Protein AF-A0A957J5Y7-F1 (afdb_monomer_lite)

Sequence (856 aa):
PGEPGFTWQAAPACADVSTGTVWCPYFDPATMAGEGEYQLQFRAVDAVGNETVSPVYSLYVDDSAPVITSDDNGSWRSLTPDANTELGWKLPLSGTVSDPTLMGGIAGSGVYTPSVMVQLINKAGRPLSTPQLAAVNGTNWSLDYEILGRPHGRFYLRITAEDAVGNSSTLDLKPTGLQLLSSAGELLLDARPPSVDNDSWLLPDDVISQVVTLSGATSELPIWGSAVARYHFEETSGTTIYDHSTLDNHATCSNCPSAIAGPFGQAYSFDGVDDVINTPFLFNPLTTTFSIALWFNPDSAGLGIGGRPLVQQASGSGSGRLLFFLDSNNRLYSNLGQGTTGGFGGATAVTHNGWHHAVLAYDGTTARIYLDGRLDGEAVVVAEAADGGLNLGGNPNSAIYFPGAMDEVMVFDRELTDDEILALATAYNSGVTAVDVWLEPFSFDGSSNTPDWQSAVVNSPLSNLSTWAYTLPSNLEGFYQINLRGADDMGNGGTANIIWRGIVDMIPPTVSVTAVHIGGGSAAQTEISFAASDPFLDMSQLSLPCAPDTWQTSTYEADQTRTDGINATCRIPGHELDPITAQVCDLAGHCAADSITLPPSPQVASVAILSPTHNVTLSGNDLVIPVGGGAYDANGIETVALQINGVDFDTVAIGGAPTATLWSMADWLPTTGGTYTLTAVMTNTLNTAVYDSINVHIKIQNCFTEYDGDTLADFASEDARAVQWAVDAAPVGSTIKIAGTCVGVQGNGAITQTVAISKSLTLIGGYKPDGDWATSQPDVYETVLDADGNGRVVTIIDAGAVTLKNLTLTGGEAVAPGGFSNPANYGGGLFQQNSTGYLENVLIEGNYAERYGSGI

Structure (mmCIF, N/CA/C/O backbone):
data_AF-A0A957J5Y7-F1
#
_entry.id   AF-A0A957J5Y7-F1
#
loop_
_atom_site.group_PDB
_atom_site.id
_atom_site.type_symbol
_atom_site.label_atom_id
_atom_site.label_alt_id
_atom_site.label_comp_id
_atom_site.label_asym_id
_atom_site.label_entity_id
_atom_site.label_seq_id
_atom_site.pdbx_PDB_ins_code
_atom_site.Cartn_x
_atom_site.Cartn_y
_atom_site.Cartn_z
_atom_site.occupancy
_atom_site.B_iso_or_equiv
_atom_site.auth_seq_id
_atom_site.auth_comp_id
_atom_site.auth_asym_id
_atom_site.auth_atom_id
_atom_site.pdbx_PDB_model_num
ATOM 1 N N . PRO A 1 1 ? 70.313 -40.700 -48.333 1.00 43.28 1 PRO A N 1
ATOM 2 C CA . PRO A 1 1 ? 69.684 -40.320 -47.054 1.00 43.28 1 PRO A CA 1
ATOM 3 C C . PRO A 1 1 ? 69.316 -38.823 -47.098 1.00 43.28 1 PRO A C 1
ATOM 5 O O . PRO A 1 1 ? 69.948 -38.065 -47.829 1.00 43.28 1 PRO A O 1
ATOM 8 N N . GLY A 1 2 ? 68.180 -38.476 -46.488 1.00 46.97 2 GLY A N 1
ATOM 9 C CA . GLY A 1 2 ? 67.412 -37.252 -46.744 1.00 46.97 2 GLY A CA 1
ATOM 10 C C . GLY A 1 2 ? 66.255 -37.521 -47.709 1.00 46.97 2 GLY A C 1
ATOM 11 O O . GLY A 1 2 ? 66.476 -37.686 -48.908 1.00 46.97 2 GLY A O 1
ATOM 12 N N . GLU A 1 3 ? 65.030 -37.623 -47.194 1.00 51.78 3 GLU A N 1
ATOM 13 C CA . GLU A 1 3 ? 63.848 -37.660 -48.058 1.00 51.78 3 GLU A CA 1
ATOM 14 C C . GLU A 1 3 ? 63.689 -36.310 -48.786 1.00 51.78 3 GLU A C 1
ATOM 16 O O . GLU A 1 3 ? 63.918 -35.255 -48.184 1.00 51.78 3 GLU A O 1
ATOM 21 N N . PRO A 1 4 ? 63.343 -36.300 -50.086 1.00 55.09 4 PRO A N 1
ATOM 22 C CA . PRO A 1 4 ? 63.059 -35.064 -50.807 1.00 55.09 4 PRO A CA 1
ATOM 23 C C . PRO A 1 4 ? 61.805 -34.400 -50.216 1.00 55.09 4 PRO A C 1
ATOM 25 O O . PRO A 1 4 ? 60.729 -34.983 -50.266 1.00 55.09 4 PRO A O 1
ATOM 28 N N . GLY A 1 5 ? 61.942 -33.186 -49.671 1.00 68.56 5 GLY A N 1
ATOM 29 C CA . GLY A 1 5 ? 60.804 -32.416 -49.145 1.00 68.56 5 GLY A CA 1
ATOM 30 C C . GLY A 1 5 ? 61.081 -31.548 -47.912 1.00 68.56 5 GLY A C 1
ATOM 31 O O . GLY A 1 5 ? 60.294 -30.652 -47.636 1.00 68.56 5 GLY A O 1
ATOM 32 N N . PHE A 1 6 ? 62.199 -31.751 -47.204 1.00 74.88 6 PHE A N 1
ATOM 33 C CA . PHE A 1 6 ? 62.519 -31.016 -45.970 1.00 74.88 6 PHE A CA 1
ATOM 34 C C . PHE A 1 6 ? 63.569 -29.913 -46.177 1.00 74.88 6 PHE A C 1
ATOM 36 O O . PHE A 1 6 ? 64.602 -30.128 -46.820 1.00 74.88 6 PHE A O 1
ATOM 43 N N . THR A 1 7 ? 63.342 -28.747 -45.564 1.00 79.31 7 THR A N 1
ATOM 44 C CA . THR A 1 7 ? 64.324 -27.652 -45.470 1.00 79.31 7 THR A CA 1
ATOM 45 C C . THR A 1 7 ? 65.069 -27.750 -44.139 1.00 79.31 7 THR A C 1
ATOM 47 O O . THR A 1 7 ? 64.457 -27.712 -43.077 1.00 79.31 7 THR A O 1
ATOM 50 N N . TRP A 1 8 ? 66.398 -27.875 -44.177 1.00 82.38 8 TRP A N 1
ATOM 51 C CA . TRP A 1 8 ? 67.213 -28.048 -42.970 1.00 82.38 8 TRP A CA 1
ATOM 52 C C . TRP A 1 8 ? 67.653 -26.710 -42.374 1.00 82.38 8 TRP A C 1
ATOM 54 O O . TRP A 1 8 ? 68.381 -25.955 -43.020 1.00 82.38 8 TRP A O 1
ATOM 64 N N . GLN A 1 9 ? 67.299 -26.466 -41.112 1.00 81.88 9 GLN A N 1
ATOM 65 C CA . GLN A 1 9 ? 67.761 -25.319 -40.330 1.00 81.88 9 GLN A CA 1
ATOM 66 C C . GLN A 1 9 ? 68.743 -25.766 -39.241 1.00 81.88 9 GLN A C 1
ATOM 68 O O . GLN A 1 9 ? 68.568 -26.812 -38.615 1.00 81.88 9 GLN A O 1
ATOM 73 N N . ALA A 1 10 ? 69.800 -24.981 -39.018 1.00 82.75 10 ALA A N 1
ATOM 74 C CA . ALA A 1 10 ? 70.761 -25.263 -37.958 1.00 82.75 10 ALA A CA 1
ATOM 75 C C . ALA A 1 10 ? 70.117 -25.031 -36.581 1.00 82.75 10 ALA A C 1
ATOM 77 O O . ALA A 1 10 ? 69.661 -23.927 -36.288 1.00 82.75 10 ALA A O 1
ATOM 78 N N . ALA A 1 11 ? 70.111 -26.060 -35.731 1.00 81.81 11 ALA A N 1
ATOM 79 C CA . ALA A 1 11 ? 69.683 -25.938 -34.343 1.00 81.81 11 ALA A CA 1
ATOM 80 C C . ALA A 1 11 ? 70.842 -25.386 -33.489 1.00 81.81 11 ALA A C 1
ATOM 82 O O . ALA A 1 11 ? 71.932 -25.970 -33.509 1.00 81.81 11 ALA A O 1
ATOM 83 N N . PRO A 1 12 ? 70.660 -24.282 -32.745 1.00 81.12 12 PRO A N 1
ATOM 84 C CA . PRO A 1 12 ? 71.676 -23.800 -31.815 1.00 81.12 12 PRO A CA 1
ATOM 85 C C . PRO A 1 12 ? 71.853 -24.767 -30.632 1.00 81.12 12 PRO A C 1
ATOM 87 O O . PRO A 1 12 ? 70.975 -25.573 -30.318 1.00 81.12 12 PRO A O 1
ATOM 90 N N . ALA A 1 13 ? 73.000 -24.687 -29.955 1.00 78.44 13 ALA A N 1
ATOM 91 C CA . ALA A 1 13 ? 73.188 -25.376 -28.679 1.00 78.44 13 ALA A CA 1
ATOM 92 C C . ALA A 1 13 ? 72.239 -24.782 -27.624 1.00 78.44 13 ALA A C 1
ATOM 94 O O . ALA A 1 13 ? 72.051 -23.564 -27.586 1.00 78.44 13 ALA A O 1
ATOM 95 N N . CYS A 1 14 ? 71.651 -25.626 -26.774 1.00 78.88 14 CYS A N 1
ATOM 96 C CA . CYS A 1 14 ? 70.816 -25.146 -25.672 1.00 78.88 14 CYS A CA 1
ATOM 97 C C . CYS A 1 14 ? 71.647 -24.285 -24.706 1.00 78.88 14 CYS A C 1
ATOM 99 O O . CYS A 1 14 ? 72.784 -24.637 -24.387 1.00 78.88 14 CYS A O 1
ATOM 101 N N . ALA A 1 15 ? 71.076 -23.175 -24.230 1.00 69.69 15 ALA A N 1
ATOM 102 C CA . ALA A 1 15 ? 71.783 -22.197 -23.398 1.00 69.69 15 ALA A CA 1
ATOM 103 C C . ALA A 1 15 ? 72.247 -22.760 -22.036 1.00 69.69 15 ALA A C 1
ATOM 105 O O . ALA A 1 15 ? 73.243 -22.290 -21.489 1.00 69.69 15 ALA A O 1
ATOM 106 N N . ASP A 1 16 ? 71.578 -23.804 -21.533 1.00 68.56 16 ASP A N 1
ATOM 107 C CA . ASP A 1 16 ? 71.713 -24.277 -20.148 1.00 68.56 16 ASP A CA 1
ATOM 108 C C . ASP A 1 16 ? 72.651 -25.492 -19.978 1.00 68.56 16 ASP A C 1
ATOM 110 O O . ASP A 1 16 ? 72.645 -26.150 -18.936 1.00 68.56 16 ASP A O 1
ATOM 114 N N . VAL A 1 17 ? 73.473 -25.824 -20.983 1.00 66.19 17 VAL A N 1
ATOM 115 C CA . VAL A 1 17 ? 74.383 -26.989 -20.937 1.00 66.19 17 VAL A CA 1
ATOM 116 C C . VAL A 1 17 ? 75.815 -26.658 -21.362 1.00 66.19 17 VAL A C 1
ATOM 118 O O . VAL A 1 17 ? 76.058 -25.911 -22.309 1.00 66.19 17 VAL A O 1
ATOM 121 N N . SER A 1 18 ? 76.800 -27.273 -20.693 1.00 60.47 18 SER A N 1
ATOM 122 C CA . SER A 1 18 ? 78.213 -27.168 -21.076 1.00 60.47 18 SER A CA 1
ATOM 123 C C . SER A 1 18 ? 78.483 -27.936 -22.373 1.00 60.47 18 SER A C 1
ATOM 125 O O . SER A 1 18 ? 78.662 -29.149 -22.357 1.00 60.47 18 SER A O 1
ATOM 127 N N . THR A 1 19 ? 78.464 -27.190 -23.477 1.00 62.44 19 THR 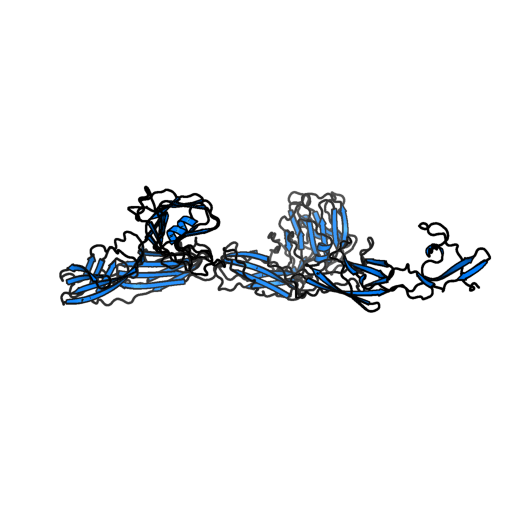A N 1
ATOM 128 C CA . THR A 1 19 ? 78.953 -27.470 -24.839 1.00 62.44 19 THR A CA 1
ATOM 129 C C . THR A 1 19 ? 78.899 -28.921 -25.340 1.00 62.44 19 THR A C 1
ATOM 131 O O . THR A 1 19 ? 79.743 -29.745 -24.992 1.00 62.44 19 THR A O 1
ATOM 134 N N . GLY A 1 20 ? 78.014 -29.163 -26.316 1.00 60.09 20 GLY A N 1
ATOM 135 C CA . GLY A 1 20 ? 78.217 -30.177 -27.363 1.00 60.09 20 GLY A CA 1
ATOM 136 C C . GLY A 1 20 ? 77.334 -31.424 -27.320 1.00 60.09 20 GLY A C 1
ATOM 137 O O . GLY A 1 20 ? 77.566 -32.323 -28.122 1.00 60.09 20 GLY A O 1
ATOM 138 N N . THR A 1 21 ? 76.351 -31.505 -26.417 1.00 66.56 21 THR A N 1
ATOM 139 C CA . THR A 1 21 ? 75.520 -32.717 -26.255 1.00 66.56 21 THR A CA 1
ATOM 140 C C . THR A 1 21 ? 74.013 -32.506 -26.409 1.00 66.56 21 THR A C 1
ATOM 142 O O . THR A 1 21 ? 73.305 -33.490 -26.608 1.00 66.56 21 THR A O 1
ATOM 145 N N . VAL A 1 22 ? 73.507 -31.266 -26.352 1.00 74.56 22 VAL A N 1
ATOM 146 C CA . VAL A 1 22 ? 72.072 -30.960 -26.505 1.00 74.56 22 VAL A CA 1
ATOM 147 C C . VAL A 1 22 ? 71.881 -29.736 -27.403 1.00 74.56 22 VAL A C 1
ATOM 149 O O . VAL A 1 22 ? 72.536 -28.706 -27.220 1.00 74.56 22 VAL A O 1
ATOM 152 N N . TRP A 1 23 ? 70.968 -29.855 -28.365 1.00 77.69 23 TRP A N 1
ATOM 153 C CA . TRP A 1 23 ? 70.604 -28.810 -29.321 1.00 77.69 23 TRP A CA 1
ATOM 154 C C . TRP A 1 23 ? 69.131 -28.444 -29.148 1.00 77.69 23 TRP A C 1
ATOM 156 O O . TRP A 1 23 ? 68.297 -29.329 -28.971 1.00 77.69 23 TRP A O 1
ATOM 166 N N . CYS A 1 24 ? 68.829 -27.148 -29.204 1.00 79.00 24 CYS A N 1
ATOM 167 C CA . CYS A 1 24 ? 67.496 -26.589 -28.996 1.00 79.00 24 CYS A CA 1
ATOM 168 C C . CYS A 1 24 ? 67.014 -25.971 -30.314 1.00 79.00 24 CYS A C 1
ATOM 170 O O . CYS A 1 24 ? 67.283 -24.795 -30.569 1.00 79.00 24 CYS A O 1
ATOM 172 N N . PRO A 1 25 ? 66.375 -26.755 -31.198 1.00 78.06 25 PRO A N 1
ATOM 173 C CA . PRO A 1 25 ? 65.808 -26.217 -32.426 1.00 78.06 25 PRO A CA 1
ATOM 174 C C . PRO A 1 25 ? 64.704 -25.209 -32.087 1.00 78.06 25 PRO A C 1
ATOM 176 O O . PRO A 1 25 ? 63.886 -25.451 -31.204 1.00 78.06 25 PRO A O 1
ATOM 179 N N . TYR A 1 26 ? 64.693 -24.082 -32.798 1.00 76.12 26 TYR A N 1
ATOM 180 C CA . TYR A 1 26 ? 63.634 -23.084 -32.704 1.00 76.12 26 TYR A CA 1
ATOM 181 C C . TYR A 1 26 ? 62.688 -23.249 -33.891 1.00 76.12 26 TYR A C 1
ATOM 183 O O . TYR A 1 26 ? 63.140 -23.298 -35.036 1.00 76.12 26 TYR A O 1
ATOM 191 N N . PHE A 1 27 ? 61.397 -23.355 -33.600 1.00 80.50 27 PHE A N 1
ATOM 192 C CA . PHE A 1 27 ? 60.327 -23.445 -34.583 1.00 80.50 27 PHE A CA 1
ATOM 193 C C . PHE A 1 27 ? 59.410 -22.234 -34.397 1.00 80.50 27 PHE A C 1
ATOM 195 O O . PHE A 1 27 ? 58.857 -22.053 -33.315 1.00 80.50 27 PHE A O 1
ATOM 202 N N . ASP A 1 28 ? 59.293 -21.409 -35.438 1.00 81.88 28 ASP A N 1
ATOM 203 C CA . ASP A 1 28 ? 58.425 -20.228 -35.471 1.00 81.88 28 ASP A CA 1
ATOM 204 C C . ASP A 1 28 ? 57.508 -20.293 -36.704 1.00 81.88 28 ASP A C 1
ATOM 206 O O . ASP A 1 28 ? 57.939 -19.941 -37.813 1.00 81.88 28 ASP A O 1
ATOM 210 N N . PRO A 1 29 ? 56.258 -20.759 -36.534 1.00 79.19 29 PRO A N 1
ATOM 211 C CA . PRO A 1 29 ? 55.319 -20.931 -37.636 1.00 79.19 29 PRO A CA 1
ATOM 212 C C . PRO A 1 29 ? 54.969 -19.621 -38.357 1.00 79.19 29 PRO A C 1
ATOM 214 O O . PRO A 1 29 ? 54.689 -19.653 -39.561 1.00 79.19 29 PRO A O 1
ATOM 217 N N . ALA A 1 30 ? 55.067 -18.465 -37.685 1.00 78.81 30 ALA A N 1
ATOM 218 C CA . ALA A 1 30 ? 54.753 -17.160 -38.273 1.00 78.81 30 ALA A CA 1
ATOM 219 C C . ALA A 1 30 ? 55.702 -16.781 -39.425 1.00 78.81 30 ALA A C 1
ATOM 221 O O . ALA A 1 30 ? 55.344 -16.001 -40.307 1.00 78.81 30 ALA A O 1
ATOM 222 N N . THR A 1 31 ? 56.909 -17.355 -39.452 1.00 79.00 31 THR A N 1
ATOM 223 C CA . THR A 1 31 ? 57.906 -17.112 -40.511 1.00 79.00 31 THR A CA 1
ATOM 224 C C . THR A 1 31 ? 57.842 -18.106 -41.672 1.00 79.00 31 THR A C 1
ATOM 226 O O . THR A 1 31 ? 58.527 -17.905 -42.676 1.00 79.00 31 THR A O 1
ATOM 229 N N . MET A 1 32 ? 57.045 -19.175 -41.552 1.00 74.31 32 MET A N 1
ATOM 230 C CA . MET A 1 32 ? 57.013 -20.283 -42.513 1.00 74.31 32 MET A CA 1
ATOM 231 C C . MET A 1 32 ? 55.749 -20.245 -43.381 1.00 74.31 32 MET A C 1
ATOM 233 O O . MET A 1 32 ? 55.868 -20.135 -44.601 1.00 74.31 32 MET A O 1
ATOM 237 N N . ALA A 1 33 ? 54.556 -20.272 -42.780 1.00 76.19 33 ALA A N 1
ATOM 238 C CA . ALA A 1 33 ? 53.278 -20.106 -43.490 1.00 76.19 33 ALA A CA 1
ATOM 239 C C . ALA A 1 33 ? 52.079 -19.753 -42.577 1.00 76.19 33 ALA A C 1
ATOM 241 O O . ALA A 1 33 ? 50.982 -19.561 -43.098 1.00 76.19 33 ALA A O 1
ATOM 242 N N . GLY A 1 34 ? 52.272 -19.647 -41.254 1.00 83.25 34 GLY A N 1
ATOM 243 C CA . GLY A 1 34 ? 51.189 -19.485 -40.276 1.00 83.25 34 GLY A CA 1
ATOM 244 C C . GLY A 1 34 ? 50.642 -20.826 -39.773 1.00 83.25 34 GLY A C 1
ATOM 245 O O . GLY A 1 34 ? 51.406 -21.761 -39.537 1.00 83.25 34 GLY A O 1
ATOM 246 N N . GLU A 1 35 ? 49.331 -20.924 -39.589 1.00 87.00 35 GLU A N 1
ATOM 247 C CA . GLU A 1 35 ? 48.630 -22.168 -39.232 1.00 87.00 35 GLU A CA 1
ATOM 248 C C . GLU A 1 35 ? 48.775 -23.283 -40.298 1.00 87.00 35 GLU A C 1
ATOM 250 O O . GLU A 1 35 ? 48.997 -23.011 -41.481 1.00 87.00 35 GLU A O 1
ATOM 255 N N . GLY A 1 36 ? 48.649 -24.552 -39.889 1.00 85.31 36 GLY A N 1
ATOM 256 C CA . GLY A 1 36 ? 48.690 -25.727 -40.771 1.00 85.31 36 GLY A CA 1
ATOM 257 C C . GLY A 1 36 ? 49.433 -26.941 -40.194 1.00 85.31 36 GLY A C 1
ATOM 258 O O . GLY A 1 36 ? 49.873 -26.946 -39.043 1.00 85.31 36 GLY A O 1
ATOM 259 N N . GLU A 1 37 ? 49.582 -27.995 -41.005 1.00 86.25 37 GLU A N 1
ATOM 260 C CA . GLU A 1 37 ? 50.407 -29.162 -40.662 1.00 86.25 37 GLU A CA 1
ATOM 261 C C . GLU A 1 37 ? 51.868 -28.945 -41.070 1.00 86.25 37 GLU A C 1
ATOM 263 O O . GLU A 1 37 ? 52.193 -28.627 -42.216 1.00 86.25 37 GLU A O 1
ATOM 268 N N . TYR A 1 38 ? 52.759 -29.206 -40.122 1.00 85.88 38 TYR A N 1
ATOM 269 C CA . TYR A 1 38 ? 54.200 -29.170 -40.279 1.00 85.88 38 TYR A CA 1
ATOM 270 C C . TYR A 1 38 ? 54.782 -30.551 -40.020 1.00 85.88 38 TYR A C 1
ATOM 272 O O . TYR A 1 38 ? 54.487 -31.197 -39.017 1.00 85.88 38 TYR A O 1
ATOM 280 N N . GLN A 1 39 ? 55.677 -30.992 -40.897 1.00 87.00 39 GLN A N 1
ATOM 281 C CA . GLN A 1 39 ? 56.478 -32.186 -40.662 1.00 87.00 39 GLN A CA 1
ATOM 282 C C . GLN A 1 39 ? 57.861 -31.772 -40.166 1.00 87.00 39 GLN A C 1
ATOM 284 O O . GLN A 1 39 ? 58.598 -31.055 -40.843 1.00 87.00 39 GLN A O 1
ATOM 289 N N . LEU A 1 40 ? 58.223 -32.235 -38.974 1.00 86.00 40 LEU A N 1
ATOM 290 C CA . LEU A 1 40 ? 59.502 -31.970 -38.333 1.00 86.00 40 LEU A CA 1
ATOM 291 C C . LEU A 1 40 ? 60.361 -33.229 -38.360 1.00 86.00 40 LEU A C 1
ATOM 293 O O . LEU A 1 40 ? 59.945 -34.302 -37.928 1.00 86.00 40 LEU A O 1
ATOM 297 N N . GLN A 1 41 ? 61.595 -33.094 -38.827 1.00 87.75 41 GLN A N 1
ATOM 298 C CA . GLN A 1 41 ? 62.590 -34.154 -38.759 1.00 87.75 41 GLN A CA 1
ATOM 299 C C 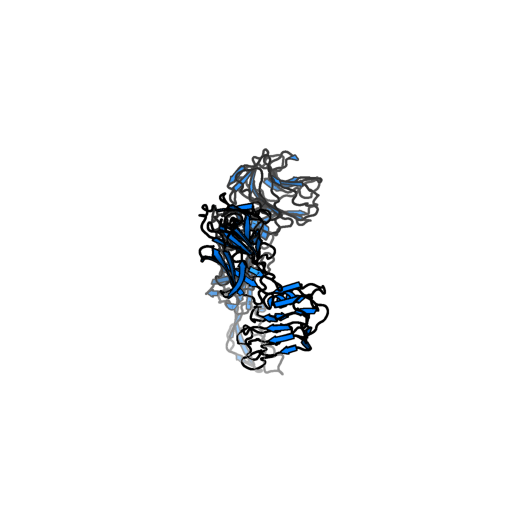. GLN A 1 41 ? 63.898 -33.568 -38.245 1.00 87.75 41 GLN A C 1
ATOM 301 O O . GLN A 1 41 ? 64.345 -32.513 -38.693 1.00 87.75 41 GLN A O 1
ATOM 306 N N . PHE A 1 42 ? 64.530 -34.259 -37.304 1.00 86.62 42 PHE A N 1
ATOM 307 C CA . PHE A 1 42 ? 65.816 -33.856 -36.757 1.00 86.62 42 PHE A CA 1
ATOM 308 C C . PHE A 1 42 ? 66.921 -34.663 -37.425 1.00 86.62 42 PHE A C 1
ATOM 310 O O . PHE A 1 42 ? 66.803 -35.878 -37.576 1.00 86.62 42 PHE A O 1
ATOM 317 N N . ARG A 1 43 ? 68.013 -33.997 -37.807 1.00 87.19 43 ARG A N 1
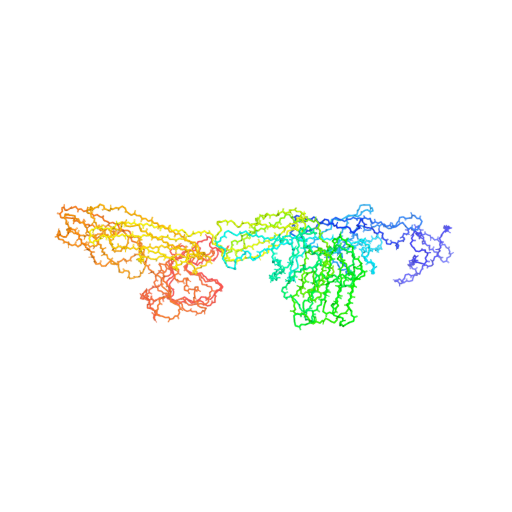ATOM 318 C CA . ARG A 1 43 ? 69.192 -34.636 -38.397 1.00 87.19 43 ARG A CA 1
ATOM 319 C C . ARG A 1 43 ? 70.428 -34.313 -37.579 1.00 87.19 43 ARG A C 1
ATOM 321 O O . ARG A 1 43 ? 70.742 -33.143 -37.373 1.00 87.19 43 ARG A O 1
ATOM 328 N N . ALA A 1 44 ? 71.155 -35.352 -37.189 1.00 84.94 44 ALA A N 1
ATOM 329 C CA . ALA A 1 44 ? 72.494 -35.228 -36.636 1.00 84.94 44 ALA A CA 1
ATOM 330 C C . ALA A 1 44 ? 73.516 -35.631 -37.702 1.00 84.94 44 ALA A C 1
ATOM 332 O O . ALA A 1 44 ? 73.348 -36.656 -38.362 1.00 84.94 44 ALA A O 1
ATOM 333 N N . VAL A 1 45 ? 74.561 -34.821 -37.866 1.00 84.31 45 VAL A N 1
ATOM 334 C CA . VAL A 1 45 ? 75.669 -35.070 -38.796 1.00 84.31 45 VAL A CA 1
ATOM 335 C C . VAL A 1 45 ? 76.964 -35.043 -37.994 1.00 84.31 45 VAL A C 1
ATOM 337 O O . VAL A 1 45 ? 77.205 -34.091 -37.250 1.00 84.31 45 VAL A O 1
ATOM 340 N N . ASP A 1 46 ? 77.778 -36.090 -38.105 1.00 82.12 46 ASP A N 1
ATOM 341 C CA . ASP A 1 46 ? 79.083 -36.133 -37.450 1.00 82.12 46 ASP A CA 1
ATOM 342 C C . ASP A 1 46 ? 80.143 -35.307 -38.206 1.00 82.12 46 ASP A C 1
ATOM 344 O O . ASP A 1 46 ? 79.926 -34.811 -39.313 1.00 82.12 46 ASP A O 1
ATOM 348 N N . ALA A 1 47 ? 81.328 -35.156 -37.607 1.00 81.62 47 ALA A N 1
ATOM 349 C CA . ALA A 1 47 ? 82.406 -34.330 -38.157 1.00 81.62 47 ALA A CA 1
ATOM 350 C C . ALA A 1 47 ? 82.988 -34.839 -39.493 1.00 81.62 47 ALA A C 1
ATOM 352 O O . ALA A 1 47 ? 83.706 -34.094 -40.160 1.00 81.62 47 ALA A O 1
ATOM 353 N N . VAL A 1 48 ? 82.713 -36.092 -39.877 1.00 86.44 48 VAL A N 1
ATOM 354 C CA . VAL A 1 48 ? 83.174 -36.696 -41.139 1.00 86.44 48 VAL A CA 1
ATOM 355 C C . VAL A 1 48 ? 82.037 -36.883 -42.150 1.00 86.44 48 VAL A C 1
ATOM 357 O O . VAL A 1 48 ? 82.272 -37.406 -43.239 1.00 86.44 48 VAL A O 1
ATOM 360 N N . GLY A 1 49 ? 80.833 -36.398 -41.828 1.00 82.56 49 GLY A N 1
ATOM 361 C CA . GLY A 1 49 ? 79.682 -36.337 -42.723 1.00 82.56 49 GLY A CA 1
ATOM 362 C C . GLY A 1 49 ? 78.716 -37.521 -42.639 1.00 82.56 49 GLY A C 1
ATOM 363 O O . GLY A 1 49 ? 77.823 -37.599 -43.482 1.00 82.56 49 GLY A O 1
ATOM 364 N N . ASN A 1 50 ? 78.847 -38.433 -41.665 1.00 85.38 50 ASN A N 1
ATOM 365 C CA . ASN A 1 50 ? 77.825 -39.463 -41.453 1.00 85.38 50 ASN A CA 1
ATOM 366 C C . ASN A 1 50 ? 76.584 -38.827 -40.824 1.00 85.38 50 ASN A C 1
ATOM 368 O O . ASN A 1 50 ? 76.693 -38.086 -39.847 1.00 85.38 50 ASN A O 1
ATOM 372 N N . GLU A 1 51 ? 75.405 -39.145 -41.354 1.00 89.06 51 GLU A N 1
ATOM 373 C CA . GLU A 1 51 ? 74.140 -38.585 -40.885 1.00 89.06 51 GLU A CA 1
ATOM 374 C C . GLU A 1 51 ? 73.198 -39.651 -40.322 1.00 89.06 51 GLU A C 1
ATOM 376 O O . GLU A 1 51 ? 73.129 -40.780 -40.811 1.00 89.06 51 GLU A O 1
ATOM 381 N N . THR A 1 52 ? 72.438 -39.263 -39.302 1.00 88.38 52 THR A N 1
ATOM 382 C CA . THR A 1 52 ? 71.261 -39.989 -38.826 1.00 88.38 52 THR A CA 1
ATOM 383 C C . THR A 1 52 ? 70.088 -39.024 -38.726 1.00 88.38 52 THR A C 1
ATOM 385 O O . THR A 1 52 ? 70.272 -37.842 -38.419 1.00 88.38 52 THR A O 1
ATOM 388 N N . VAL A 1 53 ? 68.886 -39.519 -38.997 1.00 87.94 53 VAL A N 1
ATOM 389 C CA . VAL A 1 53 ? 67.646 -38.745 -38.910 1.00 87.94 53 VAL A CA 1
ATOM 390 C C . VAL A 1 53 ? 66.712 -39.368 -37.884 1.00 87.94 53 VAL A C 1
ATOM 392 O O . VAL A 1 53 ? 66.692 -40.586 -37.701 1.00 87.94 53 VAL A O 1
ATOM 395 N N . SER A 1 54 ? 65.933 -38.531 -37.210 1.00 87.56 54 SER A N 1
ATOM 396 C CA . SER A 1 54 ? 64.818 -38.985 -36.391 1.00 87.56 54 SER A CA 1
ATOM 397 C C . SER A 1 54 ? 63.675 -39.511 -37.271 1.00 87.56 54 SER A C 1
ATOM 399 O O . SER A 1 54 ? 63.631 -39.234 -38.477 1.00 87.56 54 SER A O 1
ATOM 401 N N . PRO A 1 55 ? 62.686 -40.198 -36.674 1.00 89.50 55 PRO A N 1
ATOM 402 C CA . PRO A 1 55 ? 61.355 -40.272 -37.263 1.00 89.50 55 PRO A CA 1
ATOM 403 C C . PRO A 1 55 ? 60.824 -38.869 -37.592 1.00 89.50 55 PRO A C 1
ATOM 405 O O . PRO A 1 55 ? 61.252 -37.880 -36.988 1.00 89.50 55 PRO A O 1
ATOM 408 N N . VAL A 1 56 ? 59.908 -38.796 -38.554 1.00 88.12 56 VAL A N 1
ATOM 409 C CA . VAL A 1 56 ? 59.154 -37.571 -38.835 1.00 88.12 56 VAL A CA 1
ATOM 410 C C . VAL A 1 56 ? 58.103 -37.391 -37.739 1.00 88.12 56 VAL A C 1
ATOM 412 O O . VAL A 1 56 ? 57.394 -38.338 -37.399 1.00 88.12 56 VAL A O 1
ATOM 415 N N . TYR A 1 57 ? 58.016 -36.184 -37.192 1.00 86.31 57 TYR A N 1
ATOM 416 C CA . TYR A 1 57 ? 56.995 -35.761 -36.243 1.00 86.31 57 TYR A CA 1
ATOM 417 C C . TYR A 1 57 ? 56.025 -34.820 -36.957 1.00 86.31 57 TYR A C 1
ATOM 419 O O . TYR A 1 57 ? 56.462 -33.815 -37.512 1.00 86.31 57 TYR A O 1
ATOM 427 N N . SER A 1 58 ? 54.727 -35.120 -36.941 1.00 86.06 58 SER A N 1
ATOM 428 C CA . SER A 1 58 ? 53.706 -34.165 -37.388 1.00 86.06 58 SER A CA 1
ATOM 429 C C . SER A 1 58 ? 53.371 -33.204 -36.249 1.00 86.06 58 SER A C 1
ATOM 431 O O . SER A 1 58 ? 53.086 -33.638 -35.132 1.00 86.06 58 SER A O 1
ATOM 433 N N . LEU A 1 59 ? 53.409 -31.909 -36.542 1.00 85.31 59 LEU A N 1
ATOM 434 C CA . LEU A 1 59 ? 52.990 -30.822 -35.669 1.00 85.31 59 LEU A CA 1
ATOM 435 C C . LEU A 1 59 ? 51.846 -30.072 -36.350 1.00 85.31 59 LEU A C 1
ATOM 437 O O . LEU A 1 59 ? 51.984 -29.649 -37.493 1.00 85.31 59 LEU A O 1
ATOM 441 N N . TYR A 1 60 ? 50.741 -29.887 -35.638 1.00 86.00 60 TYR A N 1
ATOM 442 C CA . TYR A 1 60 ? 49.629 -29.057 -36.086 1.00 86.00 60 TYR A CA 1
ATOM 443 C C . TYR A 1 60 ? 49.727 -27.714 -35.373 1.00 86.00 60 TYR A C 1
ATOM 445 O O . TYR A 1 60 ? 49.873 -27.678 -34.151 1.00 86.00 60 TYR A O 1
ATOM 453 N N . VAL A 1 61 ? 49.709 -26.634 -36.145 1.00 87.81 61 VAL A N 1
ATOM 454 C CA . VAL A 1 61 ? 49.691 -25.265 -35.632 1.00 87.81 61 VAL A CA 1
ATOM 455 C C . VAL A 1 61 ? 48.341 -24.673 -35.977 1.00 87.81 61 VAL A C 1
ATOM 457 O O . VAL A 1 61 ? 47.967 -24.651 -37.148 1.00 87.81 61 VAL A O 1
ATOM 460 N N . ASP A 1 62 ? 47.646 -24.192 -34.961 1.00 89.38 62 ASP A N 1
ATOM 461 C CA . ASP A 1 62 ? 46.339 -23.567 -35.077 1.00 89.38 62 ASP A CA 1
ATOM 462 C C . ASP A 1 62 ? 46.404 -22.188 -34.413 1.00 89.38 62 ASP A C 1
ATOM 464 O O . ASP A 1 62 ? 46.824 -22.076 -33.261 1.00 89.38 62 ASP A O 1
ATOM 468 N N . ASP A 1 63 ? 46.070 -21.151 -35.177 1.00 88.62 63 ASP A N 1
ATOM 469 C CA . ASP A 1 63 ? 46.006 -19.742 -34.749 1.00 88.62 63 ASP A CA 1
ATOM 470 C C . ASP A 1 63 ? 44.598 -19.165 -35.024 1.00 88.62 63 ASP A C 1
ATOM 472 O O . ASP A 1 63 ? 44.355 -17.962 -34.895 1.00 88.62 63 ASP A O 1
ATOM 476 N N . SER A 1 64 ? 43.657 -20.021 -35.442 1.00 89.88 64 SER A N 1
ATOM 477 C CA . SER A 1 64 ? 42.285 -19.650 -35.760 1.00 89.88 64 SER A CA 1
ATOM 478 C C . SER A 1 64 ? 41.407 -19.828 -34.529 1.00 89.88 64 SER A C 1
ATOM 480 O O . SER A 1 64 ? 41.176 -20.928 -34.055 1.00 89.88 64 SER A O 1
ATOM 482 N N . ALA A 1 65 ? 40.858 -18.728 -34.018 1.00 92.94 65 ALA A N 1
ATOM 483 C CA . ALA A 1 65 ? 39.900 -18.797 -32.923 1.00 92.94 65 ALA A CA 1
ATOM 484 C C . ALA A 1 65 ? 38.566 -19.442 -33.369 1.00 92.94 65 ALA A C 1
ATOM 486 O O . ALA A 1 65 ? 38.153 -19.281 -34.527 1.00 92.94 65 ALA A O 1
ATOM 487 N N . PRO A 1 66 ? 37.824 -20.088 -32.448 1.00 94.94 66 PRO A N 1
ATOM 488 C CA . PRO A 1 66 ? 36.545 -20.711 -32.772 1.00 94.94 66 PRO A CA 1
ATOM 489 C C . PRO A 1 66 ? 35.515 -19.674 -33.241 1.00 94.94 66 PRO A C 1
ATOM 491 O O . PRO A 1 66 ? 35.494 -18.530 -32.785 1.00 94.94 66 PRO A O 1
ATOM 494 N N . VAL A 1 67 ? 34.602 -20.071 -34.127 1.00 94.19 67 VAL A N 1
ATOM 495 C CA . VAL A 1 67 ? 33.501 -19.226 -34.613 1.00 94.19 67 VAL A CA 1
ATOM 496 C C . VAL A 1 67 ? 32.244 -19.508 -33.799 1.00 94.19 67 VAL A C 1
ATOM 498 O O . VAL A 1 67 ? 31.784 -20.648 -33.723 1.00 94.19 67 VAL A O 1
ATOM 501 N N . ILE A 1 68 ? 31.678 -18.451 -33.215 1.00 93.12 68 ILE A N 1
ATOM 502 C CA . ILE A 1 68 ? 30.483 -18.496 -32.369 1.00 93.12 68 ILE A CA 1
ATOM 503 C C . ILE A 1 68 ? 29.320 -17.826 -33.107 1.00 93.12 68 ILE A C 1
ATOM 505 O O . ILE A 1 68 ? 29.490 -16.776 -33.729 1.00 93.12 68 ILE A O 1
ATOM 509 N N . THR A 1 69 ? 28.129 -18.404 -32.999 1.00 89.94 69 THR A N 1
ATOM 510 C CA . THR A 1 69 ? 26.857 -17.788 -33.385 1.00 89.94 69 THR A CA 1
ATOM 511 C C . THR A 1 69 ? 25.849 -17.908 -32.242 1.00 89.94 69 THR A C 1
ATOM 513 O O . THR A 1 69 ? 26.024 -18.723 -31.331 1.00 89.94 69 THR A O 1
ATOM 516 N N . SER A 1 70 ? 24.791 -17.102 -32.304 1.00 86.00 70 SER A N 1
ATOM 517 C CA . SER A 1 70 ? 23.592 -17.254 -31.480 1.00 86.00 70 SER A CA 1
ATOM 518 C C . SER A 1 70 ? 22.365 -17.340 -32.385 1.00 86.00 70 SER A C 1
ATOM 520 O O . SER A 1 70 ? 22.325 -16.681 -33.429 1.00 86.00 70 SER A O 1
ATOM 522 N N . ASP A 1 71 ? 21.371 -18.120 -31.964 1.00 85.25 71 ASP A N 1
ATOM 523 C CA . ASP A 1 71 ? 20.052 -18.180 -32.598 1.00 85.25 71 ASP A CA 1
ATOM 524 C C . ASP A 1 71 ? 19.164 -16.970 -32.222 1.00 85.25 71 ASP A C 1
ATOM 526 O O . ASP A 1 71 ? 18.058 -16.812 -32.748 1.00 85.25 71 ASP A O 1
ATOM 530 N N . ASP A 1 72 ? 19.630 -16.096 -31.323 1.00 73.31 72 ASP A N 1
ATOM 531 C CA . ASP A 1 72 ? 18.860 -14.966 -30.806 1.00 73.31 72 ASP A CA 1
ATOM 532 C C . ASP A 1 72 ? 18.678 -13.843 -31.834 1.00 73.31 72 ASP A C 1
ATOM 534 O O . ASP A 1 72 ? 19.624 -13.319 -32.423 1.00 73.31 72 ASP A O 1
ATOM 538 N N . ASN A 1 73 ? 17.423 -13.432 -32.018 1.00 65.38 73 ASN A N 1
ATOM 539 C CA . ASN A 1 73 ? 16.998 -12.573 -33.124 1.00 65.38 73 ASN A CA 1
ATOM 540 C C . ASN A 1 73 ? 16.472 -11.189 -32.703 1.00 65.38 73 ASN A C 1
ATOM 542 O O . ASN A 1 73 ? 15.933 -10.475 -33.549 1.00 65.38 73 ASN A O 1
ATOM 546 N N . GLY A 1 74 ? 16.603 -10.806 -31.428 1.00 60.56 74 GLY A N 1
ATOM 547 C CA . GLY A 1 74 ? 16.108 -9.512 -30.947 1.00 60.56 74 GLY A CA 1
ATOM 548 C C . GLY A 1 74 ? 14.688 -9.497 -30.376 1.00 60.56 74 GLY A C 1
ATOM 549 O O . GLY A 1 74 ? 14.142 -8.421 -30.139 1.00 60.56 74 GLY A O 1
ATOM 550 N N . SER A 1 75 ? 14.040 -10.660 -30.248 1.00 62.09 75 SER A N 1
ATOM 551 C CA . SER A 1 75 ? 12.671 -10.763 -29.722 1.00 62.09 75 SER A CA 1
ATOM 552 C C . SER A 1 75 ? 12.664 -10.898 -28.199 1.00 62.09 75 SER A C 1
ATOM 554 O O . SER A 1 75 ? 13.597 -11.445 -27.609 1.00 62.09 75 SER A O 1
ATOM 556 N N . TRP A 1 76 ? 11.574 -10.458 -27.571 1.00 63.16 76 TRP A N 1
ATOM 557 C CA . TRP A 1 76 ? 11.322 -10.696 -26.153 1.00 63.16 76 TRP A CA 1
ATOM 558 C C . TRP A 1 76 ? 11.347 -12.182 -25.797 1.00 63.16 76 TRP A C 1
ATOM 560 O O . TRP A 1 76 ? 10.940 -13.039 -26.590 1.00 63.16 76 TRP A O 1
ATOM 570 N N . ARG A 1 77 ? 11.822 -12.484 -24.587 1.00 69.81 77 ARG A N 1
ATOM 571 C CA . ARG A 1 77 ? 11.971 -13.855 -24.095 1.00 69.81 77 ARG A CA 1
ATOM 572 C C . ARG A 1 77 ? 11.143 -14.054 -22.839 1.00 69.81 77 ARG A C 1
ATOM 574 O O . ARG A 1 77 ? 11.248 -13.278 -21.899 1.00 69.81 77 ARG A O 1
ATOM 581 N N . SER A 1 78 ? 10.355 -15.125 -22.829 1.00 63.88 78 SER A N 1
ATOM 582 C CA . SER A 1 78 ? 9.659 -15.564 -21.623 1.00 63.88 78 SER A CA 1
ATOM 583 C C . SER A 1 78 ? 10.680 -16.133 -20.640 1.00 63.88 78 SER A C 1
ATOM 585 O O . SER A 1 78 ? 11.471 -17.012 -20.997 1.00 63.88 78 SER A O 1
ATOM 587 N N . LEU A 1 79 ? 10.675 -15.591 -19.426 1.00 72.88 79 LEU A N 1
ATOM 588 C CA . LEU A 1 79 ? 11.404 -16.132 -18.291 1.00 72.88 79 LEU A CA 1
ATOM 589 C C . LEU A 1 79 ? 10.509 -17.149 -17.590 1.00 72.88 79 LEU A C 1
ATOM 591 O O . LEU A 1 79 ? 9.328 -16.892 -17.372 1.00 72.88 79 LEU A O 1
ATOM 595 N N . THR A 1 80 ? 11.065 -18.295 -17.213 1.00 73.75 80 THR A N 1
ATOM 596 C CA . THR A 1 80 ? 10.345 -19.255 -16.367 1.00 73.75 80 THR A CA 1
ATOM 597 C C . THR A 1 80 ? 10.846 -19.140 -14.930 1.00 73.75 80 THR A C 1
ATOM 599 O O . THR A 1 80 ? 12.066 -19.244 -14.745 1.00 73.75 80 THR A O 1
ATOM 602 N N . PRO A 1 81 ? 9.962 -18.966 -13.926 1.00 68.62 81 PRO A N 1
ATOM 603 C CA . PRO A 1 81 ? 10.358 -18.974 -12.524 1.00 68.62 81 PRO A CA 1
ATOM 604 C C . PRO A 1 81 ? 11.104 -20.262 -12.163 1.00 68.62 81 PRO A C 1
ATOM 606 O O . PRO A 1 81 ? 10.689 -21.366 -12.532 1.00 68.62 81 PRO A O 1
ATOM 609 N N . ASP A 1 82 ? 12.195 -20.140 -11.414 1.00 69.38 82 ASP A N 1
ATOM 610 C CA . ASP A 1 82 ? 12.812 -21.285 -10.761 1.00 69.38 82 ASP A CA 1
ATOM 611 C C . ASP A 1 82 ? 12.004 -21.622 -9.508 1.00 69.38 82 ASP A C 1
ATOM 613 O O . ASP A 1 82 ? 12.022 -20.889 -8.519 1.00 69.38 82 ASP A O 1
ATOM 617 N N . ALA A 1 83 ? 11.305 -22.758 -9.544 1.00 58.59 83 ALA A N 1
ATOM 618 C CA . ALA A 1 83 ? 10.422 -23.226 -8.476 1.00 58.59 83 ALA A CA 1
ATOM 619 C C . ALA A 1 83 ? 11.090 -23.335 -7.088 1.00 58.59 83 ALA A C 1
ATOM 621 O O . ALA A 1 83 ? 10.391 -23.494 -6.089 1.00 58.59 83 ALA A O 1
ATOM 622 N N . ASN A 1 84 ? 12.423 -23.274 -7.008 1.00 56.16 84 ASN A N 1
ATOM 623 C CA . ASN A 1 84 ? 13.171 -23.393 -5.759 1.00 56.16 84 ASN A CA 1
ATOM 624 C C . ASN A 1 84 ? 13.567 -22.045 -5.137 1.00 56.16 84 ASN A C 1
ATOM 626 O O . ASN A 1 84 ? 14.163 -22.035 -4.058 1.00 56.16 84 ASN A O 1
ATOM 630 N N . THR A 1 85 ? 13.274 -20.917 -5.790 1.00 58.62 85 THR A N 1
ATOM 631 C CA . THR A 1 85 ? 13.692 -19.589 -5.321 1.00 58.62 85 THR A CA 1
ATOM 632 C C . THR A 1 85 ? 12.671 -18.514 -5.681 1.00 58.62 85 THR A C 1
ATOM 634 O O . THR A 1 85 ? 12.276 -18.397 -6.832 1.00 58.62 85 THR A O 1
ATOM 637 N N . GLU A 1 86 ? 12.329 -17.653 -4.723 1.00 58.28 86 GLU A N 1
ATOM 638 C CA . GLU A 1 86 ? 11.357 -16.556 -4.891 1.00 58.28 86 GLU A CA 1
ATOM 639 C C . GLU A 1 86 ? 11.770 -15.504 -5.949 1.00 58.28 86 GLU A C 1
ATOM 641 O O . GLU A 1 86 ? 10.945 -14.718 -6.402 1.00 58.28 86 GLU A O 1
ATOM 646 N N . LEU A 1 87 ? 13.046 -15.485 -6.360 1.00 66.50 87 LEU A N 1
ATOM 647 C CA . LEU A 1 87 ? 13.620 -14.519 -7.308 1.00 66.50 87 LEU A CA 1
ATOM 648 C C . LEU A 1 87 ? 14.582 -15.172 -8.321 1.00 66.50 87 LEU A C 1
ATOM 650 O O . LEU A 1 87 ? 15.558 -14.541 -8.730 1.00 66.50 87 LEU A O 1
ATOM 654 N N . GLY A 1 88 ? 14.380 -16.445 -8.666 1.00 76.44 88 GLY A N 1
ATOM 655 C CA . GLY A 1 88 ? 15.182 -17.132 -9.685 1.00 76.44 88 GLY A CA 1
ATOM 656 C C . GLY A 1 88 ? 14.421 -17.299 -10.992 1.00 76.44 88 GLY A C 1
ATOM 657 O O . GLY A 1 88 ? 13.229 -17.591 -10.981 1.00 76.44 88 GLY A O 1
ATOM 658 N N . TRP A 1 89 ? 15.122 -17.150 -12.113 1.00 79.62 89 TRP A N 1
ATOM 659 C CA . TRP A 1 89 ? 14.567 -17.256 -13.462 1.00 79.62 89 TRP A CA 1
ATOM 660 C C . TRP A 1 89 ? 15.452 -18.110 -14.354 1.00 79.62 89 TRP A C 1
ATOM 662 O O . TRP A 1 89 ? 16.675 -18.095 -14.210 1.00 79.62 89 TRP A O 1
ATOM 672 N N . LYS A 1 90 ? 14.843 -18.785 -15.329 1.00 85.38 90 LYS A N 1
ATOM 673 C CA . LYS A 1 90 ? 15.555 -19.479 -16.407 1.00 85.38 90 LYS A CA 1
ATOM 674 C C . LYS A 1 90 ? 15.237 -18.855 -17.757 1.00 85.38 90 LYS A C 1
ATOM 676 O O . LYS A 1 90 ? 14.072 -18.615 -18.077 1.00 85.38 90 LYS A O 1
ATOM 681 N N . LEU A 1 91 ? 16.290 -18.615 -18.534 1.00 86.00 91 LEU A N 1
ATOM 682 C CA . LEU A 1 91 ? 16.244 -18.087 -19.892 1.00 86.00 91 LEU A CA 1
ATOM 683 C C . LEU A 1 91 ? 16.910 -19.093 -20.847 1.00 86.00 91 LEU A C 1
ATOM 685 O O . LEU A 1 91 ? 18.136 -19.196 -20.840 1.00 86.00 91 LEU A O 1
ATOM 689 N N . PRO A 1 92 ? 16.153 -19.831 -21.676 1.00 88.75 92 PRO A N 1
ATOM 690 C CA . PRO A 1 92 ? 16.744 -20.778 -22.618 1.00 88.75 92 PRO A CA 1
ATOM 691 C C . PRO A 1 92 ? 17.524 -20.029 -23.705 1.00 88.75 92 PRO A C 1
ATOM 693 O O . PRO A 1 92 ? 16.993 -19.110 -24.314 1.00 88.75 92 PRO A O 1
ATOM 696 N N . LEU A 1 93 ? 18.762 -20.412 -23.992 1.00 89.06 93 LEU A N 1
ATOM 697 C CA . LEU A 1 93 ? 19.634 -19.809 -25.007 1.00 89.06 93 LEU A CA 1
ATOM 698 C C . LEU A 1 93 ? 20.286 -20.906 -25.856 1.00 89.06 93 LEU A C 1
ATOM 700 O O . LEU A 1 93 ? 20.598 -21.983 -25.340 1.00 89.06 93 LEU A O 1
ATOM 704 N N . SER A 1 94 ? 20.514 -20.638 -27.143 1.00 92.00 94 SER A N 1
ATOM 705 C CA . SER A 1 94 ? 21.171 -21.581 -28.055 1.00 92.00 94 SER A CA 1
ATOM 706 C C . SER A 1 94 ? 21.898 -20.899 -29.212 1.00 92.00 94 SER A C 1
ATOM 708 O O . SER A 1 94 ? 21.660 -19.735 -29.534 1.00 92.00 94 SER A O 1
ATOM 710 N N . GLY A 1 95 ? 22.790 -21.652 -29.851 1.00 92.44 95 GLY A N 1
ATOM 711 C CA . GLY A 1 95 ? 23.479 -21.245 -31.069 1.00 92.44 95 GLY A CA 1
ATOM 712 C C . GLY A 1 95 ? 24.490 -22.291 -31.520 1.00 92.44 95 GLY A C 1
ATOM 713 O O . GLY A 1 95 ? 24.439 -23.453 -31.098 1.00 92.44 95 GLY A O 1
ATOM 714 N N . THR A 1 96 ? 25.450 -21.881 -32.355 1.00 95.00 96 THR A N 1
ATOM 715 C CA . THR A 1 96 ? 26.535 -22.764 -32.803 1.00 95.00 96 THR A CA 1
ATOM 716 C C . THR A 1 96 ? 27.909 -22.296 -32.347 1.00 95.00 96 THR A C 1
ATOM 718 O O . THR A 1 96 ? 28.192 -21.104 -32.287 1.00 95.00 96 THR A O 1
ATOM 721 N N . VAL A 1 97 ? 28.795 -23.247 -32.079 1.00 95.38 97 VAL A N 1
ATOM 722 C CA . VAL A 1 97 ? 30.224 -23.032 -31.861 1.00 95.38 97 VAL A CA 1
ATOM 723 C C . VAL A 1 97 ? 30.987 -24.072 -32.673 1.00 95.38 97 VAL A C 1
ATOM 725 O O . VAL A 1 97 ? 30.717 -25.271 -32.594 1.00 95.38 97 VAL A O 1
ATOM 728 N N . SER A 1 98 ? 31.906 -23.617 -33.515 1.00 94.88 98 SER A N 1
ATOM 729 C CA . SER A 1 98 ? 32.690 -24.504 -34.370 1.00 94.88 98 SER A CA 1
ATOM 730 C C . SER A 1 98 ? 34.084 -23.960 -34.571 1.00 94.88 98 SER A C 1
ATOM 732 O O . SER A 1 98 ? 34.255 -22.767 -34.811 1.00 94.88 98 SER A O 1
ATOM 734 N N . ASP A 1 99 ? 35.053 -24.856 -34.547 1.00 93.06 99 ASP A N 1
ATOM 735 C CA . ASP A 1 99 ? 36.429 -24.527 -34.858 1.00 93.06 99 ASP A CA 1
ATOM 736 C C . ASP A 1 99 ? 36.665 -24.594 -36.382 1.00 93.06 99 ASP A C 1
ATOM 738 O O . ASP A 1 99 ? 36.300 -25.608 -37.000 1.00 93.06 99 ASP A O 1
ATOM 742 N N . PRO A 1 100 ? 37.166 -23.523 -37.028 1.00 89.75 100 PRO A N 1
ATOM 743 C CA . PRO A 1 100 ? 37.407 -23.509 -38.467 1.00 89.75 100 PRO A CA 1
ATOM 744 C C . PRO A 1 100 ? 38.363 -24.611 -38.937 1.00 89.75 100 PRO A C 1
ATOM 746 O O . PRO A 1 100 ? 39.268 -25.047 -38.237 1.00 89.75 100 PRO A O 1
ATOM 749 N N . THR A 1 101 ? 38.199 -25.055 -40.184 1.00 87.44 101 THR A N 1
ATOM 750 C CA . THR A 1 101 ? 39.211 -25.907 -40.823 1.00 87.44 101 THR A CA 1
ATOM 751 C C . THR A 1 101 ? 40.428 -25.077 -41.215 1.00 87.44 101 THR A C 1
ATOM 753 O O . THR A 1 101 ? 40.264 -24.048 -41.876 1.00 87.44 101 THR A O 1
ATOM 756 N N . LEU A 1 102 ? 41.624 -25.581 -40.921 1.00 81.00 102 LEU A N 1
ATOM 757 C CA . LEU A 1 102 ? 42.893 -24.972 -41.317 1.00 81.00 102 LEU A CA 1
ATOM 758 C C . LEU A 1 102 ? 43.107 -25.066 -42.838 1.00 81.00 102 LEU A C 1
ATOM 760 O O . LEU A 1 102 ? 42.472 -25.864 -43.549 1.00 81.00 102 LEU A O 1
ATOM 764 N N . MET A 1 103 ? 44.068 -24.291 -43.352 1.00 74.50 103 MET A N 1
ATOM 765 C CA . MET A 1 103 ? 44.491 -24.373 -44.754 1.00 74.50 103 MET A CA 1
ATOM 766 C C . MET A 1 103 ? 44.783 -25.821 -45.195 1.00 74.50 103 MET A C 1
ATOM 768 O O . MET A 1 103 ? 45.469 -26.582 -44.520 1.00 74.50 103 MET A O 1
ATOM 772 N N . GLY A 1 104 ? 44.262 -26.203 -46.368 1.00 69.31 104 GLY A N 1
ATOM 773 C CA . GLY A 1 104 ? 44.404 -27.561 -46.913 1.00 69.31 104 GLY A CA 1
ATOM 774 C C . GLY A 1 104 ? 43.302 -28.547 -46.504 1.00 69.31 104 GLY A C 1
ATOM 775 O O . GLY A 1 104 ? 43.368 -29.707 -46.905 1.00 69.31 104 GLY A O 1
ATOM 776 N N . GLY A 1 105 ? 42.272 -28.097 -45.774 1.00 76.88 105 GLY A N 1
ATOM 777 C CA . GLY A 1 105 ? 41.130 -28.930 -45.370 1.00 76.88 105 GLY A CA 1
ATOM 778 C C . GLY A 1 105 ? 41.408 -29.797 -44.141 1.00 76.88 105 GLY A C 1
ATOM 779 O O . GLY A 1 105 ? 40.743 -30.812 -43.935 1.00 76.88 105 GLY A O 1
ATOM 780 N N . ILE A 1 106 ? 42.411 -29.412 -43.354 1.00 81.69 106 ILE A N 1
ATOM 781 C CA . ILE A 1 106 ? 42.791 -30.068 -42.105 1.00 81.69 106 ILE A CA 1
ATOM 782 C C . ILE A 1 106 ? 41.807 -29.609 -41.022 1.00 81.69 106 ILE A C 1
ATOM 784 O O . ILE A 1 106 ? 41.412 -28.443 -40.994 1.00 81.69 106 ILE A O 1
ATOM 788 N N . ALA A 1 107 ? 41.370 -30.521 -40.154 1.00 83.50 107 ALA A N 1
ATOM 789 C CA . ALA A 1 107 ? 40.559 -30.139 -39.001 1.00 83.50 107 ALA A CA 1
ATOM 790 C C . ALA A 1 107 ? 41.382 -29.224 -38.078 1.00 83.50 107 ALA A C 1
ATOM 792 O O . ALA A 1 107 ? 42.558 -29.512 -37.849 1.00 83.50 107 ALA A O 1
ATOM 793 N N . GLY A 1 108 ? 40.779 -28.146 -37.575 1.00 85.31 108 GLY A N 1
ATOM 794 C CA . GLY A 1 108 ? 41.390 -27.340 -36.519 1.00 85.31 108 GLY A CA 1
ATOM 795 C C . GLY A 1 108 ? 41.540 -28.125 -35.211 1.00 85.31 108 GLY A C 1
ATOM 796 O O . GLY A 1 108 ? 41.231 -29.325 -35.136 1.00 85.31 108 GLY A O 1
ATOM 797 N N . SER A 1 109 ? 42.059 -27.467 -34.180 1.00 89.94 109 SER A N 1
ATOM 798 C CA . SER A 1 109 ? 42.310 -28.075 -32.871 1.00 89.94 109 SER A CA 1
ATOM 799 C C . SER A 1 109 ? 41.032 -28.520 -32.143 1.00 89.94 109 SER A C 1
ATOM 801 O O . SER A 1 109 ? 41.087 -29.374 -31.251 1.00 89.94 109 SER A O 1
ATOM 803 N N . GLY A 1 110 ? 39.874 -28.033 -32.587 1.00 91.56 110 GLY A N 1
ATOM 804 C CA . GLY A 1 110 ? 38.558 -28.322 -32.044 1.00 91.56 110 GLY A CA 1
ATOM 805 C C . GLY A 1 110 ? 38.199 -27.406 -30.878 1.00 91.56 110 GLY A C 1
ATOM 806 O O . GLY A 1 110 ? 39.051 -26.857 -30.193 1.00 91.56 110 GLY A O 1
ATOM 807 N N . VAL A 1 111 ? 36.901 -27.270 -30.609 1.00 94.19 111 VAL A N 1
ATOM 808 C CA . VAL A 1 111 ? 36.401 -26.420 -29.519 1.00 94.19 111 VAL A CA 1
ATOM 809 C C . VAL A 1 111 ? 36.700 -27.066 -28.163 1.00 94.19 111 VAL A C 1
ATOM 811 O O . VAL A 1 111 ? 36.274 -28.197 -27.896 1.00 94.19 111 VAL A O 1
ATOM 814 N N . TYR A 1 112 ? 37.351 -26.335 -27.257 1.00 95.56 112 TYR A N 1
ATOM 815 C CA . TYR A 1 112 ? 37.506 -26.751 -25.868 1.00 95.56 112 TYR A CA 1
ATOM 816 C C . TYR A 1 112 ? 36.193 -26.507 -25.120 1.00 95.56 112 TYR A C 1
ATOM 818 O O . TYR A 1 112 ? 35.974 -25.457 -24.529 1.00 95.56 112 TYR A O 1
ATOM 826 N N . THR A 1 113 ? 35.284 -27.484 -25.156 1.00 93.44 113 THR A N 1
ATOM 827 C CA . THR A 1 113 ? 33.904 -27.336 -24.642 1.00 93.44 113 THR A CA 1
ATOM 828 C C . THR A 1 113 ? 33.751 -26.731 -23.229 1.00 93.44 113 THR A C 1
ATOM 830 O O . THR A 1 113 ? 32.798 -25.975 -23.050 1.00 93.44 113 THR A O 1
ATOM 833 N N . PRO A 1 114 ? 34.660 -26.932 -22.245 1.00 95.69 114 PRO A N 1
ATOM 834 C CA . PRO A 1 114 ? 34.576 -26.263 -20.939 1.00 95.69 114 PRO A CA 1
ATOM 835 C C . PRO A 1 114 ? 34.812 -24.742 -20.959 1.00 95.69 114 PRO A C 1
ATOM 837 O O . PRO A 1 114 ? 34.664 -24.104 -19.921 1.00 95.69 114 PRO A O 1
ATOM 840 N N . SER A 1 115 ? 35.209 -24.167 -22.097 1.00 94.81 115 SER A N 1
ATOM 841 C CA . SER A 1 115 ? 35.406 -22.722 -22.277 1.00 94.81 115 SER A CA 1
ATOM 842 C C . SER A 1 115 ? 34.193 -21.996 -22.856 1.00 94.81 115 SER A C 1
ATOM 844 O O . SER A 1 115 ? 34.226 -20.771 -22.939 1.00 94.81 115 SER A O 1
ATOM 846 N N . VAL A 1 116 ? 33.140 -22.717 -23.269 1.00 96.50 116 VAL A N 1
ATOM 847 C CA . VAL A 1 116 ? 31.954 -22.104 -23.884 1.00 96.50 116 VAL A CA 1
ATOM 848 C C . VAL A 1 116 ? 31.088 -21.483 -22.794 1.00 96.50 116 VAL A C 1
ATOM 850 O O . VAL A 1 116 ? 30.236 -22.137 -22.191 1.00 96.50 116 VAL A O 1
ATOM 853 N N . MET A 1 117 ? 31.339 -20.206 -22.528 1.00 96.75 117 MET A N 1
ATOM 854 C CA . MET A 1 117 ? 30.715 -19.447 -21.450 1.00 96.75 117 MET A CA 1
ATOM 855 C C . MET A 1 117 ? 29.773 -18.393 -22.024 1.00 96.75 117 MET A C 1
ATOM 857 O O . MET A 1 117 ? 30.143 -17.647 -22.929 1.00 96.75 117 MET A O 1
ATOM 861 N N . VAL A 1 118 ? 28.573 -18.293 -21.460 1.00 93.81 118 VAL A N 1
ATOM 862 C CA . VAL A 1 118 ? 27.553 -17.306 -21.831 1.00 93.81 118 VAL A CA 1
ATOM 863 C C . VAL A 1 118 ? 27.365 -16.332 -20.675 1.00 93.81 118 VAL A C 1
ATOM 865 O O . VAL A 1 118 ? 27.391 -16.728 -19.511 1.00 93.81 118 VAL A O 1
ATOM 868 N N . GLN A 1 119 ? 27.171 -15.052 -20.975 1.00 92.12 119 GLN A N 1
ATOM 869 C CA . GLN A 1 119 ? 26.952 -13.999 -19.990 1.00 92.12 119 GLN A CA 1
ATOM 870 C C . GLN A 1 119 ? 25.989 -12.938 -20.532 1.00 92.12 119 GLN A C 1
ATOM 872 O O . GLN A 1 119 ? 26.142 -12.475 -21.662 1.00 92.12 119 GLN A O 1
ATOM 877 N N . LEU A 1 120 ? 25.037 -12.498 -19.707 1.00 88.75 120 LEU A N 1
ATOM 878 C CA . LEU A 1 120 ? 24.232 -11.308 -19.991 1.00 88.75 120 LEU A CA 1
ATOM 879 C C . LEU A 1 120 ? 24.996 -10.040 -19.594 1.00 88.75 120 LEU A C 1
ATOM 881 O O . LEU A 1 120 ? 25.533 -9.948 -18.487 1.00 88.75 120 LEU A O 1
ATOM 885 N N . ILE A 1 121 ? 25.028 -9.049 -20.483 1.00 85.25 121 ILE A N 1
ATOM 886 C CA . ILE A 1 121 ? 25.643 -7.734 -20.261 1.00 85.25 121 ILE A CA 1
ATOM 887 C C . ILE A 1 121 ? 24.641 -6.614 -20.568 1.00 85.25 121 ILE A C 1
ATOM 889 O O . ILE A 1 121 ? 23.742 -6.778 -21.386 1.00 85.25 121 ILE A O 1
ATOM 893 N N . ASN A 1 122 ? 24.798 -5.452 -19.936 1.00 80.94 122 ASN A N 1
ATOM 894 C CA . ASN A 1 122 ? 24.003 -4.261 -20.251 1.00 80.94 122 ASN A CA 1
ATOM 895 C C . ASN A 1 122 ? 24.610 -3.447 -21.416 1.00 80.94 122 ASN A C 1
ATOM 897 O O . ASN A 1 122 ? 25.676 -3.781 -21.938 1.00 80.94 122 ASN A O 1
ATOM 901 N N . LYS A 1 123 ? 23.974 -2.326 -21.792 1.00 74.06 123 LYS A N 1
ATOM 902 C CA . LYS A 1 123 ? 24.442 -1.415 -22.866 1.00 74.06 123 LYS A CA 1
ATOM 903 C C . LYS A 1 123 ? 25.871 -0.901 -22.654 1.00 74.06 123 LYS A C 1
ATOM 905 O O . LYS A 1 123 ? 26.612 -0.711 -23.614 1.00 74.06 123 LYS A O 1
ATOM 910 N N . ALA A 1 124 ? 26.286 -0.714 -21.401 1.00 76.62 124 ALA A N 1
ATOM 911 C CA . ALA A 1 124 ? 27.645 -0.303 -21.044 1.00 76.62 124 ALA A CA 1
ATOM 912 C C . ALA A 1 124 ? 28.661 -1.467 -21.064 1.00 76.62 124 ALA A C 1
ATOM 914 O O . ALA A 1 124 ? 29.828 -1.272 -20.725 1.00 76.62 124 ALA A O 1
ATOM 915 N N . GLY A 1 125 ? 28.233 -2.678 -21.434 1.00 77.44 125 GLY A N 1
ATOM 916 C CA . GLY A 1 125 ? 29.046 -3.892 -21.438 1.00 77.44 125 GLY A CA 1
ATOM 917 C C . GLY A 1 125 ? 29.336 -4.454 -20.047 1.00 77.44 125 GLY A C 1
ATOM 918 O O . GLY A 1 125 ? 30.236 -5.288 -19.913 1.00 77.44 125 GLY A O 1
ATOM 919 N N . ARG A 1 126 ? 28.616 -3.992 -19.014 1.00 83.88 126 ARG A N 1
ATOM 920 C CA . ARG A 1 126 ? 28.754 -4.501 -17.646 1.00 83.88 126 ARG A CA 1
ATOM 921 C C . ARG A 1 126 ? 27.960 -5.798 -17.495 1.00 83.88 126 ARG A C 1
ATOM 923 O O . ARG A 1 126 ? 26.816 -5.834 -17.943 1.00 83.88 126 ARG A O 1
ATOM 930 N N . PRO A 1 127 ? 28.531 -6.829 -16.861 1.00 84.19 127 PRO A N 1
ATOM 931 C CA . PRO A 1 127 ? 27.852 -8.101 -16.679 1.00 84.19 127 PRO A CA 1
ATOM 932 C C . PRO A 1 127 ? 26.713 -8.006 -15.661 1.00 84.19 127 PRO A C 1
ATOM 934 O O . PRO A 1 127 ? 26.860 -7.351 -14.631 1.00 84.19 127 PRO A O 1
ATOM 937 N N . LEU A 1 128 ? 25.603 -8.686 -15.954 1.00 82.56 128 LEU A N 1
ATOM 938 C CA . LEU A 1 128 ? 24.478 -8.883 -15.035 1.00 82.56 128 LEU A CA 1
ATOM 939 C C . LEU A 1 128 ? 24.797 -9.962 -13.989 1.00 82.56 128 LEU A C 1
ATOM 941 O O . LEU A 1 128 ? 24.438 -9.824 -12.825 1.00 82.56 128 LEU A O 1
ATOM 945 N N . SER A 1 129 ? 25.491 -11.028 -14.394 1.00 81.19 129 SER A N 1
ATOM 946 C CA . SER A 1 129 ? 25.915 -12.122 -13.514 1.00 81.19 129 SER A CA 1
ATOM 947 C C . SER A 1 129 ? 27.243 -12.730 -13.972 1.00 81.19 129 SER A C 1
ATOM 949 O O . SER A 1 129 ? 27.815 -12.319 -14.985 1.00 81.19 129 SER A O 1
ATOM 951 N N . THR A 1 130 ? 27.791 -13.677 -13.207 1.00 89.81 130 THR A N 1
ATOM 952 C CA . THR A 1 130 ? 28.977 -14.441 -13.624 1.00 89.81 130 THR A CA 1
ATOM 953 C C . THR A 1 130 ? 28.673 -15.271 -14.874 1.00 89.81 130 THR A C 1
ATOM 955 O O . THR A 1 130 ? 27.551 -15.766 -14.984 1.00 89.81 130 THR A O 1
ATOM 958 N N . PRO A 1 131 ? 29.642 -15.469 -15.790 1.00 93.25 131 PRO A N 1
ATOM 959 C CA . PRO A 1 131 ? 29.427 -16.314 -16.958 1.00 93.25 131 PRO A CA 1
ATOM 960 C C . PRO A 1 131 ? 29.023 -17.736 -16.551 1.00 93.25 131 PRO A C 1
ATOM 962 O O . PRO A 1 131 ? 29.547 -18.275 -15.573 1.00 93.25 131 PRO A O 1
ATOM 965 N N . GLN A 1 132 ? 28.126 -18.344 -17.317 1.00 95.88 132 GLN A N 1
ATOM 966 C CA . GLN A 1 132 ? 27.612 -19.695 -17.100 1.00 95.88 132 GLN A CA 1
ATOM 967 C C . GLN A 1 132 ? 28.048 -20.619 -18.233 1.00 95.88 132 GLN A C 1
ATOM 969 O O . GLN A 1 132 ? 28.118 -20.208 -19.391 1.00 95.88 132 GLN A O 1
ATOM 974 N N . LEU A 1 133 ? 28.365 -21.865 -17.887 1.00 97.25 133 LEU A N 1
ATOM 975 C CA . LEU A 1 133 ? 28.855 -22.864 -18.830 1.00 97.25 133 LEU A CA 1
ATOM 976 C C . LEU A 1 133 ? 27.705 -23.406 -19.685 1.00 97.25 133 LEU A C 1
ATOM 978 O O . LEU A 1 133 ? 26.755 -23.968 -19.142 1.00 97.25 133 LEU A O 1
ATOM 982 N N . ALA A 1 134 ? 27.813 -23.298 -21.010 1.00 96.69 134 ALA A N 1
ATOM 983 C CA . ALA A 1 134 ? 26.848 -23.887 -21.933 1.00 96.69 134 ALA A CA 1
ATOM 984 C C . ALA A 1 134 ? 27.134 -25.375 -22.190 1.00 96.69 134 ALA A C 1
ATOM 986 O O . ALA A 1 134 ? 28.284 -25.814 -22.256 1.00 96.69 134 ALA A O 1
ATOM 987 N N . ALA A 1 135 ? 26.078 -26.162 -22.398 1.00 96.75 135 ALA A N 1
ATOM 988 C CA . ALA A 1 135 ? 26.207 -27.541 -22.851 1.00 96.75 135 ALA A CA 1
ATOM 989 C C . ALA A 1 135 ? 26.485 -27.566 -24.360 1.00 96.75 135 ALA A C 1
ATOM 991 O O . ALA A 1 135 ? 25.718 -26.991 -25.128 1.00 96.75 135 ALA A O 1
ATOM 992 N N . VAL A 1 136 ? 27.546 -28.256 -24.790 1.00 96.31 136 VAL A N 1
ATOM 993 C CA . VAL A 1 136 ? 27.940 -28.363 -26.207 1.00 96.31 136 VAL A CA 1
ATOM 994 C C . VAL A 1 136 ? 27.728 -29.792 -26.710 1.00 96.31 136 VAL A C 1
ATOM 996 O O . VAL A 1 136 ? 28.269 -30.743 -26.145 1.00 96.31 136 VAL A O 1
ATOM 999 N N . ASN A 1 137 ? 26.961 -29.953 -27.791 1.00 94.44 137 ASN A N 1
ATOM 1000 C CA . ASN A 1 137 ? 26.725 -31.230 -28.466 1.00 94.44 137 ASN A CA 1
ATOM 1001 C C . ASN A 1 137 ? 26.976 -31.090 -29.975 1.00 94.44 137 ASN A C 1
ATOM 1003 O O . ASN A 1 137 ? 26.183 -30.494 -30.708 1.00 94.44 137 ASN A O 1
ATOM 1007 N N . GLY A 1 138 ? 28.100 -31.639 -30.444 1.00 90.75 138 GLY A N 1
ATOM 1008 C CA . GLY A 1 138 ? 28.586 -31.383 -31.798 1.00 90.75 138 GLY A CA 1
ATOM 1009 C C . GLY A 1 138 ? 28.955 -29.908 -31.957 1.00 90.75 138 GLY A C 1
ATOM 1010 O O . GLY A 1 138 ? 29.781 -29.405 -31.205 1.00 90.75 138 GLY A O 1
ATOM 1011 N N . THR A 1 139 ? 28.333 -29.225 -32.918 1.00 92.56 139 THR A N 1
ATOM 1012 C CA . THR A 1 139 ? 28.507 -27.780 -33.142 1.00 92.56 139 THR A CA 1
ATOM 1013 C C . THR A 1 139 ? 27.478 -26.924 -32.414 1.00 92.56 139 THR A C 1
ATOM 1015 O O . THR A 1 139 ? 27.551 -25.707 -32.508 1.00 92.56 139 THR A O 1
ATOM 1018 N N . ASN A 1 140 ? 26.488 -27.517 -31.747 1.00 96.62 140 ASN A N 1
ATOM 1019 C CA . ASN A 1 140 ? 25.405 -26.766 -31.117 1.00 96.62 140 ASN A CA 1
ATOM 1020 C C . ASN A 1 140 ? 25.713 -26.560 -29.639 1.00 96.62 140 ASN A C 1
ATOM 1022 O O . ASN A 1 140 ? 26.112 -27.509 -28.959 1.00 96.62 140 ASN A O 1
ATOM 1026 N N . TRP A 1 141 ? 25.479 -25.351 -29.141 1.00 95.94 141 TRP A N 1
ATOM 1027 C CA . TRP A 1 141 ? 25.491 -25.064 -27.714 1.00 95.94 141 TRP A CA 1
ATOM 1028 C C . TRP A 1 141 ? 24.086 -24.686 -27.239 1.00 95.94 141 TRP A C 1
ATOM 1030 O O . TRP A 1 141 ? 23.293 -24.117 -27.991 1.00 95.94 141 TRP A O 1
ATOM 1040 N N . SER A 1 142 ? 23.769 -25.025 -25.992 1.00 95.62 142 SER A N 1
ATOM 1041 C CA . SER A 1 142 ? 22.505 -24.674 -25.339 1.00 95.62 142 SER A CA 1
ATOM 1042 C C . SER A 1 142 ? 22.709 -24.417 -23.851 1.00 95.62 142 SER A C 1
ATOM 1044 O O . SER A 1 142 ? 23.525 -25.092 -23.216 1.00 95.62 142 SER A O 1
ATOM 1046 N N . LEU A 1 143 ? 21.942 -23.490 -23.284 1.00 93.50 143 LEU A N 1
ATOM 1047 C CA . LEU A 1 143 ? 21.992 -23.142 -21.867 1.00 93.50 143 LEU A CA 1
ATOM 1048 C C . LEU A 1 143 ? 20.629 -22.634 -21.389 1.00 93.50 143 LEU A C 1
ATOM 1050 O O . LEU A 1 143 ? 20.116 -21.672 -21.948 1.00 93.50 143 LEU A O 1
ATOM 1054 N N . ASP A 1 144 ? 20.093 -23.212 -20.316 1.00 91.31 144 ASP A N 1
ATOM 1055 C CA . ASP A 1 144 ? 19.042 -22.565 -19.525 1.00 91.31 144 ASP A CA 1
ATOM 1056 C C . ASP A 1 144 ? 19.723 -21.596 -18.556 1.00 91.31 144 ASP A C 1
ATOM 1058 O O . ASP A 1 144 ? 20.179 -21.991 -17.485 1.00 91.31 144 ASP A O 1
ATOM 1062 N N . TYR A 1 145 ? 19.877 -20.340 -18.976 1.00 90.00 145 TYR A N 1
ATOM 1063 C CA . TYR A 1 145 ? 20.634 -19.335 -18.238 1.00 90.00 145 TYR A CA 1
ATOM 1064 C C . TYR A 1 145 ? 19.888 -18.947 -16.964 1.00 90.00 145 TYR A C 1
ATOM 1066 O O . TYR A 1 145 ? 18.757 -18.460 -17.026 1.00 90.00 145 TYR A O 1
ATOM 1074 N N . GLU A 1 146 ? 20.531 -19.128 -15.816 1.00 90.00 146 GLU A N 1
ATOM 1075 C CA . GLU A 1 146 ? 19.945 -18.832 -14.511 1.00 90.00 146 GLU A CA 1
ATOM 1076 C C . GLU A 1 146 ? 20.153 -17.358 -14.146 1.00 90.00 146 GLU A C 1
ATOM 1078 O O . GLU A 1 146 ? 21.273 -16.837 -14.168 1.00 90.00 146 GLU A O 1
ATOM 1083 N N . ILE A 1 147 ? 19.080 -16.656 -13.795 1.00 84.69 147 ILE A N 1
ATOM 1084 C CA . ILE A 1 147 ? 19.130 -15.251 -13.388 1.00 84.69 147 ILE A CA 1
ATOM 1085 C C . ILE A 1 147 ? 18.564 -15.134 -11.980 1.00 84.69 147 ILE A C 1
ATOM 1087 O O . ILE A 1 147 ? 17.461 -15.595 -11.713 1.00 84.69 147 ILE A O 1
ATOM 1091 N N . LEU A 1 148 ? 19.314 -14.490 -11.087 1.00 81.31 148 LEU A N 1
ATOM 1092 C CA . LEU A 1 148 ? 18.840 -14.120 -9.756 1.00 81.31 148 LEU A CA 1
ATOM 1093 C C . LEU A 1 148 ? 18.385 -12.655 -9.757 1.00 81.31 148 LEU A C 1
ATOM 1095 O O . LEU A 1 148 ? 19.037 -11.802 -10.363 1.00 81.31 148 LEU A O 1
ATOM 1099 N N . GLY A 1 149 ? 17.303 -12.352 -9.042 1.00 77.25 149 GLY A N 1
ATOM 1100 C CA . GLY A 1 149 ? 16.701 -11.017 -8.962 1.00 77.25 149 GLY A CA 1
ATOM 1101 C C . GLY A 1 149 ? 15.517 -10.853 -9.917 1.00 77.25 149 GLY A C 1
ATOM 1102 O O . GLY A 1 149 ? 14.913 -11.833 -10.316 1.00 77.25 149 GLY A O 1
ATOM 1103 N N . ARG A 1 150 ? 15.157 -9.616 -10.275 1.00 74.88 150 ARG A N 1
ATOM 1104 C CA . ARG A 1 150 ? 14.066 -9.307 -11.224 1.00 74.88 150 ARG A CA 1
ATOM 1105 C C . ARG A 1 150 ? 14.634 -8.582 -12.449 1.00 74.88 150 ARG A C 1
ATOM 1107 O O . ARG A 1 150 ? 14.567 -7.349 -12.496 1.00 74.88 150 ARG A O 1
ATOM 1114 N N . PRO A 1 151 ? 15.293 -9.297 -13.383 1.00 77.25 151 PRO A N 1
ATOM 1115 C CA . PRO A 1 151 ? 15.885 -8.667 -14.559 1.00 77.25 151 PRO A CA 1
ATOM 1116 C C . PRO A 1 151 ? 14.795 -7.997 -15.399 1.00 77.25 151 PRO A C 1
ATOM 1118 O O . PRO A 1 151 ? 13.809 -8.628 -15.762 1.00 77.25 151 PRO A O 1
ATOM 1121 N N . HIS A 1 152 ? 14.979 -6.721 -15.716 1.00 76.56 152 HIS A N 1
ATOM 1122 C CA . HIS A 1 152 ? 14.079 -5.983 -16.593 1.00 76.56 152 HIS A CA 1
ATOM 1123 C C . HIS A 1 152 ? 14.864 -5.024 -17.488 1.00 76.56 152 HIS A C 1
ATOM 1125 O O . HIS A 1 152 ? 15.904 -4.501 -17.084 1.00 76.56 152 HIS A O 1
ATOM 1131 N N . GLY A 1 153 ? 14.377 -4.810 -18.708 1.00 73.81 153 GLY A N 1
ATOM 1132 C CA . GLY A 1 153 ? 14.982 -3.910 -19.689 1.00 73.81 153 GLY A CA 1
ATOM 1133 C C . GLY A 1 153 ? 15.826 -4.626 -20.747 1.00 73.81 153 GLY A C 1
ATOM 1134 O O . GLY A 1 153 ? 15.569 -5.776 -21.107 1.00 73.81 153 GLY A O 1
ATOM 1135 N N . ARG A 1 154 ? 16.816 -3.907 -21.294 1.00 78.12 154 ARG A N 1
ATOM 1136 C CA . ARG A 1 154 ? 17.665 -4.379 -22.400 1.00 78.12 154 ARG A CA 1
ATOM 1137 C C . ARG A 1 154 ? 18.938 -5.042 -21.910 1.00 78.12 154 ARG A C 1
ATOM 1139 O O . ARG A 1 154 ? 19.792 -4.411 -21.282 1.00 78.12 154 ARG A O 1
ATOM 1146 N N . PHE A 1 155 ? 19.126 -6.272 -22.353 1.00 80.94 155 PHE A N 1
ATOM 1147 C CA . PHE A 1 155 ? 20.339 -7.043 -22.165 1.00 80.94 155 PHE A CA 1
ATOM 1148 C C . PHE A 1 155 ? 20.919 -7.463 -23.512 1.00 80.94 155 PHE A C 1
ATOM 1150 O O . PHE A 1 155 ? 20.245 -7.482 -24.538 1.00 80.94 155 PHE A O 1
ATOM 1157 N N . TYR A 1 156 ? 22.198 -7.798 -23.496 1.00 83.25 156 TYR A N 1
ATOM 1158 C CA . TYR A 1 156 ? 22.942 -8.288 -24.645 1.00 83.25 156 TYR A CA 1
ATOM 1159 C C . TYR A 1 156 ? 23.700 -9.538 -24.229 1.00 83.25 156 TYR A C 1
ATOM 1161 O O . TYR A 1 156 ? 24.030 -9.715 -23.052 1.00 83.25 156 TYR A O 1
ATOM 1169 N N . LEU A 1 157 ? 24.008 -10.395 -25.194 1.00 87.12 157 LEU A N 1
ATOM 1170 C CA . LEU A 1 157 ? 24.794 -11.592 -24.934 1.00 87.12 157 LEU A CA 1
ATOM 1171 C C . LEU A 1 157 ? 26.270 -11.354 -25.183 1.00 87.12 157 LEU A C 1
ATOM 1173 O O . LEU A 1 157 ? 26.664 -10.767 -26.191 1.00 87.12 157 LEU A O 1
ATOM 1177 N N . ARG A 1 158 ? 27.067 -11.890 -24.266 1.00 90.12 158 ARG A N 1
ATOM 1178 C CA . ARG A 1 158 ? 28.482 -12.168 -24.439 1.00 90.12 158 ARG A CA 1
ATOM 1179 C C . ARG A 1 158 ? 28.675 -13.671 -24.399 1.00 90.12 158 ARG A C 1
ATOM 1181 O O . ARG A 1 158 ? 28.330 -14.306 -23.406 1.00 90.12 158 ARG A O 1
ATOM 1188 N N . ILE A 1 159 ? 29.244 -14.221 -25.460 1.00 92.31 159 ILE A N 1
ATOM 1189 C CA . ILE A 1 159 ? 29.608 -15.634 -25.526 1.00 92.31 159 ILE A CA 1
ATOM 1190 C C . ILE A 1 159 ? 31.106 -15.708 -25.785 1.00 92.31 159 ILE A C 1
ATOM 1192 O O . ILE A 1 159 ? 31.594 -15.079 -26.722 1.00 92.31 159 ILE A O 1
ATOM 1196 N N . THR A 1 160 ? 31.827 -16.456 -24.962 1.00 95.38 160 THR A N 1
ATOM 1197 C CA . THR A 1 160 ? 33.267 -16.690 -25.109 1.00 95.38 160 THR A CA 1
ATOM 1198 C C . THR A 1 160 ? 33.500 -18.175 -25.336 1.00 95.38 160 THR A C 1
ATOM 1200 O O . THR A 1 160 ? 32.807 -18.996 -24.741 1.00 95.38 160 THR A O 1
ATOM 1203 N N . ALA A 1 161 ? 34.447 -18.514 -26.205 1.00 96.81 161 ALA A N 1
ATOM 1204 C CA . ALA A 1 161 ? 34.902 -19.882 -26.417 1.00 96.81 161 ALA A CA 1
ATOM 1205 C C . ALA A 1 161 ? 36.401 -19.890 -26.724 1.00 96.81 161 ALA A C 1
ATOM 1207 O O . ALA A 1 161 ? 36.940 -18.932 -27.279 1.00 96.81 161 ALA A O 1
ATOM 1208 N N . GLU A 1 162 ? 37.052 -20.988 -26.375 1.00 97.06 162 GLU A N 1
ATOM 1209 C CA . GLU A 1 162 ? 38.437 -21.308 -26.690 1.00 97.06 162 GLU A CA 1
ATOM 1210 C C . GLU A 1 162 ? 38.489 -22.613 -27.490 1.00 97.06 162 GLU A C 1
ATOM 1212 O O . GLU A 1 162 ? 37.632 -23.497 -27.349 1.00 97.06 162 GLU A O 1
ATOM 1217 N N . ASP A 1 163 ? 39.493 -22.737 -28.343 1.00 94.44 163 ASP A N 1
ATOM 1218 C CA . ASP A 1 163 ? 39.854 -24.006 -28.962 1.00 94.44 163 ASP A CA 1
ATOM 1219 C C . ASP A 1 163 ? 40.767 -24.843 -28.036 1.00 94.44 163 ASP A C 1
ATOM 1221 O O . ASP A 1 163 ? 41.067 -24.461 -26.900 1.00 94.44 163 ASP A O 1
ATOM 1225 N N . ALA A 1 164 ? 41.204 -26.019 -28.487 1.00 91.75 164 ALA A N 1
ATOM 1226 C CA . ALA A 1 164 ? 42.027 -26.919 -27.678 1.00 91.75 164 ALA A CA 1
ATOM 1227 C C . ALA A 1 164 ? 43.482 -26.444 -27.483 1.00 91.75 164 ALA A C 1
ATOM 1229 O O . ALA A 1 164 ? 44.193 -27.024 -26.654 1.00 91.75 164 ALA A O 1
ATOM 1230 N N . VAL A 1 165 ? 43.936 -25.429 -28.226 1.00 91.38 165 VAL A N 1
ATOM 1231 C CA . VAL A 1 165 ? 45.291 -24.856 -28.118 1.00 91.38 165 VAL A CA 1
ATOM 1232 C C . VAL A 1 165 ? 45.316 -23.469 -27.462 1.00 91.38 165 VAL A C 1
ATOM 1234 O O . VAL A 1 165 ? 46.401 -22.949 -27.197 1.00 91.38 165 VAL A O 1
ATOM 1237 N N . GLY A 1 166 ? 44.150 -22.923 -27.104 1.00 91.25 166 GLY A N 1
ATOM 1238 C CA . GLY A 1 166 ? 43.980 -21.699 -26.324 1.00 91.25 166 GLY A CA 1
ATOM 1239 C C . GLY A 1 166 ? 43.658 -20.446 -27.143 1.00 91.25 166 GLY A C 1
ATOM 1240 O O . GLY A 1 166 ? 43.691 -19.348 -26.582 1.00 91.25 166 GLY A O 1
ATOM 1241 N N . ASN A 1 167 ? 43.341 -20.567 -28.436 1.00 93.06 167 ASN A N 1
ATOM 1242 C CA . ASN A 1 167 ? 42.841 -19.431 -29.207 1.00 93.06 167 ASN A CA 1
ATOM 1243 C C . ASN A 1 167 ? 41.413 -19.119 -28.761 1.00 93.06 167 ASN A C 1
ATOM 1245 O O . ASN A 1 167 ? 40.554 -19.997 -28.731 1.00 93.06 167 ASN A O 1
ATOM 1249 N N . SER A 1 168 ? 41.148 -17.858 -28.419 1.00 95.56 168 SER A N 1
ATOM 1250 C CA . SER A 1 168 ? 39.870 -17.428 -27.847 1.00 95.56 168 SER A CA 1
ATOM 1251 C C . SER A 1 168 ? 39.117 -16.489 -28.781 1.00 95.56 168 SER A C 1
ATOM 1253 O O . SER A 1 168 ? 39.706 -15.588 -29.384 1.00 95.56 168 SER A O 1
ATOM 1255 N N . SER A 1 169 ? 37.797 -16.647 -28.857 1.00 94.69 169 SER A N 1
ATOM 1256 C CA . SER A 1 169 ? 36.897 -15.684 -29.487 1.00 94.69 169 SER A CA 1
ATOM 1257 C C . SER A 1 169 ? 35.810 -15.229 -28.517 1.00 94.69 169 SER A C 1
ATOM 1259 O O . SER A 1 169 ? 35.452 -15.910 -27.556 1.00 94.69 169 SER A O 1
ATOM 1261 N N . THR A 1 170 ? 35.294 -14.022 -28.746 1.00 92.44 170 THR A N 1
ATOM 1262 C CA . THR A 1 170 ? 34.163 -13.470 -27.996 1.00 92.44 170 THR A CA 1
ATOM 1263 C C . THR A 1 170 ? 33.162 -12.849 -28.959 1.00 92.44 170 THR A C 1
ATOM 1265 O O . THR A 1 170 ? 33.518 -11.982 -29.759 1.00 92.44 170 THR A O 1
ATOM 1268 N N . LEU A 1 171 ? 31.906 -13.277 -28.859 1.00 88.69 171 LEU A N 1
ATOM 1269 C CA . LEU A 1 171 ? 30.764 -12.698 -29.552 1.00 88.69 171 LEU A CA 1
ATOM 1270 C C . LEU A 1 171 ? 29.987 -11.805 -28.578 1.00 88.69 171 LEU A C 1
ATOM 1272 O O . LEU A 1 171 ? 29.298 -12.309 -27.695 1.00 88.69 171 LEU A O 1
ATOM 1276 N N . ASP A 1 172 ? 30.092 -10.486 -28.759 1.00 84.62 172 ASP A N 1
ATOM 1277 C CA . ASP A 1 172 ? 29.236 -9.489 -28.103 1.00 84.62 172 ASP A CA 1
ATOM 1278 C C . ASP A 1 172 ? 28.104 -9.099 -29.066 1.00 84.62 172 ASP A C 1
ATOM 1280 O O . ASP A 1 172 ? 28.338 -8.382 -30.042 1.00 84.62 172 ASP A O 1
ATOM 1284 N N . LEU A 1 173 ? 26.868 -9.506 -28.780 1.00 77.00 173 LEU A N 1
ATOM 1285 C CA . LEU A 1 173 ? 25.687 -9.111 -29.556 1.00 77.00 173 LEU A CA 1
ATOM 1286 C C . LEU A 1 173 ? 25.180 -7.729 -29.131 1.00 77.00 173 LEU A C 1
ATOM 1288 O O . LEU A 1 173 ? 24.049 -7.601 -28.689 1.00 77.00 173 LEU A O 1
ATOM 1292 N N . LYS A 1 174 ? 26.014 -6.689 -29.229 1.00 69.19 174 LYS A N 1
ATOM 1293 C CA . LYS A 1 174 ? 25.628 -5.304 -28.901 1.00 69.19 174 LYS A CA 1
ATOM 1294 C C . LYS A 1 174 ? 25.721 -4.383 -30.126 1.00 69.19 174 LYS A C 1
ATOM 1296 O O . LYS A 1 174 ? 26.638 -4.556 -30.934 1.00 69.19 174 LYS A O 1
ATOM 1301 N N . PRO A 1 175 ? 24.854 -3.362 -30.258 1.00 58.31 175 PRO A N 1
ATOM 1302 C CA . PRO A 1 175 ? 24.987 -2.350 -31.299 1.00 58.31 175 PRO A CA 1
ATOM 1303 C C . PRO A 1 175 ? 26.354 -1.660 -31.217 1.00 58.31 175 PRO A C 1
ATOM 1305 O O . PRO A 1 175 ? 26.795 -1.245 -30.142 1.00 58.31 175 PRO A O 1
ATOM 1308 N N . THR A 1 176 ? 27.033 -1.508 -32.355 1.00 53.78 176 THR A N 1
ATOM 1309 C CA . THR A 1 176 ? 28.263 -0.709 -32.454 1.00 53.78 176 THR A CA 1
ATOM 1310 C C . THR A 1 176 ? 27.958 0.610 -33.170 1.00 53.78 176 THR A C 1
ATOM 1312 O O . THR A 1 176 ? 27.614 0.637 -34.347 1.00 53.78 176 THR A O 1
ATOM 1315 N N . GLY A 1 177 ? 28.069 1.733 -32.450 1.00 51.47 177 GLY A N 1
ATOM 1316 C CA . GLY A 1 177 ? 27.825 3.082 -32.986 1.00 51.47 177 GLY A CA 1
ATOM 1317 C C . GLY A 1 177 ? 26.372 3.576 -32.885 1.00 51.47 177 GLY A C 1
ATOM 1318 O O . GLY A 1 177 ? 25.547 2.994 -32.193 1.00 51.47 177 GLY A O 1
ATOM 1319 N N . LEU A 1 178 ? 26.073 4.691 -33.565 1.00 43.31 178 LEU A N 1
ATOM 1320 C CA . LEU A 1 178 ? 24.788 5.415 -33.506 1.00 43.31 178 LEU A CA 1
ATOM 1321 C C . LEU A 1 178 ? 23.654 4.782 -34.349 1.00 43.31 178 LEU A C 1
ATOM 1323 O O . LEU A 1 178 ? 22.596 5.387 -34.504 1.00 43.31 178 LEU A O 1
ATOM 1327 N N . GLN A 1 179 ? 23.854 3.595 -34.935 1.00 42.53 179 GLN A N 1
ATOM 1328 C CA . GLN A 1 179 ? 22.816 2.910 -35.718 1.00 42.53 179 GLN A CA 1
ATOM 1329 C C . GLN A 1 179 ? 21.885 2.096 -34.806 1.00 42.53 179 GLN A C 1
ATOM 1331 O O . GLN A 1 179 ? 22.017 0.887 -34.661 1.00 42.53 179 GLN A O 1
ATOM 1336 N N . LEU A 1 180 ? 20.917 2.792 -34.213 1.00 47.16 180 LEU A N 1
ATOM 1337 C CA . LEU A 1 180 ? 19.843 2.276 -33.350 1.00 47.16 180 LEU A CA 1
ATOM 1338 C C . LEU A 1 180 ? 18.630 1.724 -34.138 1.00 47.16 180 LEU A C 1
ATOM 1340 O O . LEU A 1 180 ? 17.489 1.943 -33.740 1.00 47.16 180 LEU A O 1
ATOM 1344 N N . LEU A 1 181 ? 18.839 1.059 -35.283 1.00 41.94 181 LEU A N 1
ATOM 1345 C CA . LEU A 1 181 ? 17.731 0.708 -36.197 1.00 41.94 181 LEU A CA 1
ATOM 1346 C C . LEU A 1 181 ? 17.582 -0.777 -36.555 1.00 41.94 181 LEU A C 1
ATOM 1348 O O . LEU A 1 181 ? 16.668 -1.115 -37.301 1.00 41.94 181 LEU A O 1
ATOM 1352 N N . SER A 1 182 ? 18.403 -1.682 -36.020 1.00 45.97 182 SER A N 1
ATOM 1353 C CA . SER A 1 182 ? 18.121 -3.119 -36.123 1.00 45.97 182 SER A CA 1
ATOM 1354 C C . SER A 1 182 ? 18.087 -3.737 -34.736 1.00 45.97 182 SER A C 1
ATOM 1356 O O . SER A 1 182 ? 19.101 -3.729 -34.049 1.00 45.97 182 SER A O 1
ATOM 1358 N N . SER A 1 183 ? 16.949 -4.318 -34.361 1.00 52.25 183 SER A N 1
ATOM 1359 C CA . SER A 1 183 ? 16.736 -5.102 -33.135 1.00 52.25 183 SER A CA 1
ATOM 1360 C C . SER A 1 183 ? 17.641 -6.340 -33.005 1.00 52.25 183 SER A C 1
ATOM 1362 O O . SER A 1 183 ? 17.571 -7.051 -32.012 1.00 52.25 183 SER A O 1
ATOM 1364 N N . ALA A 1 184 ? 18.492 -6.630 -33.993 1.00 51.72 184 ALA A N 1
ATOM 1365 C CA . ALA A 1 184 ? 19.359 -7.799 -33.999 1.00 51.72 184 ALA A CA 1
ATOM 1366 C C . ALA A 1 184 ? 20.342 -7.777 -32.810 1.00 51.72 184 ALA A C 1
ATOM 1368 O O . ALA A 1 184 ? 21.255 -6.952 -32.768 1.00 51.72 184 ALA A O 1
ATOM 1369 N N . GLY A 1 185 ? 20.154 -8.708 -31.868 1.00 60.00 185 GLY A N 1
ATOM 1370 C CA . GLY A 1 185 ? 21.033 -8.923 -30.711 1.00 60.00 185 GLY A CA 1
ATOM 1371 C C . GLY A 1 185 ? 20.527 -8.377 -29.369 1.00 60.00 185 GLY A C 1
ATOM 1372 O O . GLY A 1 185 ? 21.164 -8.633 -28.350 1.00 60.00 185 GLY A O 1
ATOM 1373 N N . GLU A 1 186 ? 19.393 -7.670 -29.335 1.00 72.12 186 GLU A N 1
ATOM 1374 C CA . GLU A 1 186 ? 18.785 -7.181 -28.086 1.00 72.12 186 GLU A CA 1
ATOM 1375 C C . GLU A 1 186 ? 17.941 -8.275 -27.409 1.00 72.12 186 GLU A C 1
ATOM 1377 O O . GLU A 1 186 ? 17.003 -8.811 -27.992 1.00 72.12 186 GLU A O 1
ATOM 1382 N N . LEU A 1 187 ? 18.243 -8.599 -26.153 1.00 76.62 187 LEU A N 1
ATOM 1383 C CA . LEU A 1 187 ? 17.376 -9.411 -25.305 1.00 76.62 187 LEU A CA 1
ATOM 1384 C C . LEU A 1 187 ? 16.560 -8.489 -24.410 1.00 76.62 187 LEU A C 1
ATOM 1386 O O . LEU A 1 187 ? 17.100 -7.818 -23.531 1.00 76.62 187 LEU A O 1
ATOM 1390 N N . LEU A 1 188 ? 15.255 -8.471 -24.639 1.00 74.06 188 LEU A N 1
ATOM 1391 C CA . LEU A 1 188 ? 14.311 -7.757 -23.798 1.00 74.06 188 LEU A CA 1
ATOM 1392 C C . LEU A 1 188 ? 13.758 -8.736 -22.760 1.00 74.06 188 LEU A C 1
ATOM 1394 O O . LEU A 1 188 ? 13.203 -9.778 -23.125 1.00 74.06 188 LEU A O 1
ATOM 1398 N N . LEU A 1 189 ? 13.979 -8.418 -21.485 1.00 77.19 189 LEU A N 1
ATOM 1399 C CA . LEU A 1 189 ? 13.525 -9.207 -20.341 1.00 77.19 189 LEU A CA 1
ATOM 1400 C C . LEU A 1 189 ? 12.581 -8.359 -19.490 1.00 77.19 189 LEU A C 1
ATOM 1402 O O . LEU A 1 189 ? 12.830 -7.165 -19.316 1.00 77.19 189 LEU A O 1
ATOM 1406 N N . ASP A 1 190 ? 11.530 -8.975 -18.955 1.00 74.38 190 ASP A N 1
ATOM 1407 C CA . ASP A 1 190 ? 10.688 -8.376 -17.923 1.00 74.38 190 ASP A CA 1
ATOM 1408 C C . ASP A 1 190 ? 10.332 -9.423 -16.866 1.00 74.38 190 ASP A C 1
ATOM 1410 O O . ASP A 1 190 ? 9.729 -10.451 -17.164 1.00 74.38 190 ASP A O 1
ATOM 1414 N N . ALA A 1 191 ? 10.760 -9.163 -15.637 1.00 74.38 191 ALA A N 1
ATOM 1415 C CA . ALA A 1 191 ? 10.448 -9.950 -14.448 1.00 74.38 191 ALA A CA 1
ATOM 1416 C C . ALA A 1 191 ? 9.796 -9.073 -13.367 1.00 74.38 191 ALA A C 1
ATOM 1418 O O . ALA A 1 191 ? 9.886 -9.359 -12.166 1.00 74.38 191 ALA A O 1
ATOM 1419 N N . ARG A 1 192 ? 9.260 -7.911 -13.762 1.00 77.06 192 ARG A N 1
ATOM 1420 C CA . ARG A 1 192 ? 8.561 -7.026 -12.838 1.00 77.06 192 ARG A CA 1
ATOM 1421 C C . ARG A 1 192 ? 7.130 -7.522 -12.672 1.00 77.06 192 ARG A C 1
ATOM 1423 O O . ARG A 1 192 ? 6.531 -7.969 -13.638 1.00 77.06 192 ARG A O 1
ATOM 1430 N N . PRO A 1 193 ? 6.593 -7.454 -11.450 1.00 78.19 193 PRO A N 1
ATOM 1431 C CA . PRO A 1 193 ? 5.178 -7.684 -11.233 1.00 78.19 193 PRO A CA 1
ATOM 1432 C C . PRO A 1 193 ? 4.371 -6.546 -11.861 1.00 78.19 193 PRO A C 1
ATOM 1434 O O . PRO A 1 193 ? 4.897 -5.426 -11.965 1.00 78.19 193 PRO A O 1
ATOM 1437 N N . PRO A 1 194 ? 3.088 -6.783 -12.173 1.00 84.56 194 PRO A N 1
ATOM 1438 C CA . PRO A 1 194 ? 2.216 -5.691 -12.503 1.00 84.56 194 PRO A CA 1
ATOM 1439 C C . PRO A 1 194 ? 2.080 -4.807 -11.281 1.00 84.56 194 PRO A C 1
ATOM 1441 O O . PRO A 1 194 ? 2.140 -5.214 -10.112 1.00 84.56 194 PRO A O 1
ATOM 1444 N N . SER A 1 195 ? 1.926 -3.550 -11.597 1.00 83.88 195 SER A N 1
ATOM 1445 C CA . SER A 1 195 ? 1.744 -2.507 -10.644 1.00 83.88 195 SER A CA 1
ATOM 1446 C C . SER A 1 195 ? 0.291 -2.468 -10.177 1.00 83.88 195 SER A C 1
ATOM 1448 O O . SER A 1 195 ? -0.623 -2.832 -10.920 1.00 83.88 195 SER A O 1
ATOM 1450 N N . VAL A 1 196 ? 0.078 -2.121 -8.911 1.00 86.38 196 VAL A N 1
ATOM 1451 C CA . VAL A 1 196 ? -1.257 -2.050 -8.313 1.00 86.38 196 VAL A CA 1
ATOM 1452 C C . VAL A 1 196 ? -1.372 -0.724 -7.607 1.00 86.38 196 VAL A C 1
ATOM 1454 O O . VAL A 1 196 ? -0.651 -0.465 -6.643 1.00 86.38 196 VAL A O 1
ATOM 1457 N N . ASP A 1 197 ? -2.304 0.069 -8.099 1.00 85.88 197 ASP A N 1
ATOM 1458 C CA . ASP A 1 197 ? -2.724 1.313 -7.500 1.00 85.88 197 ASP A CA 1
ATOM 1459 C C . ASP A 1 197 ? -4.022 1.105 -6.755 1.00 85.88 197 ASP A C 1
ATOM 1461 O O . ASP A 1 197 ? -4.840 0.251 -7.107 1.00 85.88 197 ASP A O 1
ATOM 1465 N N . ASN A 1 198 ? -4.212 1.903 -5.720 1.00 82.44 198 ASN A N 1
ATOM 1466 C CA . ASN A 1 198 ? -5.437 1.935 -4.957 1.00 82.44 198 ASN A CA 1
ATOM 1467 C C . ASN A 1 198 ? -6.052 3.325 -5.024 1.00 82.44 198 ASN A C 1
ATOM 1469 O O . ASN A 1 198 ? -5.355 4.337 -5.020 1.00 82.44 198 ASN A O 1
ATOM 1473 N N . ASP A 1 199 ? -7.373 3.343 -4.996 1.00 81.06 199 ASP A N 1
ATOM 1474 C CA . ASP A 1 199 ? -8.180 4.530 -4.786 1.00 81.06 199 ASP A CA 1
ATOM 1475 C C . ASP A 1 199 ? -8.127 4.869 -3.288 1.00 81.06 199 ASP A C 1
ATOM 1477 O O . ASP A 1 199 ? -9.079 4.646 -2.538 1.00 81.06 199 ASP A O 1
ATOM 1481 N N . SER A 1 200 ? -6.952 5.308 -2.820 1.00 65.38 200 SER A N 1
ATOM 1482 C CA . SER A 1 200 ? -6.623 5.567 -1.407 1.00 65.38 200 SER A CA 1
ATOM 1483 C C . SER A 1 200 ? -7.638 6.480 -0.721 1.00 65.38 200 SER A C 1
ATOM 1485 O O . SER A 1 200 ? -7.965 6.266 0.442 1.00 65.38 200 SER A O 1
ATOM 1487 N N . TRP A 1 201 ? -8.212 7.424 -1.466 1.00 69.81 201 TRP A N 1
ATOM 1488 C CA . TRP A 1 201 ? -9.255 8.346 -1.015 1.00 69.81 201 TRP A CA 1
ATOM 1489 C C . TRP A 1 201 ? -10.578 7.672 -0.617 1.00 69.81 201 TRP A C 1
ATOM 1491 O O . TRP A 1 201 ? -11.451 8.332 -0.052 1.00 69.81 201 TRP A O 1
ATOM 1501 N N . LEU A 1 202 ? -10.777 6.386 -0.923 1.00 68.38 202 LEU A N 1
ATOM 1502 C CA . LEU A 1 202 ? -11.928 5.614 -0.441 1.00 68.38 202 LEU A CA 1
ATOM 1503 C C . LEU A 1 202 ? -11.763 5.158 1.012 1.00 68.38 202 LEU A C 1
ATOM 1505 O O . LEU A 1 202 ? -12.745 4.733 1.628 1.00 68.38 202 LEU A O 1
ATOM 1509 N N . LEU A 1 203 ? -10.544 5.220 1.553 1.00 82.50 203 LEU A N 1
ATOM 1510 C CA . LEU A 1 203 ? -10.249 4.798 2.911 1.00 82.50 203 LEU A CA 1
ATOM 1511 C C . LEU A 1 203 ? -10.229 6.001 3.865 1.00 82.50 203 LEU A C 1
ATOM 1513 O O . LEU A 1 203 ? -9.606 7.015 3.564 1.00 82.50 203 LEU A O 1
ATOM 1517 N N . PRO A 1 204 ? -10.914 5.910 5.015 1.00 83.56 204 PRO A N 1
ATOM 1518 C CA . PRO A 1 204 ? -10.836 6.924 6.058 1.00 83.56 204 PRO A CA 1
ATOM 1519 C C . PRO A 1 204 ? -9.447 6.928 6.709 1.00 83.56 204 PRO A C 1
ATOM 1521 O O . PRO A 1 204 ? -8.808 5.881 6.799 1.00 83.56 204 PRO A O 1
ATOM 1524 N N . ASP A 1 205 ? -9.022 8.087 7.219 1.00 78.50 205 ASP A N 1
ATOM 1525 C CA . ASP A 1 205 ? -7.676 8.272 7.784 1.00 78.50 205 ASP A CA 1
ATOM 1526 C C . ASP A 1 205 ? -7.368 7.287 8.927 1.00 78.50 205 ASP A C 1
ATOM 1528 O O . ASP A 1 205 ? -6.286 6.706 8.951 1.00 78.50 205 ASP A O 1
ATOM 1532 N N . ASP A 1 206 ? -8.335 7.041 9.825 1.00 80.00 206 ASP A N 1
ATOM 1533 C CA . ASP A 1 206 ? -8.078 6.310 11.077 1.00 80.00 206 ASP A CA 1
ATOM 1534 C C . ASP A 1 206 ? -9.036 5.133 11.365 1.00 80.00 206 ASP A C 1
ATOM 1536 O O . ASP A 1 206 ? -8.617 4.139 11.968 1.00 80.00 206 ASP A O 1
ATOM 1540 N N . VAL A 1 207 ? -10.319 5.224 10.973 1.00 88.69 207 VAL A N 1
ATOM 1541 C CA . VAL A 1 207 ? -11.362 4.251 11.368 1.00 88.69 207 VAL A CA 1
ATOM 1542 C C . VAL A 1 207 ? -12.267 3.868 10.200 1.00 88.69 207 VAL A C 1
ATOM 1544 O O . VAL A 1 207 ? -12.981 4.713 9.662 1.00 88.69 207 VAL A O 1
ATOM 1547 N N . ILE A 1 208 ? -12.303 2.579 9.857 1.00 91.94 208 ILE A N 1
ATOM 1548 C CA . ILE A 1 208 ? -13.285 1.995 8.938 1.00 91.94 208 ILE A CA 1
ATOM 1549 C C . ILE A 1 208 ? -14.494 1.525 9.753 1.00 91.94 208 ILE A C 1
ATOM 1551 O O . ILE A 1 208 ? -14.437 0.472 10.384 1.00 91.94 208 ILE A O 1
ATOM 1555 N N . SER A 1 209 ? -15.585 2.296 9.705 1.00 91.31 209 SER A N 1
ATOM 1556 C CA . SER A 1 209 ? -16.823 2.029 10.458 1.00 91.31 209 SER A CA 1
ATOM 1557 C C . SER A 1 209 ? -17.941 1.346 9.661 1.00 91.31 209 SER A C 1
ATOM 1559 O O . SER A 1 209 ? -19.027 1.087 10.160 1.00 91.31 209 SER A O 1
ATOM 1561 N N . GLN A 1 210 ? -17.728 1.098 8.372 1.00 89.94 210 GLN A N 1
ATOM 1562 C CA . GLN A 1 210 ? -18.732 0.504 7.492 1.00 89.94 210 GLN A CA 1
ATOM 1563 C C . GLN A 1 210 ? -18.052 -0.299 6.392 1.00 89.94 210 GLN A C 1
ATOM 1565 O O . GLN A 1 210 ? -16.859 -0.139 6.138 1.00 89.94 210 GLN A O 1
ATOM 1570 N N . VAL A 1 211 ? -18.823 -1.134 5.697 1.00 90.62 211 VAL A N 1
ATOM 1571 C CA . VAL A 1 211 ? -18.313 -1.908 4.561 1.00 90.62 211 VAL A CA 1
ATOM 1572 C C . VAL A 1 211 ? -17.798 -0.961 3.474 1.00 90.62 211 VAL A C 1
ATOM 1574 O O . VAL A 1 211 ? -18.571 -0.243 2.839 1.00 90.62 211 VAL A O 1
ATOM 1577 N N . VAL A 1 212 ? -16.486 -1.000 3.240 1.00 90.56 212 VAL A N 1
ATOM 1578 C CA . VAL A 1 212 ? -15.808 -0.287 2.153 1.00 90.56 212 VAL A CA 1
ATOM 1579 C C . VAL A 1 212 ? -15.494 -1.271 1.030 1.00 90.56 212 VAL A C 1
ATOM 1581 O O . VAL A 1 212 ? -15.119 -2.422 1.267 1.00 90.56 212 VAL A O 1
ATOM 1584 N N . THR A 1 213 ? -15.657 -0.818 -0.212 1.00 91.94 213 THR A N 1
ATOM 1585 C CA . THR A 1 213 ? -15.106 -1.512 -1.378 1.00 91.94 213 THR A CA 1
ATOM 1586 C C . THR A 1 213 ? -13.831 -0.802 -1.782 1.00 91.94 213 THR A C 1
ATOM 1588 O O . THR A 1 213 ? -13.879 0.348 -2.204 1.00 91.94 213 THR A O 1
ATOM 1591 N N . LEU A 1 214 ? -12.706 -1.490 -1.610 1.00 91.69 214 LEU A N 1
ATOM 1592 C CA . LEU A 1 214 ? -11.430 -1.084 -2.174 1.00 91.69 214 LEU A CA 1
ATOM 1593 C C . LEU A 1 214 ? -11.525 -1.202 -3.690 1.00 91.69 214 LEU A C 1
ATOM 1595 O O . LEU A 1 214 ? -12.092 -2.175 -4.196 1.00 91.69 214 LEU A O 1
ATOM 1599 N N . SER A 1 215 ? -10.939 -0.255 -4.401 1.00 89.94 215 SER A N 1
ATOM 1600 C CA . SER A 1 215 ? -10.777 -0.325 -5.846 1.00 89.94 215 SER A CA 1
ATOM 1601 C C . SER A 1 215 ? -9.498 0.371 -6.270 1.00 89.94 215 SER A C 1
ATOM 1603 O O . SER A 1 215 ? -8.826 1.004 -5.455 1.00 89.94 215 SER A O 1
ATOM 1605 N N . GLY A 1 216 ? -9.148 0.205 -7.536 1.00 88.38 216 GLY A N 1
ATOM 1606 C CA . GLY A 1 216 ? -8.065 0.932 -8.169 1.00 88.38 216 GLY A CA 1
ATOM 1607 C C . GLY A 1 216 ? -7.760 0.390 -9.554 1.00 88.38 216 GLY A C 1
ATOM 1608 O O . GLY A 1 216 ? -8.522 -0.407 -10.118 1.00 88.38 216 GLY A O 1
ATOM 1609 N N . ALA A 1 217 ? -6.621 0.813 -10.089 1.00 87.56 217 ALA A N 1
ATOM 1610 C CA . ALA A 1 217 ? -6.065 0.314 -11.335 1.00 87.56 217 ALA A CA 1
ATOM 1611 C C . ALA A 1 217 ? -4.919 -0.664 -11.058 1.00 87.56 217 ALA A C 1
ATOM 1613 O O . ALA A 1 217 ? -4.240 -0.610 -10.035 1.00 87.56 217 ALA A O 1
ATOM 1614 N N . THR A 1 218 ? -4.705 -1.591 -11.976 1.00 88.75 218 THR A N 1
ATOM 1615 C CA . THR A 1 218 ? -3.523 -2.442 -12.006 1.00 88.75 218 THR A CA 1
ATOM 1616 C C . THR A 1 218 ? -3.003 -2.492 -13.429 1.00 88.75 218 THR A C 1
ATOM 1618 O O . THR A 1 218 ? -3.791 -2.623 -14.365 1.00 88.75 218 THR A O 1
ATOM 1621 N N . SER A 1 219 ? -1.692 -2.327 -13.594 1.00 85.88 219 SER A N 1
ATOM 1622 C CA . SER A 1 219 ? -1.071 -2.118 -14.899 1.00 85.88 219 SER A CA 1
ATOM 1623 C C . SER A 1 219 ? 0.277 -2.822 -15.006 1.00 85.88 219 SER A C 1
ATOM 1625 O O . SER A 1 219 ? 1.090 -2.766 -14.088 1.00 85.88 219 SER A O 1
ATOM 1627 N N . GLU A 1 220 ? 0.550 -3.425 -16.159 1.00 81.31 220 GLU A N 1
ATOM 1628 C CA . GLU A 1 220 ? 1.867 -3.943 -16.560 1.00 81.31 220 GLU A CA 1
ATOM 1629 C C . GLU A 1 220 ? 2.896 -2.822 -16.762 1.00 81.31 220 GLU A C 1
ATOM 1631 O O . GLU A 1 220 ? 4.097 -3.074 -16.892 1.00 81.31 220 GLU A O 1
ATOM 1636 N N . LEU A 1 221 ? 2.457 -1.559 -16.788 1.00 80.94 221 LEU A N 1
ATOM 1637 C CA . LEU A 1 221 ? 3.390 -0.448 -16.768 1.00 80.94 221 LEU A CA 1
ATOM 1638 C C . LEU A 1 221 ? 4.101 -0.383 -15.412 1.00 80.94 221 LEU A C 1
ATOM 1640 O O . LEU A 1 221 ? 3.472 -0.480 -14.355 1.00 80.94 221 LEU A O 1
ATOM 1644 N N . PRO A 1 222 ? 5.429 -0.197 -15.412 1.00 74.62 222 PRO A N 1
ATOM 1645 C CA . PRO A 1 222 ? 6.177 -0.113 -14.173 1.00 74.62 222 PRO A CA 1
ATOM 1646 C C . PRO A 1 222 ? 5.827 1.138 -13.374 1.00 74.62 222 PRO A C 1
ATOM 1648 O O . PRO A 1 222 ? 5.877 2.255 -13.892 1.00 74.62 222 PRO A O 1
ATOM 1651 N N . ILE A 1 223 ? 5.622 0.957 -12.069 1.00 70.81 223 ILE A N 1
ATOM 1652 C CA . ILE A 1 223 ? 5.618 2.065 -11.114 1.00 70.81 223 ILE A CA 1
ATOM 1653 C C . ILE A 1 223 ? 7.033 2.301 -10.619 1.00 70.81 223 ILE A C 1
ATOM 1655 O O . ILE A 1 223 ? 7.686 1.414 -10.067 1.00 70.81 223 ILE A O 1
ATOM 1659 N N . TRP A 1 224 ? 7.474 3.546 -10.741 1.00 72.31 224 TRP A N 1
ATOM 1660 C CA . TRP A 1 224 ? 8.670 4.029 -10.070 1.00 72.31 224 TRP A CA 1
ATOM 1661 C C . TRP A 1 224 ? 8.222 4.941 -8.935 1.00 72.31 224 TRP A C 1
ATOM 1663 O O . TRP A 1 224 ? 7.514 5.914 -9.182 1.00 72.31 224 TRP A O 1
ATOM 1673 N N . GLY A 1 225 ? 8.648 4.660 -7.699 1.00 64.94 225 GLY A N 1
ATOM 1674 C CA . GLY A 1 225 ? 8.224 5.388 -6.489 1.00 64.94 225 GLY A CA 1
ATOM 1675 C C . GLY A 1 225 ? 8.583 6.883 -6.432 1.00 64.94 225 GLY A C 1
ATOM 1676 O O . GLY A 1 225 ? 8.415 7.507 -5.395 1.00 64.94 225 GLY A O 1
ATOM 1677 N N . SER A 1 226 ? 9.098 7.456 -7.521 1.00 76.44 226 SER A N 1
ATOM 1678 C CA . SER A 1 226 ? 9.346 8.890 -7.713 1.00 76.44 226 SER A CA 1
ATOM 1679 C C . SER A 1 226 ? 8.343 9.549 -8.672 1.00 76.44 226 SER A C 1
ATOM 1681 O O . SER A 1 226 ? 8.567 10.673 -9.120 1.00 76.44 226 SER A O 1
ATOM 1683 N N . ALA A 1 227 ? 7.298 8.838 -9.104 1.00 88.75 227 ALA A N 1
ATOM 1684 C CA . ALA A 1 227 ? 6.223 9.465 -9.859 1.00 88.75 227 ALA A CA 1
ATOM 1685 C C . ALA A 1 227 ? 5.472 10.422 -8.926 1.00 88.75 227 ALA A C 1
ATOM 1687 O O . ALA A 1 227 ? 4.970 10.002 -7.887 1.00 88.75 227 ALA A O 1
ATOM 1688 N N . VAL A 1 228 ? 5.410 11.700 -9.294 1.00 93.31 228 VAL A N 1
ATOM 1689 C CA . VAL A 1 228 ? 4.683 12.737 -8.547 1.00 93.31 228 VAL A CA 1
ATOM 1690 C C . VAL A 1 228 ? 3.246 12.919 -9.030 1.00 93.31 228 VAL A C 1
ATOM 1692 O O . VAL A 1 228 ? 2.466 13.591 -8.364 1.00 93.31 228 VAL A O 1
ATOM 1695 N N . ALA A 1 229 ? 2.917 12.370 -10.201 1.00 93.50 229 ALA A N 1
ATOM 1696 C CA . ALA A 1 229 ? 1.550 12.237 -10.686 1.00 93.50 229 ALA A CA 1
ATOM 1697 C C . ALA A 1 229 ? 1.448 11.087 -11.700 1.00 93.50 229 ALA A C 1
ATOM 1699 O O . ALA A 1 229 ? 2.368 10.902 -12.507 1.00 93.50 229 ALA A O 1
ATOM 1700 N N . ARG A 1 230 ? 0.340 10.343 -11.673 1.00 91.69 230 ARG A N 1
ATOM 1701 C CA . ARG A 1 230 ? 0.002 9.246 -12.589 1.00 91.69 230 ARG A CA 1
ATOM 1702 C C . ARG A 1 230 ? -1.490 9.266 -12.895 1.00 91.69 230 ARG A C 1
ATOM 1704 O O . ARG A 1 230 ? -2.303 9.049 -12.003 1.00 91.69 230 ARG A O 1
ATOM 1711 N N . TYR A 1 231 ? -1.828 9.512 -14.155 1.00 93.19 231 TYR A N 1
ATOM 1712 C CA . TYR A 1 231 ? -3.206 9.572 -14.630 1.00 93.19 231 TYR A CA 1
ATOM 1713 C C . TYR A 1 231 ? -3.431 8.490 -15.690 1.00 93.19 231 TYR A C 1
ATOM 1715 O O . TYR A 1 231 ? -2.937 8.618 -16.812 1.00 93.19 231 TYR A O 1
ATOM 1723 N N . HIS A 1 232 ? -4.179 7.448 -15.318 1.00 90.56 232 HIS A N 1
ATOM 1724 C CA . HIS A 1 232 ? -4.538 6.327 -16.198 1.00 90.56 232 HIS A CA 1
ATOM 1725 C C . HIS A 1 232 ? -5.729 6.636 -17.117 1.00 90.56 232 HIS A C 1
ATOM 1727 O O . HIS A 1 232 ? -5.929 5.944 -18.094 1.00 90.56 232 HIS A O 1
ATOM 1733 N N . PHE A 1 233 ? -6.523 7.673 -16.817 1.00 92.44 233 PHE A N 1
ATOM 1734 C CA . PHE A 1 233 ? -7.711 8.056 -17.602 1.00 92.44 233 PHE A CA 1
ATOM 1735 C C . PHE A 1 233 ? -8.789 6.959 -17.714 1.00 92.44 233 PHE A C 1
ATOM 1737 O O . PHE A 1 233 ? -9.489 6.841 -18.721 1.00 92.44 233 PHE A O 1
ATOM 1744 N N . GLU A 1 234 ? -8.972 6.202 -16.631 1.00 89.06 234 GLU A N 1
ATOM 1745 C CA . GLU A 1 234 ? -9.967 5.129 -16.529 1.00 89.06 234 GLU A CA 1
ATOM 1746 C C . GLU A 1 234 ? -11.342 5.583 -16.024 1.00 89.06 234 GLU A C 1
ATOM 1748 O O . GLU A 1 234 ? -12.277 4.780 -15.913 1.00 89.06 234 GLU A O 1
ATOM 1753 N N . GLU A 1 235 ? -11.514 6.865 -15.705 1.00 85.00 235 GLU A N 1
ATOM 1754 C CA . GLU A 1 235 ? -12.779 7.352 -15.176 1.00 85.00 235 GLU A CA 1
ATOM 1755 C C . GLU A 1 235 ? -13.848 7.432 -16.273 1.00 85.00 235 GLU A C 1
ATOM 1757 O O . GLU A 1 235 ? -13.711 8.088 -17.303 1.00 85.00 235 GLU A O 1
ATOM 1762 N N . THR A 1 236 ? -14.991 6.790 -16.033 1.00 72.69 236 THR A N 1
ATOM 1763 C CA . THR A 1 236 ? -16.073 6.724 -17.027 1.00 72.69 236 THR A CA 1
ATOM 1764 C C . THR A 1 236 ? -16.858 8.035 -17.165 1.00 72.69 236 THR A C 1
ATOM 1766 O O . THR A 1 236 ? -17.598 8.216 -18.133 1.00 72.69 236 THR A O 1
ATOM 1769 N N . SER A 1 237 ? -16.778 8.923 -16.166 1.00 76.00 237 SER A N 1
ATOM 1770 C CA . SER A 1 237 ? -17.452 10.229 -16.140 1.00 76.00 237 SER A CA 1
ATOM 1771 C C . SER A 1 237 ? -17.004 11.070 -14.944 1.00 76.00 237 SER A C 1
ATOM 1773 O O . SER A 1 237 ? -16.853 10.529 -13.852 1.00 76.00 237 SER A O 1
ATOM 1775 N N . GLY A 1 238 ? -16.942 12.392 -15.093 1.00 84.12 238 GLY A N 1
ATOM 1776 C CA . GLY A 1 238 ? -16.680 13.311 -13.985 1.00 84.12 238 GLY A CA 1
ATOM 1777 C C . GLY A 1 238 ? -15.863 14.516 -14.427 1.00 84.12 238 GLY A C 1
ATOM 1778 O O . GLY A 1 238 ? -15.539 14.655 -15.601 1.00 84.12 238 GLY A O 1
ATOM 1779 N N . THR A 1 239 ? -15.558 15.398 -13.477 1.00 90.75 239 THR A N 1
ATOM 1780 C CA . THR A 1 239 ? -14.650 16.543 -13.679 1.00 90.75 239 THR A CA 1
ATOM 1781 C C . THR A 1 239 ? -13.320 16.374 -12.955 1.00 90.75 239 THR A C 1
ATOM 1783 O O . THR A 1 239 ? -12.502 17.288 -12.993 1.00 90.75 239 THR A O 1
ATOM 1786 N N . THR A 1 240 ? -13.131 15.253 -12.259 1.00 92.69 240 THR A N 1
ATOM 1787 C CA . THR A 1 240 ? -11.925 14.911 -11.502 1.00 92.69 240 THR A CA 1
ATOM 1788 C C . THR A 1 240 ? -11.265 13.725 -12.181 1.00 92.69 240 THR A C 1
ATOM 1790 O O . THR A 1 240 ? -11.947 12.753 -12.494 1.00 92.69 240 THR A O 1
ATOM 1793 N N . ILE A 1 241 ? -9.961 13.835 -12.399 1.00 93.00 241 ILE A N 1
ATOM 1794 C CA . ILE A 1 241 ? -9.105 12.772 -12.906 1.00 93.00 241 ILE A CA 1
ATOM 1795 C C . ILE A 1 241 ? -8.156 12.430 -11.768 1.00 93.00 241 ILE A C 1
ATOM 1797 O O . ILE A 1 241 ? -7.415 13.301 -11.291 1.00 93.00 241 ILE A O 1
ATOM 1801 N N . TYR A 1 242 ? -8.228 11.197 -11.297 1.00 90.19 242 TYR A N 1
ATOM 1802 C CA . TYR A 1 242 ? -7.524 10.794 -10.099 1.00 90.19 242 TYR A CA 1
ATOM 1803 C C . TYR A 1 242 ? -6.047 10.561 -10.393 1.00 90.19 242 TYR A C 1
ATOM 1805 O O . TYR A 1 242 ? -5.644 10.050 -11.436 1.00 90.19 242 TYR A O 1
ATOM 1813 N N . ASP A 1 243 ? -5.237 11.017 -9.446 1.00 90.44 243 ASP A N 1
ATOM 1814 C CA . ASP A 1 243 ? -3.808 10.756 -9.424 1.00 90.44 243 ASP A CA 1
ATOM 1815 C C . ASP A 1 243 ? -3.597 9.487 -8.610 1.00 90.44 243 ASP A C 1
ATOM 1817 O O . ASP A 1 243 ? -3.961 9.456 -7.438 1.00 90.44 243 ASP A O 1
ATOM 1821 N N . HIS A 1 244 ? -3.008 8.472 -9.227 1.00 86.19 244 HIS A N 1
ATOM 1822 C CA . HIS A 1 244 ? -2.690 7.209 -8.573 1.00 86.19 244 HIS A CA 1
ATOM 1823 C C . HIS A 1 244 ? -1.280 7.200 -7.961 1.00 86.19 244 HIS A C 1
ATOM 1825 O O . HIS A 1 244 ? -0.824 6.178 -7.457 1.00 86.19 244 HIS A O 1
ATOM 1831 N N . SER A 1 245 ? -0.536 8.309 -8.006 1.00 85.31 245 SER A N 1
ATOM 1832 C CA . SER A 1 245 ? 0.699 8.476 -7.231 1.00 85.31 245 SER A CA 1
ATOM 1833 C C . SER A 1 245 ? 0.425 8.585 -5.725 1.00 85.31 245 SER A C 1
ATOM 1835 O O . SER A 1 245 ? -0.704 8.762 -5.289 1.00 85.31 245 SER A O 1
ATOM 1837 N N . THR A 1 246 ? 1.475 8.538 -4.904 1.00 77.62 246 THR A N 1
ATOM 1838 C CA . THR A 1 246 ? 1.351 8.689 -3.443 1.00 77.62 246 THR A CA 1
ATOM 1839 C C . THR A 1 246 ? 1.129 10.138 -2.987 1.00 77.62 246 THR A C 1
ATOM 1841 O O . THR A 1 246 ? 1.267 10.419 -1.798 1.00 77.62 246 THR A O 1
ATOM 1844 N N . LEU A 1 247 ? 0.923 11.083 -3.912 1.00 85.56 247 LEU A N 1
ATOM 1845 C CA . LEU A 1 247 ? 0.840 12.519 -3.621 1.00 85.56 247 LEU A CA 1
ATOM 1846 C C . LEU A 1 247 ? -0.548 13.126 -3.867 1.00 85.56 247 LEU A C 1
ATOM 1848 O O . LEU A 1 247 ? -0.710 14.322 -3.625 1.00 85.56 247 LEU A O 1
ATOM 1852 N N . ASP A 1 248 ? -1.516 12.336 -4.343 1.00 85.12 248 ASP A N 1
ATOM 1853 C CA . ASP A 1 248 ? -2.911 12.743 -4.561 1.00 85.12 248 ASP A CA 1
ATOM 1854 C C . ASP A 1 248 ? -3.065 14.070 -5.337 1.00 85.12 248 ASP A C 1
ATOM 1856 O O . ASP A 1 248 ? -3.945 14.892 -5.064 1.00 85.12 248 ASP A O 1
ATOM 1860 N N . ASN A 1 249 ? -2.217 14.309 -6.344 1.00 92.81 249 ASN A N 1
ATOM 1861 C CA . ASN A 1 249 ? -2.254 15.516 -7.172 1.00 92.81 249 ASN A CA 1
ATOM 1862 C C . ASN A 1 249 ? -3.382 15.459 -8.216 1.00 92.81 249 ASN A C 1
ATOM 1864 O O . ASN A 1 249 ? -3.146 15.681 -9.401 1.00 92.81 249 ASN A O 1
ATOM 1868 N N . HIS A 1 250 ? -4.613 15.166 -7.794 1.00 93.56 250 HIS A N 1
ATOM 1869 C CA . HIS A 1 250 ? -5.756 14.971 -8.684 1.00 93.56 250 HIS A CA 1
ATOM 1870 C C . HIS A 1 250 ? -5.950 16.152 -9.643 1.00 93.56 250 HIS A C 1
ATOM 1872 O O . HIS A 1 250 ? -5.923 17.324 -9.248 1.00 93.56 250 HIS A O 1
ATOM 1878 N N . ALA A 1 251 ? -6.171 15.835 -10.914 1.00 96.19 251 ALA A N 1
ATOM 1879 C CA . ALA A 1 251 ? -6.409 16.815 -11.956 1.00 96.19 251 ALA A CA 1
ATOM 1880 C C . ALA A 1 251 ? -7.909 17.071 -12.141 1.00 96.19 251 ALA A C 1
ATOM 1882 O O . ALA A 1 251 ? -8.767 16.326 -11.667 1.00 96.19 251 ALA A O 1
ATOM 1883 N N . THR A 1 252 ? -8.240 18.162 -12.825 1.00 96.69 252 THR A N 1
ATOM 1884 C CA . THR A 1 252 ? -9.629 18.562 -13.071 1.00 96.69 252 THR A CA 1
ATOM 1885 C C . THR A 1 252 ? -9.834 19.059 -14.492 1.00 96.69 252 THR A C 1
ATOM 1887 O O . THR A 1 252 ? -8.887 19.468 -15.155 1.00 96.69 252 THR A O 1
ATOM 1890 N N . CYS A 1 253 ? -11.074 19.060 -14.963 1.00 95.06 253 CYS A N 1
ATOM 1891 C CA . CYS A 1 253 ? -11.451 19.628 -16.256 1.00 95.06 253 CYS A CA 1
ATOM 1892 C C . CYS A 1 253 ? -12.786 20.372 -16.149 1.00 95.06 253 CYS A C 1
ATOM 1894 O O . CYS A 1 253 ? -13.672 19.992 -15.384 1.00 95.06 253 CYS A O 1
ATOM 1896 N N . SER A 1 254 ? -12.924 21.467 -16.904 1.00 93.06 254 SER A N 1
ATOM 1897 C CA . SER A 1 254 ? -14.196 22.206 -17.027 1.00 93.06 254 SER A CA 1
ATOM 1898 C C . SER A 1 254 ? -14.998 21.750 -18.246 1.00 93.06 254 SER A C 1
ATOM 1900 O O . SER A 1 254 ? -16.200 21.526 -18.139 1.00 93.06 254 SER A O 1
ATOM 1902 N N . ASN A 1 255 ? -14.311 21.580 -19.377 1.00 92.50 255 ASN A N 1
ATOM 1903 C CA . ASN A 1 255 ? -14.767 20.805 -20.524 1.00 92.50 255 ASN A CA 1
ATOM 1904 C C . ASN A 1 255 ? -13.865 19.576 -20.574 1.00 92.50 255 ASN A C 1
ATOM 1906 O O . ASN A 1 255 ? -12.645 19.706 -20.712 1.00 92.50 255 ASN A O 1
ATOM 1910 N N . CYS A 1 256 ? -14.453 18.419 -20.297 1.00 93.44 256 CYS A N 1
ATOM 1911 C CA . CYS A 1 256 ? -13.708 17.187 -20.120 1.00 93.44 256 CYS A CA 1
ATOM 1912 C C . CYS A 1 256 ? -13.668 16.402 -21.431 1.00 93.44 256 CYS A C 1
ATOM 1914 O O . CYS A 1 256 ? -14.726 16.246 -22.051 1.00 93.44 256 CYS A O 1
ATOM 1916 N N . PRO A 1 257 ? -12.495 15.863 -21.806 1.00 94.62 257 PRO A N 1
ATOM 1917 C CA . PRO A 1 257 ? -12.385 14.990 -22.963 1.00 94.62 257 PRO A CA 1
ATOM 1918 C C . PRO A 1 257 ? -13.248 13.735 -22.782 1.00 94.62 257 PRO A C 1
ATOM 1920 O O . PRO A 1 257 ? -13.603 13.337 -21.671 1.00 94.62 257 PRO A O 1
ATOM 1923 N N . SER A 1 258 ? -13.595 13.099 -23.897 1.00 93.12 258 SER A N 1
ATOM 1924 C CA . SER A 1 258 ? -14.445 11.902 -23.892 1.00 93.12 258 SER A CA 1
ATOM 1925 C C . SER A 1 258 ? -13.627 10.616 -23.769 1.00 93.12 258 SER A C 1
ATOM 1927 O O . SER A 1 258 ? -12.572 10.499 -24.387 1.00 93.12 258 SER A O 1
ATOM 1929 N N . ALA A 1 259 ? -14.117 9.632 -23.012 1.00 93.38 259 ALA A N 1
ATOM 1930 C CA . ALA A 1 259 ? -13.464 8.329 -22.896 1.00 93.38 259 ALA A CA 1
ATOM 1931 C C . ALA A 1 259 ? -13.619 7.494 -24.184 1.00 93.38 259 ALA A C 1
ATOM 1933 O O . ALA A 1 259 ? -14.719 7.350 -24.729 1.00 93.38 259 ALA A O 1
ATOM 1934 N N . ILE A 1 260 ? -12.513 6.920 -24.657 1.00 92.44 260 ILE A N 1
ATOM 1935 C CA . ILE A 1 260 ? -12.424 5.972 -25.775 1.00 92.44 260 ILE A CA 1
ATOM 1936 C C . ILE A 1 260 ? -11.568 4.766 -25.364 1.00 92.44 260 ILE A C 1
ATOM 1938 O O . ILE A 1 260 ? -10.986 4.764 -24.291 1.00 92.44 260 ILE A O 1
ATOM 1942 N N . ALA A 1 261 ? -11.454 3.741 -26.212 1.00 90.12 261 ALA A N 1
ATOM 1943 C CA . ALA A 1 261 ? -10.497 2.658 -25.972 1.00 90.12 261 ALA A CA 1
ATOM 1944 C C . ALA A 1 261 ? -9.050 3.137 -26.210 1.00 90.12 261 ALA A C 1
ATOM 1946 O O . ALA A 1 261 ? -8.745 3.679 -27.280 1.00 90.12 261 ALA A O 1
ATOM 1947 N N . GLY A 1 262 ? -8.184 2.909 -25.226 1.00 88.88 262 GLY A N 1
ATOM 1948 C CA . GLY A 1 262 ? -6.765 3.256 -25.221 1.00 88.88 262 GLY A CA 1
ATOM 1949 C C . GLY A 1 262 ? -5.834 2.060 -25.461 1.00 88.88 262 GLY A C 1
ATOM 1950 O O . GLY A 1 262 ? -6.295 0.935 -25.684 1.00 88.88 262 GLY A O 1
ATOM 1951 N N . PRO A 1 263 ? -4.508 2.286 -25.454 1.00 85.25 263 PRO A N 1
ATOM 1952 C CA . PRO A 1 263 ? -3.503 1.232 -25.400 1.00 85.25 263 PRO A CA 1
ATOM 1953 C C . PRO A 1 263 ? -3.546 0.479 -24.063 1.00 85.25 263 PRO A C 1
ATOM 1955 O O . PRO A 1 263 ? -3.182 -0.700 -24.039 1.00 85.25 263 PRO A O 1
ATOM 1958 N N . PHE A 1 264 ? -4.042 1.116 -22.995 1.00 85.81 264 PHE A N 1
ATOM 1959 C CA . PHE A 1 264 ? -4.178 0.548 -21.654 1.00 85.81 264 PHE A CA 1
ATOM 1960 C C . PHE A 1 264 ? -5.588 0.767 -21.120 1.00 85.81 264 PHE A C 1
ATOM 1962 O O . PHE A 1 264 ? -5.806 1.630 -20.301 1.00 85.81 264 PHE A O 1
ATOM 1969 N N . GLY A 1 265 ? -6.561 -0.032 -21.566 1.00 86.25 265 GLY A N 1
ATOM 1970 C CA . GLY A 1 265 ? -7.941 0.150 -21.108 1.00 86.25 265 GLY A CA 1
ATOM 1971 C C . GLY A 1 265 ? -8.632 1.304 -21.833 1.00 86.25 265 GLY A C 1
ATOM 1972 O O . GLY A 1 265 ? -8.899 1.199 -23.039 1.00 86.25 265 GLY A O 1
ATOM 1973 N N . GLN A 1 266 ? -8.993 2.355 -21.107 1.00 89.94 266 GLN A N 1
ATOM 1974 C CA . GLN A 1 266 ? -9.582 3.575 -21.647 1.00 89.94 266 GLN A CA 1
ATOM 1975 C C . GLN A 1 266 ? -8.510 4.632 -21.920 1.00 89.94 266 GLN A C 1
ATOM 1977 O O . GLN A 1 266 ? -7.360 4.514 -21.548 1.00 89.94 266 GLN A O 1
ATOM 1982 N N . ALA A 1 267 ? -8.888 5.655 -22.670 1.00 92.94 267 ALA A N 1
ATOM 1983 C CA . ALA A 1 267 ? -8.079 6.830 -22.923 1.00 92.94 267 ALA A CA 1
ATOM 1984 C C . ALA A 1 267 ? -8.997 8.034 -23.095 1.00 92.94 267 ALA A C 1
ATOM 1986 O O . ALA A 1 267 ? -10.169 7.889 -23.456 1.00 92.94 267 ALA A O 1
ATOM 1987 N N . TYR A 1 268 ? -8.456 9.238 -22.945 1.00 96.00 268 TYR A N 1
ATOM 1988 C CA . TYR A 1 268 ? -9.210 10.460 -23.191 1.00 96.00 268 TYR A CA 1
ATOM 1989 C C . TYR A 1 268 ? -8.965 11.014 -24.591 1.00 96.00 268 TYR A C 1
ATOM 1991 O O . TYR A 1 268 ? -7.833 11.285 -24.988 1.00 96.00 268 TYR A O 1
ATOM 1999 N N . SER A 1 269 ? -10.057 11.198 -25.334 1.00 94.81 269 SER A N 1
ATOM 2000 C CA . SER A 1 269 ? -10.121 11.811 -26.658 1.00 94.81 269 SER A CA 1
ATOM 2001 C C . SER A 1 269 ? -10.460 13.293 -26.537 1.00 94.81 269 SER A C 1
ATOM 2003 O O . SER A 1 269 ? -11.555 13.648 -26.096 1.00 94.81 269 SER A O 1
ATOM 2005 N N . PHE A 1 270 ? -9.529 14.125 -26.991 1.00 94.25 270 PHE A N 1
ATOM 2006 C CA . PHE A 1 270 ? -9.582 15.579 -27.038 1.00 94.25 270 PHE A CA 1
ATOM 2007 C C . PHE A 1 270 ? -10.047 16.037 -28.423 1.00 94.25 270 PHE A C 1
ATOM 2009 O O . PHE A 1 270 ? -9.474 15.654 -29.449 1.00 94.25 270 PHE A O 1
ATOM 2016 N N . ASP A 1 271 ? -11.077 16.877 -28.465 1.00 92.19 271 ASP A N 1
ATOM 2017 C CA . ASP A 1 271 ? -11.740 17.290 -29.707 1.00 92.19 271 ASP A CA 1
ATOM 2018 C C . ASP A 1 271 ? -10.985 18.368 -30.514 1.00 92.19 271 ASP A C 1
ATOM 2020 O O . ASP A 1 271 ? -11.313 18.649 -31.672 1.00 92.19 271 ASP A O 1
ATOM 2024 N N . GLY A 1 272 ? -9.945 18.960 -29.921 1.00 91.06 272 GLY A N 1
ATOM 2025 C CA . GLY A 1 272 ? -9.161 20.043 -30.510 1.00 91.06 272 GLY A CA 1
ATOM 2026 C C . GLY A 1 272 ? -9.847 21.415 -30.498 1.00 91.06 272 GLY A C 1
ATOM 2027 O O . GLY A 1 272 ? -9.391 22.312 -31.215 1.00 91.06 272 GLY A O 1
ATOM 2028 N N . VAL A 1 273 ? -10.907 21.598 -29.705 1.00 91.38 273 VAL A N 1
ATOM 2029 C CA . VAL A 1 273 ? -11.682 22.841 -29.588 1.00 91.38 273 VAL A CA 1
ATOM 2030 C C . VAL A 1 273 ? -11.519 23.488 -28.220 1.00 91.38 273 VAL A C 1
ATOM 2032 O O . VAL A 1 273 ? -11.149 24.661 -28.178 1.00 91.38 273 VAL A O 1
ATOM 2035 N N . ASP A 1 274 ? -11.820 22.779 -27.129 1.00 92.38 274 ASP A N 1
ATOM 2036 C CA . ASP A 1 274 ? -11.746 23.348 -25.774 1.00 92.38 274 ASP A CA 1
ATOM 2037 C C . ASP A 1 274 ? -11.439 22.356 -24.634 1.00 92.38 274 ASP A C 1
ATOM 2039 O O . ASP A 1 274 ? -11.333 22.789 -23.480 1.00 92.38 274 ASP A O 1
ATOM 2043 N N . ASP A 1 275 ? -11.203 21.079 -24.948 1.00 94.50 275 ASP A N 1
ATOM 2044 C CA . ASP A 1 275 ? -10.838 20.046 -23.972 1.00 94.50 275 ASP A CA 1
ATOM 2045 C C . ASP A 1 275 ? -9.447 20.282 -23.365 1.00 94.50 275 ASP A C 1
ATOM 2047 O O . ASP A 1 275 ? -8.436 20.326 -24.075 1.00 94.50 275 ASP A O 1
ATOM 2051 N N . VAL A 1 276 ? -9.379 20.405 -22.032 1.00 95.88 276 VAL A N 1
ATOM 2052 C CA . VAL A 1 276 ? -8.122 20.536 -21.270 1.00 95.88 276 VAL A CA 1
ATOM 2053 C C . VAL A 1 276 ? -8.269 19.914 -19.889 1.00 95.88 276 VAL A C 1
ATOM 2055 O O . VAL A 1 276 ? -9.226 20.203 -19.170 1.00 95.88 276 VAL A O 1
ATOM 2058 N N . ILE A 1 277 ? -7.264 19.136 -19.487 1.00 97.75 277 ILE A N 1
ATOM 2059 C CA . ILE A 1 277 ? -7.114 18.651 -18.110 1.00 97.75 277 ILE A CA 1
ATOM 2060 C C . ILE A 1 277 ? -6.071 19.515 -17.395 1.00 97.75 277 ILE A C 1
ATOM 2062 O O . ILE A 1 277 ? -4.964 19.713 -17.895 1.00 97.75 277 ILE A O 1
ATOM 2066 N N . ASN A 1 278 ? -6.428 20.042 -16.228 1.00 97.19 278 ASN A N 1
ATOM 2067 C CA . ASN A 1 278 ? -5.621 20.931 -15.404 1.00 97.19 278 ASN A CA 1
ATOM 2068 C C . ASN A 1 278 ? -5.136 20.197 -14.150 1.00 97.19 278 ASN A C 1
ATOM 2070 O O . ASN A 1 278 ? -5.949 19.756 -13.337 1.00 97.19 278 ASN A O 1
ATOM 2074 N N . THR A 1 279 ? -3.824 20.118 -13.955 1.00 97.19 279 THR A N 1
ATOM 2075 C CA . THR A 1 279 ? -3.220 19.558 -12.738 1.00 97.19 279 THR A CA 1
ATOM 2076 C C . THR A 1 279 ? -2.919 20.665 -11.715 1.00 97.19 279 THR A C 1
ATOM 2078 O O . THR A 1 279 ? -2.734 21.829 -12.095 1.00 97.19 279 THR A O 1
ATOM 2081 N N . PRO A 1 280 ? -2.754 20.327 -10.424 1.00 95.94 280 PRO A N 1
ATOM 2082 C CA . PRO A 1 280 ? -2.035 21.161 -9.463 1.00 95.94 280 PRO A CA 1
ATOM 2083 C C . PRO A 1 280 ? -0.583 21.436 -9.901 1.00 95.94 280 PRO A C 1
ATOM 2085 O O . PRO A 1 280 ? -0.091 20.893 -10.895 1.00 95.94 280 PRO A O 1
ATOM 2088 N N . PHE A 1 281 ? 0.124 22.303 -9.170 1.00 94.75 281 PHE A N 1
ATOM 2089 C CA . PHE A 1 281 ? 1.556 22.525 -9.396 1.00 94.75 281 PHE A CA 1
ATOM 2090 C C . PHE A 1 281 ? 2.364 21.280 -9.005 1.00 94.75 281 PHE A C 1
ATOM 2092 O O . PHE A 1 281 ? 2.294 20.851 -7.860 1.00 94.75 281 PHE A O 1
ATOM 2099 N N . LEU A 1 282 ? 3.154 20.748 -9.945 1.00 94.12 282 LEU A N 1
ATOM 2100 C CA . LEU A 1 282 ? 3.927 19.514 -9.745 1.00 94.12 282 LEU A CA 1
ATOM 2101 C C . LEU A 1 282 ? 5.438 19.757 -9.584 1.00 94.12 282 LEU A C 1
ATOM 2103 O O . LEU A 1 282 ? 6.072 19.146 -8.733 1.00 94.12 282 LEU A O 1
ATOM 2107 N N . PHE A 1 283 ? 6.044 20.628 -10.399 1.00 93.25 283 PHE A N 1
ATOM 2108 C CA . PHE A 1 283 ? 7.497 20.861 -10.386 1.00 93.25 283 PHE A CA 1
ATOM 2109 C C . PHE A 1 283 ? 7.885 22.193 -11.043 1.00 93.25 283 PHE A C 1
ATOM 2111 O O . PHE A 1 283 ? 7.150 22.725 -11.877 1.00 93.25 283 PHE A O 1
ATOM 2118 N N . ASN A 1 284 ? 9.080 22.710 -10.725 1.00 92.25 284 ASN A N 1
ATOM 2119 C CA . ASN A 1 284 ? 9.642 23.917 -11.342 1.00 92.25 284 ASN A CA 1
ATOM 2120 C C . ASN A 1 284 ? 10.965 23.606 -12.076 1.00 92.25 284 ASN A C 1
ATOM 2122 O O . ASN A 1 284 ? 12.005 23.503 -11.428 1.00 92.25 284 ASN A O 1
ATOM 2126 N N . PRO A 1 285 ? 10.968 23.575 -13.420 1.00 90.62 285 PRO A N 1
ATOM 2127 C CA . PRO A 1 285 ? 12.138 23.327 -14.272 1.00 90.62 285 PRO A CA 1
ATOM 2128 C C . PRO A 1 285 ? 13.389 24.164 -14.026 1.00 90.62 285 PRO A C 1
ATOM 2130 O O . PRO A 1 285 ? 14.467 23.764 -14.453 1.00 90.62 285 PRO A O 1
ATOM 2133 N N . LEU A 1 286 ? 13.283 25.329 -13.381 1.00 90.00 286 LEU A N 1
ATOM 2134 C CA . LEU A 1 286 ? 14.473 26.101 -13.012 1.00 90.00 286 LEU A CA 1
ATOM 2135 C C . LEU A 1 286 ? 15.241 25.455 -11.849 1.00 90.00 286 LEU A C 1
ATOM 2137 O O . LEU A 1 286 ? 16.453 25.621 -11.738 1.00 90.00 286 LEU A O 1
ATOM 2141 N N . THR A 1 287 ? 14.531 24.770 -10.955 1.00 91.69 287 THR A N 1
ATOM 2142 C CA . THR A 1 287 ? 15.069 24.251 -9.691 1.00 91.69 287 THR A CA 1
ATOM 2143 C C . THR A 1 287 ? 15.007 22.733 -9.587 1.00 91.69 287 THR A C 1
ATOM 2145 O O . THR A 1 287 ? 15.599 22.180 -8.666 1.00 91.69 287 THR A O 1
ATOM 2148 N N . THR A 1 288 ? 14.294 22.063 -10.493 1.00 92.50 288 THR A N 1
ATOM 2149 C CA . THR A 1 288 ? 14.101 20.613 -10.481 1.00 92.50 288 THR A CA 1
ATOM 2150 C C . THR A 1 288 ? 14.489 19.991 -11.819 1.00 92.50 288 THR A C 1
ATOM 2152 O O . THR A 1 288 ? 14.290 20.570 -12.889 1.00 92.50 288 THR A O 1
ATOM 2155 N N . THR A 1 289 ? 15.009 18.772 -11.750 1.00 95.06 289 THR A N 1
ATOM 2156 C CA . THR A 1 289 ? 14.968 17.814 -12.860 1.00 95.06 289 THR A CA 1
ATOM 2157 C C . THR A 1 289 ? 13.556 17.254 -12.988 1.00 95.06 289 THR A C 1
ATOM 2159 O O . THR A 1 289 ? 12.776 17.368 -12.043 1.00 95.06 289 THR A O 1
ATOM 2162 N N . PHE A 1 290 ? 13.195 16.683 -14.134 1.00 95.44 290 PHE A N 1
ATOM 2163 C CA . PHE A 1 290 ? 11.889 16.038 -14.284 1.00 95.44 290 PHE A CA 1
ATOM 2164 C C . PHE A 1 290 ? 11.835 15.130 -15.512 1.00 95.44 290 PHE A C 1
ATOM 2166 O O . PHE A 1 290 ? 12.658 15.252 -16.423 1.00 95.44 290 PHE A O 1
ATOM 2173 N N . SER A 1 291 ? 10.817 14.272 -15.559 1.00 96.94 291 SER A N 1
ATOM 2174 C CA . SER A 1 291 ? 10.401 13.573 -16.775 1.00 96.94 291 SER A CA 1
ATOM 2175 C C . SER A 1 291 ? 8.885 13.588 -16.907 1.00 96.94 291 SER A C 1
ATOM 2177 O O . SER A 1 291 ? 8.177 13.518 -15.906 1.00 96.94 291 SER A O 1
ATOM 2179 N N . ILE A 1 292 ? 8.386 13.669 -18.138 1.00 97.50 292 ILE A N 1
ATOM 2180 C CA . ILE A 1 292 ? 6.959 13.539 -18.454 1.00 97.50 292 ILE A CA 1
ATOM 2181 C C . ILE A 1 292 ? 6.827 12.458 -19.511 1.00 97.50 292 ILE A C 1
ATOM 2183 O O . ILE A 1 292 ? 7.398 12.616 -20.590 1.00 97.50 292 ILE A O 1
ATOM 2187 N N . ALA A 1 293 ? 6.097 11.395 -19.195 1.00 96.31 293 ALA A N 1
ATOM 2188 C CA . ALA A 1 293 ? 5.782 10.294 -20.094 1.00 96.31 293 ALA A CA 1
ATOM 2189 C C . ALA A 1 293 ? 4.280 10.287 -20.390 1.00 96.31 293 ALA A C 1
ATOM 2191 O O . ALA A 1 293 ? 3.483 10.619 -19.513 1.00 96.31 293 ALA A O 1
ATOM 2192 N N . LEU A 1 294 ? 3.906 9.963 -21.625 1.00 96.75 294 LEU A N 1
ATOM 2193 C CA . LEU A 1 294 ? 2.511 9.791 -22.024 1.00 96.75 294 LEU A CA 1
ATOM 2194 C C . LEU A 1 294 ? 2.398 8.949 -23.294 1.00 96.75 294 LEU A C 1
ATOM 2196 O O . LEU A 1 294 ? 3.293 8.956 -24.150 1.00 96.75 294 LEU A O 1
ATOM 2200 N N . TRP A 1 295 ? 1.253 8.296 -23.445 1.00 96.19 295 TRP A N 1
ATOM 2201 C CA . TRP A 1 295 ? 0.796 7.740 -24.710 1.00 96.19 295 TRP A CA 1
ATOM 2202 C C . TRP A 1 295 ? -0.119 8.737 -25.414 1.00 96.19 295 TRP A C 1
ATOM 2204 O O . TRP A 1 295 ? -0.916 9.429 -24.783 1.00 96.19 295 TRP A O 1
ATOM 2214 N N . PHE A 1 296 ? -0.004 8.844 -26.737 1.00 96.06 296 PHE A N 1
ATOM 2215 C CA . PHE A 1 296 ? -0.862 9.725 -27.525 1.00 96.06 296 PHE A CA 1
ATOM 2216 C C . PHE A 1 296 ? -1.121 9.194 -28.931 1.00 96.06 296 PHE A C 1
ATOM 2218 O O . PHE A 1 296 ? -0.316 8.462 -29.509 1.00 96.06 296 PHE A O 1
ATOM 2225 N N . ASN A 1 297 ? -2.245 9.615 -29.502 1.00 95.12 297 ASN A N 1
ATOM 2226 C CA . ASN A 1 297 ? -2.664 9.288 -30.854 1.00 95.12 297 ASN A CA 1
ATOM 2227 C C . ASN A 1 297 ? -3.264 10.535 -31.526 1.00 95.12 297 ASN A C 1
ATOM 2229 O O . ASN A 1 297 ? -4.388 10.917 -31.208 1.00 95.12 297 ASN A O 1
ATOM 2233 N N . PRO A 1 298 ? -2.530 11.214 -32.423 1.00 92.38 298 PRO A N 1
ATOM 2234 C CA . PRO A 1 298 ? -3.039 12.403 -33.097 1.00 92.38 298 PRO A CA 1
ATOM 2235 C C . PRO A 1 298 ? -4.025 12.044 -34.224 1.00 92.38 298 PRO A C 1
ATOM 2237 O O . PRO A 1 298 ? -3.707 11.228 -35.091 1.00 92.38 298 PRO A O 1
ATOM 2240 N N . ASP A 1 299 ? -5.162 12.745 -34.299 1.00 86.25 299 ASP A N 1
ATOM 2241 C CA . ASP A 1 299 ? -6.254 12.450 -35.255 1.00 86.25 299 ASP A CA 1
ATOM 2242 C C . ASP A 1 299 ? -6.015 12.970 -36.684 1.00 86.25 299 ASP A C 1
ATOM 2244 O O . ASP A 1 299 ? -6.713 12.618 -37.638 1.00 86.25 299 ASP A O 1
ATOM 2248 N N . SER A 1 300 ? -5.042 13.861 -36.872 1.00 71.00 300 SER A N 1
ATOM 2249 C CA . SER A 1 300 ? -4.767 14.471 -38.179 1.00 71.00 300 SER A CA 1
ATOM 2250 C C . SER A 1 300 ? -3.286 14.760 -38.398 1.00 71.00 300 SER A C 1
ATOM 2252 O O . SER A 1 300 ? -2.489 14.813 -37.462 1.00 71.00 300 SER A O 1
ATOM 2254 N N . ALA A 1 301 ? -2.891 14.963 -39.656 1.00 63.19 301 ALA A N 1
ATOM 2255 C CA . ALA A 1 301 ? -1.587 15.521 -39.991 1.00 63.19 301 ALA A CA 1
ATOM 2256 C C . ALA A 1 301 ? -1.684 17.053 -40.055 1.00 63.19 301 ALA A C 1
ATOM 2258 O O . ALA A 1 301 ? -2.394 17.572 -40.909 1.00 63.19 301 ALA A O 1
ATOM 2259 N N . GLY A 1 302 ? -0.949 17.748 -39.180 1.00 59.59 302 GLY A N 1
ATOM 2260 C CA . GLY A 1 302 ? -0.644 19.180 -39.273 1.00 59.59 302 GLY A CA 1
ATOM 2261 C C . GLY A 1 302 ? -1.833 20.142 -39.407 1.00 59.59 302 GLY A C 1
ATOM 2262 O O . GLY A 1 302 ? -2.257 20.474 -40.513 1.00 59.59 302 GLY A O 1
ATOM 2263 N N . LEU A 1 303 ? -2.275 20.729 -38.291 1.00 54.47 303 LEU A N 1
ATOM 2264 C CA . LEU A 1 303 ? -3.036 21.979 -38.333 1.00 54.47 303 LEU A CA 1
ATOM 2265 C C . LEU A 1 303 ? -2.034 23.123 -38.492 1.00 54.47 303 LEU A C 1
ATOM 2267 O O . LEU A 1 303 ? -1.282 23.450 -37.578 1.00 54.47 303 LEU A O 1
ATOM 2271 N N . GLY A 1 304 ? -1.949 23.669 -39.704 1.00 53.56 304 GLY A N 1
ATOM 2272 C CA . GLY A 1 304 ? -1.094 24.811 -39.984 1.00 53.56 304 GLY A CA 1
ATOM 2273 C C . GLY A 1 304 ? -1.350 25.940 -38.982 1.00 53.56 304 GLY A C 1
ATOM 2274 O O . GLY A 1 304 ? -2.483 26.383 -38.826 1.00 53.56 304 GLY A O 1
ATOM 2275 N N . ILE A 1 305 ? -0.254 26.447 -38.411 1.00 47.22 305 ILE A N 1
ATOM 2276 C CA . ILE A 1 305 ? -0.138 27.604 -37.511 1.00 47.22 305 ILE A CA 1
ATOM 2277 C C . ILE A 1 305 ? -0.613 27.352 -36.058 1.00 47.22 305 ILE A C 1
ATOM 2279 O O . ILE A 1 305 ? -1.730 27.679 -35.679 1.00 47.22 305 ILE A O 1
ATOM 2283 N N . GLY A 1 306 ? 0.299 26.838 -35.224 1.00 57.78 306 GLY A N 1
ATOM 2284 C CA . GLY A 1 306 ? 0.112 26.610 -33.784 1.00 57.78 306 GLY A CA 1
ATOM 2285 C C . GLY A 1 306 ? 0.439 25.161 -33.438 1.00 57.78 306 GLY A C 1
ATOM 2286 O O . GLY A 1 306 ? -0.259 24.256 -33.877 1.00 57.78 306 GLY A O 1
ATOM 2287 N N . GLY A 1 307 ? 1.543 24.919 -32.724 1.00 73.12 307 GLY A N 1
ATOM 2288 C CA . GLY A 1 307 ? 1.911 23.561 -32.308 1.00 73.12 307 GLY A CA 1
ATOM 2289 C C . GLY A 1 307 ? 0.766 22.897 -31.542 1.00 73.12 307 GLY A C 1
ATOM 2290 O O . GLY A 1 307 ? 0.093 23.576 -30.774 1.00 73.12 307 GLY A O 1
ATOM 2291 N N . ARG A 1 308 ? 0.520 21.601 -31.758 1.00 88.56 308 ARG A N 1
ATOM 2292 C CA . ARG A 1 308 ? -0.578 20.878 -31.090 1.00 88.56 308 ARG A CA 1
ATOM 2293 C C . ARG A 1 308 ? -0.116 20.445 -29.694 1.00 88.56 308 ARG A C 1
ATOM 2295 O O . ARG A 1 308 ? 0.754 19.572 -29.626 1.00 88.56 308 ARG A O 1
ATOM 2302 N N . PRO A 1 309 ? -0.598 21.087 -28.616 1.00 92.19 309 PRO A N 1
ATOM 2303 C CA . PRO A 1 309 ? -0.021 20.943 -27.282 1.00 92.19 309 PRO A CA 1
ATOM 2304 C C . PRO A 1 309 ? -0.410 19.612 -26.639 1.00 92.19 309 PRO A C 1
ATOM 2306 O O . PRO A 1 309 ? -1.580 19.379 -26.382 1.00 92.19 309 PRO A O 1
ATOM 2309 N N . LEU A 1 310 ? 0.569 18.770 -26.315 1.00 95.88 310 LEU A N 1
ATOM 2310 C CA . LEU A 1 310 ? 0.333 17.589 -25.480 1.00 95.88 310 LEU A CA 1
ATOM 2311 C C . LEU A 1 310 ? 0.382 17.993 -24.006 1.00 95.88 310 LEU A C 1
ATOM 2313 O O . LEU A 1 310 ? -0.546 17.730 -23.250 1.00 95.88 310 LEU A O 1
ATOM 2317 N N . VAL A 1 311 ? 1.439 18.718 -23.622 1.00 96.75 311 VAL A N 1
ATOM 2318 C CA . VAL A 1 311 ? 1.649 19.197 -22.253 1.00 96.75 311 VAL A CA 1
ATOM 2319 C C . VAL A 1 311 ? 2.156 20.633 -22.267 1.00 96.75 311 VAL A C 1
ATOM 2321 O O . VAL A 1 311 ? 3.207 20.956 -22.835 1.00 96.75 311 VAL A O 1
ATOM 2324 N N . GLN A 1 312 ? 1.425 21.511 -21.592 1.00 94.19 312 GLN A N 1
ATOM 2325 C CA . GLN A 1 312 ? 1.786 22.907 -21.386 1.00 94.19 312 GLN A CA 1
ATOM 2326 C C . GLN A 1 312 ? 1.887 23.188 -19.890 1.00 94.19 312 GLN A C 1
ATOM 2328 O O . GLN A 1 312 ? 0.978 22.871 -19.142 1.00 94.19 312 GLN A O 1
ATOM 2333 N N . GLN A 1 313 ? 2.966 23.822 -19.439 1.00 93.44 313 GLN A N 1
ATOM 2334 C CA . GLN A 1 313 ? 3.063 24.279 -18.055 1.00 93.44 313 GLN A CA 1
ATOM 2335 C C . GLN A 1 313 ? 2.607 25.729 -17.950 1.00 93.44 313 GLN A C 1
ATOM 2337 O O . GLN A 1 313 ? 3.144 26.603 -18.650 1.00 93.44 313 GLN A O 1
ATOM 2342 N N . ALA A 1 314 ? 1.605 25.978 -17.107 1.00 91.44 314 ALA A N 1
ATOM 2343 C CA . ALA A 1 314 ? 1.076 27.309 -16.850 1.00 91.44 314 ALA A CA 1
ATOM 2344 C C . ALA A 1 314 ? 2.140 28.207 -16.217 1.00 91.44 314 ALA A C 1
ATOM 2346 O O . ALA A 1 314 ? 3.025 27.755 -15.491 1.00 91.44 314 ALA A O 1
ATOM 2347 N N . SER A 1 315 ? 2.063 29.500 -16.526 1.00 82.56 315 SER A N 1
ATOM 2348 C CA . SER A 1 315 ? 3.055 30.460 -16.066 1.00 82.56 315 SER A CA 1
ATOM 2349 C C . SER A 1 315 ? 3.064 30.604 -14.558 1.00 82.56 315 SER A C 1
ATOM 2351 O O . SER A 1 315 ? 4.148 30.789 -14.036 1.00 82.56 315 SER A O 1
ATOM 2353 N N . GLY A 1 316 ? 1.910 30.505 -13.881 1.00 79.69 316 GLY A N 1
ATOM 2354 C CA . GLY A 1 316 ? 1.785 30.919 -12.484 1.00 79.69 316 GLY A CA 1
ATOM 2355 C C . GLY A 1 316 ? 2.195 32.391 -12.361 1.00 79.69 316 GLY A C 1
ATOM 2356 O O . GLY A 1 316 ? 1.496 33.267 -12.874 1.00 79.69 316 GLY A O 1
ATOM 2357 N N . SER A 1 317 ? 3.361 32.642 -11.767 1.00 77.38 317 SER A N 1
ATOM 2358 C CA . SER A 1 317 ? 4.083 33.919 -11.732 1.00 77.38 317 SER A CA 1
ATOM 2359 C C . SER A 1 317 ? 5.325 33.992 -12.652 1.00 77.38 317 SER A C 1
ATOM 2361 O O . SER A 1 317 ? 5.878 35.079 -12.836 1.00 77.38 317 SER A O 1
ATOM 2363 N N . GLY A 1 318 ? 5.756 32.871 -13.245 1.00 75.19 318 GLY A N 1
ATOM 2364 C CA . GLY A 1 318 ? 6.854 32.749 -14.220 1.00 75.19 318 GLY A CA 1
ATOM 2365 C C . GLY A 1 318 ? 6.455 32.973 -15.692 1.00 75.19 318 GLY A C 1
ATOM 2366 O O . GLY A 1 318 ? 5.523 33.717 -15.989 1.00 75.19 318 GLY A O 1
ATOM 2367 N N . SER A 1 319 ? 7.171 32.343 -16.639 1.00 75.62 319 SER A N 1
ATOM 2368 C CA . SER A 1 319 ? 6.977 32.577 -18.092 1.00 75.62 319 SER A CA 1
ATOM 2369 C C . SER A 1 319 ? 5.951 31.642 -18.749 1.00 75.62 319 SER A C 1
ATOM 2371 O O . SER A 1 319 ? 5.345 32.006 -19.755 1.00 75.62 319 SER A O 1
ATOM 2373 N N . GLY A 1 320 ? 5.737 30.440 -18.192 1.00 80.31 320 GLY A N 1
ATOM 2374 C CA . GLY A 1 320 ? 4.937 29.372 -18.817 1.00 80.31 320 GLY A CA 1
ATOM 2375 C C . GLY A 1 320 ? 5.539 28.859 -20.135 1.00 80.31 320 GLY A C 1
ATOM 2376 O O . GLY A 1 320 ? 6.390 29.509 -20.739 1.00 80.31 320 GLY A O 1
ATOM 2377 N N . ARG A 1 321 ? 5.160 27.655 -20.586 1.00 86.00 321 ARG A N 1
ATOM 2378 C CA . ARG A 1 321 ? 5.739 27.051 -21.808 1.00 86.00 321 ARG A CA 1
ATOM 2379 C C . ARG A 1 321 ? 4.978 25.834 -22.308 1.00 86.00 321 ARG A C 1
ATOM 2381 O O . ARG A 1 321 ? 4.449 25.059 -21.518 1.00 86.00 321 ARG A O 1
ATOM 2388 N N . LEU A 1 322 ? 5.030 25.620 -23.620 1.00 89.62 322 LEU A N 1
ATOM 2389 C CA . LEU A 1 322 ? 4.747 24.316 -24.215 1.00 89.62 322 LEU A CA 1
ATOM 2390 C C . LEU A 1 322 ? 5.919 23.385 -23.896 1.00 89.62 322 LEU A C 1
ATOM 2392 O O . LEU A 1 322 ? 6.991 23.510 -24.494 1.00 89.62 322 LEU A O 1
ATOM 2396 N N . LEU A 1 323 ? 5.728 22.500 -22.919 1.00 91.12 323 LEU A N 1
ATOM 2397 C CA . LEU A 1 323 ? 6.730 21.498 -22.572 1.00 91.12 323 LEU A CA 1
ATOM 2398 C C . LEU A 1 323 ? 6.814 20.454 -23.674 1.00 91.12 323 LEU A C 1
ATOM 2400 O O . LEU A 1 323 ? 7.918 20.122 -24.092 1.00 91.12 323 LEU A O 1
ATOM 2404 N N . PHE A 1 324 ? 5.667 20.013 -24.185 1.00 91.75 324 PHE A N 1
ATOM 2405 C CA . PHE A 1 324 ? 5.612 18.970 -25.192 1.00 91.75 324 PHE A CA 1
ATOM 2406 C C . PHE A 1 324 ? 4.480 19.207 -26.185 1.00 91.75 324 PHE A C 1
ATOM 2408 O O . PHE A 1 324 ? 3.334 19.421 -25.789 1.00 91.75 324 PHE A O 1
ATOM 2415 N N . PHE A 1 325 ? 4.792 19.219 -27.478 1.00 92.62 325 PHE A N 1
ATOM 2416 C CA . PHE A 1 325 ? 3.811 19.450 -28.536 1.00 92.62 325 PHE A CA 1
ATOM 2417 C C . PHE A 1 325 ? 4.263 18.857 -29.871 1.00 92.62 325 PHE A C 1
ATOM 2419 O O . PHE A 1 325 ? 5.440 18.556 -30.060 1.00 92.62 325 PHE A O 1
ATOM 2426 N N . LEU A 1 326 ? 3.330 18.730 -30.816 1.00 91.56 326 LEU A N 1
ATOM 2427 C CA . LEU A 1 326 ? 3.643 18.365 -32.199 1.00 91.56 326 LEU A CA 1
ATOM 2428 C C . LEU A 1 326 ? 3.821 19.619 -33.059 1.00 91.56 326 LEU A C 1
ATOM 2430 O O . LEU A 1 326 ? 2.925 20.471 -33.113 1.00 91.56 326 LEU A O 1
ATOM 2434 N N . ASP A 1 327 ? 4.957 19.717 -33.749 1.00 88.06 327 ASP A N 1
ATOM 2435 C CA . ASP A 1 327 ? 5.234 20.784 -34.710 1.00 88.06 327 ASP A CA 1
ATOM 2436 C C . ASP A 1 327 ? 4.418 20.620 -36.012 1.00 88.06 327 ASP A C 1
ATOM 2438 O O . ASP A 1 327 ? 3.639 19.678 -36.198 1.00 88.06 327 ASP A O 1
ATOM 2442 N N . SER A 1 328 ? 4.606 21.543 -36.959 1.00 85.00 328 SER A N 1
ATOM 2443 C CA . SER A 1 328 ? 3.927 21.502 -38.262 1.00 85.00 328 SER A CA 1
ATOM 2444 C C . SER A 1 328 ? 4.314 20.305 -39.140 1.00 85.00 328 SER A C 1
ATOM 2446 O O . SER A 1 328 ? 3.632 20.037 -40.126 1.00 85.00 328 SER A O 1
ATOM 2448 N N . ASN A 1 329 ? 5.407 19.611 -38.817 1.00 85.88 329 ASN A N 1
ATOM 2449 C CA . ASN A 1 329 ? 5.883 18.412 -39.503 1.00 85.88 329 ASN A CA 1
ATOM 2450 C C . ASN A 1 329 ? 5.486 17.123 -38.762 1.00 85.88 329 ASN A C 1
ATOM 2452 O O . ASN A 1 329 ? 5.989 16.057 -39.110 1.00 85.88 329 ASN A O 1
ATOM 2456 N N . ASN A 1 330 ? 4.602 17.213 -37.759 1.00 88.25 330 ASN A N 1
ATOM 2457 C CA . ASN A 1 330 ? 4.233 16.122 -36.853 1.00 88.25 330 ASN A CA 1
ATOM 2458 C C . ASN A 1 330 ? 5.425 15.546 -36.077 1.00 88.25 330 ASN A C 1
ATOM 2460 O O . ASN A 1 330 ? 5.448 14.357 -35.786 1.00 88.25 330 ASN A O 1
ATOM 2464 N N . ARG A 1 331 ? 6.428 16.353 -35.750 1.00 91.31 331 ARG A N 1
ATOM 2465 C CA . ARG A 1 331 ? 7.540 15.940 -34.889 1.00 91.31 331 ARG A CA 1
ATOM 2466 C C . ARG A 1 331 ? 7.287 16.409 -33.472 1.00 91.31 331 ARG A C 1
ATOM 2468 O O . ARG A 1 331 ? 6.734 17.491 -33.270 1.00 91.31 331 ARG A O 1
ATOM 2475 N N . LEU A 1 332 ? 7.718 15.613 -32.503 1.00 93.50 332 LEU A N 1
ATOM 2476 C CA . LEU A 1 332 ? 7.722 16.030 -31.108 1.00 93.50 332 LEU A CA 1
ATOM 2477 C C . LEU A 1 332 ? 8.682 17.204 -30.917 1.00 93.50 332 LEU A C 1
ATOM 2479 O O . LEU A 1 332 ? 9.799 17.209 -31.438 1.00 93.50 332 LEU A O 1
ATOM 2483 N N . TYR A 1 333 ? 8.232 18.206 -30.175 1.00 92.81 333 TYR A N 1
ATOM 2484 C CA . TYR A 1 333 ? 8.943 19.456 -29.969 1.00 92.81 333 TYR A CA 1
ATOM 2485 C C . TYR A 1 333 ? 8.717 19.969 -28.547 1.00 92.81 333 TYR A C 1
ATOM 2487 O O . TYR A 1 333 ? 7.661 19.757 -27.947 1.00 92.81 333 TYR A O 1
ATOM 2495 N N . SER A 1 334 ? 9.711 20.668 -28.010 1.00 91.94 334 SER A N 1
ATOM 2496 C CA . SER A 1 334 ? 9.688 21.261 -26.681 1.00 91.94 334 SER A CA 1
ATOM 2497 C C . SER A 1 334 ? 10.219 22.686 -26.720 1.00 91.94 334 SER A C 1
ATOM 2499 O O . SER A 1 334 ? 11.268 22.955 -27.302 1.00 91.94 334 SER A O 1
ATOM 2501 N N . ASN A 1 335 ? 9.525 23.601 -26.044 1.00 89.00 335 ASN A N 1
ATOM 2502 C CA . ASN A 1 335 ? 10.009 24.962 -25.799 1.00 89.00 335 ASN A CA 1
ATOM 2503 C C . ASN A 1 335 ? 10.684 25.091 -24.422 1.00 89.00 335 ASN A C 1
ATOM 2505 O O . ASN A 1 335 ? 10.728 26.181 -23.848 1.00 89.00 335 ASN A O 1
ATOM 2509 N N . LEU A 1 336 ? 11.199 23.991 -23.864 1.00 86.62 336 LEU A N 1
ATOM 2510 C CA . LEU A 1 336 ? 11.985 24.029 -22.638 1.00 86.62 336 LEU A CA 1
ATOM 2511 C C . LEU A 1 336 ? 13.319 24.761 -22.892 1.00 86.62 336 LEU A C 1
ATOM 2513 O O . LEU A 1 336 ? 14.210 24.241 -23.550 1.00 86.62 336 LEU A O 1
ATOM 2517 N N . GLY A 1 337 ? 13.441 25.983 -22.366 1.00 73.00 337 GLY A N 1
ATOM 2518 C CA . GLY A 1 337 ? 14.714 26.664 -22.111 1.00 73.00 337 GLY A CA 1
ATOM 2519 C C . GLY A 1 337 ? 15.525 27.224 -23.293 1.00 73.00 337 GLY A C 1
ATOM 2520 O O . GLY A 1 337 ? 16.745 27.071 -23.314 1.00 73.00 337 GLY A O 1
ATOM 2521 N N . GLN A 1 338 ? 14.901 27.931 -24.244 1.00 63.25 338 GLN A N 1
ATOM 2522 C CA . GLN A 1 338 ? 15.602 28.598 -25.366 1.00 63.25 338 GLN A CA 1
ATOM 2523 C C . GLN A 1 338 ? 15.126 30.049 -25.646 1.00 63.25 338 GLN A C 1
ATOM 2525 O O . GLN A 1 338 ? 15.021 30.484 -26.798 1.00 63.25 338 GLN A O 1
ATOM 2530 N N . GLY A 1 339 ? 14.858 30.838 -24.599 1.00 58.34 339 GLY A N 1
ATOM 2531 C CA . GLY A 1 339 ? 14.555 32.275 -24.717 1.00 58.34 339 GLY A CA 1
ATOM 2532 C C . GLY A 1 339 ? 13.493 32.612 -25.782 1.00 58.34 339 GLY A C 1
ATOM 2533 O O . GLY A 1 339 ? 12.519 31.888 -25.962 1.00 58.34 339 GLY A O 1
ATOM 2534 N N . THR A 1 340 ? 13.677 33.709 -26.529 1.00 48.31 340 THR A N 1
ATOM 2535 C CA . THR A 1 340 ? 12.729 34.168 -27.569 1.00 48.31 340 THR A CA 1
ATOM 2536 C C . THR A 1 340 ? 12.968 33.575 -28.967 1.00 48.31 340 THR A C 1
ATOM 2538 O O . THR A 1 340 ? 12.264 33.952 -29.905 1.00 48.31 340 THR A O 1
ATOM 2541 N N . THR A 1 341 ? 13.950 32.678 -29.141 1.00 51.44 341 THR A N 1
ATOM 2542 C CA . THR A 1 341 ? 14.475 32.280 -30.468 1.00 51.44 341 THR A CA 1
ATOM 2543 C C . THR A 1 341 ? 14.348 30.796 -30.848 1.00 51.44 341 THR A C 1
ATOM 2545 O O . THR A 1 341 ? 14.825 30.427 -31.918 1.00 51.44 341 THR A O 1
ATOM 2548 N N . GLY A 1 342 ? 13.602 29.985 -30.088 1.00 67.19 342 GLY A N 1
ATOM 2549 C CA . GLY A 1 342 ? 13.012 28.723 -30.578 1.00 67.19 342 GLY A CA 1
ATOM 2550 C C . GLY A 1 342 ? 13.362 27.485 -29.751 1.00 67.19 342 GLY A C 1
ATOM 2551 O O . GLY A 1 342 ? 14.474 27.368 -29.273 1.00 67.19 342 GLY A O 1
ATOM 2552 N N . GLY A 1 343 ? 12.415 26.558 -29.574 1.00 80.06 343 GLY A N 1
ATOM 2553 C CA . GLY A 1 343 ? 12.646 25.302 -28.845 1.00 80.06 343 GLY A CA 1
ATOM 2554 C C . GLY A 1 343 ? 13.477 24.267 -29.619 1.00 80.06 343 GLY A C 1
ATOM 2555 O O . GLY A 1 343 ? 14.075 24.589 -30.644 1.00 80.06 343 GLY A O 1
ATOM 2556 N N . PHE A 1 344 ? 13.474 23.014 -29.171 1.00 90.31 344 PHE A N 1
ATOM 2557 C CA . PHE A 1 344 ? 14.131 21.886 -29.845 1.00 90.31 344 PHE A CA 1
ATOM 2558 C C . PHE A 1 344 ? 13.123 20.771 -30.135 1.00 90.31 344 PHE A C 1
ATOM 2560 O O . PHE A 1 344 ? 12.092 20.676 -29.474 1.00 90.31 344 PHE A O 1
ATOM 2567 N N . GLY A 1 345 ? 13.412 19.921 -31.116 1.00 89.94 345 GLY A N 1
ATOM 2568 C CA . GLY A 1 345 ? 12.525 18.825 -31.483 1.00 89.94 345 GLY A CA 1
ATOM 2569 C C . GLY A 1 345 ? 13.271 17.572 -31.888 1.00 89.94 345 GLY A C 1
ATOM 2570 O O . GLY A 1 345 ? 14.478 17.598 -32.134 1.00 89.94 345 GLY A O 1
ATOM 2571 N N . GLY A 1 346 ? 12.516 16.485 -31.948 1.00 90.38 346 GLY A N 1
ATOM 2572 C CA . GLY A 1 346 ? 12.972 15.209 -32.463 1.00 90.38 346 GLY A CA 1
ATOM 2573 C C . GLY A 1 346 ? 13.130 15.201 -33.986 1.00 90.38 346 GLY A C 1
ATOM 2574 O O . GLY A 1 346 ? 12.714 16.129 -34.695 1.00 90.38 346 GLY A O 1
ATOM 2575 N N . ALA A 1 347 ? 13.761 14.153 -34.510 1.00 90.88 347 ALA A N 1
ATOM 2576 C CA . ALA A 1 347 ? 13.959 13.972 -35.946 1.00 90.88 347 ALA A CA 1
ATOM 2577 C C . ALA A 1 347 ? 12.763 13.288 -36.632 1.00 90.88 347 ALA A C 1
ATOM 2579 O O . ALA A 1 347 ? 12.548 13.480 -37.840 1.00 90.88 347 ALA A O 1
ATOM 2580 N N . THR A 1 348 ? 11.981 12.513 -35.880 1.00 93.12 348 THR A N 1
ATOM 2581 C CA . THR A 1 348 ? 10.984 11.589 -36.422 1.00 93.12 348 THR A CA 1
ATOM 2582 C C . THR A 1 348 ? 9.592 12.212 -36.434 1.00 93.12 348 THR A C 1
ATOM 2584 O O . THR A 1 348 ? 9.129 12.790 -35.454 1.00 93.12 348 THR A O 1
ATOM 2587 N N . ALA A 1 349 ? 8.914 12.122 -37.581 1.00 90.50 349 ALA A N 1
ATOM 2588 C CA . ALA A 1 349 ? 7.518 12.530 -37.699 1.00 90.50 349 ALA A CA 1
ATOM 2589 C C . ALA A 1 349 ? 6.611 11.369 -37.279 1.00 90.50 349 ALA A C 1
ATOM 2591 O O . ALA A 1 349 ? 6.731 10.274 -37.830 1.00 90.50 349 ALA A O 1
ATOM 2592 N N . VAL A 1 350 ? 5.696 11.617 -36.345 1.00 90.62 350 VAL A N 1
ATOM 2593 C CA . VAL A 1 350 ? 4.734 10.614 -35.885 1.00 90.62 350 VAL A CA 1
ATOM 2594 C C . VAL A 1 350 ? 3.607 10.435 -36.894 1.00 90.62 350 VAL A C 1
ATOM 2596 O O . VAL A 1 350 ? 3.182 11.376 -37.580 1.00 90.62 350 VAL A O 1
ATOM 2599 N N . THR A 1 351 ? 3.117 9.206 -36.998 1.00 89.00 351 THR A N 1
ATOM 2600 C CA . THR A 1 351 ? 1.940 8.882 -37.805 1.00 89.00 351 THR A CA 1
ATOM 2601 C C . THR A 1 351 ? 0.664 9.284 -37.067 1.00 89.00 351 THR A C 1
ATOM 2603 O O . THR A 1 351 ? 0.607 9.242 -35.843 1.00 89.00 351 THR A O 1
ATOM 2606 N N . HIS A 1 352 ? -0.369 9.681 -37.810 1.00 82.00 352 HIS A N 1
ATOM 2607 C CA . HIS A 1 352 ? -1.707 9.887 -37.250 1.00 82.00 352 HIS A CA 1
ATOM 2608 C C . HIS A 1 352 ? -2.468 8.556 -37.163 1.00 82.00 352 HIS A C 1
ATOM 2610 O O . HIS A 1 352 ? -2.157 7.622 -37.910 1.00 82.00 352 HIS A O 1
ATOM 2616 N N . ASN A 1 353 ? -3.500 8.492 -36.319 1.00 79.56 353 ASN A N 1
ATOM 2617 C CA . ASN A 1 353 ? -4.341 7.305 -36.100 1.00 79.56 353 ASN A CA 1
ATOM 2618 C C . ASN A 1 353 ? -3.556 6.059 -35.644 1.00 79.56 353 ASN A C 1
ATOM 2620 O O . ASN A 1 353 ? -3.881 4.933 -36.027 1.00 79.56 353 ASN A O 1
ATOM 2624 N N . GLY A 1 354 ? -2.507 6.266 -34.854 1.00 87.19 354 GLY A N 1
ATOM 2625 C CA . GLY A 1 354 ? -1.719 5.226 -34.209 1.00 87.19 354 GLY A CA 1
ATOM 2626 C C . GLY A 1 354 ? -1.203 5.732 -32.867 1.00 87.19 354 GLY A C 1
ATOM 2627 O O . GLY A 1 354 ? -0.900 6.915 -32.731 1.00 87.19 354 GLY A O 1
ATOM 2628 N N . TRP A 1 355 ? -1.133 4.834 -31.890 1.00 93.06 355 TRP A N 1
ATOM 2629 C CA . TRP A 1 355 ? -0.585 5.130 -30.573 1.00 93.06 355 TRP A CA 1
ATOM 2630 C C . TRP A 1 355 ? 0.938 5.202 -30.628 1.00 93.06 355 TRP A C 1
ATOM 2632 O O . TRP A 1 355 ? 1.580 4.298 -31.162 1.00 93.06 355 TRP A O 1
ATOM 2642 N N . HIS A 1 356 ? 1.483 6.274 -30.062 1.00 94.19 356 HIS A N 1
ATOM 2643 C CA . HIS A 1 356 ? 2.912 6.500 -29.862 1.00 94.19 356 HIS A CA 1
ATOM 2644 C C . HIS A 1 356 ? 3.162 6.762 -28.383 1.00 94.19 356 HIS A C 1
ATOM 2646 O O . HIS A 1 356 ? 2.340 7.404 -27.722 1.00 94.19 356 HIS A O 1
ATOM 2652 N N . HIS A 1 357 ? 4.310 6.322 -27.878 1.00 95.31 357 HIS A N 1
ATOM 2653 C CA . HIS A 1 357 ? 4.761 6.676 -26.534 1.00 95.31 357 HIS A CA 1
ATOM 2654 C C . HIS A 1 357 ? 5.822 7.764 -26.616 1.00 95.31 357 HIS A C 1
ATOM 2656 O O . HIS A 1 357 ? 6.747 7.681 -27.428 1.00 95.31 357 HIS A O 1
ATOM 2662 N N . ALA A 1 358 ? 5.732 8.773 -25.759 1.00 96.88 358 ALA A N 1
ATOM 2663 C CA . ALA A 1 358 ? 6.674 9.873 -25.784 1.00 96.88 358 ALA A CA 1
ATOM 2664 C C . ALA A 1 358 ? 7.104 10.307 -24.388 1.00 96.88 358 ALA A C 1
ATOM 2666 O O . ALA A 1 358 ? 6.292 10.383 -23.470 1.00 96.88 358 ALA A O 1
ATOM 2667 N N . VAL A 1 359 ? 8.395 10.627 -24.254 1.00 97.75 359 VAL A N 1
ATOM 2668 C CA . VAL A 1 359 ? 8.973 11.126 -23.001 1.00 97.75 359 VAL A CA 1
ATOM 2669 C C . VAL A 1 359 ? 9.772 12.395 -23.247 1.00 97.75 359 VAL A C 1
ATOM 2671 O O . VAL A 1 359 ? 10.630 12.431 -24.128 1.00 97.75 359 VAL A O 1
ATOM 2674 N N . LEU A 1 360 ? 9.529 13.418 -22.430 1.00 97.31 360 LEU A N 1
ATOM 2675 C CA . LEU A 1 360 ? 10.433 14.553 -22.253 1.00 97.31 360 LEU A CA 1
ATOM 2676 C C . LEU A 1 360 ? 11.182 14.373 -20.932 1.00 97.31 360 LEU A C 1
ATOM 2678 O O . LEU A 1 360 ? 10.552 14.428 -19.880 1.00 97.31 360 LEU A O 1
ATOM 2682 N N . ALA A 1 361 ? 12.500 14.194 -20.982 1.00 96.50 361 ALA A N 1
ATOM 2683 C CA . ALA A 1 361 ? 13.359 14.026 -19.809 1.00 96.50 361 ALA A CA 1
ATOM 2684 C C . ALA A 1 361 ? 14.348 15.196 -19.692 1.00 96.50 361 ALA A C 1
ATOM 2686 O O . ALA A 1 361 ? 14.905 15.639 -20.699 1.00 96.50 361 ALA A O 1
ATOM 2687 N N . TYR A 1 362 ? 14.555 15.717 -18.482 1.00 95.56 362 TYR A N 1
ATOM 2688 C CA . TYR A 1 362 ? 15.428 16.862 -18.222 1.00 95.56 362 TYR A CA 1
ATOM 2689 C C . TYR A 1 362 ? 16.313 16.641 -16.994 1.00 95.56 362 TYR A C 1
ATOM 2691 O O . TYR A 1 362 ? 15.819 16.501 -15.873 1.00 95.56 362 TYR A O 1
ATOM 2699 N N . ASP A 1 363 ? 17.629 16.694 -17.213 1.00 95.38 363 ASP A N 1
ATOM 2700 C CA . ASP A 1 363 ? 18.663 16.437 -16.198 1.00 95.38 363 ASP A CA 1
ATOM 2701 C C . ASP A 1 363 ? 19.127 17.695 -15.436 1.00 95.38 363 ASP A C 1
ATOM 2703 O O . ASP A 1 363 ? 20.065 17.647 -14.638 1.00 95.38 363 ASP A O 1
ATOM 2707 N N . GLY A 1 364 ? 18.474 18.839 -15.668 1.00 93.69 364 GLY A N 1
ATOM 2708 C CA . GLY A 1 364 ? 18.879 20.136 -15.112 1.00 93.69 364 GLY A CA 1
ATOM 2709 C C . GLY A 1 364 ? 19.801 20.941 -16.034 1.00 93.69 364 GLY A C 1
ATOM 2710 O O . GLY A 1 364 ? 20.068 22.108 -15.758 1.00 93.69 364 GLY A O 1
ATOM 2711 N N . THR A 1 365 ? 20.286 20.343 -17.126 1.00 92.31 365 THR A N 1
ATOM 2712 C CA . THR A 1 365 ? 21.115 20.993 -18.157 1.00 92.31 365 THR A CA 1
ATOM 2713 C C . THR A 1 365 ? 20.685 20.613 -19.577 1.00 92.31 365 THR A C 1
ATOM 2715 O O . THR A 1 365 ? 20.580 21.472 -20.453 1.00 92.31 365 THR A O 1
ATOM 2718 N N . THR A 1 366 ? 20.430 19.332 -19.824 1.00 93.56 366 THR A N 1
ATOM 2719 C CA . THR A 1 366 ? 20.087 18.755 -21.125 1.00 93.56 366 THR A CA 1
ATOM 2720 C C . THR A 1 366 ? 18.665 18.227 -21.086 1.00 93.56 366 THR A C 1
ATOM 2722 O O . THR A 1 366 ? 18.281 17.505 -20.166 1.00 93.56 366 THR A O 1
ATOM 2725 N N . ALA A 1 367 ? 17.884 18.587 -22.098 1.00 93.94 367 ALA A N 1
ATOM 2726 C CA . ALA A 1 367 ? 16.550 18.065 -22.325 1.00 93.94 367 ALA A CA 1
ATOM 2727 C C . ALA A 1 367 ? 16.577 17.057 -23.476 1.00 93.94 367 ALA A C 1
ATOM 2729 O O . ALA A 1 367 ? 17.236 17.286 -24.494 1.00 93.94 367 ALA A O 1
ATOM 2730 N N . ARG A 1 368 ? 15.855 15.950 -23.315 1.00 95.88 368 ARG A N 1
ATOM 2731 C CA . ARG A 1 368 ? 15.817 14.817 -24.242 1.00 95.88 368 ARG A CA 1
ATOM 2732 C C . ARG A 1 368 ? 14.373 14.463 -24.563 1.00 95.88 368 ARG A C 1
ATOM 2734 O O . ARG A 1 368 ? 13.539 14.389 -23.666 1.00 95.88 368 ARG A O 1
ATOM 2741 N N . ILE A 1 369 ? 14.093 14.250 -25.842 1.00 96.75 369 ILE A N 1
ATOM 2742 C CA . ILE A 1 369 ? 12.818 13.750 -26.350 1.00 96.75 369 ILE A CA 1
ATOM 2743 C C . ILE A 1 369 ? 13.032 12.305 -26.781 1.00 96.75 369 ILE A C 1
ATOM 2745 O O . ILE A 1 369 ? 13.915 12.020 -27.595 1.00 96.75 369 ILE A O 1
ATOM 2749 N N . TYR A 1 370 ? 12.197 11.417 -26.261 1.00 97.00 370 TYR A N 1
ATOM 2750 C CA . TYR A 1 370 ? 12.119 10.024 -26.668 1.00 97.00 370 TYR A CA 1
ATOM 2751 C C . TYR A 1 370 ? 10.789 9.771 -27.372 1.00 97.00 370 TYR A C 1
ATOM 2753 O O . TYR A 1 370 ? 9.754 10.274 -26.935 1.00 97.00 370 TYR A O 1
ATOM 2761 N N . LEU A 1 371 ? 10.835 8.969 -28.433 1.00 95.56 371 LEU A N 1
ATOM 2762 C CA . LEU A 1 371 ? 9.683 8.461 -29.170 1.00 95.56 371 LEU A CA 1
ATOM 2763 C C . LEU A 1 371 ? 9.778 6.932 -29.203 1.00 95.56 371 LEU A C 1
ATOM 2765 O O . LEU A 1 371 ? 10.830 6.382 -29.536 1.00 95.56 371 LEU A O 1
ATOM 2769 N N . ASP A 1 372 ? 8.705 6.253 -28.804 1.00 92.06 372 ASP A N 1
ATOM 2770 C CA . ASP A 1 372 ? 8.578 4.792 -28.762 1.00 92.06 372 ASP A CA 1
ATOM 2771 C C . ASP A 1 372 ? 9.774 4.105 -28.073 1.00 92.06 372 ASP A C 1
ATOM 2773 O O . ASP A 1 372 ? 10.349 3.121 -28.550 1.00 92.06 372 ASP A O 1
ATOM 2777 N N . GLY A 1 373 ? 10.197 4.688 -26.945 1.00 88.75 373 GLY A N 1
ATOM 2778 C CA . GLY A 1 373 ? 11.266 4.162 -26.092 1.00 88.75 373 GLY A CA 1
ATOM 2779 C C . GLY A 1 373 ? 12.690 4.448 -26.582 1.00 88.75 373 GLY A C 1
ATOM 2780 O O . GLY A 1 373 ? 13.653 3.934 -26.006 1.00 88.75 373 GLY A O 1
ATOM 2781 N N . ARG A 1 374 ? 12.858 5.248 -27.644 1.00 88.25 374 ARG A N 1
ATOM 2782 C CA . ARG A 1 374 ? 14.163 5.586 -28.240 1.00 88.25 374 ARG A CA 1
ATOM 2783 C C . ARG A 1 374 ? 14.402 7.091 -28.256 1.00 88.25 374 ARG A C 1
ATOM 2785 O O . ARG A 1 374 ? 13.481 7.861 -28.491 1.00 88.25 374 ARG A O 1
ATOM 2792 N N . LEU A 1 375 ? 15.651 7.503 -28.027 1.00 92.69 375 LEU A N 1
ATOM 2793 C CA . LEU A 1 375 ? 16.056 8.908 -28.098 1.00 92.69 375 LEU A CA 1
ATOM 2794 C C . LEU A 1 375 ? 15.853 9.436 -29.527 1.00 92.69 375 LEU A C 1
ATOM 2796 O O . LEU A 1 375 ? 16.447 8.901 -30.462 1.00 92.69 375 LEU A O 1
ATOM 2800 N N . ASP A 1 376 ? 15.047 10.485 -29.681 1.00 95.06 376 ASP A N 1
ATOM 2801 C CA . ASP A 1 376 ? 14.724 11.103 -30.976 1.00 95.06 376 ASP A CA 1
ATOM 2802 C C . ASP A 1 376 ? 15.323 12.514 -31.126 1.00 95.06 376 ASP A C 1
ATOM 2804 O O . ASP A 1 376 ? 15.571 12.976 -32.242 1.00 95.06 376 ASP A O 1
ATOM 2808 N N . GLY A 1 377 ? 15.610 13.201 -30.015 1.00 92.81 377 GLY A N 1
ATOM 2809 C CA . GLY A 1 377 ? 16.302 14.491 -30.028 1.00 92.81 377 GLY A CA 1
ATOM 2810 C C . GLY A 1 377 ? 16.798 14.922 -28.651 1.00 92.81 377 GLY A C 1
ATOM 2811 O O . GLY A 1 377 ? 16.211 14.568 -27.633 1.00 92.81 377 GLY A O 1
ATOM 2812 N N . GLU A 1 378 ? 17.868 15.713 -28.611 1.00 93.56 378 GLU A N 1
ATOM 2813 C CA . GLU A 1 378 ? 18.392 16.298 -27.375 1.00 93.56 378 GLU A CA 1
ATOM 2814 C C . GLU A 1 378 ? 18.945 17.707 -27.603 1.00 93.56 378 GLU A C 1
ATOM 2816 O O . GLU A 1 378 ? 19.410 18.044 -28.696 1.00 93.56 378 GLU A O 1
ATOM 2821 N N . ALA A 1 379 ? 18.903 18.534 -26.562 1.00 92.31 379 ALA A N 1
ATOM 2822 C CA . ALA A 1 379 ? 19.496 19.863 -26.569 1.00 92.31 379 ALA A CA 1
ATOM 2823 C C . ALA A 1 379 ? 19.940 20.276 -25.164 1.00 92.31 379 ALA A C 1
ATOM 2825 O O . ALA A 1 379 ? 19.270 19.987 -24.175 1.00 92.31 379 ALA A O 1
ATOM 2826 N N . VAL A 1 380 ? 21.043 21.024 -25.081 1.00 91.94 380 VAL A N 1
ATOM 2827 C CA . VAL A 1 380 ? 21.363 21.800 -23.876 1.00 91.94 380 VAL A CA 1
ATOM 2828 C C . VAL A 1 380 ? 20.405 22.985 -23.816 1.00 91.94 380 VAL A C 1
ATOM 2830 O O . VAL A 1 380 ? 20.265 23.726 -24.796 1.00 91.94 380 VAL A O 1
ATOM 2833 N N . VAL A 1 381 ? 19.746 23.160 -22.676 1.00 89.19 381 VAL A N 1
ATOM 2834 C CA . VAL A 1 381 ? 18.701 24.167 -22.479 1.00 89.19 381 VAL A CA 1
ATOM 2835 C C . VAL A 1 381 ? 19.000 25.014 -21.247 1.00 89.19 381 VAL A C 1
ATOM 2837 O O . VAL A 1 381 ? 19.633 24.569 -20.295 1.00 89.19 381 VAL A O 1
ATOM 2840 N N . VAL A 1 382 ? 18.533 26.258 -21.259 1.00 87.62 382 VAL A N 1
ATOM 2841 C CA . VAL A 1 382 ? 18.538 27.142 -20.090 1.00 87.62 382 VAL A CA 1
ATOM 2842 C C . VAL A 1 382 ? 17.098 27.271 -19.623 1.00 87.62 382 VAL A C 1
ATOM 2844 O O . VAL A 1 382 ? 16.355 28.112 -20.126 1.00 87.62 382 VAL A O 1
ATOM 2847 N N . ALA A 1 383 ? 16.673 26.388 -18.718 1.00 87.06 383 ALA A N 1
ATOM 2848 C CA . ALA A 1 383 ? 15.300 26.388 -18.228 1.00 87.06 383 ALA A CA 1
ATOM 2849 C C . ALA A 1 383 ? 14.950 27.701 -17.503 1.00 87.06 383 ALA A C 1
ATOM 2851 O O . ALA A 1 383 ? 15.766 28.287 -16.795 1.00 87.06 383 ALA A O 1
ATOM 2852 N N . GLU A 1 384 ? 13.708 28.151 -17.672 1.00 85.69 384 GLU A N 1
ATOM 2853 C CA . GLU A 1 384 ? 13.140 29.299 -16.961 1.00 85.69 384 GLU A CA 1
ATOM 2854 C C . GLU A 1 384 ? 12.147 28.821 -15.899 1.00 85.69 384 GLU A C 1
ATOM 2856 O O . GLU A 1 384 ? 11.567 27.737 -16.013 1.00 85.69 384 GLU A O 1
ATOM 2861 N N . ALA A 1 385 ? 11.877 29.650 -14.891 1.00 87.31 385 ALA A N 1
ATOM 2862 C CA . ALA A 1 385 ? 10.865 29.322 -13.897 1.00 87.31 385 ALA A CA 1
ATOM 2863 C C . ALA A 1 385 ? 9.467 29.219 -14.534 1.00 87.31 385 ALA A C 1
ATOM 2865 O O . ALA A 1 385 ? 9.056 30.076 -15.322 1.00 87.31 385 ALA A O 1
ATOM 2866 N N . ALA A 1 386 ? 8.727 28.173 -14.170 1.00 88.25 386 ALA A N 1
ATOM 2867 C CA . ALA A 1 386 ? 7.267 28.210 -14.200 1.00 88.25 386 ALA A CA 1
ATOM 2868 C C . ALA A 1 386 ? 6.741 27.456 -12.983 1.00 88.25 386 ALA A C 1
ATOM 2870 O O . ALA A 1 386 ? 7.260 26.399 -12.630 1.00 88.25 386 ALA A O 1
ATOM 2871 N N . ASP A 1 387 ? 5.747 28.051 -12.347 1.00 88.50 387 ASP A N 1
ATOM 2872 C CA . ASP A 1 387 ? 5.202 27.675 -11.044 1.00 88.50 387 ASP A CA 1
ATOM 2873 C C . ASP A 1 387 ? 3.677 27.476 -11.095 1.00 88.50 387 ASP A C 1
ATOM 2875 O O . ASP A 1 387 ? 3.017 27.390 -10.065 1.00 88.50 387 ASP A O 1
ATOM 2879 N N . GLY A 1 388 ? 3.105 27.384 -12.298 1.00 93.69 388 GLY A N 1
ATOM 2880 C CA . GLY A 1 388 ? 1.747 26.896 -12.512 1.00 93.69 388 GLY A CA 1
ATOM 2881 C C . GLY A 1 388 ? 1.700 25.383 -12.742 1.00 93.69 388 GLY A C 1
ATOM 2882 O O . GLY A 1 388 ? 2.712 24.751 -13.065 1.00 93.69 388 GLY A O 1
ATOM 2883 N N . GLY A 1 389 ? 0.501 24.815 -12.598 1.00 95.44 389 GLY A N 1
ATOM 2884 C CA . GLY A 1 389 ? 0.212 23.422 -12.939 1.00 95.44 389 GLY A CA 1
ATOM 2885 C C . GLY A 1 389 ? 0.349 23.110 -14.430 1.00 95.44 389 GLY A C 1
ATOM 2886 O O . GLY A 1 389 ? 0.641 23.989 -15.254 1.00 95.44 389 GLY A O 1
ATOM 2887 N N . LEU A 1 390 ? 0.158 21.841 -14.777 1.00 96.62 390 LEU A N 1
ATOM 2888 C CA . LEU A 1 390 ? 0.171 21.375 -16.156 1.00 96.62 390 LEU A CA 1
ATOM 2889 C C . LEU A 1 390 ? -1.234 21.437 -16.756 1.00 96.62 390 LEU A C 1
ATOM 2891 O O . LEU A 1 390 ? -2.231 21.156 -16.099 1.00 96.62 390 LEU A O 1
ATOM 2895 N N . ASN A 1 391 ? -1.276 21.777 -18.035 1.00 96.81 391 ASN A N 1
ATOM 2896 C CA . ASN A 1 391 ? -2.434 21.681 -18.899 1.00 96.81 391 ASN A CA 1
ATOM 2897 C C . ASN A 1 391 ? -2.144 20.574 -19.911 1.00 96.81 391 ASN A C 1
ATOM 2899 O O . ASN A 1 391 ? -1.219 20.695 -20.725 1.00 96.81 391 ASN A O 1
ATOM 2903 N N . LEU A 1 392 ? -2.904 19.489 -19.824 1.00 97.81 392 LEU A N 1
ATOM 2904 C CA . LEU A 1 392 ? -2.820 18.357 -20.736 1.00 97.81 392 LEU A CA 1
ATOM 2905 C C . LEU A 1 392 ? -3.822 18.583 -21.871 1.00 97.81 392 LEU A C 1
ATOM 2907 O O . LEU A 1 392 ? -4.980 18.922 -21.624 1.00 97.81 392 LEU A O 1
ATOM 2911 N N . GLY A 1 393 ? -3.357 18.436 -23.111 1.00 95.19 393 GLY A N 1
ATOM 2912 C CA . GLY A 1 393 ? -4.191 18.509 -24.313 1.00 95.19 393 GLY A CA 1
ATOM 2913 C C . GLY A 1 393 ? -4.520 19.926 -24.785 1.00 95.19 393 GLY A C 1
ATOM 2914 O O . GLY A 1 393 ? -5.198 20.099 -25.793 1.00 95.19 393 GLY A O 1
ATOM 2915 N N . GLY A 1 394 ? -4.012 20.967 -24.120 1.00 92.44 394 GLY A N 1
ATOM 2916 C CA . GLY A 1 394 ? -4.298 22.342 -24.514 1.00 92.44 394 GLY A CA 1
ATOM 2917 C C . GLY A 1 394 ? -3.344 23.386 -23.960 1.00 92.44 394 GLY A C 1
ATOM 2918 O O . GLY A 1 394 ? -2.660 23.196 -22.958 1.00 92.44 394 GLY A O 1
ATOM 2919 N N . ASN A 1 395 ? -3.338 24.539 -24.620 1.00 90.94 395 ASN A N 1
ATOM 2920 C CA . ASN A 1 395 ? -2.787 25.783 -24.104 1.00 90.94 395 ASN A CA 1
ATOM 2921 C C . ASN A 1 395 ? -3.904 26.840 -24.113 1.00 90.94 395 ASN A C 1
ATOM 2923 O O . ASN A 1 395 ? -4.067 27.560 -25.109 1.00 90.94 395 ASN A O 1
ATOM 2927 N N . PRO A 1 396 ? -4.649 26.963 -22.997 1.00 87.44 396 PRO A N 1
ATOM 2928 C CA . PRO A 1 396 ? -5.770 27.893 -22.879 1.00 87.44 396 PRO A CA 1
ATOM 2929 C C . PRO A 1 396 ? -5.391 29.351 -23.168 1.00 87.44 396 PRO A C 1
ATOM 2931 O O . PRO A 1 396 ? -6.184 30.095 -23.736 1.00 87.44 396 PRO A O 1
ATOM 2934 N N . ASN A 1 397 ? -4.156 29.762 -22.851 1.00 85.19 397 ASN A N 1
ATOM 2935 C CA . ASN A 1 397 ? -3.695 31.141 -23.057 1.00 85.19 397 ASN A CA 1
ATOM 2936 C C . ASN A 1 397 ? -3.627 31.536 -24.537 1.00 85.19 397 ASN A C 1
ATOM 2938 O O . ASN A 1 397 ? -3.689 32.717 -24.871 1.00 85.19 397 ASN A O 1
ATOM 2942 N N . SER A 1 398 ? -3.438 30.560 -25.426 1.00 85.75 398 SER A N 1
ATOM 2943 C CA . SER A 1 398 ? -3.353 30.772 -26.875 1.00 85.75 398 SER A CA 1
ATOM 2944 C C . SER A 1 398 ? -4.547 30.191 -27.634 1.00 85.75 398 SER A C 1
ATOM 2946 O O . SER A 1 398 ? -4.555 30.280 -28.858 1.00 85.75 398 SER A O 1
ATOM 2948 N N . ALA A 1 399 ? -5.534 29.625 -26.925 1.00 89.44 399 ALA A N 1
ATOM 2949 C CA . ALA A 1 399 ? -6.689 28.932 -27.497 1.00 89.44 399 ALA A CA 1
ATOM 2950 C C . ALA A 1 399 ? -6.292 27.907 -28.580 1.00 89.44 399 ALA A C 1
ATOM 2952 O O . ALA A 1 399 ? -6.880 27.862 -29.660 1.00 89.44 399 ALA A O 1
ATOM 2953 N N . ILE A 1 400 ? -5.248 27.123 -28.295 1.00 89.56 400 ILE A N 1
ATOM 2954 C CA . ILE A 1 400 ? -4.803 26.002 -29.132 1.00 89.56 400 ILE A CA 1
ATOM 2955 C C . ILE A 1 400 ? -4.950 24.709 -28.337 1.00 89.56 400 ILE A C 1
ATOM 2957 O O . ILE A 1 400 ? -4.569 24.656 -27.166 1.00 89.56 400 ILE A O 1
ATOM 2961 N N . TYR A 1 401 ? -5.484 23.679 -28.982 1.00 91.31 401 TYR A N 1
ATOM 2962 C CA . TYR A 1 401 ? -5.885 22.427 -28.346 1.00 91.31 401 TYR A CA 1
ATOM 2963 C C . TYR A 1 401 ? -5.434 21.245 -29.203 1.00 91.31 401 TYR A C 1
ATOM 2965 O O . TYR A 1 401 ? -5.189 21.389 -30.406 1.00 91.31 401 TYR A O 1
ATOM 2973 N N . PHE A 1 402 ? -5.240 20.096 -28.571 1.00 92.88 402 PHE A N 1
ATOM 2974 C CA . PHE A 1 402 ? -4.802 18.867 -29.212 1.00 92.88 402 PHE A CA 1
ATOM 2975 C C . PHE A 1 402 ? -6.007 18.106 -29.771 1.00 92.88 402 PHE A C 1
ATOM 2977 O O . PHE A 1 402 ? -6.880 17.737 -29.000 1.00 92.88 402 PHE A O 1
ATOM 2984 N N . PRO A 1 403 ? -6.073 17.864 -31.093 1.00 91.94 403 PRO A N 1
ATOM 2985 C CA . PRO A 1 403 ? -7.036 16.937 -31.674 1.00 91.94 403 PRO A CA 1
ATOM 2986 C C . PRO A 1 403 ? -6.446 15.519 -31.695 1.00 91.94 403 PRO A C 1
ATOM 2988 O O . PRO A 1 403 ? -5.557 15.222 -32.512 1.00 91.94 403 PRO A O 1
ATOM 2991 N N . GLY A 1 404 ? -6.914 14.659 -30.798 1.00 93.75 404 GLY A N 1
ATOM 2992 C CA . GLY A 1 404 ? -6.439 13.283 -30.673 1.00 93.75 404 GLY A CA 1
ATOM 2993 C C . GLY A 1 404 ? -6.702 12.689 -29.299 1.00 93.75 404 GLY A C 1
ATOM 2994 O O . GLY A 1 404 ? -7.359 13.296 -28.463 1.00 93.75 404 GLY A O 1
ATOM 2995 N N . ALA A 1 405 ? -6.143 11.514 -29.041 1.00 95.44 405 ALA A N 1
ATOM 2996 C CA . ALA A 1 405 ? -6.259 10.842 -27.753 1.00 95.44 405 ALA A CA 1
ATOM 2997 C C . ALA A 1 405 ? -4.946 10.856 -26.966 1.00 95.44 405 ALA A C 1
ATOM 2999 O O . ALA A 1 405 ? -3.867 10.857 -27.564 1.00 95.44 405 ALA A O 1
ATOM 3000 N N . MET A 1 406 ? -5.039 10.858 -25.638 1.00 96.88 406 MET A N 1
ATOM 3001 C CA . MET A 1 406 ? -3.916 10.637 -24.726 1.00 96.88 406 MET A CA 1
ATOM 3002 C C . MET A 1 406 ? -4.285 9.606 -23.668 1.00 96.88 406 MET A C 1
ATOM 3004 O O . MET A 1 406 ? -5.461 9.446 -23.348 1.00 96.88 406 MET A O 1
ATOM 3008 N N . ASP A 1 407 ? -3.266 8.937 -23.147 1.00 94.69 407 ASP A N 1
ATOM 3009 C CA . ASP A 1 407 ? -3.373 7.883 -22.144 1.00 94.69 407 ASP A CA 1
ATOM 3010 C C . ASP A 1 407 ? -2.095 7.843 -21.281 1.00 94.69 407 ASP A C 1
ATOM 3012 O O . ASP A 1 407 ? -1.049 8.351 -21.709 1.00 94.69 407 ASP A O 1
ATOM 3016 N N . GLU A 1 408 ? -2.177 7.256 -20.086 1.00 92.88 408 GLU A N 1
ATOM 3017 C CA . GLU A 1 408 ? -1.034 6.928 -19.216 1.00 92.88 408 GLU A CA 1
ATOM 3018 C C . GLU A 1 408 ? -0.059 8.097 -18.984 1.00 92.88 408 GLU A C 1
ATOM 3020 O O . GLU A 1 408 ? 1.151 8.009 -19.232 1.00 92.88 408 GLU A O 1
ATOM 3025 N N . VAL A 1 409 ? -0.582 9.241 -18.535 1.00 95.62 409 VAL A N 1
ATOM 3026 C CA . VAL A 1 409 ? 0.241 10.434 -18.294 1.00 95.62 409 VAL A CA 1
ATOM 3027 C C . VAL A 1 409 ? 0.937 10.313 -16.943 1.00 95.62 409 VAL A C 1
ATOM 3029 O O . VAL A 1 409 ? 0.299 10.362 -15.892 1.00 95.62 409 VAL A O 1
ATOM 3032 N N . MET A 1 410 ? 2.266 10.236 -16.962 1.00 94.75 410 MET A N 1
ATOM 3033 C CA . MET A 1 410 ? 3.101 10.128 -15.766 1.00 94.75 410 MET A CA 1
ATOM 3034 C C . MET A 1 410 ? 4.097 11.284 -15.676 1.00 94.75 410 MET A C 1
ATOM 3036 O O . MET A 1 410 ? 4.745 11.657 -16.659 1.00 94.75 410 MET A O 1
ATOM 3040 N N . VAL A 1 411 ? 4.262 11.832 -14.473 1.00 96.31 411 VAL A N 1
ATOM 3041 C CA . VAL A 1 411 ? 5.212 12.911 -14.176 1.00 96.31 411 VAL A CA 1
ATOM 3042 C C . VAL A 1 411 ? 6.162 12.457 -13.077 1.00 96.31 411 VAL A C 1
ATOM 3044 O O . VAL A 1 411 ? 5.729 11.961 -12.042 1.00 96.31 411 VAL A O 1
ATOM 3047 N N . PHE A 1 412 ? 7.459 12.666 -13.282 1.00 95.19 412 PHE A N 1
ATOM 3048 C CA . PHE A 1 412 ? 8.528 12.323 -12.344 1.00 95.19 412 PHE A CA 1
ATOM 3049 C C . PHE A 1 412 ? 9.318 13.581 -11.983 1.00 95.19 412 PHE A C 1
ATOM 3051 O O . PHE A 1 412 ? 9.588 14.410 -12.852 1.00 95.19 412 PHE A O 1
ATOM 3058 N N . ASP A 1 413 ? 9.762 13.697 -10.733 1.00 92.62 413 ASP A N 1
ATOM 3059 C CA . ASP A 1 413 ? 10.622 14.788 -10.236 1.00 92.62 413 ASP A CA 1
ATOM 3060 C C . ASP A 1 413 ? 12.125 14.564 -10.507 1.00 92.62 413 ASP A C 1
ATOM 3062 O O . ASP A 1 413 ? 13.003 15.253 -9.978 1.00 92.62 413 ASP A O 1
ATOM 3066 N N . ARG A 1 414 ? 12.434 13.607 -11.386 1.00 94.50 414 ARG A N 1
ATOM 3067 C CA . ARG A 1 414 ? 13.784 13.243 -11.813 1.00 94.50 414 ARG A CA 1
ATOM 3068 C C . ARG A 1 414 ? 13.851 12.910 -13.295 1.00 94.50 414 ARG A C 1
ATOM 3070 O O . ARG A 1 414 ? 12.838 12.647 -13.944 1.00 94.50 414 ARG A O 1
ATOM 3077 N N . GLU A 1 415 ? 15.068 12.867 -13.818 1.00 94.56 415 GLU A N 1
ATOM 3078 C CA . GLU A 1 415 ? 15.324 12.260 -15.120 1.00 94.56 415 GLU A CA 1
ATOM 3079 C C . GLU A 1 415 ? 15.114 10.732 -15.042 1.00 94.56 415 GLU A C 1
ATOM 3081 O O . GLU A 1 415 ? 15.621 10.066 -14.130 1.00 94.56 415 GLU A O 1
ATOM 3086 N N . LEU A 1 416 ? 14.347 10.182 -15.985 1.00 93.81 416 LEU A N 1
ATOM 3087 C CA . LEU A 1 416 ? 14.258 8.744 -16.226 1.00 93.81 416 LEU A CA 1
ATOM 3088 C C . LEU A 1 416 ? 15.434 8.275 -17.089 1.00 93.81 416 LEU A C 1
ATOM 3090 O O . LEU A 1 416 ? 15.871 8.965 -18.009 1.00 93.81 416 LEU A O 1
ATOM 3094 N N . THR A 1 417 ? 15.918 7.068 -16.822 1.00 89.19 417 THR A N 1
ATOM 3095 C CA . THR A 1 417 ? 16.970 6.424 -17.618 1.00 89.19 417 THR A CA 1
ATOM 3096 C C . THR A 1 417 ? 16.428 5.848 -18.932 1.00 89.19 417 THR A C 1
ATOM 3098 O O . THR A 1 417 ? 15.242 5.535 -19.041 1.00 89.19 417 THR A O 1
ATOM 3101 N N . ASP A 1 418 ? 17.307 5.619 -19.917 1.00 85.56 418 ASP A N 1
ATOM 3102 C CA . ASP A 1 418 ? 16.954 4.989 -21.203 1.00 85.56 418 ASP A CA 1
ATOM 3103 C C . ASP A 1 418 ? 16.161 3.674 -21.047 1.00 85.56 418 ASP A C 1
ATOM 3105 O O . ASP A 1 418 ? 15.362 3.334 -21.920 1.00 85.56 418 ASP A O 1
ATOM 3109 N N . ASP A 1 419 ? 16.436 2.894 -19.997 1.00 79.19 419 ASP A N 1
ATOM 3110 C CA . ASP A 1 419 ? 15.803 1.591 -19.767 1.00 79.19 419 ASP A CA 1
ATOM 3111 C C . ASP A 1 419 ? 14.437 1.731 -19.083 1.00 79.19 419 ASP A C 1
ATOM 3113 O O . ASP A 1 419 ? 13.501 1.031 -19.464 1.00 79.19 419 ASP A O 1
ATOM 3117 N N . GLU A 1 420 ? 14.281 2.685 -18.158 1.00 86.44 420 GLU A N 1
ATOM 3118 C CA . GLU A 1 420 ? 12.971 3.033 -17.586 1.00 86.44 420 GLU A CA 1
ATOM 3119 C C . GLU A 1 420 ? 12.022 3.565 -18.667 1.00 86.44 420 GLU A C 1
ATOM 3121 O O . GLU A 1 420 ? 10.866 3.151 -18.742 1.00 86.44 420 GLU A O 1
ATOM 3126 N N . ILE A 1 421 ? 12.526 4.432 -19.552 1.00 89.25 421 ILE A N 1
ATOM 3127 C CA . ILE A 1 421 ? 11.759 5.013 -20.663 1.00 89.25 421 ILE A CA 1
ATOM 3128 C C . ILE A 1 421 ? 11.332 3.942 -21.662 1.00 89.25 421 ILE A C 1
ATOM 3130 O O . ILE A 1 421 ? 10.185 3.938 -22.112 1.00 89.25 421 ILE A O 1
ATOM 3134 N N . LEU A 1 422 ? 12.241 3.030 -22.021 1.00 83.75 422 LEU A N 1
ATOM 3135 C CA . LEU A 1 422 ? 11.889 1.916 -22.892 1.00 83.75 422 LEU A CA 1
ATOM 3136 C C . LEU A 1 422 ? 10.809 1.048 -22.250 1.00 83.75 422 LEU A C 1
ATOM 3138 O O . LEU A 1 422 ? 9.874 0.648 -22.935 1.00 83.75 422 LEU A O 1
ATOM 3142 N N . ALA A 1 423 ? 10.924 0.774 -20.955 1.00 79.81 423 ALA A N 1
ATOM 3143 C CA . ALA A 1 423 ? 9.967 -0.062 -20.258 1.00 79.81 423 ALA A CA 1
ATOM 3144 C C . ALA A 1 423 ? 8.563 0.559 -20.171 1.00 79.81 423 ALA A C 1
ATOM 3146 O O . ALA A 1 423 ? 7.586 -0.173 -20.218 1.00 79.81 423 ALA A O 1
ATOM 3147 N N . LEU A 1 424 ? 8.449 1.889 -20.093 1.00 86.31 424 LEU A N 1
ATOM 3148 C CA . LEU A 1 424 ? 7.159 2.586 -20.207 1.00 86.31 424 LEU A CA 1
ATOM 3149 C C . LEU A 1 424 ? 6.599 2.549 -21.642 1.00 86.31 424 LEU A C 1
ATOM 3151 O O . LEU A 1 424 ? 5.394 2.443 -21.847 1.00 86.31 424 LEU A O 1
ATOM 3155 N N . ALA A 1 425 ? 7.480 2.599 -22.648 1.00 86.00 425 ALA A N 1
ATOM 3156 C CA . ALA A 1 425 ? 7.101 2.540 -24.062 1.00 86.00 425 ALA A CA 1
ATOM 3157 C C . ALA A 1 425 ? 6.713 1.137 -24.545 1.00 86.00 425 ALA A C 1
ATOM 3159 O O . ALA A 1 425 ? 6.100 0.979 -25.599 1.00 86.00 425 ALA A O 1
ATOM 3160 N N . THR A 1 426 ? 7.146 0.111 -23.820 1.00 74.50 426 THR A N 1
ATOM 3161 C CA . THR A 1 426 ? 6.954 -1.290 -24.176 1.00 74.50 426 THR A CA 1
ATOM 3162 C C . THR A 1 426 ? 6.150 -1.953 -23.080 1.00 74.50 426 THR A C 1
ATOM 3164 O O . THR A 1 426 ? 6.697 -2.606 -22.201 1.00 74.50 426 THR A O 1
ATOM 3167 N N . ALA A 1 427 ? 4.832 -1.793 -23.133 1.00 59.16 427 ALA A N 1
ATOM 3168 C CA . ALA A 1 427 ? 3.996 -2.684 -22.357 1.00 59.16 427 ALA A CA 1
ATOM 3169 C C . ALA A 1 427 ? 4.088 -4.077 -22.936 1.00 59.16 427 ALA A C 1
ATOM 3171 O O . ALA A 1 427 ? 3.766 -4.327 -24.103 1.00 59.16 427 ALA A O 1
ATOM 3172 N N . TYR A 1 428 ? 4.598 -4.970 -22.112 1.00 60.00 428 TYR A N 1
ATOM 3173 C CA . TYR A 1 428 ? 4.587 -6.367 -22.431 1.00 60.00 428 TYR A CA 1
ATOM 3174 C C . TYR A 1 428 ? 3.162 -6.875 -22.219 1.00 60.00 428 TYR A C 1
ATOM 3176 O O . TYR A 1 428 ? 2.564 -6.638 -21.175 1.00 60.00 428 TYR A O 1
ATOM 3184 N N . ASN A 1 429 ? 2.606 -7.559 -23.221 1.00 59.94 429 ASN A N 1
ATOM 3185 C CA . ASN A 1 429 ? 1.296 -8.203 -23.117 1.00 59.94 429 ASN A CA 1
ATOM 3186 C C . ASN A 1 429 ? 1.380 -9.484 -22.263 1.00 59.94 429 ASN A C 1
ATOM 3188 O O . ASN A 1 429 ? 0.915 -10.537 -22.699 1.00 59.94 429 ASN A O 1
ATOM 3192 N N . SER A 1 430 ? 2.042 -9.426 -21.105 1.00 67.69 430 SER A N 1
ATOM 3193 C CA . SER A 1 430 ? 1.926 -10.439 -20.051 1.00 67.69 430 SER A CA 1
ATOM 3194 C C . SER A 1 430 ? 0.527 -10.384 -19.460 1.00 67.69 430 SER A C 1
ATOM 3196 O O . SER A 1 430 ? -0.108 -11.417 -19.317 1.00 67.69 430 SER A O 1
ATOM 3198 N N . GLY A 1 431 ? 0.007 -9.176 -19.253 1.00 79.50 431 GLY A N 1
ATOM 3199 C CA . GLY A 1 431 ? -1.356 -8.950 -18.813 1.00 79.50 431 GLY A CA 1
ATOM 3200 C C . GLY A 1 431 ? -1.589 -9.337 -17.355 1.00 79.50 431 GLY A C 1
ATOM 3201 O O . GLY A 1 431 ? -1.137 -10.375 -16.864 1.00 79.50 431 GLY A O 1
ATOM 3202 N N . VAL A 1 432 ? -2.379 -8.518 -16.670 1.00 85.94 432 VAL A N 1
ATOM 3203 C CA . VAL A 1 432 ? -2.625 -8.700 -15.242 1.00 85.94 432 VAL A CA 1
ATOM 3204 C C . VAL A 1 432 ? -3.516 -9.918 -15.011 1.00 85.94 432 VAL A C 1
ATOM 3206 O O . VAL A 1 432 ? -4.610 -10.010 -15.569 1.00 85.94 432 VAL A O 1
ATOM 3209 N N . THR A 1 433 ? -3.090 -10.850 -14.160 1.00 89.12 433 THR A N 1
ATOM 3210 C CA . THR A 1 433 ? -3.871 -12.051 -13.822 1.00 89.12 433 THR A CA 1
ATOM 3211 C C . THR A 1 433 ? -4.579 -11.947 -12.483 1.00 89.12 433 THR A C 1
ATOM 3213 O O . THR A 1 433 ? -5.671 -12.501 -12.340 1.00 89.12 433 THR A O 1
ATOM 3216 N N . ALA A 1 434 ? -3.997 -11.240 -11.513 1.00 90.44 434 ALA A N 1
ATOM 3217 C CA . ALA A 1 434 ? -4.583 -11.101 -10.187 1.00 90.44 434 ALA A CA 1
ATOM 3218 C C . ALA A 1 434 ? -4.153 -9.812 -9.481 1.00 90.44 434 ALA A C 1
ATOM 3220 O O . ALA A 1 434 ? -3.040 -9.316 -9.651 1.00 90.44 434 ALA A O 1
ATOM 3221 N N . VAL A 1 435 ? -5.041 -9.336 -8.613 1.00 92.94 435 VAL A N 1
ATOM 3222 C CA . VAL A 1 435 ? -4.715 -8.437 -7.507 1.00 92.94 435 VAL A CA 1
ATOM 3223 C C . VAL A 1 435 ? -5.104 -9.174 -6.237 1.00 92.94 435 VAL A C 1
ATOM 3225 O O . VAL A 1 435 ? -6.225 -9.671 -6.143 1.00 92.94 435 VAL A O 1
ATOM 3228 N N . ASP A 1 436 ? -4.194 -9.258 -5.275 1.00 93.38 436 ASP A N 1
ATOM 3229 C CA . ASP A 1 436 ? -4.458 -9.885 -3.987 1.00 93.38 436 ASP A CA 1
ATOM 3230 C C . ASP A 1 436 ? -4.430 -8.844 -2.864 1.00 93.38 436 ASP A C 1
ATOM 3232 O O . ASP A 1 436 ? -3.574 -7.956 -2.830 1.00 93.38 436 ASP A O 1
ATOM 3236 N N . VAL A 1 437 ? -5.347 -9.006 -1.916 1.00 93.50 437 VAL A N 1
ATOM 3237 C CA . VAL A 1 437 ? -5.508 -8.211 -0.702 1.00 93.50 437 VAL A CA 1
ATOM 3238 C C . VAL A 1 437 ? -5.213 -9.096 0.497 1.00 93.50 437 VAL A C 1
ATOM 3240 O O . VAL A 1 437 ? -5.794 -10.169 0.639 1.00 93.50 437 VAL A O 1
ATOM 3243 N N . TRP A 1 438 ? -4.345 -8.650 1.394 1.00 92.50 438 TRP A N 1
ATOM 3244 C CA . TRP A 1 438 ? -4.133 -9.306 2.678 1.00 92.50 438 TRP A CA 1
ATOM 3245 C C . TRP A 1 438 ? -4.525 -8.360 3.811 1.00 92.50 438 TRP A C 1
ATOM 3247 O O . TRP A 1 438 ? -3.904 -7.316 4.026 1.00 92.50 438 TRP A O 1
ATOM 3257 N N . LEU A 1 439 ? -5.591 -8.747 4.512 1.00 91.88 439 LEU A N 1
ATOM 3258 C CA . LEU A 1 439 ? -6.076 -8.096 5.721 1.00 91.88 439 LEU A CA 1
ATOM 3259 C C . LEU A 1 439 ? -5.312 -8.683 6.902 1.00 91.88 439 LEU A C 1
ATOM 3261 O O . LEU A 1 439 ? -5.621 -9.774 7.377 1.00 91.88 439 LEU A O 1
ATOM 3265 N N . GLU A 1 440 ? -4.274 -7.986 7.334 1.00 89.19 440 GLU A N 1
ATOM 3266 C CA . GLU A 1 440 ? -3.404 -8.432 8.409 1.00 89.19 440 GLU A CA 1
ATOM 3267 C C . GLU A 1 440 ? -3.924 -7.885 9.744 1.00 89.19 440 GLU A C 1
ATOM 3269 O O . GLU A 1 440 ? -3.909 -6.664 9.932 1.00 89.19 440 GLU A O 1
ATOM 3274 N N . PRO A 1 441 ? -4.369 -8.741 10.686 1.00 84.75 441 PRO A N 1
ATOM 3275 C CA . PRO A 1 441 ? -4.594 -8.313 12.059 1.00 84.75 441 PRO A CA 1
ATOM 3276 C C . PRO A 1 441 ? -3.251 -7.866 12.636 1.00 84.75 441 PRO A C 1
ATOM 3278 O O . PRO A 1 441 ? -2.282 -8.630 12.615 1.00 84.75 441 PRO A O 1
ATOM 3281 N N . PHE A 1 442 ? -3.172 -6.632 13.120 1.00 71.94 442 PHE A N 1
ATOM 3282 C CA . PHE A 1 442 ? -1.923 -6.081 13.632 1.00 71.94 442 PHE A CA 1
ATOM 3283 C C . PHE A 1 442 ? -1.854 -6.252 15.153 1.00 71.94 442 PHE A C 1
ATOM 3285 O O . PHE A 1 442 ? -2.632 -5.643 15.888 1.00 71.94 442 PHE A O 1
ATOM 3292 N N . SER A 1 443 ? -0.910 -7.067 15.631 1.00 63.38 443 SER A N 1
ATOM 3293 C CA . SER A 1 443 ? -0.573 -7.185 17.051 1.00 63.38 443 SER A CA 1
ATOM 3294 C C . SER A 1 443 ? 0.615 -6.280 17.398 1.00 63.38 443 SER A C 1
ATOM 3296 O O . SER A 1 443 ? 1.622 -6.224 16.692 1.00 63.38 443 SER A O 1
ATOM 3298 N N . PHE A 1 444 ? 0.534 -5.571 18.528 1.00 60.31 444 PHE A N 1
ATOM 3299 C CA . PHE A 1 444 ? 1.611 -4.687 19.004 1.00 60.31 444 PHE A CA 1
ATOM 3300 C C . PHE A 1 444 ? 2.853 -5.441 19.524 1.00 60.31 444 PHE A C 1
ATOM 3302 O O . PHE A 1 444 ? 3.831 -4.815 19.928 1.00 60.31 444 PHE A O 1
ATOM 3309 N N . ASP A 1 445 ? 2.837 -6.776 19.503 1.00 57.88 445 ASP A N 1
ATOM 3310 C CA . ASP A 1 445 ? 3.922 -7.642 19.979 1.00 57.88 445 ASP A CA 1
ATOM 3311 C C . ASP A 1 445 ? 5.030 -7.885 18.936 1.00 57.88 445 ASP A C 1
ATOM 3313 O O . ASP A 1 445 ? 6.046 -8.513 19.242 1.00 57.88 445 ASP A O 1
ATOM 3317 N N . GLY A 1 446 ? 4.854 -7.377 17.710 1.00 51.38 446 GLY A N 1
ATOM 3318 C CA . GLY A 1 446 ? 5.824 -7.514 16.625 1.00 51.38 446 GLY A CA 1
ATOM 3319 C C . GLY A 1 446 ? 5.932 -8.929 16.051 1.00 51.38 446 GLY A C 1
ATOM 3320 O O . GLY A 1 446 ? 6.902 -9.218 15.344 1.00 51.38 446 GLY A O 1
ATOM 3321 N N . SER A 1 447 ? 4.976 -9.818 16.342 1.00 55.28 447 SER A N 1
ATOM 3322 C CA . SER A 1 447 ? 4.913 -11.132 15.706 1.00 55.28 447 SER A CA 1
ATOM 3323 C C . SER A 1 447 ? 4.488 -11.001 14.237 1.00 55.28 447 SER A C 1
ATOM 3325 O O . SER A 1 447 ? 3.556 -10.283 13.890 1.00 55.28 447 SER A O 1
ATOM 3327 N N . SER A 1 448 ? 5.228 -11.655 13.337 1.00 54.12 448 SER A N 1
ATOM 3328 C CA . SER A 1 448 ? 4.912 -11.652 11.906 1.00 54.12 448 SER A CA 1
ATOM 3329 C C . SER A 1 448 ? 3.851 -12.707 11.607 1.00 54.12 448 SER A C 1
ATOM 3331 O O . SER A 1 448 ? 4.108 -13.901 11.804 1.00 54.12 448 SER A O 1
ATOM 3333 N N . ASN A 1 449 ? 2.702 -12.292 11.080 1.00 67.88 449 ASN A N 1
ATOM 3334 C CA . ASN A 1 449 ? 1.692 -13.223 10.594 1.00 67.88 449 ASN A CA 1
ATOM 3335 C C . ASN A 1 449 ? 2.104 -13.811 9.238 1.00 67.88 449 ASN A C 1
ATOM 3337 O O . ASN A 1 449 ? 2.723 -13.148 8.405 1.00 67.88 449 ASN A O 1
ATOM 3341 N N . THR A 1 450 ? 1.770 -15.082 9.005 1.00 78.38 450 THR A N 1
ATOM 3342 C CA . THR A 1 450 ? 1.890 -15.670 7.666 1.00 78.38 450 THR A CA 1
ATOM 3343 C C . THR A 1 450 ? 0.898 -14.973 6.732 1.00 78.38 450 THR A C 1
ATOM 3345 O O . THR A 1 450 ? -0.280 -14.921 7.092 1.00 78.38 450 THR A O 1
ATOM 3348 N N . PRO A 1 451 ? 1.322 -14.479 5.552 1.00 82.88 451 PRO A N 1
ATOM 3349 C CA . PRO A 1 451 ? 0.416 -13.790 4.642 1.00 82.88 451 PRO A CA 1
ATOM 3350 C C . PRO A 1 451 ? -0.781 -14.649 4.225 1.00 82.88 451 PRO A C 1
ATOM 3352 O O . PRO A 1 451 ? -0.592 -15.759 3.723 1.00 82.88 451 PRO A O 1
ATOM 3355 N N . ASP A 1 452 ? -1.993 -14.116 4.396 1.00 88.19 452 ASP A N 1
ATOM 3356 C CA . ASP A 1 452 ? -3.256 -14.737 3.975 1.00 88.19 452 ASP A CA 1
ATOM 3357 C C . ASP A 1 452 ? -3.907 -13.895 2.869 1.00 88.19 452 ASP A C 1
ATOM 3359 O O . ASP A 1 452 ? -4.723 -13.002 3.107 1.00 88.19 452 ASP A O 1
ATOM 3363 N N . TRP A 1 453 ? -3.453 -14.133 1.640 1.00 90.88 453 TRP A N 1
ATOM 3364 C CA . TRP A 1 453 ? -3.860 -13.383 0.457 1.00 90.88 453 TRP A CA 1
ATOM 3365 C C . TRP A 1 453 ? -5.252 -13.799 -0.027 1.00 90.88 453 TRP A C 1
ATOM 3367 O O . TRP A 1 453 ? -5.490 -14.964 -0.344 1.00 90.88 453 TRP A O 1
ATOM 3377 N N . GLN A 1 454 ? -6.147 -12.823 -0.144 1.00 93.44 454 GLN A N 1
ATOM 3378 C CA . GLN A 1 454 ? -7.480 -12.945 -0.727 1.00 93.44 454 GLN A CA 1
ATOM 3379 C C . GLN A 1 454 ? -7.485 -12.294 -2.112 1.00 93.44 454 GLN A C 1
ATOM 3381 O O . GLN A 1 454 ? -7.003 -11.177 -2.268 1.00 93.44 454 GLN A O 1
ATOM 3386 N N . SER A 1 455 ? -8.052 -12.944 -3.124 1.00 93.56 455 SER A N 1
ATOM 3387 C CA . SER A 1 455 ? -8.066 -12.371 -4.474 1.00 93.56 455 SER A CA 1
ATOM 3388 C C . SER A 1 455 ? -9.171 -11.324 -4.646 1.00 93.56 455 SER A C 1
ATOM 3390 O O . SER A 1 455 ? -10.337 -11.564 -4.326 1.00 93.56 455 SER A O 1
ATOM 3392 N N . ALA A 1 456 ? -8.805 -10.171 -5.198 1.00 94.81 456 ALA A N 1
ATOM 3393 C CA . ALA A 1 456 ? -9.725 -9.153 -5.681 1.00 94.81 456 ALA A CA 1
ATOM 3394 C C . ALA A 1 456 ? -10.309 -9.533 -7.051 1.00 94.81 456 ALA A C 1
ATOM 3396 O O . ALA A 1 456 ? -9.753 -10.340 -7.801 1.00 94.81 456 ALA A O 1
ATOM 3397 N N . VAL A 1 457 ? -11.441 -8.922 -7.402 1.00 95.25 457 VAL A N 1
ATOM 3398 C CA . VAL A 1 457 ? -12.026 -9.058 -8.739 1.00 95.25 457 VAL A CA 1
ATOM 3399 C C . VAL A 1 457 ? -11.263 -8.149 -9.694 1.00 95.25 457 VAL A C 1
ATOM 3401 O O . VAL A 1 457 ? -11.290 -6.935 -9.522 1.00 95.25 457 VAL A O 1
ATOM 3404 N N . VAL A 1 458 ? -10.624 -8.727 -10.711 1.00 93.00 458 VAL A N 1
ATOM 3405 C CA . VAL A 1 458 ? -10.003 -8.004 -11.832 1.00 93.00 458 VAL A CA 1
ATOM 3406 C C . VAL A 1 458 ? -10.995 -7.987 -12.997 1.00 93.00 458 VAL A C 1
ATOM 3408 O O . VAL A 1 458 ? -11.441 -9.045 -13.444 1.00 93.00 458 VAL A O 1
ATOM 3411 N N . ASN A 1 459 ? -11.378 -6.800 -13.474 1.00 89.94 459 ASN A N 1
ATOM 3412 C CA . ASN A 1 459 ? -12.457 -6.647 -14.461 1.00 89.94 459 ASN A CA 1
ATOM 3413 C C . ASN A 1 459 ? -12.085 -7.152 -15.868 1.00 89.94 459 ASN A C 1
ATOM 3415 O O . ASN A 1 459 ? -12.940 -7.691 -16.573 1.00 89.94 459 ASN A O 1
ATOM 3419 N N . SER A 1 460 ? -10.814 -7.017 -16.247 1.00 87.69 460 SER A N 1
ATOM 3420 C CA . SER A 1 460 ? -10.257 -7.428 -17.537 1.00 87.69 460 SER A CA 1
ATOM 3421 C C . SER A 1 460 ? -8.957 -8.213 -17.311 1.00 87.69 460 SER A C 1
ATOM 3423 O O . SER A 1 460 ? -7.874 -7.673 -17.481 1.00 87.69 460 SER A O 1
ATOM 3425 N N . PRO A 1 461 ? -9.004 -9.485 -16.887 1.00 87.19 461 PRO A N 1
ATOM 3426 C CA . PRO A 1 461 ? -7.781 -10.267 -16.725 1.00 87.19 461 PRO A CA 1
ATOM 3427 C C . PRO A 1 461 ? -7.072 -10.466 -18.076 1.00 87.19 461 PRO A C 1
ATOM 3429 O O . PRO A 1 461 ? -7.725 -10.566 -19.119 1.00 87.19 461 PRO A O 1
ATOM 3432 N N . LEU A 1 462 ? -5.743 -10.577 -18.041 1.00 85.19 462 LEU A N 1
ATOM 3433 C CA . LEU A 1 462 ? -4.825 -10.677 -19.184 1.00 85.19 462 LEU A CA 1
ATOM 3434 C C . LEU A 1 462 ? -4.710 -9.406 -20.049 1.00 85.19 462 LEU A C 1
ATOM 3436 O O . LEU A 1 462 ? -4.064 -9.449 -21.097 1.00 85.19 462 LEU A O 1
ATOM 3440 N N . SER A 1 463 ? -5.307 -8.276 -19.653 1.00 85.75 463 SER A N 1
ATOM 3441 C CA . SER A 1 463 ? -5.023 -6.978 -20.282 1.00 85.75 463 SER A CA 1
ATOM 3442 C C . SER A 1 463 ? -3.837 -6.281 -19.615 1.00 85.75 463 SER A C 1
ATOM 3444 O O . SER A 1 463 ? -3.529 -6.527 -18.452 1.00 85.75 463 SER A O 1
ATOM 3446 N N . ASN A 1 464 ? -3.184 -5.376 -20.350 1.00 83.12 464 ASN A N 1
ATOM 3447 C CA . ASN A 1 464 ? -2.055 -4.591 -19.833 1.00 83.12 464 ASN A CA 1
ATOM 3448 C C . ASN A 1 464 ? -2.452 -3.631 -18.715 1.00 83.12 464 ASN A C 1
ATOM 3450 O O . ASN A 1 464 ? -1.600 -3.232 -17.938 1.00 83.12 464 ASN A O 1
ATOM 3454 N N . LEU A 1 465 ? -3.726 -3.248 -18.666 1.00 86.94 465 LEU A N 1
ATOM 3455 C CA . LEU A 1 465 ? -4.318 -2.490 -17.581 1.00 86.94 465 LEU A CA 1
ATOM 3456 C C . LEU A 1 465 ? -5.723 -3.014 -17.323 1.00 86.94 465 LEU A C 1
ATOM 3458 O O . LEU A 1 465 ? -6.479 -3.275 -18.265 1.00 86.94 465 LEU A O 1
ATOM 3462 N N . SER A 1 466 ? -6.078 -3.155 -16.054 1.00 88.50 466 SER A N 1
ATOM 3463 C CA . SER A 1 466 ? -7.435 -3.452 -15.614 1.00 88.50 466 SER A CA 1
ATOM 3464 C C . SER A 1 466 ? -7.755 -2.652 -14.361 1.00 88.50 466 SER A C 1
ATOM 3466 O O . SER A 1 466 ? -6.879 -2.336 -13.564 1.00 88.50 466 SER A O 1
ATOM 3468 N N . THR A 1 467 ? -9.034 -2.391 -14.130 1.00 89.38 467 THR A N 1
ATOM 3469 C CA . THR A 1 467 ? -9.510 -1.999 -12.804 1.00 89.38 467 THR A CA 1
ATOM 3470 C C . THR A 1 467 ? -9.748 -3.236 -11.944 1.00 89.38 467 THR A C 1
ATOM 3472 O O . THR A 1 467 ? -10.009 -4.333 -12.463 1.00 89.38 467 THR A O 1
ATOM 3475 N N . TRP A 1 468 ? -9.644 -3.067 -10.631 1.00 92.50 468 TRP A N 1
ATOM 3476 C CA . TRP A 1 468 ? -9.900 -4.115 -9.652 1.00 92.50 468 TRP A CA 1
ATOM 3477 C C . TRP A 1 468 ? -10.802 -3.611 -8.526 1.00 92.50 468 TRP A C 1
ATOM 3479 O O . TRP A 1 468 ? -10.896 -2.408 -8.283 1.00 92.50 468 TRP A O 1
ATOM 3489 N N . ALA A 1 469 ? -11.486 -4.535 -7.849 1.00 93.88 469 ALA A N 1
ATOM 3490 C CA . ALA A 1 469 ? -12.296 -4.223 -6.678 1.00 93.88 469 ALA A CA 1
ATOM 3491 C C . ALA A 1 469 ? -12.296 -5.359 -5.645 1.00 93.88 469 ALA A C 1
ATOM 3493 O O . ALA A 1 469 ? -12.327 -6.543 -5.995 1.00 93.88 469 ALA A O 1
ATOM 3494 N N . TYR A 1 470 ? -12.311 -4.993 -4.364 1.00 94.75 470 TYR A N 1
ATOM 3495 C CA . TYR A 1 470 ? -12.418 -5.914 -3.235 1.00 94.75 470 TYR A CA 1
ATOM 3496 C C . TYR A 1 470 ? -13.278 -5.308 -2.123 1.00 94.75 470 TYR A C 1
ATOM 3498 O O . TYR A 1 470 ? -12.941 -4.275 -1.548 1.00 94.75 470 TYR A O 1
ATOM 3506 N N . THR A 1 471 ? -14.395 -5.954 -1.797 1.00 94.19 471 THR A N 1
ATOM 3507 C CA . THR A 1 471 ? -15.266 -5.528 -0.694 1.00 94.19 471 THR A CA 1
ATOM 3508 C C . THR A 1 471 ? -14.791 -6.149 0.612 1.00 94.19 471 THR A C 1
ATOM 3510 O O . THR A 1 471 ? -14.701 -7.373 0.718 1.00 94.19 471 THR A O 1
ATOM 3513 N N . LEU A 1 472 ? -14.511 -5.309 1.612 1.00 93.06 472 LEU A N 1
ATOM 3514 C CA . LEU A 1 472 ? -14.115 -5.778 2.937 1.00 93.06 472 LEU A CA 1
ATOM 3515 C C . LEU A 1 472 ? -15.230 -6.642 3.565 1.00 93.06 472 LEU A C 1
ATOM 3517 O O . LEU A 1 472 ? -16.405 -6.267 3.484 1.00 93.06 472 LEU A O 1
ATOM 3521 N N . PRO A 1 473 ? -14.896 -7.782 4.204 1.00 92.75 473 PRO A N 1
ATOM 3522 C CA . PRO A 1 473 ? -15.862 -8.559 4.975 1.00 92.75 473 PRO A CA 1
ATOM 3523 C C . PRO A 1 473 ? -16.547 -7.712 6.055 1.00 92.75 473 PRO A C 1
ATOM 3525 O O . PRO A 1 473 ? -15.893 -6.960 6.766 1.00 92.75 473 PRO A O 1
ATOM 3528 N N . SER A 1 474 ? -17.864 -7.863 6.216 1.00 90.12 474 SER A N 1
ATOM 3529 C CA . SER A 1 474 ? -18.664 -7.055 7.153 1.00 90.12 474 SER A CA 1
ATOM 3530 C C . SER A 1 474 ? -18.507 -7.443 8.626 1.00 90.12 474 SER A C 1
ATOM 3532 O O . SER A 1 474 ? -19.180 -6.883 9.479 1.00 90.12 474 SER A O 1
ATOM 3534 N N . ASN A 1 475 ? -17.714 -8.473 8.914 1.00 89.44 475 ASN A N 1
ATOM 3535 C CA . ASN A 1 475 ? -17.493 -9.015 10.253 1.00 89.44 475 ASN A CA 1
ATOM 3536 C C . ASN A 1 475 ? -16.070 -8.737 10.762 1.00 89.44 475 ASN A C 1
ATOM 3538 O O . ASN A 1 475 ? -15.578 -9.472 11.618 1.00 89.44 475 ASN A O 1
ATOM 3542 N N . LEU A 1 476 ? -15.382 -7.761 10.167 1.00 91.38 476 LEU A N 1
ATOM 3543 C CA . LEU A 1 476 ? -14.065 -7.337 10.618 1.00 91.38 476 LEU A CA 1
ATOM 3544 C C . LEU A 1 476 ? -14.191 -6.408 11.818 1.00 91.38 476 LEU A C 1
ATOM 3546 O O . LEU A 1 476 ? -14.991 -5.475 11.808 1.00 91.38 476 LEU A O 1
ATOM 3550 N N . GLU A 1 477 ? -13.345 -6.656 12.808 1.00 89.31 477 GLU A N 1
ATOM 3551 C CA . GLU A 1 477 ? -13.287 -5.879 14.036 1.00 89.31 477 GLU A CA 1
ATOM 3552 C C . GLU A 1 477 ? -11.885 -5.979 14.649 1.00 89.31 477 GLU A C 1
ATOM 3554 O O . GLU A 1 477 ? -11.292 -7.065 14.662 1.00 89.31 477 GLU A O 1
ATOM 3559 N N . GLY A 1 478 ? -11.309 -4.846 15.059 1.00 88.31 478 GLY A N 1
ATOM 3560 C CA . GLY A 1 478 ? -9.966 -4.753 15.643 1.00 88.31 478 GLY A CA 1
ATOM 3561 C C . GLY A 1 478 ? -8.998 -3.843 14.872 1.00 88.31 478 GLY A C 1
ATOM 3562 O O . GLY A 1 478 ? -9.394 -3.011 14.059 1.00 88.31 478 GLY A O 1
ATOM 3563 N N . PHE A 1 479 ? -7.697 -3.998 15.130 1.00 86.69 479 PHE A N 1
ATOM 3564 C CA . PHE A 1 479 ? -6.639 -3.265 14.423 1.00 86.69 479 PHE A CA 1
ATOM 3565 C C . PHE A 1 479 ? -6.161 -4.050 13.206 1.00 86.69 479 PHE A C 1
ATOM 3567 O O . PHE A 1 479 ? -5.739 -5.202 13.335 1.00 86.69 479 PHE A O 1
ATOM 3574 N N . TYR A 1 480 ? -6.170 -3.409 12.038 1.00 88.62 480 TYR A N 1
ATOM 3575 C CA . TYR A 1 480 ? -5.754 -4.041 10.790 1.00 88.62 480 TYR A CA 1
ATOM 3576 C C . TYR A 1 480 ? -4.758 -3.192 10.013 1.00 88.62 480 TYR A C 1
ATOM 3578 O O . TYR A 1 480 ? -4.747 -1.960 10.065 1.00 88.62 480 TYR A O 1
ATOM 3586 N N . GLN A 1 481 ? -3.958 -3.894 9.223 1.00 89.56 481 GLN A N 1
ATOM 3587 C CA . GLN A 1 481 ? -3.213 -3.361 8.099 1.00 89.56 481 GLN A CA 1
ATOM 3588 C C . GLN A 1 481 ? -3.740 -3.998 6.811 1.00 89.56 481 GLN A C 1
ATOM 3590 O O . GLN A 1 481 ? -3.984 -5.204 6.757 1.00 89.56 481 GLN A O 1
ATOM 3595 N N . ILE A 1 482 ? -3.906 -3.194 5.763 1.00 90.88 482 ILE A N 1
ATOM 3596 C CA . ILE A 1 482 ? -4.313 -3.671 4.440 1.00 90.88 482 ILE A CA 1
ATOM 3597 C C . ILE A 1 482 ? -3.085 -3.671 3.534 1.00 90.88 482 ILE A C 1
ATOM 3599 O O . ILE A 1 482 ? -2.487 -2.626 3.267 1.00 90.88 482 ILE A O 1
ATOM 3603 N N . ASN A 1 483 ? -2.725 -4.861 3.066 1.00 90.94 483 ASN A N 1
ATOM 3604 C CA . ASN A 1 483 ? -1.625 -5.100 2.145 1.00 90.94 483 ASN A CA 1
ATOM 3605 C C . ASN A 1 483 ? -2.177 -5.439 0.750 1.00 90.94 483 ASN A C 1
ATOM 3607 O O . ASN A 1 483 ? -3.138 -6.200 0.644 1.00 90.94 483 ASN A O 1
ATOM 3611 N N . LEU A 1 484 ? -1.545 -4.941 -0.313 1.00 90.81 484 LEU A N 1
ATOM 3612 C CA . LEU A 1 484 ? -1.880 -5.238 -1.709 1.00 90.81 484 LEU A CA 1
ATOM 3613 C C . LEU A 1 484 ? -0.685 -5.802 -2.477 1.00 90.81 484 LEU A C 1
ATOM 3615 O O . LEU A 1 484 ? 0.461 -5.434 -2.212 1.00 90.81 484 LEU A O 1
ATOM 3619 N N . ARG A 1 485 ? -0.951 -6.638 -3.483 1.00 89.50 485 ARG A N 1
ATOM 3620 C CA . ARG A 1 485 ? 0.022 -7.004 -4.525 1.00 89.50 485 ARG A CA 1
ATOM 3621 C C . ARG A 1 485 ? -0.675 -7.335 -5.845 1.00 89.50 485 ARG A C 1
ATOM 3623 O O . ARG A 1 485 ? -1.837 -7.729 -5.843 1.00 89.50 485 ARG A O 1
ATOM 3630 N N . GLY A 1 486 ? 0.060 -7.235 -6.949 1.00 88.38 486 GLY A N 1
ATOM 3631 C CA . GLY A 1 486 ? -0.375 -7.684 -8.276 1.00 88.38 486 GLY A CA 1
ATOM 3632 C C . GLY A 1 486 ? 0.394 -8.915 -8.746 1.00 88.38 486 GLY A C 1
ATOM 3633 O O . GLY A 1 486 ? 1.513 -9.159 -8.282 1.00 88.38 486 GLY A O 1
ATOM 3634 N N . ALA A 1 487 ? -0.199 -9.670 -9.668 1.00 86.69 487 ALA A N 1
ATOM 3635 C CA . ALA A 1 487 ? 0.449 -10.756 -10.397 1.00 86.69 487 ALA A CA 1
ATOM 3636 C C . ALA A 1 487 ? 0.053 -10.760 -11.883 1.00 86.69 487 ALA A C 1
ATOM 3638 O O . ALA A 1 487 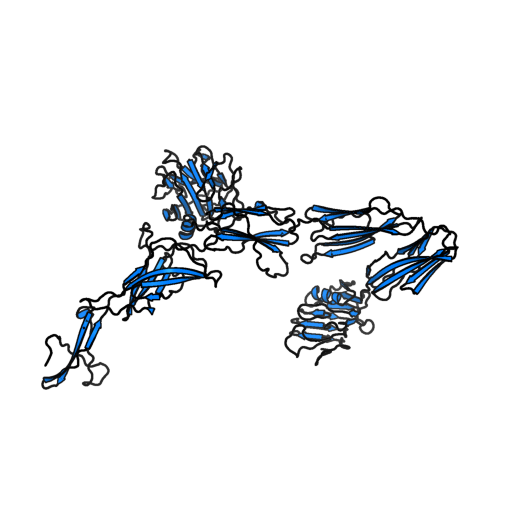? -1.069 -10.376 -12.221 1.00 86.69 487 ALA A O 1
ATOM 3639 N N . ASP A 1 488 ? 0.971 -11.187 -12.752 1.00 83.12 488 ASP A N 1
ATOM 3640 C CA . ASP A 1 488 ? 0.789 -11.269 -14.211 1.00 83.12 488 ASP A CA 1
ATOM 3641 C C . ASP A 1 488 ? 0.741 -12.724 -14.727 1.00 83.12 488 ASP A C 1
ATOM 3643 O O . ASP A 1 488 ? 0.826 -13.683 -13.951 1.00 83.12 488 ASP A O 1
ATOM 3647 N N . ASP A 1 489 ? 0.576 -12.914 -16.040 1.00 79.69 489 ASP A N 1
ATOM 3648 C CA . ASP A 1 489 ? 0.532 -14.246 -16.681 1.00 79.69 489 ASP A CA 1
ATOM 3649 C C . ASP A 1 489 ? 1.898 -14.949 -16.735 1.00 79.69 489 ASP A C 1
ATOM 3651 O O . ASP A 1 489 ? 1.979 -16.161 -16.941 1.00 79.69 489 ASP A O 1
ATOM 3655 N N . MET A 1 490 ? 2.991 -14.218 -16.495 1.00 71.56 490 MET A N 1
ATOM 3656 C CA . MET A 1 490 ? 4.338 -14.791 -16.389 1.00 71.56 490 MET A CA 1
ATOM 3657 C C . MET A 1 490 ? 4.649 -15.301 -14.972 1.00 71.56 490 MET A C 1
ATOM 3659 O O . MET A 1 490 ? 5.685 -15.937 -14.757 1.00 71.56 490 MET A O 1
ATOM 3663 N N . GLY A 1 491 ? 3.741 -15.081 -14.014 1.00 70.56 491 GLY A N 1
ATOM 3664 C CA . GLY A 1 491 ? 3.898 -15.470 -12.615 1.00 70.56 491 GLY A CA 1
ATOM 3665 C C . GLY A 1 491 ? 4.726 -14.480 -11.792 1.00 70.56 491 GLY A C 1
ATOM 3666 O O . GLY A 1 491 ? 5.178 -14.831 -10.698 1.00 70.56 491 GLY A O 1
ATOM 3667 N N . ASN A 1 492 ? 4.936 -13.255 -12.283 1.00 73.75 492 ASN A N 1
ATOM 3668 C CA . ASN A 1 492 ? 5.609 -12.196 -11.540 1.00 73.75 492 ASN A CA 1
ATOM 3669 C C . ASN A 1 492 ? 4.677 -11.655 -10.444 1.00 73.75 492 ASN A C 1
ATOM 3671 O O . ASN A 1 492 ? 3.772 -10.874 -10.716 1.00 73.75 492 ASN A O 1
ATOM 3675 N N . GLY A 1 493 ? 4.912 -12.041 -9.187 1.00 76.00 493 GLY A N 1
ATOM 3676 C CA . GLY A 1 493 ? 4.169 -11.537 -8.026 1.00 76.00 493 GLY A CA 1
ATOM 3677 C C . GLY A 1 493 ? 4.840 -10.340 -7.341 1.00 76.00 493 GLY A C 1
ATOM 3678 O O . GLY A 1 493 ? 6.048 -10.340 -7.071 1.00 76.00 493 GLY A O 1
ATOM 3679 N N . GLY A 1 494 ? 4.063 -9.303 -7.034 1.00 71.50 494 GLY A N 1
ATOM 3680 C CA . GLY A 1 494 ? 4.505 -8.139 -6.265 1.00 71.50 494 GLY A CA 1
ATOM 3681 C C . GLY A 1 494 ? 4.843 -8.464 -4.811 1.00 71.50 494 GLY A C 1
ATOM 3682 O O . GLY A 1 494 ? 4.350 -9.438 -4.243 1.00 71.50 494 GLY A O 1
ATOM 3683 N N . THR A 1 495 ? 5.690 -7.636 -4.198 1.00 73.31 495 THR A N 1
ATOM 3684 C CA . THR A 1 495 ? 5.808 -7.595 -2.733 1.00 73.31 495 THR A CA 1
ATOM 3685 C C . THR A 1 495 ? 4.560 -6.951 -2.136 1.00 73.31 495 THR A C 1
ATOM 3687 O O . THR A 1 495 ? 3.890 -6.172 -2.811 1.00 73.31 495 THR A O 1
ATOM 3690 N N . ALA A 1 496 ? 4.262 -7.253 -0.872 1.00 77.56 496 ALA A N 1
ATOM 3691 C CA . ALA A 1 496 ? 3.167 -6.614 -0.153 1.00 77.56 496 ALA A CA 1
ATOM 3692 C C . ALA A 1 496 ? 3.390 -5.097 -0.038 1.00 77.56 496 ALA A C 1
ATOM 3694 O O . ALA A 1 496 ? 4.387 -4.661 0.538 1.00 77.56 496 ALA A O 1
ATOM 3695 N N . ASN A 1 497 ? 2.449 -4.313 -0.560 1.00 83.06 497 ASN A N 1
ATOM 3696 C CA . ASN A 1 497 ? 2.387 -2.866 -0.405 1.00 83.06 497 ASN A CA 1
ATOM 3697 C C . ASN A 1 497 ? 1.332 -2.521 0.644 1.00 83.06 497 ASN A C 1
ATOM 3699 O O . ASN A 1 497 ? 0.165 -2.876 0.488 1.00 83.06 497 ASN A O 1
ATOM 3703 N N . ILE A 1 498 ? 1.731 -1.823 1.704 1.00 86.38 498 ILE A N 1
ATOM 3704 C CA . ILE A 1 498 ? 0.806 -1.368 2.744 1.00 86.38 498 ILE A CA 1
ATOM 3705 C C . ILE A 1 498 ? 0.069 -0.141 2.221 1.00 86.38 498 ILE A C 1
ATOM 3707 O O . ILE A 1 498 ? 0.705 0.876 1.952 1.00 86.38 498 ILE A O 1
ATOM 3711 N N . ILE A 1 499 ? -1.254 -0.231 2.111 1.00 85.81 499 ILE A N 1
ATOM 3712 C CA . ILE A 1 499 ? -2.082 0.884 1.634 1.00 85.81 499 ILE A CA 1
ATOM 3713 C C . ILE A 1 499 ? -2.860 1.586 2.741 1.00 85.81 499 ILE A C 1
ATOM 3715 O O . ILE A 1 499 ? -3.297 2.715 2.551 1.00 85.81 499 ILE A O 1
ATOM 3719 N N . TRP A 1 500 ? -3.047 0.931 3.887 1.00 89.62 500 TRP A N 1
ATOM 3720 C CA . TRP A 1 500 ? -3.775 1.495 5.018 1.00 89.62 500 TRP A CA 1
ATOM 3721 C C . TRP A 1 500 ? -3.459 0.744 6.308 1.00 89.62 500 TRP A C 1
ATOM 3723 O O . TRP A 1 500 ? -3.174 -0.458 6.287 1.00 89.62 500 TRP A O 1
ATOM 3733 N N . ARG A 1 501 ? -3.528 1.456 7.433 1.00 88.38 501 ARG A N 1
ATOM 3734 C CA . ARG A 1 501 ? -3.409 0.903 8.781 1.00 88.38 501 ARG A CA 1
ATOM 3735 C C . ARG A 1 501 ? -4.292 1.709 9.727 1.00 88.38 501 ARG A C 1
ATOM 3737 O O . ARG A 1 501 ? -4.137 2.922 9.790 1.00 88.38 501 ARG A O 1
ATOM 3744 N N . GLY A 1 502 ? -5.129 1.035 10.505 1.00 88.12 502 GLY A N 1
ATOM 3745 C CA . GLY A 1 502 ? -6.014 1.705 11.453 1.00 88.12 502 GLY A CA 1
ATOM 3746 C C . GLY A 1 502 ? -6.974 0.753 12.158 1.00 88.12 502 GLY A C 1
ATOM 3747 O O . GLY A 1 502 ? -6.735 -0.457 12.237 1.00 88.12 502 GLY A O 1
ATOM 3748 N N . ILE A 1 503 ? -8.057 1.322 12.682 1.00 88.69 503 ILE A N 1
ATOM 3749 C CA . ILE A 1 503 ? -9.126 0.592 13.370 1.00 88.69 503 ILE A CA 1
ATOM 3750 C C . ILE A 1 503 ? -10.195 0.187 12.356 1.00 88.69 503 ILE A C 1
ATOM 3752 O O . ILE A 1 503 ? -10.652 1.004 11.558 1.00 88.69 503 ILE A O 1
ATOM 3756 N N . VAL A 1 504 ? -10.612 -1.072 12.401 1.00 91.75 504 VAL A N 1
ATOM 3757 C CA . VAL A 1 504 ? -11.816 -1.551 11.724 1.00 91.75 504 VAL A CA 1
ATOM 3758 C C . VAL A 1 504 ? -12.843 -1.875 12.798 1.00 91.75 504 VAL A C 1
ATOM 3760 O O . VAL A 1 504 ? -12.573 -2.685 13.680 1.00 91.75 504 VAL A O 1
ATOM 3763 N N . ASP A 1 505 ? -13.996 -1.226 12.721 1.00 91.56 505 ASP A N 1
ATOM 3764 C CA . ASP A 1 505 ? -15.072 -1.304 13.707 1.00 91.56 505 ASP A CA 1
ATOM 3765 C C . ASP A 1 505 ? -16.407 -1.368 12.947 1.00 91.56 505 ASP A C 1
ATOM 3767 O O . ASP A 1 505 ? -17.009 -0.348 12.631 1.00 91.56 505 ASP A O 1
ATOM 3771 N N . MET A 1 506 ? -16.800 -2.568 12.502 1.00 91.88 506 MET A N 1
ATOM 3772 C CA . MET A 1 506 ? -18.018 -2.781 11.698 1.00 91.88 506 MET A CA 1
ATOM 3773 C C . MET A 1 506 ? -19.151 -3.461 12.476 1.00 91.88 506 MET A C 1
ATOM 3775 O O . MET A 1 506 ? -20.246 -3.649 11.931 1.00 91.88 506 MET A O 1
ATOM 3779 N N . ILE A 1 507 ? -18.879 -3.910 13.700 1.00 92.19 507 ILE A N 1
ATOM 3780 C CA . ILE A 1 507 ? -19.782 -4.739 14.491 1.00 92.19 507 ILE A CA 1
ATOM 3781 C C . ILE A 1 507 ? -20.261 -3.893 15.672 1.00 92.19 507 ILE A C 1
ATOM 3783 O O . ILE A 1 507 ? -19.432 -3.374 16.392 1.00 92.19 507 ILE A O 1
ATOM 3787 N N . PRO A 1 508 ? -21.580 -3.750 15.890 1.00 92.56 508 PRO A N 1
ATOM 3788 C CA . PRO A 1 508 ? -22.079 -3.024 17.049 1.00 92.56 508 PRO A CA 1
ATOM 3789 C C . PRO A 1 508 ? -21.769 -3.735 18.373 1.00 92.56 508 PRO A C 1
ATOM 3791 O O . PRO A 1 508 ? -21.763 -4.974 18.406 1.00 92.56 508 PRO A O 1
ATOM 3794 N N . PRO A 1 509 ? -21.736 -2.987 19.490 1.00 95.38 509 PRO A N 1
ATOM 3795 C CA . PRO A 1 509 ? -21.482 -3.554 20.803 1.00 95.38 509 PRO A CA 1
ATOM 3796 C C . PRO A 1 509 ? -22.533 -4.589 21.200 1.00 95.38 509 PRO A C 1
ATOM 3798 O O . PRO A 1 509 ? -23.713 -4.509 20.846 1.00 95.38 509 PRO A O 1
ATOM 3801 N N . THR A 1 510 ? -22.136 -5.551 22.028 1.00 95.88 510 THR A N 1
ATOM 3802 C CA . THR A 1 510 ? -23.091 -6.449 22.689 1.00 95.88 510 THR A CA 1
ATOM 3803 C C . THR A 1 510 ? -23.569 -5.828 23.997 1.00 95.88 510 THR A C 1
ATOM 3805 O O . THR A 1 510 ? -22.765 -5.312 24.767 1.00 95.88 510 THR A O 1
ATOM 3808 N N . VAL A 1 511 ? -24.879 -5.871 24.266 1.00 96.06 511 VAL A N 1
ATOM 3809 C CA . VAL A 1 511 ? -25.487 -5.359 25.508 1.00 96.06 511 VAL A CA 1
ATOM 3810 C C . VAL A 1 511 ? -26.449 -6.396 26.067 1.00 96.06 511 VAL A C 1
ATOM 3812 O O . VAL A 1 511 ? -27.221 -6.999 25.323 1.00 96.06 511 VAL A O 1
ATOM 3815 N N . SER A 1 512 ? -26.414 -6.588 27.383 1.00 94.88 512 SER A N 1
ATOM 3816 C CA . SER A 1 512 ? -27.380 -7.408 28.110 1.00 94.88 512 SER A CA 1
ATOM 3817 C C . SER A 1 512 ? -27.818 -6.728 29.401 1.00 94.88 512 SER A C 1
ATOM 3819 O O . SER A 1 512 ? -27.000 -6.153 30.125 1.00 94.88 512 SER A O 1
ATOM 3821 N N . VAL A 1 513 ? -29.115 -6.805 29.697 1.00 94.50 513 VAL A N 1
ATOM 3822 C CA . VAL A 1 513 ? -29.716 -6.297 30.932 1.00 94.50 513 VAL A CA 1
ATOM 3823 C C . VAL A 1 513 ? -30.540 -7.397 31.586 1.00 94.50 513 VAL A C 1
ATOM 3825 O O . VAL A 1 513 ? -31.418 -8.009 30.983 1.00 94.50 513 VAL A O 1
ATOM 3828 N N . THR A 1 514 ? -30.300 -7.616 32.873 1.00 93.12 514 THR A N 1
ATOM 3829 C CA . THR A 1 514 ? -31.120 -8.484 33.720 1.00 93.12 514 THR A CA 1
ATOM 3830 C C . THR A 1 514 ? -31.606 -7.701 34.929 1.00 93.12 514 THR A C 1
ATOM 3832 O O . THR A 1 514 ? -30.967 -6.744 35.362 1.00 93.12 514 THR A O 1
ATOM 3835 N N . ALA A 1 515 ? -32.767 -8.070 35.464 1.00 91.00 515 ALA A N 1
ATOM 3836 C CA . ALA A 1 515 ? -33.315 -7.416 36.641 1.00 91.00 515 ALA A CA 1
ATOM 3837 C C . ALA A 1 515 ? -34.106 -8.402 37.504 1.00 91.00 515 ALA A C 1
ATOM 3839 O O . ALA A 1 515 ? -34.631 -9.397 36.999 1.00 91.00 515 ALA A O 1
ATOM 3840 N N . VAL A 1 516 ? -34.215 -8.116 38.801 1.00 87.69 516 VAL A N 1
ATOM 3841 C CA . VAL A 1 516 ? -35.023 -8.884 39.758 1.00 87.69 516 VAL A CA 1
ATOM 3842 C C . VAL A 1 516 ? -35.696 -7.965 40.780 1.00 87.69 516 VAL A C 1
ATOM 3844 O O . VAL A 1 516 ? -35.115 -6.985 41.248 1.00 87.69 516 VAL A O 1
ATOM 3847 N N . HIS A 1 517 ? -36.938 -8.286 41.154 1.00 86.50 517 HIS A N 1
ATOM 3848 C CA . HIS A 1 517 ? -37.615 -7.644 42.285 1.00 86.50 517 HIS A CA 1
ATOM 3849 C C . HIS A 1 517 ? -37.143 -8.266 43.596 1.00 86.50 517 HIS A C 1
ATOM 3851 O O . HIS A 1 517 ? -37.187 -9.485 43.756 1.00 86.50 517 HIS A O 1
ATOM 3857 N N . ILE A 1 518 ? -36.764 -7.426 44.557 1.00 77.69 518 ILE A N 1
ATOM 3858 C CA . ILE A 1 518 ? -36.352 -7.842 45.902 1.00 77.69 518 ILE A CA 1
ATOM 3859 C C . ILE A 1 518 ? -37.155 -7.090 46.970 1.00 77.69 518 ILE A C 1
ATOM 3861 O O . ILE A 1 518 ? -37.624 -5.968 46.755 1.00 77.69 518 ILE A O 1
ATOM 3865 N N . GLY A 1 519 ? -37.357 -7.727 48.125 1.00 68.94 519 GLY A N 1
ATOM 3866 C CA . GLY A 1 519 ? -38.131 -7.164 49.236 1.00 68.94 519 GLY A CA 1
ATOM 3867 C C . GLY A 1 519 ? -39.620 -6.931 48.927 1.00 68.94 519 GLY A C 1
ATOM 3868 O O . GLY A 1 519 ? -40.144 -7.345 47.895 1.00 68.94 519 GLY A O 1
ATOM 3869 N N . GLY A 1 520 ? -40.318 -6.249 49.838 1.00 68.38 520 GLY A N 1
ATOM 3870 C CA . GLY A 1 520 ? -41.746 -5.932 49.725 1.00 68.38 520 GLY A CA 1
ATOM 3871 C C . GLY A 1 520 ? -42.135 -4.703 50.552 1.00 68.38 520 GLY A C 1
ATOM 3872 O O . GLY A 1 520 ? -41.371 -4.240 51.403 1.00 68.38 520 GLY A O 1
ATOM 3873 N N . GLY A 1 521 ? -43.323 -4.142 50.304 1.00 66.56 521 GLY A N 1
ATOM 3874 C CA . GLY A 1 521 ? -43.803 -2.939 50.996 1.00 66.56 521 GLY A CA 1
ATOM 3875 C C . GLY A 1 521 ? -42.853 -1.741 50.852 1.00 66.56 521 GLY A C 1
ATOM 3876 O O . GLY A 1 521 ? -42.428 -1.407 49.750 1.00 66.56 521 GLY A O 1
ATOM 3877 N N . SER A 1 522 ? -42.497 -1.095 51.967 1.00 63.53 522 SER A N 1
ATOM 3878 C CA . SER A 1 522 ? -41.559 0.043 51.988 1.00 63.53 522 SER A CA 1
ATOM 3879 C C . SER A 1 522 ? -40.094 -0.335 51.734 1.00 63.53 522 SER A C 1
ATOM 3881 O O . SER A 1 522 ? -39.256 0.555 51.643 1.00 63.53 522 SER A O 1
ATOM 3883 N N . ALA A 1 523 ? -39.780 -1.631 51.659 1.00 65.69 523 ALA A N 1
ATOM 3884 C CA . ALA A 1 523 ? -38.444 -2.152 51.381 1.00 65.69 523 ALA A CA 1
ATOM 3885 C C . ALA A 1 523 ? -38.331 -2.781 49.980 1.00 65.69 523 ALA A C 1
ATOM 3887 O O . ALA A 1 523 ? -37.337 -3.437 49.684 1.00 65.69 523 ALA A O 1
ATOM 3888 N N . ALA A 1 524 ? -39.359 -2.621 49.139 1.00 73.94 524 ALA A N 1
ATOM 3889 C CA . ALA A 1 524 ? -39.329 -3.074 47.756 1.00 73.94 524 ALA A CA 1
ATOM 3890 C C . ALA A 1 524 ? -38.219 -2.347 46.984 1.00 73.94 524 ALA A C 1
ATOM 3892 O O . ALA A 1 524 ? -38.110 -1.122 47.069 1.00 73.94 524 ALA A O 1
ATOM 3893 N N . GLN A 1 525 ? -37.422 -3.096 46.228 1.00 84.31 525 GLN A N 1
ATOM 3894 C CA . GLN A 1 525 ? -36.415 -2.574 45.305 1.00 84.31 525 GLN A CA 1
ATOM 3895 C C . GLN A 1 525 ? -36.376 -3.421 44.033 1.00 84.31 525 GLN A C 1
ATOM 3897 O O . GLN A 1 525 ? -36.819 -4.574 44.020 1.00 84.31 525 GLN A O 1
ATOM 3902 N N . THR A 1 526 ? -35.806 -2.851 42.979 1.00 87.19 526 THR A N 1
ATOM 3903 C CA . THR A 1 526 ? -35.456 -3.575 41.757 1.00 87.19 526 THR A CA 1
ATOM 3904 C C . THR A 1 526 ? -33.950 -3.525 41.597 1.00 87.19 526 THR A C 1
ATOM 3906 O O . THR A 1 526 ? -33.383 -2.438 41.503 1.00 87.19 526 THR A O 1
ATOM 3909 N N . GLU A 1 527 ? -33.311 -4.691 41.622 1.00 89.38 527 GLU A N 1
ATOM 3910 C CA . GLU A 1 527 ? -31.887 -4.840 41.327 1.00 89.38 527 GLU A CA 1
ATOM 3911 C C . GLU A 1 527 ? -31.718 -5.100 39.837 1.00 89.38 527 GLU A C 1
ATOM 3913 O O . GLU A 1 527 ? -32.439 -5.915 39.262 1.00 89.38 527 GLU A O 1
ATOM 3918 N N . ILE A 1 528 ? -30.790 -4.378 39.221 1.00 91.31 528 ILE A N 1
ATOM 3919 C CA . ILE A 1 528 ? -30.529 -4.389 37.787 1.00 91.31 528 ILE A CA 1
ATOM 3920 C C . ILE A 1 528 ? -29.050 -4.703 37.597 1.00 91.31 528 ILE A C 1
ATOM 3922 O O . ILE A 1 528 ? -28.201 -4.059 38.211 1.00 91.31 528 ILE A O 1
ATOM 3926 N N . SER A 1 529 ? -28.741 -5.670 36.740 1.00 91.50 529 SER A N 1
ATOM 3927 C CA . SER A 1 529 ? -27.381 -5.977 36.300 1.00 91.50 529 SER A CA 1
ATOM 3928 C C . SER A 1 529 ? -27.281 -5.752 34.801 1.00 91.50 529 SER A C 1
ATOM 3930 O O . SER A 1 529 ? -28.137 -6.218 34.048 1.00 91.50 529 SER A O 1
ATOM 3932 N N . PHE A 1 530 ? -26.235 -5.060 34.371 1.00 92.69 530 PHE A N 1
ATOM 3933 C CA . PHE A 1 530 ? -25.951 -4.837 32.963 1.00 92.69 530 PHE A CA 1
ATOM 3934 C C . PHE A 1 530 ? -24.535 -5.286 32.625 1.00 92.69 530 PHE A C 1
ATOM 3936 O O . PHE A 1 530 ? -23.616 -5.153 33.440 1.00 92.69 530 PHE A O 1
ATOM 3943 N N . ALA A 1 531 ? -24.381 -5.793 31.408 1.00 93.38 531 ALA A N 1
ATOM 3944 C CA . ALA A 1 531 ? -23.090 -6.097 30.823 1.00 93.38 531 ALA A CA 1
ATOM 3945 C C . ALA A 1 531 ? -23.042 -5.597 29.382 1.00 93.38 531 ALA A C 1
ATOM 3947 O O . ALA A 1 531 ? -24.022 -5.748 28.646 1.00 93.38 531 ALA A O 1
ATOM 3948 N N . ALA A 1 532 ? -21.908 -5.029 28.988 1.00 95.38 532 ALA A N 1
ATOM 3949 C CA . ALA A 1 532 ? -21.628 -4.672 27.606 1.00 95.38 532 ALA A CA 1
ATOM 3950 C C . ALA A 1 532 ? -20.211 -5.094 27.215 1.00 95.38 532 ALA A C 1
ATOM 3952 O O . ALA A 1 532 ? -19.331 -5.102 28.076 1.00 95.38 532 ALA A O 1
ATOM 3953 N N . SER A 1 533 ? -19.996 -5.447 25.949 1.00 94.06 533 SER A N 1
ATOM 3954 C CA . SER A 1 533 ? -18.672 -5.802 25.429 1.00 94.06 533 SER A CA 1
ATOM 3955 C C . SER A 1 533 ? -18.532 -5.452 23.954 1.00 94.06 533 SER A C 1
ATOM 3957 O O . SER A 1 533 ? -19.444 -5.741 23.171 1.00 94.06 533 SER A O 1
ATOM 3959 N N . ASP A 1 534 ? -17.397 -4.831 23.637 1.00 93.62 534 ASP A N 1
ATOM 3960 C CA . ASP A 1 534 ? -16.954 -4.375 22.318 1.00 93.62 534 ASP A CA 1
ATOM 3961 C C . ASP A 1 534 ? -15.498 -3.879 22.438 1.00 93.62 534 ASP A C 1
ATOM 3963 O O . ASP A 1 534 ? -15.212 -3.190 23.414 1.00 93.62 534 ASP A O 1
ATOM 3967 N N . PRO A 1 535 ? -14.566 -4.167 21.517 1.00 88.44 535 PRO A N 1
ATOM 3968 C CA . PRO A 1 535 ? -13.183 -3.676 21.577 1.00 88.44 535 PRO A CA 1
ATOM 3969 C C . PRO A 1 535 ? -13.026 -2.146 21.663 1.00 88.44 535 PRO A C 1
ATOM 3971 O O . PRO A 1 535 ? -11.968 -1.662 22.083 1.00 88.44 535 PRO A O 1
ATOM 3974 N N . PHE A 1 536 ? -14.048 -1.381 21.268 1.00 89.50 536 PHE A N 1
ATOM 3975 C CA . PHE A 1 536 ? -14.008 0.069 21.098 1.00 89.50 536 PHE A CA 1
ATOM 3976 C C . PHE A 1 536 ? -15.206 0.799 21.736 1.00 89.50 536 PHE A C 1
ATOM 3978 O O . PHE A 1 536 ? -15.691 1.782 21.177 1.00 89.50 536 PHE A O 1
ATOM 3985 N N . LEU A 1 537 ? -15.650 0.403 22.938 1.00 93.25 537 LEU A N 1
ATOM 3986 C CA . LEU A 1 537 ? -16.746 1.085 23.654 1.00 93.25 537 LEU A CA 1
ATOM 3987 C C . LEU A 1 537 ? -16.506 2.600 23.849 1.00 93.25 537 LEU A C 1
ATOM 3989 O O . LEU A 1 537 ? -15.486 3.027 24.400 1.00 93.25 537 LEU A O 1
ATOM 3993 N N . ASP A 1 538 ? -17.509 3.422 23.515 1.00 92.38 538 ASP A N 1
ATOM 3994 C CA . ASP A 1 538 ? -17.561 4.846 23.860 1.00 92.38 538 ASP A CA 1
ATOM 3995 C C . ASP A 1 538 ? -18.315 5.057 25.181 1.00 92.38 538 ASP A C 1
ATOM 3997 O O . ASP A 1 538 ? -19.545 5.171 25.254 1.00 92.38 538 ASP A O 1
ATOM 4001 N N . MET A 1 539 ? -17.539 5.194 26.254 1.00 89.88 539 MET A N 1
ATOM 4002 C CA . MET A 1 539 ? -18.049 5.438 27.604 1.00 89.88 539 MET A CA 1
ATOM 4003 C C . MET A 1 539 ? -18.857 6.739 27.741 1.00 89.88 539 MET A C 1
ATOM 4005 O O . MET A 1 539 ? -19.630 6.875 28.690 1.00 89.88 539 MET A O 1
ATOM 4009 N N . SER A 1 540 ? -18.708 7.699 26.821 1.00 91.38 540 SER A N 1
ATOM 4010 C CA . SER A 1 540 ? -19.486 8.943 26.831 1.00 91.38 540 SER A CA 1
ATOM 4011 C C . SER A 1 540 ? -20.938 8.746 26.390 1.00 91.38 540 SER A C 1
ATOM 4013 O O . SER A 1 540 ? -21.802 9.541 26.768 1.00 91.38 540 SER A O 1
ATOM 4015 N N . GLN A 1 541 ? -21.211 7.685 25.622 1.00 93.12 541 GLN A N 1
ATOM 4016 C CA . GLN A 1 541 ? -22.541 7.323 25.123 1.00 93.12 541 GLN A CA 1
ATOM 4017 C C . GLN A 1 541 ? -23.210 6.224 25.962 1.00 93.12 541 GLN A C 1
ATOM 4019 O O . GLN A 1 541 ? -24.251 5.690 25.578 1.00 93.12 541 GLN A O 1
ATOM 4024 N N . LEU A 1 542 ? -22.646 5.890 27.125 1.00 93.38 542 LEU A N 1
ATOM 4025 C CA . LEU A 1 542 ? -23.242 4.922 28.032 1.00 93.38 542 LEU A CA 1
ATOM 4026 C C . LEU A 1 542 ? -24.496 5.492 28.712 1.00 93.38 542 LEU A C 1
ATOM 4028 O O . LEU A 1 542 ? -24.451 6.497 29.425 1.00 93.38 542 LEU A O 1
ATOM 4032 N N . SER A 1 543 ? -25.614 4.787 28.554 1.00 94.06 543 SER A N 1
ATOM 4033 C CA . SER A 1 543 ? -26.885 5.076 29.207 1.00 94.06 543 SER A CA 1
ATOM 4034 C C . SER A 1 543 ? -27.290 3.922 30.115 1.00 94.06 543 SER A C 1
ATOM 4036 O O . SER A 1 543 ? -27.503 2.795 29.663 1.00 94.06 543 SER A O 1
ATOM 4038 N N . LEU A 1 544 ? -27.415 4.223 31.407 1.00 90.81 544 LEU A N 1
ATOM 4039 C CA . LEU A 1 544 ? -27.795 3.263 32.436 1.00 90.81 544 LEU A CA 1
ATOM 4040 C C . LEU A 1 544 ? -29.115 3.656 33.098 1.00 90.81 544 LEU A C 1
ATOM 4042 O O . LEU A 1 544 ? -29.381 4.848 33.276 1.00 90.81 544 LEU A O 1
ATOM 4046 N N . PRO A 1 545 ? -29.917 2.670 33.535 1.00 86.50 545 PRO A N 1
ATOM 4047 C CA . PRO A 1 545 ? -31.199 2.928 34.187 1.00 86.50 545 PRO A CA 1
ATOM 4048 C C . PRO A 1 545 ? -31.042 3.546 35.585 1.00 86.50 545 PRO A C 1
ATOM 4050 O O . PRO A 1 545 ? -31.947 4.224 36.070 1.00 86.50 545 PRO A O 1
ATOM 4053 N N . CYS A 1 546 ? -29.899 3.329 36.238 1.00 87.12 546 CYS A N 1
ATOM 4054 C CA . CYS A 1 546 ? -29.551 3.907 37.531 1.00 87.12 546 CYS A CA 1
ATOM 4055 C C . CYS A 1 546 ? -28.035 4.075 37.688 1.00 87.12 546 CYS A C 1
ATOM 4057 O O . CYS A 1 546 ? -27.248 3.506 36.933 1.00 87.12 546 CYS A O 1
ATOM 4059 N N . ALA A 1 547 ? -27.628 4.871 38.683 1.00 88.06 547 ALA A N 1
ATOM 4060 C CA . ALA A 1 547 ? -26.225 4.984 39.062 1.00 88.06 547 ALA A CA 1
ATOM 4061 C C . ALA A 1 547 ? -25.724 3.638 39.634 1.00 88.06 547 ALA A C 1
ATOM 4063 O O . ALA A 1 547 ? -26.397 3.091 40.509 1.00 88.06 547 ALA A O 1
ATOM 4064 N N . PRO A 1 548 ? -24.589 3.101 39.153 1.00 86.00 548 PRO A N 1
ATOM 4065 C CA . PRO A 1 548 ? -24.053 1.807 39.572 1.00 86.00 548 PRO A CA 1
ATOM 4066 C C . PRO A 1 548 ? -23.616 1.795 41.041 1.00 86.00 548 PRO A C 1
ATOM 4068 O O . PRO A 1 548 ? -22.854 2.655 41.476 1.00 86.00 548 PRO A O 1
ATOM 4071 N N . ASP A 1 549 ? -24.070 0.779 41.778 1.00 79.50 549 ASP A N 1
ATOM 4072 C CA . ASP A 1 549 ? -23.582 0.422 43.115 1.00 79.50 549 ASP A CA 1
ATOM 4073 C C . ASP A 1 549 ? -22.263 -0.365 43.023 1.00 79.50 549 ASP A C 1
ATOM 4075 O O . ASP A 1 549 ? -21.392 -0.245 43.883 1.00 79.50 549 ASP A O 1
ATOM 4079 N N . THR A 1 550 ? -22.107 -1.177 41.969 1.00 80.94 550 THR A N 1
ATOM 4080 C CA . THR A 1 550 ? -20.868 -1.903 41.650 1.00 80.94 550 THR A CA 1
ATOM 4081 C C . THR A 1 550 ? -20.453 -1.610 40.218 1.00 80.94 550 THR A C 1
ATOM 4083 O O . THR A 1 550 ? -21.316 -1.430 39.358 1.00 80.94 550 THR A O 1
ATOM 4086 N N . TRP A 1 551 ? -19.142 -1.545 39.971 1.00 85.25 551 TRP A N 1
ATOM 4087 C CA . TRP A 1 551 ? -18.580 -1.181 38.676 1.00 85.25 551 TRP A CA 1
ATOM 4088 C C . TRP A 1 551 ? -17.302 -1.952 38.372 1.00 85.25 551 TRP A C 1
ATOM 4090 O O . TRP A 1 551 ? -16.336 -1.885 39.132 1.00 85.25 551 TRP A O 1
ATOM 4100 N N . GLN A 1 552 ? -17.300 -2.677 37.256 1.00 86.81 552 GLN A N 1
ATOM 4101 C CA . GLN A 1 552 ? -16.148 -3.407 36.746 1.00 86.81 552 GLN A CA 1
ATOM 4102 C C . GLN A 1 552 ? -15.981 -3.131 35.257 1.00 86.81 552 GLN A C 1
ATOM 4104 O O . GLN A 1 552 ? -16.952 -3.137 34.501 1.00 86.81 552 GLN A O 1
ATOM 4109 N N . THR A 1 553 ? -14.737 -2.927 34.842 1.00 87.12 553 THR A N 1
ATOM 4110 C CA . THR A 1 553 ? -14.358 -2.737 33.442 1.00 87.12 553 THR A CA 1
ATOM 4111 C C . THR A 1 553 ? -13.235 -3.691 33.082 1.00 87.12 553 THR A C 1
ATOM 4113 O O . THR A 1 553 ? -12.355 -3.940 33.908 1.00 87.12 553 THR A O 1
ATOM 4116 N N . SER A 1 554 ? -13.251 -4.188 31.853 1.00 83.81 554 SER A N 1
ATOM 4117 C CA . SER A 1 554 ? -12.098 -4.822 31.213 1.00 83.81 554 SER A CA 1
ATOM 4118 C C . SER A 1 554 ? -11.476 -3.862 30.201 1.00 83.81 554 SER A C 1
ATOM 4120 O O . SER A 1 554 ? -12.079 -2.844 29.843 1.00 83.81 554 SER A O 1
ATOM 4122 N N . THR A 1 555 ? -10.237 -4.146 29.809 1.00 83.75 555 THR A N 1
ATOM 4123 C CA . THR A 1 555 ? -9.497 -3.350 28.832 1.00 83.75 555 THR A CA 1
ATOM 4124 C C . THR A 1 555 ? -9.053 -4.210 27.669 1.00 83.75 555 THR A C 1
ATOM 4126 O O . THR A 1 555 ? -8.633 -5.348 27.881 1.00 83.75 555 THR A O 1
ATOM 4129 N N . TYR A 1 556 ? -9.054 -3.627 26.474 1.00 79.50 556 TYR A N 1
ATOM 4130 C CA . TYR A 1 556 ? -8.664 -4.322 25.258 1.00 79.50 556 TYR A CA 1
ATOM 4131 C C . TYR A 1 556 ? -7.195 -4.773 25.309 1.00 79.50 556 TYR A C 1
ATOM 4133 O O . TYR A 1 556 ? -6.296 -3.971 25.553 1.00 79.50 556 TYR A O 1
ATOM 4141 N N . GLU A 1 557 ? -6.924 -6.052 25.041 1.00 72.75 557 GLU A N 1
ATOM 4142 C CA . GLU A 1 557 ? -5.577 -6.642 25.175 1.00 72.75 557 GLU A CA 1
ATOM 4143 C C . GLU A 1 557 ? -4.515 -5.937 24.314 1.00 72.75 557 GLU A C 1
ATOM 4145 O O . GLU A 1 557 ? -3.378 -5.749 24.748 1.00 72.75 557 GLU A O 1
ATOM 4150 N N . ALA A 1 558 ? -4.879 -5.506 23.102 1.00 65.31 558 ALA A N 1
ATOM 4151 C CA . ALA A 1 558 ? -3.944 -4.812 22.217 1.00 65.31 558 ALA A CA 1
ATOM 4152 C C . ALA A 1 558 ? -3.751 -3.326 22.592 1.00 65.31 558 ALA A C 1
ATOM 4154 O O . ALA A 1 558 ? -2.763 -2.724 22.182 1.00 65.31 558 ALA A O 1
ATOM 4155 N N . ASP A 1 559 ? -4.673 -2.736 23.362 1.00 68.38 559 ASP A N 1
ATOM 4156 C CA . ASP A 1 559 ? -4.617 -1.347 23.830 1.00 68.38 559 ASP A CA 1
ATOM 4157 C C . ASP A 1 559 ? -5.271 -1.222 25.215 1.00 68.38 559 ASP A C 1
ATOM 4159 O O . ASP A 1 559 ? -6.467 -0.952 25.350 1.00 68.38 559 ASP A O 1
ATOM 4163 N N . GLN A 1 560 ? -4.456 -1.368 26.261 1.00 74.25 560 GLN A N 1
ATOM 4164 C CA . GLN A 1 560 ? -4.913 -1.349 27.655 1.00 74.25 560 GLN A CA 1
ATOM 4165 C C . GLN A 1 560 ? -5.494 0.003 28.105 1.00 74.25 560 GLN A C 1
ATOM 4167 O O . GLN A 1 560 ? -5.992 0.118 29.224 1.00 74.25 560 GLN A O 1
ATOM 4172 N N . THR A 1 561 ? -5.436 1.046 27.270 1.00 74.50 561 THR A N 1
ATOM 4173 C CA . THR A 1 561 ? -6.071 2.337 27.573 1.00 74.50 561 THR A CA 1
ATOM 4174 C C . THR A 1 561 ? -7.564 2.361 27.249 1.00 74.50 561 THR A C 1
ATOM 4176 O O . THR A 1 561 ? -8.264 3.281 27.678 1.00 74.50 561 THR A O 1
ATOM 4179 N N . ARG A 1 562 ? -8.069 1.359 26.517 1.00 78.62 562 ARG A N 1
ATOM 4180 C CA . ARG A 1 562 ? -9.455 1.299 26.044 1.00 78.62 562 ARG A CA 1
ATOM 4181 C C . ARG A 1 562 ? -10.261 0.285 26.826 1.00 78.62 562 ARG A C 1
ATOM 4183 O O . ARG A 1 562 ? -9.831 -0.849 27.003 1.00 78.62 562 ARG A O 1
ATOM 4190 N N . THR A 1 563 ? -11.443 0.697 27.268 1.00 86.50 563 THR A N 1
ATOM 4191 C CA . THR A 1 563 ? -12.417 -0.195 27.895 1.00 86.50 563 THR A CA 1
ATOM 4192 C C . THR A 1 563 ? -13.086 -1.049 26.826 1.00 86.50 563 THR A C 1
ATOM 4194 O O . THR A 1 563 ? -13.680 -0.488 25.912 1.00 86.50 563 THR A O 1
ATOM 4197 N N . ASP A 1 564 ? -13.013 -2.375 26.955 1.00 90.00 564 ASP A N 1
ATOM 4198 C CA . ASP A 1 564 ? -13.633 -3.320 26.010 1.00 90.00 564 ASP A CA 1
ATOM 4199 C C . ASP A 1 564 ? -14.844 -4.076 26.583 1.00 90.00 564 ASP A C 1
ATOM 4201 O O . ASP A 1 564 ? -15.541 -4.842 25.908 1.00 90.00 564 ASP A O 1
ATOM 4205 N N . GLY A 1 565 ? -15.100 -3.873 27.872 1.00 92.69 565 GLY A N 1
ATOM 4206 C CA . GLY A 1 565 ? -16.189 -4.521 28.566 1.00 92.69 565 GLY A CA 1
ATOM 4207 C C . GLY A 1 565 ? -16.547 -3.817 29.858 1.00 92.69 565 GLY A C 1
ATOM 4208 O O . GLY A 1 565 ? -15.706 -3.220 30.534 1.00 92.69 565 GLY A O 1
ATOM 4209 N N . ILE A 1 566 ? -17.828 -3.891 30.202 1.00 92.00 566 ILE A N 1
ATOM 4210 C CA . ILE A 1 566 ? -18.402 -3.300 31.407 1.00 92.00 566 ILE A CA 1
ATOM 4211 C C . ILE A 1 566 ? -19.312 -4.338 32.051 1.00 92.00 566 ILE A C 1
ATOM 4213 O O . ILE A 1 566 ? -20.139 -4.941 31.372 1.00 92.00 566 ILE A O 1
ATOM 4217 N N . ASN A 1 567 ? -19.203 -4.496 33.367 1.00 91.62 567 ASN A N 1
ATOM 4218 C CA . ASN A 1 567 ? -20.176 -5.196 34.198 1.00 91.62 567 ASN A CA 1
ATOM 4219 C C . ASN A 1 567 ? -20.526 -4.312 35.386 1.00 91.62 567 ASN A C 1
ATOM 4221 O O . ASN A 1 567 ? -19.638 -3.864 36.116 1.00 91.62 567 ASN A O 1
ATOM 4225 N N . ALA A 1 568 ? -21.813 -4.065 35.608 1.00 87.62 568 ALA A N 1
ATOM 4226 C CA . ALA A 1 568 ? -22.220 -3.265 36.750 1.00 87.62 568 ALA A CA 1
ATOM 4227 C C . ALA A 1 568 ? -23.650 -3.550 37.201 1.00 87.62 568 ALA A C 1
ATOM 4229 O O . ALA A 1 568 ? -24.483 -4.093 36.471 1.00 87.62 568 ALA A O 1
ATOM 4230 N N . THR A 1 569 ? -23.918 -3.200 38.457 1.00 88.62 569 THR A N 1
ATOM 4231 C CA . THR A 1 569 ? -25.212 -3.433 39.101 1.00 88.62 569 THR A CA 1
ATOM 4232 C C . THR A 1 569 ? -25.708 -2.173 39.782 1.00 88.62 569 THR A C 1
ATOM 4234 O O . THR A 1 569 ? -24.915 -1.483 40.421 1.00 88.62 569 THR A O 1
ATOM 4237 N N . CYS A 1 570 ? -27.007 -1.900 39.723 1.00 88.38 570 CYS A N 1
ATOM 4238 C CA . CYS A 1 570 ? -27.631 -0.815 40.478 1.00 88.38 570 CYS A CA 1
ATOM 4239 C C . CYS A 1 570 ? -29.012 -1.192 41.004 1.00 88.38 570 CYS A C 1
ATOM 4241 O O . CYS A 1 570 ? -29.651 -2.128 40.515 1.00 88.38 570 CYS A O 1
ATOM 4243 N N . ARG A 1 571 ? -29.477 -0.449 42.010 1.00 87.50 571 ARG A N 1
ATOM 4244 C CA . ARG A 1 571 ? -30.787 -0.654 42.633 1.00 87.50 571 ARG A CA 1
ATOM 4245 C C . ARG A 1 571 ? -31.638 0.606 42.603 1.00 87.50 571 ARG A C 1
ATOM 4247 O O . ARG A 1 571 ? -31.176 1.699 42.925 1.00 87.50 571 ARG A O 1
ATOM 4254 N N . ILE A 1 572 ? -32.919 0.435 42.287 1.00 89.06 572 ILE A N 1
ATOM 4255 C CA . ILE A 1 572 ? -33.926 1.502 42.360 1.00 89.06 572 ILE A CA 1
ATOM 4256 C C . ILE A 1 572 ? -34.996 1.184 43.413 1.00 89.06 572 ILE A C 1
ATOM 4258 O O . ILE A 1 572 ? -35.365 0.017 43.581 1.00 89.06 572 ILE A O 1
ATOM 4262 N N . PRO A 1 573 ? -35.505 2.192 44.150 1.00 83.38 573 PRO A N 1
ATOM 4263 C CA . PRO A 1 573 ? -36.603 1.996 45.090 1.00 83.38 573 PRO A CA 1
ATOM 4264 C C . PRO A 1 573 ? -37.902 1.581 44.389 1.00 83.38 573 PRO A C 1
ATOM 4266 O O . PRO A 1 573 ? -38.320 2.210 43.422 1.00 83.38 573 PRO A O 1
ATOM 4269 N N . GLY A 1 574 ? -38.592 0.591 44.951 1.00 82.31 574 GLY A N 1
ATOM 4270 C CA . GLY A 1 574 ? -39.838 0.039 44.423 1.00 82.31 574 GLY A CA 1
ATOM 4271 C C . GLY A 1 574 ? -39.637 -1.162 43.495 1.00 82.31 574 GLY A C 1
ATOM 4272 O O . GLY A 1 574 ? -38.545 -1.429 42.998 1.00 82.31 574 GLY A O 1
ATOM 4273 N N . HIS A 1 575 ? -40.717 -1.918 43.286 1.00 86.81 575 HIS A N 1
ATOM 4274 C CA . HIS A 1 575 ? -40.790 -2.926 42.226 1.00 86.81 575 HIS A CA 1
ATOM 4275 C C . HIS A 1 575 ? -41.145 -2.215 40.929 1.00 86.81 575 HIS A C 1
ATOM 4277 O O . HIS A 1 575 ? -42.300 -1.845 40.728 1.00 86.81 575 HIS A O 1
ATOM 4283 N N . GLU A 1 576 ? -40.134 -1.988 40.100 1.00 87.00 576 GLU A N 1
ATOM 4284 C CA . GLU A 1 576 ? -40.268 -1.288 38.834 1.00 87.00 576 GLU A CA 1
ATOM 4285 C C . GLU A 1 576 ? -41.042 -2.163 37.855 1.00 87.00 576 GLU A C 1
ATOM 4287 O O . GLU A 1 576 ? -40.782 -3.365 37.728 1.00 87.00 576 GLU A O 1
ATOM 4292 N N . LEU A 1 577 ? -42.037 -1.558 37.218 1.00 84.44 577 LEU A N 1
ATOM 4293 C CA . LEU A 1 577 ? -42.926 -2.227 36.271 1.00 84.44 577 LEU A CA 1
ATOM 4294 C C . LEU A 1 577 ? -42.775 -1.647 34.865 1.00 84.44 577 LEU A C 1
ATOM 4296 O O . LEU A 1 577 ? -43.222 -2.283 33.907 1.00 84.44 577 LEU A O 1
ATOM 4300 N N . ASP A 1 578 ? -42.148 -0.475 34.740 1.00 88.12 578 ASP A N 1
ATOM 4301 C CA . ASP A 1 578 ? -41.790 0.094 33.452 1.00 88.12 578 ASP A CA 1
ATOM 4302 C C . ASP A 1 578 ? -40.554 -0.625 32.864 1.00 88.12 578 ASP A C 1
ATOM 4304 O O . ASP A 1 578 ? -39.767 -1.237 33.594 1.00 88.12 578 ASP A O 1
ATOM 4308 N N . PRO A 1 579 ? -40.371 -0.607 31.529 1.00 91.38 579 PRO A N 1
ATOM 4309 C CA . PRO A 1 579 ? -39.212 -1.222 30.893 1.00 91.38 579 PRO A CA 1
ATOM 4310 C C . PRO A 1 579 ? -37.890 -0.609 31.367 1.00 91.38 579 PRO A C 1
ATOM 4312 O O . PRO A 1 579 ? -37.671 0.597 31.264 1.00 91.38 579 PRO A O 1
ATOM 4315 N N . ILE A 1 580 ? -36.977 -1.466 31.813 1.00 93.56 580 ILE A N 1
ATOM 4316 C CA . ILE A 1 580 ? -35.620 -1.106 32.222 1.00 93.56 580 ILE A CA 1
ATOM 4317 C C . ILE A 1 580 ? -34.725 -1.280 31.002 1.00 93.56 580 ILE A C 1
ATOM 4319 O O . ILE A 1 580 ? -34.669 -2.376 30.454 1.00 93.56 580 ILE A O 1
ATOM 4323 N N . THR A 1 581 ? -34.052 -0.213 30.573 1.00 93.00 581 THR A N 1
ATOM 4324 C CA . THR A 1 581 ? -33.222 -0.203 29.358 1.00 93.00 581 THR A CA 1
ATOM 4325 C C . THR A 1 581 ? -31.801 0.229 29.689 1.00 93.00 581 THR A C 1
ATOM 4327 O O . THR A 1 581 ? -31.619 1.165 30.468 1.00 93.00 581 THR A O 1
ATOM 4330 N N . ALA A 1 582 ? -30.815 -0.424 29.078 1.00 93.50 582 ALA A N 1
ATOM 4331 C CA . ALA A 1 582 ? -29.442 0.066 29.016 1.00 93.50 582 ALA A CA 1
ATOM 4332 C C . ALA A 1 582 ? -28.990 0.140 27.557 1.00 93.50 582 ALA A C 1
ATOM 4334 O O . ALA A 1 582 ? -29.441 -0.646 26.722 1.00 93.50 582 ALA A O 1
ATOM 4335 N N . GLN A 1 583 ? -28.112 1.093 27.264 1.00 95.88 583 GLN A N 1
ATOM 4336 C CA . GLN A 1 583 ? -27.580 1.332 25.928 1.00 95.88 583 GLN A CA 1
ATOM 4337 C C . GLN A 1 583 ? -26.120 1.763 26.025 1.00 95.88 583 GLN A C 1
ATOM 4339 O O . GLN A 1 583 ? -25.751 2.505 26.933 1.00 95.88 583 GLN A O 1
ATOM 4344 N N . VAL A 1 584 ? -25.309 1.346 25.061 1.00 96.25 584 VAL A N 1
ATOM 4345 C CA . VAL A 1 584 ? -23.965 1.886 24.839 1.00 96.25 584 VAL A CA 1
ATOM 4346 C C . VAL A 1 584 ? -23.701 1.948 23.339 1.00 96.25 584 VAL A C 1
ATOM 4348 O O . VAL A 1 584 ? -24.342 1.224 22.568 1.00 96.25 584 VAL A O 1
ATOM 4351 N N . CYS A 1 585 ? -22.794 2.830 22.935 1.00 95.31 585 CYS A N 1
ATOM 4352 C CA . CYS A 1 585 ? -22.277 2.878 21.576 1.00 95.31 585 CYS A CA 1
ATOM 4353 C C . CYS A 1 585 ? -20.772 2.599 21.579 1.00 95.31 585 CYS A C 1
ATOM 4355 O O . CYS A 1 585 ? -20.116 2.796 22.603 1.00 95.31 585 CYS A O 1
ATOM 4357 N N . ASP A 1 586 ? -20.242 2.143 20.454 1.00 93.56 586 ASP A N 1
ATOM 4358 C CA . ASP A 1 586 ? -18.806 2.120 20.179 1.00 93.56 586 ASP A CA 1
ATOM 4359 C C . ASP A 1 586 ? -18.312 3.500 19.686 1.00 93.56 586 ASP A C 1
ATOM 4361 O O . ASP A 1 586 ? -19.087 4.455 19.528 1.00 93.56 586 ASP A O 1
ATOM 4365 N N . LEU A 1 587 ? -17.003 3.622 19.461 1.00 88.00 587 LEU A N 1
ATOM 4366 C CA . LEU A 1 587 ? -16.359 4.835 18.946 1.00 88.00 587 LEU A CA 1
ATOM 4367 C C . LEU A 1 587 ? -16.648 5.092 17.459 1.00 88.00 587 LEU A C 1
ATOM 4369 O O . LEU A 1 587 ? -16.507 6.234 17.009 1.00 88.00 587 LEU A O 1
ATOM 4373 N N . ALA A 1 588 ? -17.055 4.072 16.699 1.00 89.25 588 ALA A N 1
ATOM 4374 C CA . ALA A 1 588 ? -17.562 4.219 15.337 1.00 89.25 588 ALA A CA 1
ATOM 4375 C C . ALA A 1 588 ? -19.004 4.764 15.282 1.00 89.25 588 ALA A C 1
ATOM 4377 O O . ALA A 1 588 ? -19.459 5.212 14.223 1.00 89.25 588 ALA A O 1
ATOM 4378 N N . GLY A 1 589 ? -19.703 4.795 16.420 1.00 90.81 589 GLY A N 1
ATOM 4379 C CA . GLY A 1 589 ? -21.064 5.289 16.577 1.00 90.81 589 GLY A CA 1
ATOM 4380 C C . GLY A 1 589 ? -22.153 4.232 16.375 1.00 90.81 589 GLY A C 1
ATOM 4381 O O . GLY A 1 589 ? -23.327 4.614 16.269 1.00 90.81 589 GLY A O 1
ATOM 4382 N N . HIS A 1 590 ? -21.834 2.934 16.324 1.00 93.12 590 HIS A N 1
ATOM 4383 C CA . HIS A 1 590 ? -22.868 1.905 16.389 1.00 93.12 590 HIS A CA 1
ATOM 4384 C C . HIS A 1 590 ? -23.332 1.733 17.823 1.00 93.12 590 HIS A C 1
ATOM 4386 O O . HIS A 1 590 ? -22.548 1.666 18.761 1.00 93.12 590 HIS A O 1
ATOM 4392 N N . CYS A 1 591 ? -24.645 1.651 17.999 1.00 94.94 591 CYS A N 1
ATOM 4393 C CA . CYS A 1 591 ? -25.247 1.547 19.315 1.00 94.94 591 CYS A CA 1
ATOM 4394 C C . CYS A 1 591 ? -26.057 0.265 19.434 1.00 94.94 591 CYS A C 1
ATOM 4396 O O . CYS A 1 591 ? -26.810 -0.093 18.523 1.00 94.94 591 CYS A O 1
ATOM 4398 N N . ALA A 1 592 ? -25.994 -0.351 20.607 1.00 96.75 592 ALA A N 1
ATOM 4399 C CA . ALA A 1 592 ? -26.857 -1.455 20.986 1.00 96.75 592 ALA A CA 1
ATOM 4400 C C . ALA A 1 592 ? -27.558 -1.150 22.306 1.00 96.75 592 ALA A C 1
ATOM 4402 O O . ALA A 1 592 ? -27.040 -0.434 23.164 1.00 96.75 592 ALA A O 1
ATOM 4403 N N . ALA A 1 593 ? -28.765 -1.684 22.454 1.00 95.44 593 ALA A N 1
ATOM 4404 C CA . ALA A 1 593 ? -29.561 -1.544 23.658 1.00 95.44 593 ALA A CA 1
ATOM 4405 C C . ALA A 1 593 ? -30.270 -2.858 23.969 1.00 95.44 593 ALA A C 1
ATOM 4407 O O . ALA A 1 593 ? -30.675 -3.580 23.055 1.00 95.44 593 ALA A O 1
ATOM 4408 N N . ASP A 1 594 ? -30.459 -3.121 25.255 1.00 96.44 594 ASP A N 1
ATOM 4409 C CA . ASP A 1 594 ? -31.285 -4.221 25.742 1.00 96.44 594 ASP A CA 1
ATOM 4410 C C . ASP A 1 594 ? -32.302 -3.693 26.759 1.00 96.44 594 ASP A C 1
ATOM 4412 O O . ASP A 1 594 ? -32.037 -2.728 27.488 1.00 96.44 594 ASP A O 1
ATOM 4416 N N . SER A 1 595 ? -33.482 -4.311 26.783 1.00 93.69 595 SER A N 1
ATOM 4417 C CA . SER A 1 595 ? -34.606 -3.891 27.617 1.00 93.69 595 SER A CA 1
ATOM 4418 C C . SER A 1 595 ? -35.309 -5.085 28.252 1.00 93.69 595 SER A C 1
ATOM 4420 O O . SER A 1 595 ? -35.703 -6.029 27.567 1.00 93.69 595 SER A O 1
ATOM 4422 N N . ILE A 1 596 ? -35.589 -4.993 29.553 1.00 92.62 596 ILE A N 1
ATOM 4423 C CA . ILE A 1 596 ? -36.337 -6.010 30.300 1.00 92.62 596 ILE A CA 1
ATOM 4424 C C . ILE A 1 596 ? -37.539 -5.402 31.028 1.00 92.62 596 ILE A C 1
ATOM 4426 O O . ILE A 1 596 ? -37.507 -4.267 31.500 1.00 92.62 596 ILE A O 1
ATOM 4430 N N . THR A 1 597 ? -38.626 -6.166 31.137 1.00 91.44 597 THR A N 1
ATOM 4431 C CA . THR A 1 597 ? -39.801 -5.808 31.944 1.00 91.44 597 THR A CA 1
ATOM 4432 C C . THR A 1 597 ? -40.113 -6.947 32.900 1.00 91.44 597 THR A C 1
ATOM 4434 O O . THR A 1 597 ? -40.295 -8.090 32.475 1.00 91.44 597 THR A O 1
ATOM 4437 N N . LEU A 1 598 ? -40.183 -6.640 34.194 1.00 86.06 598 LEU A N 1
ATOM 4438 C CA . LEU A 1 598 ? -40.463 -7.633 35.223 1.00 86.06 598 LEU A CA 1
ATOM 4439 C C . LEU A 1 598 ? -41.972 -7.790 35.446 1.00 86.06 598 LEU A C 1
ATOM 4441 O O . LEU A 1 598 ? -42.708 -6.801 35.452 1.00 86.06 598 LEU A O 1
ATOM 4445 N N . PRO A 1 599 ? -42.469 -9.023 35.650 1.00 81.62 599 PRO A N 1
ATOM 4446 C CA . PRO A 1 599 ? -43.849 -9.225 36.060 1.00 81.62 599 PRO A CA 1
ATOM 4447 C C . PRO A 1 599 ? -44.072 -8.672 37.480 1.00 81.62 599 PRO A C 1
ATOM 4449 O O . PRO A 1 599 ? -43.152 -8.684 38.295 1.00 81.62 599 PRO A O 1
ATOM 4452 N N . PRO A 1 600 ? -45.297 -8.238 37.826 1.00 74.69 600 PRO A N 1
ATOM 4453 C CA . PRO A 1 600 ? -45.599 -7.768 39.173 1.00 74.69 600 PRO A CA 1
ATOM 4454 C C . PRO A 1 600 ? -45.391 -8.876 40.216 1.00 74.69 600 PRO A C 1
ATOM 4456 O O . PRO A 1 600 ? -45.937 -9.976 40.088 1.00 74.69 600 PRO A O 1
ATOM 4459 N N . SER A 1 601 ? -44.628 -8.569 41.267 1.00 63.81 601 SER A N 1
ATOM 4460 C CA . SER A 1 601 ? -44.321 -9.510 42.347 1.00 63.81 601 SER A CA 1
ATOM 4461 C C . SER A 1 601 ? -45.556 -9.816 43.220 1.00 63.81 601 SER A C 1
ATOM 4463 O O . SER A 1 601 ? -46.226 -8.887 43.693 1.00 63.81 601 SER A O 1
ATOM 4465 N N . PRO A 1 602 ? -45.904 -11.097 43.469 1.00 59.41 602 PRO A N 1
ATOM 4466 C CA . PRO A 1 602 ? -46.950 -11.451 44.423 1.00 59.41 602 PRO A CA 1
ATOM 4467 C C . PRO A 1 602 ? -46.494 -11.110 45.852 1.00 59.41 602 PRO A C 1
ATOM 4469 O O . PRO A 1 602 ? -45.428 -11.532 46.287 1.00 59.41 602 PRO A O 1
ATOM 4472 N N . GLN A 1 603 ? -47.317 -10.365 46.599 1.00 60.62 603 GLN A N 1
ATOM 4473 C CA . GLN A 1 603 ? -47.055 -9.956 47.990 1.00 60.62 603 GLN A CA 1
ATOM 4474 C C . GLN A 1 603 ? -47.138 -11.167 48.943 1.00 60.62 603 GLN A C 1
ATOM 4476 O O . GLN A 1 603 ? -48.135 -11.370 49.637 1.00 60.62 603 GLN A O 1
ATOM 4481 N N . VAL A 1 604 ? -46.113 -12.014 48.930 1.00 64.50 604 VAL A N 1
ATOM 4482 C CA . VAL A 1 604 ? -45.916 -13.132 49.861 1.00 64.50 604 VAL A CA 1
ATOM 4483 C C . VAL A 1 604 ? -44.910 -12.688 50.926 1.00 64.50 604 VAL A C 1
ATOM 4485 O O . VAL A 1 604 ? -44.146 -11.752 50.703 1.00 64.50 604 VAL A O 1
ATOM 4488 N N . ALA A 1 605 ? -44.925 -13.322 52.099 1.00 74.25 605 ALA A N 1
ATOM 4489 C CA . ALA A 1 605 ? -43.927 -13.067 53.130 1.00 74.25 605 ALA A CA 1
ATOM 4490 C C . ALA A 1 605 ? -42.506 -13.207 52.545 1.00 74.25 605 ALA A C 1
ATOM 4492 O O . ALA A 1 605 ? -42.197 -14.215 51.910 1.00 74.25 605 ALA A O 1
ATOM 4493 N N . SER A 1 606 ? -41.669 -12.189 52.734 1.00 79.31 606 SER A N 1
ATOM 4494 C CA . SER A 1 606 ? -40.341 -12.071 52.128 1.00 79.31 606 SER A CA 1
ATOM 4495 C C . SER A 1 606 ? -39.367 -11.422 53.103 1.00 79.31 606 SER A C 1
ATOM 4497 O O . SER A 1 606 ? -39.710 -10.447 53.772 1.00 79.31 606 SER A O 1
ATOM 4499 N N . VAL A 1 607 ? -38.133 -11.900 53.126 1.00 84.38 607 VAL A N 1
ATOM 4500 C CA . VAL A 1 607 ? -36.983 -11.182 53.682 1.00 84.38 607 VAL A CA 1
ATOM 4501 C C . VAL A 1 607 ? -36.003 -10.960 52.542 1.00 84.38 607 VAL A C 1
ATOM 4503 O O . VAL A 1 607 ? -36.016 -11.728 51.589 1.00 84.38 607 VAL A O 1
ATOM 4506 N N . ALA A 1 608 ? -35.241 -9.877 52.578 1.00 83.00 608 ALA A N 1
ATOM 4507 C CA . ALA A 1 608 ? -34.232 -9.587 51.573 1.00 83.00 608 ALA A CA 1
ATOM 4508 C C . ALA A 1 608 ? -33.004 -8.990 52.244 1.00 83.00 608 ALA A C 1
ATOM 4510 O O . ALA A 1 608 ? -33.150 -8.084 53.071 1.00 83.00 608 ALA A O 1
ATOM 4511 N N . ILE A 1 609 ? -31.818 -9.454 51.869 1.00 84.62 609 ILE A N 1
ATOM 4512 C CA . ILE A 1 609 ? -30.558 -8.793 52.211 1.00 84.62 609 ILE A CA 1
ATOM 4513 C C . ILE A 1 609 ? -30.357 -7.651 51.211 1.00 84.62 609 ILE A C 1
ATOM 4515 O O . ILE A 1 609 ? -30.243 -7.865 50.004 1.00 84.62 609 ILE A O 1
ATOM 4519 N N . LEU A 1 610 ? -30.370 -6.412 51.707 1.00 77.31 610 LEU A N 1
ATOM 4520 C CA . LEU A 1 610 ? -30.220 -5.220 50.869 1.00 77.31 610 LEU A CA 1
ATOM 4521 C C . LEU A 1 610 ? -28.785 -4.678 50.858 1.00 77.31 610 LEU A C 1
ATOM 4523 O O . LEU A 1 610 ? -28.403 -4.007 49.907 1.00 77.31 610 LEU A O 1
ATOM 4527 N N . SER A 1 611 ? -28.004 -4.982 51.888 1.00 80.56 611 SER A N 1
ATOM 4528 C CA . SER A 1 611 ? -26.579 -4.691 51.975 1.00 80.56 611 SER A CA 1
ATOM 4529 C C . SER A 1 611 ? -25.893 -5.869 52.672 1.00 80.56 611 SER A C 1
ATOM 4531 O O . SER A 1 611 ? -26.393 -6.290 53.720 1.00 80.56 611 SER A O 1
ATOM 4533 N N . PRO A 1 612 ? -24.788 -6.415 52.133 1.00 75.25 612 PRO A N 1
ATOM 4534 C CA . PRO A 1 612 ? -24.206 -6.102 50.821 1.00 75.25 612 PRO A CA 1
ATOM 4535 C C . PRO A 1 612 ? -25.117 -6.536 49.653 1.00 75.25 612 PRO A C 1
ATOM 4537 O O . PRO A 1 612 ? -26.107 -7.240 49.854 1.00 75.25 612 PRO A O 1
ATOM 4540 N N . THR A 1 613 ? -24.819 -6.084 48.433 1.00 66.12 613 THR A N 1
ATOM 4541 C CA . THR A 1 613 ? -25.586 -6.440 47.228 1.00 66.12 613 THR A CA 1
ATOM 4542 C C . THR A 1 613 ? -25.365 -7.905 46.816 1.00 66.12 613 THR A C 1
ATOM 4544 O O . THR A 1 613 ? -24.377 -8.533 47.201 1.00 66.12 613 THR A O 1
ATOM 4547 N N . HIS A 1 614 ? -26.307 -8.501 46.077 1.00 67.81 614 HIS A N 1
ATOM 4548 C CA . HIS A 1 614 ? -26.250 -9.926 45.733 1.00 67.81 614 HIS A CA 1
ATOM 4549 C C . HIS A 1 614 ? -25.109 -10.185 44.738 1.00 67.81 614 HIS A C 1
ATOM 4551 O O . HIS A 1 614 ? -24.967 -9.462 43.758 1.00 67.81 614 HIS A O 1
ATOM 4557 N N . ASN A 1 615 ? -24.301 -11.224 44.976 1.00 62.22 615 ASN A N 1
ATOM 4558 C CA . ASN A 1 615 ? -23.174 -11.629 44.127 1.00 62.22 615 ASN A CA 1
ATOM 4559 C C . ASN A 1 615 ? -22.102 -10.543 43.984 1.00 62.22 615 ASN A C 1
ATOM 4561 O O . ASN A 1 615 ? -21.339 -10.535 43.019 1.00 62.22 615 ASN A O 1
ATOM 4565 N N . VAL A 1 616 ? -22.015 -9.639 44.962 1.00 63.56 616 VAL A N 1
ATOM 4566 C CA . VAL A 1 616 ? -20.975 -8.621 44.970 1.00 63.56 616 VAL A CA 1
ATOM 4567 C C . VAL A 1 616 ? -19.617 -9.242 45.257 1.00 63.56 616 VAL A C 1
ATOM 4569 O O . VAL A 1 616 ? -19.468 -10.134 46.098 1.00 63.56 616 VAL A O 1
ATOM 4572 N N . THR A 1 617 ? -18.616 -8.726 44.557 1.00 71.56 617 THR A N 1
ATOM 4573 C CA . THR A 1 617 ? -17.215 -8.955 44.869 1.00 71.56 617 THR A CA 1
ATOM 4574 C C . THR A 1 617 ? -16.667 -7.711 45.556 1.00 71.56 617 THR A C 1
ATOM 4576 O O . THR A 1 617 ? -16.652 -6.639 44.956 1.00 71.56 617 THR A O 1
ATOM 4579 N N . LEU A 1 618 ? -16.253 -7.837 46.816 1.00 69.56 618 LEU A N 1
ATOM 4580 C CA . LEU A 1 618 ? -15.726 -6.734 47.620 1.00 69.56 618 LEU A CA 1
ATOM 4581 C C . LEU A 1 618 ? -14.227 -6.924 47.830 1.00 69.56 618 LEU A C 1
ATOM 4583 O O . LEU A 1 618 ? -13.803 -7.985 48.287 1.00 69.56 618 LEU A O 1
ATOM 4587 N N . SER A 1 619 ? -13.445 -5.891 47.516 1.00 69.19 619 SER A N 1
ATOM 4588 C CA . SER A 1 619 ? -11.984 -5.898 47.617 1.00 69.19 619 SER A CA 1
ATOM 4589 C C . SER A 1 619 ? -11.490 -4.851 48.619 1.00 69.19 619 SER A C 1
ATOM 4591 O O . SER A 1 619 ? -11.903 -3.697 48.536 1.00 69.19 619 SER A O 1
ATOM 4593 N N . GLY A 1 620 ? -10.615 -5.234 49.555 1.00 62.59 620 GLY A N 1
ATOM 4594 C CA . GLY A 1 620 ? -10.013 -4.316 50.537 1.00 62.59 620 GLY A CA 1
ATOM 4595 C C . GLY A 1 620 ? -9.545 -4.996 51.832 1.00 62.59 620 GLY A C 1
ATOM 4596 O O . GLY A 1 620 ? -9.922 -6.132 52.110 1.00 62.59 620 GLY A O 1
ATOM 4597 N N . ASN A 1 621 ? -8.728 -4.295 52.628 1.00 54.69 621 ASN A N 1
ATOM 4598 C CA . ASN A 1 621 ? -8.032 -4.867 53.803 1.00 54.69 621 ASN A CA 1
ATOM 4599 C C . ASN A 1 621 ? -8.792 -4.716 55.116 1.00 54.69 621 ASN A C 1
ATOM 4601 O O . ASN A 1 621 ? -8.614 -5.516 56.026 1.00 54.69 621 ASN A O 1
ATOM 4605 N N . ASP A 1 622 ? -9.657 -3.707 55.179 1.00 56.84 622 ASP A N 1
ATOM 4606 C CA . ASP A 1 622 ? -10.510 -3.383 56.319 1.00 56.84 622 ASP A CA 1
ATOM 4607 C C . ASP A 1 622 ? -11.961 -3.302 55.836 1.00 56.84 622 ASP A C 1
ATOM 4609 O O . ASP A 1 622 ? -12.631 -2.270 55.932 1.00 56.84 622 ASP A O 1
ATOM 4613 N N . LEU A 1 623 ? -12.440 -4.390 55.223 1.00 69.12 623 LEU A N 1
ATOM 4614 C CA . LEU A 1 623 ? -13.818 -4.476 54.753 1.00 69.12 623 LEU A CA 1
ATOM 4615 C C . LEU A 1 623 ? -14.766 -4.490 55.957 1.00 69.12 623 LEU A C 1
ATOM 4617 O O . LEU A 1 623 ? -14.985 -5.513 56.599 1.00 69.12 623 LEU A O 1
ATOM 4621 N N . VAL A 1 624 ? -15.340 -3.327 56.251 1.00 78.94 624 VAL A N 1
ATOM 4622 C CA . VAL A 1 624 ? -16.485 -3.175 57.148 1.00 78.94 624 VAL A CA 1
ATOM 4623 C C . VAL A 1 624 ? -17.730 -3.266 56.278 1.00 78.94 624 VAL A C 1
ATOM 4625 O O . VAL A 1 624 ? -18.053 -2.327 55.551 1.00 78.94 624 VAL A O 1
ATOM 4628 N N . ILE A 1 625 ? -18.385 -4.425 56.286 1.00 82.50 625 ILE A N 1
ATOM 4629 C CA . ILE A 1 625 ? -19.510 -4.708 55.396 1.00 82.50 625 ILE A CA 1
ATOM 4630 C C . ILE A 1 625 ? -20.809 -4.433 56.150 1.00 82.50 625 ILE A C 1
ATOM 4632 O O . ILE A 1 625 ? -21.198 -5.244 56.997 1.00 82.50 625 ILE A O 1
ATOM 4636 N N . PRO A 1 626 ? -21.513 -3.328 55.855 1.00 84.88 626 PRO A N 1
ATOM 4637 C CA . PRO A 1 626 ? -22.808 -3.083 56.460 1.00 84.88 626 PRO A CA 1
ATOM 4638 C C . PRO A 1 626 ? -23.775 -4.185 56.041 1.00 84.88 626 PRO A C 1
ATOM 4640 O O . PRO A 1 626 ? -23.988 -4.428 54.850 1.00 84.88 626 PRO A O 1
ATOM 4643 N N . VAL A 1 627 ? -24.368 -4.842 57.035 1.00 87.62 627 VAL A N 1
ATOM 4644 C CA . VAL A 1 627 ? -25.356 -5.902 56.835 1.00 87.62 627 VAL A CA 1
ATOM 4645 C C . VAL A 1 627 ? -26.729 -5.411 57.242 1.00 87.62 627 VAL A C 1
ATOM 4647 O O . VAL A 1 627 ? -26.989 -5.037 58.387 1.00 87.62 627 VAL A O 1
ATOM 4650 N N . GLY A 1 628 ? -27.626 -5.403 56.271 1.00 87.00 628 GLY A N 1
ATOM 4651 C CA . GLY A 1 628 ? -28.973 -4.907 56.456 1.00 87.00 628 GLY A CA 1
ATOM 4652 C C . GLY A 1 628 ? -29.872 -5.298 55.308 1.00 87.00 628 GLY A C 1
ATOM 4653 O O . GLY A 1 628 ? -29.432 -5.787 54.269 1.00 87.00 628 GLY A O 1
ATOM 4654 N N . GLY A 1 629 ? -31.162 -5.086 55.495 1.00 86.44 629 GLY A N 1
ATOM 4655 C CA . GLY A 1 629 ? -32.143 -5.561 54.556 1.00 86.44 629 GLY A CA 1
ATOM 4656 C C . GLY A 1 629 ? -33.556 -5.091 54.823 1.00 86.44 629 GLY A C 1
ATOM 4657 O O . GLY A 1 629 ? -33.819 -4.216 55.647 1.00 86.44 629 GLY A O 1
ATOM 4658 N N . GLY A 1 630 ? -34.477 -5.691 54.084 1.00 84.06 630 GLY A N 1
ATOM 4659 C CA . GLY A 1 630 ? -35.909 -5.498 54.225 1.00 84.06 630 GLY A CA 1
ATOM 4660 C C . GLY A 1 630 ? -36.590 -6.782 54.665 1.00 84.06 630 GLY A C 1
ATOM 4661 O O . GLY A 1 630 ? -36.116 -7.881 54.385 1.00 84.06 630 GLY A O 1
ATOM 4662 N N . ALA A 1 631 ? -37.721 -6.658 55.342 1.00 82.94 631 ALA A N 1
ATOM 4663 C CA . ALA A 1 631 ? -38.615 -7.775 55.600 1.00 82.94 631 ALA A CA 1
ATOM 4664 C C . ALA A 1 631 ? -40.070 -7.323 55.457 1.00 82.94 631 ALA A C 1
ATOM 4666 O O . ALA A 1 631 ? -40.415 -6.193 55.810 1.00 82.94 631 ALA A O 1
ATOM 4667 N N . TYR A 1 632 ? -40.915 -8.214 54.944 1.00 82.56 632 TYR A N 1
ATOM 4668 C CA . TYR A 1 632 ? -42.353 -8.038 54.786 1.00 82.56 632 TYR A CA 1
ATOM 4669 C C . TYR A 1 632 ? -43.083 -9.337 55.141 1.00 82.56 632 TYR A C 1
ATOM 4671 O O . TYR A 1 632 ? -42.738 -10.399 54.633 1.00 82.56 632 TYR A O 1
ATOM 4679 N N . ASP A 1 633 ? -44.119 -9.250 55.969 1.00 81.19 633 ASP A N 1
ATOM 4680 C CA . ASP A 1 633 ? -45.111 -10.311 56.160 1.00 81.19 633 ASP A CA 1
ATOM 4681 C C . ASP A 1 633 ? -46.442 -9.668 56.570 1.00 81.19 633 ASP A C 1
ATOM 4683 O O . ASP A 1 633 ? -46.502 -8.860 57.500 1.00 81.19 633 ASP A O 1
ATOM 4687 N N . ALA A 1 634 ? -47.534 -10.045 55.905 1.00 77.69 634 ALA A N 1
ATOM 4688 C CA . ALA A 1 634 ? -48.878 -9.576 56.239 1.00 77.69 634 ALA A CA 1
ATOM 4689 C C . ALA A 1 634 ? -49.321 -9.952 57.670 1.00 77.69 634 ALA A C 1
ATOM 4691 O O . ALA A 1 634 ? -50.195 -9.292 58.230 1.00 77.69 634 ALA A O 1
ATOM 4692 N N . ASN A 1 635 ? -48.718 -10.985 58.268 1.00 80.88 635 ASN A N 1
ATOM 4693 C CA . ASN A 1 635 ? -48.979 -11.435 59.639 1.00 80.88 635 ASN A CA 1
ATOM 4694 C C . ASN A 1 635 ? -48.102 -10.728 60.690 1.00 80.88 635 ASN A C 1
ATOM 4696 O O . ASN A 1 635 ? -48.245 -11.004 61.882 1.00 80.88 635 ASN A O 1
ATOM 4700 N N . GLY A 1 636 ? -47.217 -9.819 60.273 1.00 80.19 636 GLY A N 1
ATOM 4701 C CA . GLY A 1 636 ? -46.277 -9.131 61.157 1.00 80.19 636 GLY A CA 1
ATOM 4702 C C . GLY A 1 636 ? -44.976 -9.907 61.378 1.00 80.19 636 GLY A C 1
ATOM 4703 O O . GLY A 1 636 ? -44.947 -11.140 61.369 1.00 80.19 636 GLY A O 1
ATOM 4704 N N . ILE A 1 637 ? -43.885 -9.164 61.567 1.00 85.38 637 ILE A N 1
ATOM 4705 C CA . ILE A 1 637 ? -42.514 -9.690 61.630 1.00 85.38 637 ILE A CA 1
ATOM 4706 C C . ILE A 1 637 ? -42.051 -9.740 63.089 1.00 85.38 637 ILE A C 1
ATOM 4708 O O . ILE A 1 637 ? -42.016 -8.708 63.758 1.00 85.38 637 ILE A O 1
ATOM 4712 N N . GLU A 1 638 ? -41.682 -10.920 63.588 1.00 89.62 638 GLU A N 1
ATOM 4713 C CA . GLU A 1 638 ? -41.248 -11.117 64.978 1.00 89.62 638 GLU A CA 1
ATOM 4714 C C . GLU A 1 638 ? -39.737 -10.890 65.126 1.00 89.62 638 GLU A C 1
ATOM 4716 O O . GLU A 1 638 ? -39.311 -10.064 65.939 1.00 89.62 638 GLU A O 1
ATOM 4721 N N . THR A 1 639 ? -38.927 -11.565 64.304 1.00 90.75 639 THR A N 1
ATOM 4722 C CA . THR A 1 639 ? -37.458 -11.451 64.298 1.00 90.75 639 THR A CA 1
ATOM 4723 C C . THR A 1 639 ? -36.882 -11.508 62.885 1.00 90.75 639 THR A C 1
ATOM 4725 O O . THR A 1 639 ? -37.493 -12.070 61.974 1.00 90.75 639 THR A O 1
ATOM 4728 N N . VAL A 1 640 ? -35.679 -10.957 62.716 1.00 90.44 640 VAL A N 1
ATOM 4729 C CA . VAL A 1 640 ? -34.810 -11.211 61.559 1.00 90.44 640 VAL A CA 1
ATOM 4730 C C . VAL A 1 640 ? -33.435 -11.628 62.071 1.00 90.44 640 VAL A C 1
ATOM 4732 O O . VAL A 1 640 ? -32.827 -10.897 62.849 1.00 90.44 640 VAL A O 1
ATOM 4735 N N . ALA A 1 641 ? -32.957 -12.797 61.656 1.00 91.19 641 ALA A N 1
ATOM 4736 C CA . ALA A 1 641 ? -31.623 -13.312 61.945 1.00 91.19 641 ALA A CA 1
ATOM 4737 C C . ALA A 1 641 ? -30.765 -13.324 60.678 1.00 91.19 641 ALA A C 1
ATOM 4739 O O . ALA A 1 641 ? -31.298 -13.486 59.584 1.00 91.19 641 ALA A O 1
ATOM 4740 N N . LEU A 1 642 ? -29.452 -13.168 60.818 1.00 93.00 642 LEU A N 1
ATOM 4741 C CA . LEU A 1 642 ? -28.495 -13.348 59.729 1.00 93.00 642 LEU A CA 1
ATOM 4742 C C . LEU A 1 642 ? -27.575 -14.516 60.064 1.00 93.00 642 LEU A C 1
ATOM 4744 O O . LEU A 1 642 ? -27.056 -14.606 61.176 1.00 93.00 642 LEU A O 1
ATOM 4748 N N . GLN A 1 643 ? -27.354 -15.386 59.087 1.00 93.31 643 GLN A N 1
ATOM 4749 C CA . GLN A 1 643 ? -26.401 -16.484 59.148 1.00 93.31 643 GLN A CA 1
ATOM 4750 C C . GLN A 1 643 ? -25.312 -16.281 58.097 1.00 93.31 643 GLN A C 1
ATOM 4752 O O . GLN A 1 643 ? -25.609 -15.885 56.974 1.00 93.31 643 GLN A O 1
ATOM 4757 N N . ILE A 1 644 ? -24.066 -16.600 58.432 1.00 91.31 644 ILE A N 1
ATOM 4758 C CA . ILE A 1 644 ? -22.927 -16.562 57.508 1.00 91.31 644 ILE A CA 1
ATOM 4759 C C . ILE A 1 644 ? -22.397 -17.984 57.374 1.00 91.31 644 ILE A C 1
ATOM 4761 O O . ILE A 1 644 ? -22.016 -18.608 58.364 1.00 91.31 644 ILE A O 1
ATOM 4765 N N . ASN A 1 645 ? -22.427 -18.529 56.156 1.00 90.75 645 ASN A N 1
ATOM 4766 C CA . ASN A 1 645 ? -22.111 -19.932 55.865 1.00 90.75 645 ASN A CA 1
ATOM 4767 C C . ASN A 1 645 ? -22.891 -20.920 56.758 1.00 90.75 645 ASN A C 1
ATOM 4769 O O . ASN A 1 645 ? -22.381 -21.970 57.149 1.00 90.75 645 ASN A O 1
ATOM 4773 N N . GLY A 1 646 ? -24.135 -20.566 57.104 1.00 85.00 646 GLY A N 1
ATOM 4774 C CA . GLY A 1 646 ? -25.016 -21.363 57.963 1.00 85.00 646 GLY A CA 1
ATOM 4775 C C . GLY A 1 646 ? -24.756 -21.246 59.471 1.00 85.00 646 GLY A C 1
ATOM 4776 O O . GLY A 1 646 ? -25.391 -21.965 60.239 1.00 85.00 646 GLY A O 1
ATOM 4777 N N . VAL A 1 647 ? -23.853 -20.362 59.912 1.00 89.69 647 VAL A N 1
ATOM 4778 C CA . VAL A 1 647 ? -23.611 -20.059 61.333 1.00 89.69 647 VAL A CA 1
ATOM 4779 C C . VAL A 1 647 ? -24.319 -18.760 61.706 1.00 89.69 647 VAL A C 1
ATOM 4781 O O . VAL A 1 647 ? -24.160 -17.766 61.003 1.00 89.69 647 VAL A O 1
ATOM 4784 N N . ASP A 1 648 ? -25.076 -18.753 62.806 1.00 89.44 648 ASP A N 1
ATOM 4785 C CA . ASP A 1 648 ? -25.758 -17.549 63.300 1.00 89.44 648 ASP A CA 1
ATOM 4786 C C . ASP A 1 648 ? -24.749 -16.424 63.582 1.00 89.44 648 ASP A C 1
ATOM 4788 O O . ASP A 1 648 ? -23.809 -16.596 64.362 1.00 89.44 648 ASP A O 1
ATOM 4792 N N . PHE A 1 649 ? -24.956 -15.276 62.937 1.00 90.62 649 PHE A N 1
ATOM 4793 C CA . PHE A 1 649 ? -24.152 -14.069 63.106 1.00 90.62 649 PHE A CA 1
ATOM 4794 C C . PHE A 1 649 ? -24.805 -13.111 64.106 1.00 90.62 649 PHE A C 1
ATOM 4796 O O . PHE A 1 649 ? -24.190 -12.765 65.112 1.00 90.62 649 PHE A O 1
ATOM 4803 N N . ASP A 1 650 ? -26.057 -12.717 63.857 1.00 92.12 650 ASP A N 1
ATOM 4804 C CA . ASP A 1 650 ? -26.815 -11.817 64.734 1.00 92.12 650 ASP A CA 1
ATOM 4805 C C . ASP A 1 650 ? -28.335 -12.003 64.549 1.00 92.12 650 ASP A C 1
ATOM 4807 O O . ASP A 1 650 ? -28.799 -12.612 63.581 1.00 92.12 650 ASP A O 1
ATOM 4811 N N . THR A 1 651 ? -29.140 -11.521 65.498 1.00 91.31 651 THR A N 1
ATOM 4812 C CA . THR A 1 651 ? -30.609 -11.559 65.443 1.00 91.31 651 THR A CA 1
ATOM 4813 C C . THR A 1 651 ? -31.220 -10.294 66.030 1.00 91.31 651 THR A C 1
ATOM 4815 O O . THR A 1 651 ? -31.005 -9.953 67.192 1.00 91.31 651 THR A O 1
ATOM 4818 N N . VAL A 1 652 ? -32.085 -9.646 65.251 1.00 90.19 652 VAL A N 1
ATOM 4819 C CA . VAL A 1 652 ? -32.818 -8.440 65.640 1.00 90.19 652 VAL A CA 1
ATOM 4820 C C . VAL A 1 652 ? -34.276 -8.787 65.940 1.00 90.19 652 VAL A C 1
ATOM 4822 O O . VAL A 1 652 ? -34.975 -9.386 65.120 1.00 90.19 652 VAL A O 1
ATOM 4825 N N . ALA A 1 653 ? -34.755 -8.380 67.117 1.00 88.56 653 ALA A N 1
ATOM 4826 C CA . ALA A 1 653 ? -36.165 -8.471 67.484 1.00 88.56 653 ALA A CA 1
ATOM 4827 C C . ALA A 1 653 ? -36.944 -7.264 66.938 1.00 88.56 653 ALA A C 1
ATOM 4829 O O . ALA A 1 653 ? -36.605 -6.117 67.227 1.00 88.56 653 ALA A O 1
ATOM 4830 N N . ILE A 1 654 ? -38.003 -7.534 66.174 1.00 84.12 654 ILE A N 1
ATOM 4831 C CA . ILE A 1 654 ? -38.846 -6.525 65.514 1.00 84.12 654 ILE A CA 1
ATOM 4832 C C . ILE A 1 654 ? -40.173 -6.326 66.270 1.00 84.12 654 ILE A C 1
ATOM 4834 O O . ILE A 1 654 ? -40.724 -5.224 66.289 1.00 84.12 654 ILE A O 1
ATOM 4838 N N . GLY A 1 655 ? -40.661 -7.363 66.962 1.00 78.62 655 GLY A N 1
ATOM 4839 C CA . GLY A 1 655 ? -41.769 -7.256 67.920 1.00 78.62 655 GLY A CA 1
ATOM 4840 C C . GLY A 1 655 ? -43.179 -7.364 67.328 1.00 78.62 655 GLY A C 1
ATOM 4841 O O . GLY A 1 655 ? -44.132 -6.871 67.932 1.00 78.62 655 GLY A O 1
ATOM 4842 N N . GLY A 1 656 ? -43.326 -7.962 66.143 1.00 72.50 656 GLY A N 1
ATOM 4843 C CA . GLY A 1 656 ? -44.587 -8.502 65.618 1.00 72.50 656 GLY A CA 1
ATOM 4844 C C . GLY A 1 656 ? -45.593 -7.487 65.063 1.00 72.50 656 GLY A C 1
ATOM 4845 O O . GLY A 1 656 ? -46.488 -7.865 64.313 1.00 72.50 656 GLY A O 1
ATOM 4846 N N . ALA A 1 657 ? -45.469 -6.201 65.400 1.00 70.31 657 ALA A N 1
ATOM 4847 C CA . ALA A 1 657 ? -46.388 -5.148 64.959 1.00 70.31 657 ALA A CA 1
ATOM 4848 C C . ALA A 1 657 ? -46.191 -4.658 63.506 1.00 70.31 657 ALA A C 1
ATOM 4850 O O . ALA A 1 657 ? -47.198 -4.432 62.829 1.00 70.31 657 ALA A O 1
ATOM 4851 N N . PRO A 1 658 ? -44.962 -4.439 62.997 1.00 71.69 658 PRO A N 1
ATOM 4852 C CA . PRO A 1 658 ? -44.792 -3.971 61.628 1.00 71.69 658 PRO A CA 1
ATOM 4853 C C . PRO A 1 658 ? -44.969 -5.128 60.637 1.00 71.69 658 PRO A C 1
ATOM 4855 O O . PRO A 1 658 ? -44.346 -6.182 60.758 1.00 71.69 658 PRO A O 1
ATOM 4858 N N . THR A 1 659 ? -45.801 -4.908 59.619 1.00 75.69 659 THR A N 1
ATOM 4859 C CA . THR A 1 659 ? -45.940 -5.814 58.467 1.00 75.69 659 THR A CA 1
ATOM 4860 C C . THR A 1 659 ? -44.834 -5.614 57.431 1.00 75.69 659 THR A C 1
ATOM 4862 O O . THR A 1 659 ? -44.684 -6.428 56.530 1.00 75.69 659 THR A O 1
ATOM 4865 N N . ALA A 1 660 ? -44.069 -4.523 57.539 1.00 77.19 660 ALA A N 1
ATOM 4866 C CA . ALA A 1 660 ? -42.886 -4.225 56.739 1.00 77.19 660 ALA A CA 1
ATOM 4867 C C . ALA A 1 660 ? -41.863 -3.484 57.608 1.00 77.19 660 ALA A C 1
ATOM 4869 O O . ALA A 1 660 ? -42.242 -2.565 58.337 1.00 77.19 660 ALA A O 1
ATOM 4870 N N . THR A 1 661 ? -40.583 -3.843 57.527 1.00 80.50 661 THR A N 1
ATOM 4871 C CA . THR A 1 661 ? -39.507 -3.129 58.229 1.00 80.50 661 THR A CA 1
ATOM 4872 C C . THR A 1 661 ? -38.205 -3.176 57.440 1.00 80.50 661 THR A C 1
ATOM 4874 O O . THR A 1 661 ? -37.954 -4.126 56.698 1.00 80.50 661 THR A O 1
ATOM 4877 N N . LEU A 1 662 ? -37.362 -2.165 57.640 1.00 83.81 662 LEU A N 1
ATOM 4878 C CA . LEU A 1 662 ? -35.930 -2.285 57.380 1.00 83.81 662 LEU A CA 1
ATOM 4879 C C . LEU A 1 662 ? -35.261 -2.882 58.619 1.00 83.81 662 LEU A C 1
ATOM 4881 O O . LEU A 1 662 ? -35.720 -2.661 59.744 1.00 83.81 662 LEU A O 1
ATOM 4885 N N . TRP A 1 663 ? -34.200 -3.643 58.406 1.00 85.94 663 TRP A N 1
ATOM 4886 C CA . TRP A 1 663 ? -33.364 -4.201 59.458 1.00 85.94 663 TRP A CA 1
ATOM 4887 C C . TRP A 1 663 ? -31.898 -3.927 59.133 1.00 85.94 663 TRP A C 1
ATOM 4889 O O . TRP A 1 663 ? -31.500 -3.870 57.974 1.00 85.94 663 TRP A O 1
ATOM 4899 N N . SER A 1 664 ? -31.095 -3.729 60.165 1.00 87.12 664 SER A N 1
ATOM 4900 C CA . SER A 1 664 ? -29.646 -3.574 60.071 1.00 87.12 664 SER A CA 1
ATOM 4901 C C . SER A 1 664 ? -29.030 -4.224 61.299 1.00 87.12 664 SER A C 1
ATOM 4903 O O . SER A 1 664 ? -29.613 -4.152 62.384 1.00 87.12 664 SER A O 1
ATOM 4905 N N . MET A 1 665 ? -27.877 -4.849 61.125 1.00 87.38 665 MET A N 1
ATOM 4906 C CA . MET A 1 665 ? -27.125 -5.525 62.180 1.00 87.38 665 MET A CA 1
ATOM 4907 C C . MET A 1 665 ? -25.758 -4.864 62.344 1.00 87.38 665 MET A C 1
ATOM 4909 O O . MET A 1 665 ? -25.444 -3.901 61.645 1.00 87.38 665 MET A O 1
ATOM 4913 N N . ALA A 1 666 ? -24.964 -5.350 63.298 1.00 85.75 666 ALA A N 1
ATOM 4914 C CA . ALA A 1 666 ? -23.570 -4.937 63.395 1.00 85.75 666 ALA A CA 1
ATOM 4915 C C . ALA A 1 666 ? -22.834 -5.235 62.082 1.00 85.75 666 ALA A C 1
ATOM 4917 O O . ALA A 1 666 ? -23.057 -6.287 61.484 1.00 85.75 666 ALA A O 1
ATOM 4918 N N . ASP A 1 667 ? -21.959 -4.322 61.658 1.00 87.38 667 ASP A N 1
ATOM 4919 C CA . ASP A 1 667 ? -21.180 -4.501 60.436 1.00 87.38 667 ASP A CA 1
ATOM 4920 C C . ASP A 1 667 ? -20.393 -5.818 60.484 1.00 87.38 667 ASP A C 1
ATOM 4922 O O . ASP A 1 667 ? -19.794 -6.183 61.502 1.00 87.38 667 ASP A O 1
ATOM 4926 N N . TRP A 1 668 ? -20.408 -6.548 59.373 1.00 88.50 668 TRP A N 1
ATOM 4927 C CA . TRP A 1 668 ? -19.676 -7.794 59.231 1.00 88.50 668 TRP A CA 1
ATOM 4928 C C . TRP A 1 668 ? -18.232 -7.505 58.813 1.00 88.50 668 TRP A C 1
ATOM 4930 O O . TRP A 1 668 ? -17.990 -6.811 57.828 1.00 88.50 668 TRP A O 1
ATOM 4940 N N . LEU A 1 669 ? -17.274 -8.061 59.558 1.00 86.25 669 LEU A N 1
ATOM 4941 C CA . LEU A 1 669 ? -15.847 -7.998 59.243 1.00 86.25 669 LEU A CA 1
ATOM 4942 C C . LEU A 1 669 ? -15.341 -9.391 58.824 1.00 86.25 669 LEU A C 1
ATOM 4944 O O . LEU A 1 669 ? -15.074 -10.224 59.700 1.00 86.25 669 LEU A O 1
ATOM 4948 N N . PRO A 1 670 ? -15.232 -9.695 57.518 1.00 78.38 670 PRO A N 1
ATOM 4949 C CA . PRO A 1 670 ? -14.594 -10.922 57.056 1.00 78.38 670 PRO A CA 1
ATOM 4950 C C . PRO A 1 670 ? -13.090 -10.897 57.358 1.00 78.38 670 PRO A C 1
ATOM 4952 O O . PRO A 1 670 ? -12.410 -9.908 57.114 1.00 78.38 670 PRO A O 1
ATOM 4955 N N . THR A 1 671 ? -12.561 -12.007 57.873 1.00 69.81 671 THR A N 1
ATOM 4956 C CA . THR A 1 671 ? -11.133 -12.155 58.216 1.00 69.81 671 THR A CA 1
ATOM 4957 C C . THR A 1 671 ? -10.335 -12.958 57.189 1.00 69.81 671 THR A C 1
ATOM 4959 O O . THR A 1 671 ? -9.124 -13.098 57.331 1.00 69.81 671 THR A O 1
ATOM 4962 N N . THR A 1 672 ? -10.999 -13.527 56.178 1.00 71.56 672 THR A N 1
ATOM 4963 C CA . THR A 1 672 ? -10.386 -14.321 55.099 1.00 71.56 672 THR A CA 1
ATOM 4964 C C . THR A 1 672 ? -11.047 -13.987 53.758 1.00 71.56 672 THR A C 1
ATOM 4966 O O . THR A 1 672 ? -12.186 -13.526 53.716 1.00 71.56 672 THR A O 1
ATOM 4969 N N . GLY A 1 673 ? -10.313 -14.160 52.656 1.00 73.94 673 GLY A N 1
ATOM 4970 C CA . GLY A 1 673 ? -10.879 -14.072 51.309 1.00 73.94 673 GLY A CA 1
ATOM 4971 C C . GLY A 1 673 ? -11.646 -15.345 50.936 1.00 73.94 673 GLY A C 1
ATOM 4972 O O . GLY A 1 673 ? -11.392 -16.416 51.489 1.00 73.94 673 GLY A O 1
ATOM 4973 N N . GLY A 1 674 ? -12.583 -15.242 49.995 1.00 78.38 674 GLY A N 1
ATOM 4974 C CA . GLY A 1 674 ? -13.383 -16.362 49.496 1.00 78.38 674 GLY A CA 1
ATOM 4975 C C . GLY A 1 674 ? -14.868 -16.038 49.346 1.00 78.38 674 GLY A C 1
ATOM 4976 O O . GLY A 1 674 ? -15.309 -14.909 49.551 1.00 78.38 674 GLY A O 1
ATOM 4977 N N . THR A 1 675 ? -15.657 -17.042 48.966 1.00 80.88 675 THR A N 1
ATOM 4978 C CA . THR A 1 675 ? -17.112 -16.902 48.813 1.00 80.88 675 THR A CA 1
ATOM 4979 C C . THR A 1 675 ? -17.826 -17.231 50.119 1.00 80.88 675 THR A C 1
ATOM 4981 O O . THR A 1 675 ? -17.654 -18.317 50.673 1.00 80.88 675 THR A O 1
ATOM 4984 N N . TYR A 1 676 ? -18.667 -16.309 50.573 1.00 87.19 676 TYR A N 1
ATOM 4985 C CA . TYR A 1 676 ? -19.525 -16.442 51.742 1.00 87.19 676 TYR A CA 1
ATOM 4986 C C . TYR A 1 676 ? -20.989 -16.434 51.321 1.00 87.19 676 TYR A C 1
ATOM 4988 O O . TYR A 1 676 ? -21.399 -15.610 50.508 1.00 87.19 676 TYR A O 1
ATOM 4996 N N . THR A 1 677 ? -21.792 -17.311 51.912 1.00 89.31 677 THR A N 1
ATOM 4997 C CA . THR A 1 677 ? -23.249 -17.289 51.773 1.00 89.31 677 THR A CA 1
ATOM 4998 C C . THR A 1 677 ? -23.848 -16.607 52.996 1.00 89.31 677 THR A C 1
ATOM 5000 O O . THR A 1 677 ? -23.766 -17.133 54.109 1.00 89.31 677 THR A O 1
ATOM 5003 N N . LEU A 1 678 ? -24.445 -15.436 52.797 1.00 91.81 678 LEU A N 1
ATOM 5004 C CA . LEU A 1 678 ? -25.208 -14.720 53.815 1.00 91.81 678 LEU A CA 1
ATOM 5005 C C . LEU A 1 678 ? -26.672 -15.128 53.678 1.00 91.81 678 LEU A C 1
ATOM 5007 O O . LEU A 1 678 ? -27.240 -14.980 52.602 1.00 91.81 678 LEU A O 1
ATOM 5011 N N . THR A 1 679 ? -27.285 -15.610 54.756 1.00 91.31 679 THR A N 1
ATOM 5012 C CA . THR A 1 679 ? -28.688 -16.034 54.783 1.00 91.31 679 THR A CA 1
ATOM 5013 C C . THR A 1 679 ? -29.460 -15.236 55.824 1.00 91.31 679 THR A C 1
ATOM 5015 O O . THR A 1 679 ? -29.232 -15.398 57.021 1.00 91.31 679 THR A O 1
ATOM 5018 N N . ALA A 1 680 ? -30.394 -14.395 55.388 1.00 90.44 680 ALA A N 1
ATOM 5019 C CA . ALA A 1 680 ? -31.352 -13.741 56.263 1.00 90.44 680 ALA A CA 1
ATOM 5020 C C . ALA A 1 680 ? -32.538 -14.673 56.529 1.00 90.44 680 ALA A C 1
ATOM 5022 O O . ALA A 1 680 ? -33.096 -15.272 55.613 1.00 90.44 680 ALA A O 1
ATOM 5023 N N . VAL A 1 681 ? -32.940 -14.773 57.793 1.00 92.31 681 VAL A N 1
ATOM 5024 C CA . VAL A 1 681 ? -34.044 -15.604 58.272 1.00 92.31 681 VAL A CA 1
ATOM 5025 C C . VAL A 1 681 ? -35.031 -14.717 59.015 1.00 92.31 681 VAL A C 1
ATOM 5027 O O . VAL A 1 681 ? -34.784 -14.302 60.145 1.00 92.31 681 VAL A O 1
ATOM 5030 N N . MET A 1 682 ? -36.167 -14.424 58.395 1.00 89.94 682 MET A N 1
ATOM 5031 C CA . MET A 1 682 ? -37.270 -13.733 59.057 1.00 89.94 682 MET A CA 1
ATOM 5032 C C . MET A 1 682 ? -38.211 -14.750 59.690 1.00 89.94 682 MET A C 1
ATOM 5034 O O . MET A 1 682 ? -38.633 -15.689 59.024 1.00 89.94 682 MET A O 1
ATOM 5038 N N . THR A 1 683 ? -38.567 -14.550 60.958 1.00 89.94 683 THR A N 1
ATOM 5039 C CA . THR A 1 683 ? -39.623 -15.317 61.630 1.00 89.94 683 THR A CA 1
ATOM 5040 C C . THR A 1 683 ? -40.821 -14.409 61.873 1.00 89.94 683 THR A C 1
ATOM 5042 O O . THR A 1 683 ? -40.674 -13.314 62.417 1.00 89.94 683 THR A O 1
ATOM 5045 N N . ASN A 1 684 ? -42.013 -14.848 61.475 1.00 86.06 684 ASN A N 1
ATOM 5046 C CA . ASN A 1 684 ? -43.250 -14.094 61.681 1.00 86.06 684 ASN A CA 1
ATOM 5047 C C . ASN A 1 684 ? -43.933 -14.424 63.022 1.00 86.06 684 ASN A C 1
ATOM 5049 O O . ASN A 1 684 ? -43.527 -15.338 63.743 1.00 86.06 684 ASN A O 1
ATOM 5053 N N . THR A 1 685 ? -45.018 -13.715 63.344 1.00 84.19 685 THR A N 1
ATOM 5054 C CA . THR A 1 685 ? -45.802 -13.927 64.584 1.00 84.19 685 THR A CA 1
ATOM 5055 C C . THR A 1 685 ? -46.462 -15.312 64.686 1.00 84.19 685 THR A C 1
ATOM 5057 O O . THR A 1 685 ? -46.886 -15.727 65.766 1.00 84.19 685 THR A O 1
ATOM 5060 N N . LEU A 1 686 ? -46.534 -16.054 63.575 1.00 86.81 686 LEU A N 1
ATOM 5061 C CA . LEU A 1 686 ? -47.017 -17.436 63.500 1.00 86.81 686 LEU A CA 1
ATOM 5062 C C . LEU A 1 686 ? -45.874 -18.463 63.577 1.00 86.81 686 LEU A C 1
ATOM 5064 O O . LEU A 1 686 ? -46.106 -19.653 63.357 1.00 86.81 686 LEU A O 1
ATOM 5068 N N . ASN A 1 687 ? -44.649 -18.021 63.882 1.00 83.88 687 ASN A N 1
ATOM 5069 C CA . ASN A 1 687 ? -43.444 -18.844 63.962 1.00 83.88 687 ASN A CA 1
ATOM 5070 C C . ASN A 1 687 ? -43.110 -19.575 62.644 1.00 83.88 687 ASN A C 1
ATOM 5072 O O . ASN A 1 687 ? -42.581 -20.688 62.647 1.00 83.88 687 ASN A O 1
ATOM 5076 N N . THR A 1 688 ? -43.454 -18.957 61.512 1.00 84.88 688 THR A N 1
ATOM 5077 C CA . THR A 1 688 ? -43.051 -19.394 60.169 1.00 84.88 688 THR A CA 1
ATOM 5078 C C . THR A 1 688 ? -41.791 -18.641 59.768 1.00 84.88 688 THR A C 1
ATOM 5080 O O . THR A 1 688 ? -41.735 -17.423 59.934 1.00 84.88 688 THR A O 1
ATOM 5083 N N . ALA A 1 689 ? -40.800 -19.365 59.247 1.00 87.06 689 ALA A N 1
ATOM 5084 C CA . ALA A 1 689 ? -39.541 -18.791 58.796 1.00 87.06 689 ALA A CA 1
ATOM 5085 C C . ALA A 1 689 ? -39.536 -18.581 57.275 1.00 87.06 689 ALA A C 1
ATOM 5087 O O . ALA A 1 689 ? -39.947 -19.464 56.518 1.00 87.06 689 ALA A O 1
ATOM 5088 N N . VAL A 1 690 ? -39.045 -17.423 56.845 1.00 85.38 690 VAL A N 1
ATOM 5089 C CA . VAL A 1 690 ? -38.779 -17.066 55.450 1.00 85.38 690 VAL A CA 1
ATOM 5090 C C . VAL A 1 690 ? -37.294 -16.770 55.317 1.00 85.38 690 VAL A C 1
ATOM 5092 O O . VAL A 1 690 ? -36.711 -16.134 56.192 1.00 85.38 690 VAL A O 1
ATOM 5095 N N . TYR A 1 691 ? -36.699 -17.237 54.227 1.00 87.25 691 TYR A N 1
ATOM 5096 C CA . TYR A 1 691 ? -35.260 -17.202 54.009 1.00 87.25 691 TYR A CA 1
ATOM 5097 C C . TYR A 1 691 ? -34.940 -16.396 52.756 1.00 87.25 691 TYR A C 1
ATOM 5099 O O . TYR A 1 691 ? -35.667 -16.489 51.768 1.00 87.25 691 TYR A O 1
ATOM 5107 N N . ASP A 1 692 ? -33.832 -15.672 52.798 1.00 85.75 692 ASP A N 1
ATOM 5108 C CA . ASP A 1 692 ? -33.158 -15.126 51.624 1.00 85.75 692 ASP A CA 1
ATOM 5109 C C . ASP A 1 692 ? -31.664 -15.363 51.769 1.00 85.75 692 ASP A C 1
ATOM 5111 O O . ASP A 1 692 ? -31.126 -15.205 52.864 1.00 85.75 692 ASP A O 1
ATOM 5115 N N . SER A 1 693 ? -31.011 -15.762 50.686 1.00 87.19 693 SER A N 1
ATOM 5116 C CA . SER A 1 693 ? -29.587 -16.066 50.686 1.00 87.19 693 SER A CA 1
ATOM 5117 C C . SER A 1 693 ? -28.911 -15.360 49.528 1.00 87.19 693 SER A C 1
ATOM 5119 O O . SER A 1 693 ? -29.332 -15.511 48.383 1.00 87.19 693 SER A O 1
ATOM 5121 N N . ILE A 1 694 ? -27.817 -14.668 49.826 1.00 82.31 694 ILE A N 1
ATOM 5122 C CA . ILE A 1 694 ? -26.928 -14.084 48.827 1.00 82.31 694 ILE A CA 1
ATOM 5123 C C . ILE A 1 694 ? -25.535 -14.684 48.963 1.00 82.31 694 ILE A C 1
ATOM 5125 O O . ILE A 1 694 ? -25.095 -15.018 50.066 1.00 82.31 694 ILE A O 1
ATOM 5129 N N . ASN A 1 695 ? -24.819 -14.783 47.849 1.00 82.56 695 ASN A N 1
ATOM 5130 C CA . ASN A 1 695 ? -23.382 -15.018 47.888 1.00 82.56 695 ASN A CA 1
ATOM 5131 C C . ASN A 1 695 ? -22.639 -13.684 47.817 1.00 82.56 695 ASN A C 1
ATOM 5133 O O . ASN A 1 695 ? -23.021 -12.790 47.065 1.00 82.56 695 ASN A O 1
ATOM 5137 N N . VAL A 1 696 ? -21.572 -13.570 48.599 1.00 80.62 696 VAL A N 1
ATOM 5138 C CA . VAL A 1 696 ? -20.655 -12.432 48.629 1.00 80.62 696 VAL A CA 1
ATOM 5139 C C . VAL A 1 696 ? -19.250 -12.984 48.458 1.00 80.62 696 VAL A C 1
ATOM 5141 O O . VAL A 1 696 ? -18.843 -13.880 49.197 1.00 80.62 696 VAL A O 1
ATOM 5144 N N . HIS A 1 697 ? -18.509 -12.472 47.484 1.00 78.88 697 HIS A N 1
ATOM 5145 C CA . HIS A 1 697 ? -17.118 -12.847 47.280 1.00 78.88 697 HIS A CA 1
ATOM 5146 C C . HIS A 1 697 ? -16.204 -11.783 47.895 1.00 78.88 697 HIS A C 1
ATOM 5148 O O . HIS A 1 697 ? -16.299 -10.606 47.557 1.00 78.88 697 HIS A O 1
ATOM 5154 N N . ILE A 1 698 ? -15.341 -12.183 48.824 1.00 78.12 698 ILE A N 1
ATOM 5155 C CA . ILE A 1 698 ? -14.421 -11.290 49.531 1.00 78.12 698 ILE A CA 1
ATOM 5156 C C . ILE A 1 698 ? -13.009 -11.491 48.998 1.00 78.12 698 ILE A C 1
ATOM 5158 O O . ILE A 1 698 ? -12.490 -12.606 48.991 1.00 78.12 698 ILE A O 1
ATOM 5162 N N . LYS A 1 699 ? -12.381 -10.390 48.602 1.00 70.69 699 LYS A N 1
ATOM 5163 C CA . LYS A 1 699 ? -11.014 -10.310 48.097 1.00 70.69 699 LYS A CA 1
ATOM 5164 C C . LYS A 1 699 ? -10.175 -9.457 49.047 1.00 70.69 699 LYS A C 1
ATOM 5166 O O . LYS A 1 699 ? -10.183 -8.231 48.966 1.00 70.69 699 LYS A O 1
ATOM 5171 N N . ILE A 1 700 ? -9.476 -10.092 49.981 1.00 67.88 700 ILE A N 1
ATOM 5172 C CA . ILE A 1 700 ? -8.577 -9.383 50.904 1.00 67.88 700 ILE A CA 1
ATOM 5173 C C . ILE A 1 700 ? -7.227 -9.217 50.208 1.00 67.88 700 ILE A C 1
ATOM 5175 O O . ILE A 1 700 ? -6.649 -10.210 49.763 1.00 67.88 700 ILE A O 1
ATOM 5179 N N . GLN A 1 701 ? -6.742 -7.978 50.077 1.00 74.75 701 GLN A N 1
ATOM 5180 C CA . GLN A 1 701 ? -5.407 -7.747 49.532 1.00 74.75 701 GLN A CA 1
ATOM 5181 C C . GLN A 1 701 ? -4.394 -8.132 50.617 1.00 74.75 701 GLN A C 1
ATOM 5183 O O . GLN A 1 701 ? -4.534 -7.766 51.781 1.00 74.75 701 GLN A O 1
ATOM 5188 N N . ASN A 1 702 ? -3.392 -8.921 50.248 1.00 77.94 702 ASN A N 1
ATOM 5189 C CA . ASN A 1 702 ? -2.398 -9.442 51.190 1.00 77.94 702 ASN A CA 1
ATOM 5190 C C . ASN A 1 702 ? -0.992 -8.945 50.857 1.00 77.94 702 ASN A C 1
ATOM 5192 O O . ASN A 1 702 ? -0.070 -9.162 51.640 1.00 77.94 702 ASN A O 1
ATOM 5196 N N . CYS A 1 703 ? -0.840 -8.278 49.713 1.00 87.38 703 CYS A N 1
ATOM 5197 C CA . CYS A 1 703 ? 0.428 -7.838 49.173 1.00 87.38 703 CYS A CA 1
ATOM 5198 C C . CYS A 1 703 ? 0.357 -6.369 48.770 1.00 87.38 703 CYS A C 1
ATOM 5200 O O . CYS A 1 703 ? -0.476 -5.993 47.943 1.00 87.38 703 CYS A O 1
ATOM 5202 N N . PHE A 1 704 ? 1.257 -5.560 49.320 1.00 90.81 704 PHE A N 1
ATOM 5203 C CA . PHE A 1 704 ? 1.329 -4.123 49.065 1.00 90.81 704 PHE A CA 1
ATOM 5204 C C . PHE A 1 704 ? 2.742 -3.733 48.708 1.00 90.81 704 PHE A C 1
ATOM 5206 O O . PHE A 1 704 ? 3.695 -4.265 49.286 1.00 90.81 704 PHE A O 1
ATOM 5213 N N . THR A 1 705 ? 2.869 -2.754 47.825 1.00 93.31 705 THR A N 1
ATOM 5214 C CA . THR A 1 705 ? 4.160 -2.182 47.464 1.00 93.31 705 THR A CA 1
ATOM 5215 C C . THR A 1 705 ? 4.111 -0.677 47.289 1.00 93.31 705 THR A C 1
ATOM 5217 O O . THR A 1 705 ? 3.104 -0.147 46.827 1.00 93.31 705 THR A O 1
ATOM 5220 N N . GLU A 1 706 ? 5.231 -0.024 47.577 1.00 92.38 706 GLU A N 1
ATOM 5221 C CA . GLU A 1 706 ? 5.462 1.414 47.398 1.00 92.38 706 GLU A CA 1
ATOM 5222 C C . GLU A 1 706 ? 6.872 1.616 46.819 1.00 92.38 706 GLU A C 1
ATOM 5224 O O . GLU A 1 706 ? 7.821 0.969 47.279 1.00 92.38 706 GLU A O 1
ATOM 5229 N N . TYR A 1 707 ? 7.014 2.432 45.775 1.00 90.62 707 TYR A N 1
ATOM 5230 C CA . TYR A 1 707 ? 8.268 2.623 45.042 1.00 90.62 707 TYR A CA 1
ATOM 5231 C C . TYR A 1 707 ? 8.627 4.082 44.701 1.00 90.62 707 TYR A C 1
ATOM 5233 O O . TYR A 1 707 ? 9.760 4.312 44.252 1.00 90.62 707 TYR A O 1
ATOM 5241 N N . ASP A 1 708 ? 7.723 5.052 44.867 1.00 84.88 708 ASP A N 1
ATOM 5242 C CA . ASP A 1 708 ? 7.917 6.451 44.452 1.00 84.88 708 ASP A CA 1
ATOM 5243 C C . ASP A 1 708 ? 8.317 7.422 45.592 1.00 84.88 708 ASP A C 1
ATOM 5245 O O . ASP A 1 708 ? 8.791 8.540 45.353 1.00 84.88 708 ASP A O 1
ATOM 5249 N N . GLY A 1 709 ? 8.270 6.937 46.829 1.00 78.38 709 GLY A N 1
ATOM 5250 C CA . GLY A 1 709 ? 8.678 7.579 48.068 1.00 78.38 709 GLY A CA 1
ATOM 5251 C C . GLY A 1 709 ? 7.561 8.297 48.825 1.00 78.38 709 GLY A C 1
ATOM 5252 O O . GLY A 1 709 ? 7.890 9.030 49.770 1.00 78.38 709 GLY A O 1
ATOM 5253 N N . ASP A 1 710 ? 6.296 8.140 48.433 1.00 79.62 710 ASP A N 1
ATOM 5254 C CA . ASP A 1 710 ? 5.161 8.782 49.092 1.00 79.62 710 ASP A CA 1
ATOM 5255 C C . ASP A 1 710 ? 4.640 8.004 50.331 1.00 79.62 710 ASP A C 1
ATOM 5257 O O . ASP A 1 710 ? 5.364 7.232 50.969 1.00 79.62 710 ASP A O 1
ATOM 5261 N N . THR A 1 711 ? 3.433 8.335 50.802 1.00 78.50 711 THR A N 1
ATOM 5262 C CA . THR A 1 711 ? 2.824 7.719 51.997 1.00 78.50 711 THR A CA 1
ATOM 5263 C C . THR A 1 711 ? 1.734 6.696 51.677 1.00 78.50 711 THR A C 1
ATOM 5265 O O . THR A 1 711 ? 1.061 6.237 52.598 1.00 78.50 711 THR A O 1
ATOM 5268 N N . LEU A 1 712 ? 1.497 6.392 50.406 1.00 80.06 712 LEU A N 1
ATOM 5269 C CA . LEU A 1 712 ? 0.449 5.499 49.924 1.00 80.06 712 LEU A CA 1
ATOM 5270 C C . LEU A 1 712 ? 1.072 4.226 49.345 1.00 80.06 712 LEU A C 1
ATOM 5272 O O . LEU A 1 712 ? 2.265 4.142 49.108 1.00 80.06 712 LEU A O 1
ATOM 5276 N N . ALA A 1 713 ? 0.273 3.170 49.204 1.00 82.00 713 ALA A N 1
ATOM 5277 C CA . ALA A 1 713 ? 0.702 2.006 48.436 1.00 82.00 713 ALA A CA 1
ATOM 5278 C C . ALA A 1 713 ? 0.451 2.278 46.947 1.00 82.00 713 ALA A C 1
ATOM 5280 O O . ALA A 1 713 ? -0.675 2.615 46.577 1.00 82.00 713 ALA A O 1
ATOM 5281 N N . ASP A 1 714 ? 1.467 2.081 46.111 1.00 84.19 714 ASP A N 1
ATOM 5282 C CA . ASP A 1 714 ? 1.374 2.234 44.654 1.00 84.19 714 ASP A CA 1
ATOM 5283 C C . ASP A 1 714 ? 0.665 1.049 43.999 1.00 84.19 714 ASP A C 1
ATOM 5285 O O . ASP A 1 714 ? -0.120 1.207 43.065 1.00 84.19 714 ASP A O 1
ATOM 5289 N N . PHE A 1 715 ? 0.923 -0.156 44.514 1.00 86.75 715 PHE A N 1
ATOM 5290 C CA . PHE A 1 715 ? 0.248 -1.371 44.072 1.00 86.75 715 PHE A CA 1
ATOM 5291 C C . PHE A 1 715 ? -0.208 -2.204 45.264 1.00 86.75 715 PHE A C 1
ATOM 5293 O O . PHE A 1 715 ? 0.489 -2.321 46.274 1.00 86.75 715 PHE A O 1
ATOM 5300 N N . ALA A 1 716 ? -1.382 -2.814 45.119 1.00 85.44 716 ALA A N 1
ATOM 5301 C CA . ALA A 1 716 ? -1.974 -3.710 46.097 1.00 85.44 716 ALA A CA 1
ATOM 5302 C C . ALA A 1 716 ? -2.682 -4.873 45.389 1.00 85.44 716 ALA A C 1
ATOM 5304 O O . ALA A 1 716 ? -3.405 -4.659 44.415 1.00 85.44 716 ALA A O 1
ATOM 5305 N N . SER A 1 717 ? -2.481 -6.102 45.863 1.00 82.31 717 SER A N 1
ATOM 5306 C CA . SER A 1 717 ? -3.081 -7.309 45.281 1.00 82.31 717 SER A CA 1
ATOM 5307 C C . SER A 1 717 ? -3.390 -8.363 46.350 1.00 82.31 717 SER A C 1
ATOM 5309 O O . SER A 1 717 ? -2.836 -8.361 47.450 1.00 82.31 717 SER A O 1
ATOM 5311 N N . GLU A 1 718 ? -4.292 -9.285 46.015 1.00 80.50 718 GLU A N 1
ATOM 5312 C CA . GLU A 1 718 ? -4.574 -10.515 46.778 1.00 80.50 718 GLU A CA 1
ATOM 5313 C C . GLU A 1 718 ? -3.378 -11.481 46.781 1.00 80.50 718 GLU A C 1
ATOM 5315 O O . GLU A 1 718 ? -3.265 -12.330 47.665 1.00 80.50 718 GLU A O 1
ATOM 5320 N N . ASP A 1 719 ? -2.496 -11.325 45.794 1.00 85.00 719 ASP A N 1
ATOM 5321 C CA . ASP A 1 719 ? -1.392 -12.213 45.455 1.00 85.00 719 ASP A CA 1
ATOM 5322 C C . ASP A 1 719 ? -0.102 -11.427 45.153 1.00 85.00 719 ASP A C 1
ATOM 5324 O O . ASP A 1 719 ? -0.021 -10.205 45.295 1.00 85.00 719 ASP A O 1
ATOM 5328 N N . ALA A 1 720 ? 0.928 -12.135 44.707 1.00 88.75 720 ALA A N 1
ATOM 5329 C CA . ALA A 1 720 ? 2.247 -11.586 44.433 1.00 88.75 720 ALA A CA 1
ATOM 5330 C C . ALA A 1 720 ? 2.356 -10.617 43.242 1.00 88.75 720 ALA A C 1
ATOM 5332 O O . ALA A 1 720 ? 3.427 -10.035 43.041 1.00 88.75 720 ALA A O 1
ATOM 5333 N N . ARG A 1 721 ? 1.286 -10.389 42.465 1.00 90.75 721 ARG A N 1
ATOM 5334 C CA . ARG A 1 721 ? 1.341 -9.507 41.285 1.00 90.75 721 ARG A CA 1
ATOM 5335 C C . ARG A 1 721 ? 1.707 -8.069 41.629 1.00 90.75 721 ARG A C 1
ATOM 5337 O O . ARG A 1 721 ? 2.414 -7.439 40.849 1.00 90.75 721 ARG A O 1
ATOM 5344 N N . ALA A 1 722 ? 1.315 -7.576 42.808 1.00 89.56 722 ALA A N 1
ATOM 5345 C CA . ALA A 1 722 ? 1.691 -6.234 43.259 1.00 89.56 722 ALA A CA 1
ATOM 5346 C C . ALA A 1 722 ? 3.218 -6.046 43.297 1.00 89.56 722 ALA A C 1
ATOM 5348 O O . ALA A 1 722 ? 3.722 -5.007 42.878 1.00 89.56 722 ALA A O 1
ATOM 5349 N N . VAL A 1 723 ? 3.966 -7.083 43.695 1.00 93.69 723 VAL A N 1
ATOM 5350 C CA . VAL A 1 723 ? 5.436 -7.042 43.703 1.00 93.69 723 VAL A CA 1
ATOM 5351 C C . VAL A 1 723 ? 6.002 -6.944 42.292 1.00 93.69 723 VAL A C 1
ATOM 5353 O O . VAL A 1 723 ? 6.930 -6.170 42.059 1.00 93.69 723 VAL A O 1
ATOM 5356 N N . GLN A 1 724 ? 5.446 -7.695 41.341 1.00 94.50 724 GLN A N 1
ATOM 5357 C CA . GLN A 1 724 ? 5.905 -7.642 39.954 1.00 94.50 724 GLN A CA 1
ATOM 5358 C C . GLN A 1 724 ? 5.572 -6.311 39.290 1.00 94.50 724 GLN A C 1
ATOM 5360 O O . GLN A 1 724 ? 6.451 -5.729 38.666 1.00 94.50 724 GLN A O 1
ATOM 5365 N N . TRP A 1 725 ? 4.356 -5.794 39.478 1.00 92.44 725 TRP A N 1
ATOM 5366 C CA . TRP A 1 725 ? 3.965 -4.487 38.949 1.00 92.44 725 TRP A CA 1
ATOM 5367 C C . TRP A 1 725 ? 4.876 -3.372 39.464 1.00 92.44 725 TRP A C 1
ATOM 5369 O O . TRP A 1 725 ? 5.342 -2.553 38.673 1.00 92.44 725 TRP A O 1
ATOM 5379 N N . ALA A 1 726 ? 5.224 -3.394 40.755 1.00 93.62 726 ALA A N 1
ATOM 5380 C CA . ALA A 1 726 ? 6.187 -2.455 41.320 1.00 93.62 726 ALA A CA 1
ATOM 5381 C C . ALA A 1 726 ? 7.583 -2.610 40.713 1.00 93.62 726 ALA A C 1
ATOM 5383 O O . ALA A 1 726 ? 8.224 -1.614 40.379 1.00 93.62 726 ALA A O 1
ATOM 5384 N N . VAL A 1 727 ? 8.059 -3.845 40.530 1.00 94.00 727 VAL A N 1
ATOM 5385 C CA . VAL A 1 727 ? 9.341 -4.105 39.863 1.00 94.00 727 VAL A CA 1
ATOM 5386 C C . VAL A 1 727 ? 9.331 -3.580 38.435 1.00 94.00 727 VAL A C 1
ATOM 5388 O O . VAL A 1 727 ? 10.296 -2.931 38.034 1.00 94.00 727 VAL A O 1
ATOM 5391 N N . ASP A 1 728 ? 8.261 -3.788 37.680 1.00 92.38 728 ASP A N 1
ATOM 5392 C CA . ASP A 1 728 ? 8.167 -3.364 36.286 1.00 92.38 728 ASP A CA 1
ATOM 5393 C C . ASP A 1 728 ? 8.082 -1.835 36.171 1.00 92.38 728 ASP A C 1
ATOM 5395 O O . ASP A 1 728 ? 8.836 -1.243 35.391 1.00 92.38 728 ASP A O 1
ATOM 5399 N N . ALA A 1 729 ? 7.283 -1.187 37.024 1.00 90.88 729 ALA A N 1
ATOM 5400 C CA . ALA A 1 729 ? 7.083 0.263 37.036 1.00 90.88 729 ALA A CA 1
ATOM 5401 C C . ALA A 1 729 ? 8.284 1.056 37.584 1.00 90.88 729 ALA A C 1
ATOM 5403 O O . ALA A 1 729 ? 8.571 2.160 37.113 1.00 90.88 729 ALA A O 1
ATOM 5404 N N . ALA A 1 730 ? 9.016 0.511 38.560 1.00 92.19 730 ALA A N 1
ATOM 5405 C CA . ALA A 1 730 ? 10.057 1.260 39.252 1.00 92.19 730 ALA A CA 1
ATOM 5406 C C . ALA A 1 730 ? 11.254 1.615 38.339 1.00 92.19 730 ALA A C 1
ATOM 5408 O O . ALA A 1 730 ? 11.778 0.752 37.623 1.00 92.19 730 ALA A O 1
ATOM 5409 N N . PRO A 1 731 ? 11.763 2.861 38.378 1.00 92.69 731 PRO A N 1
ATOM 5410 C CA . PRO A 1 731 ? 13.007 3.226 37.705 1.00 92.69 731 PRO A CA 1
ATOM 5411 C C . PRO A 1 731 ? 14.214 2.382 38.149 1.00 92.69 731 PRO A C 1
ATOM 5413 O O . PRO A 1 731 ? 14.262 1.827 39.248 1.00 92.69 731 PRO A O 1
ATOM 5416 N N . VAL A 1 732 ? 15.241 2.308 37.297 1.00 93.19 732 VAL A N 1
ATOM 5417 C CA . VAL A 1 732 ? 16.490 1.607 37.634 1.00 93.19 732 VAL A CA 1
ATOM 5418 C C . VAL A 1 732 ? 17.143 2.264 38.854 1.00 93.19 732 VAL A C 1
ATOM 5420 O O . VAL A 1 732 ? 17.424 3.460 38.854 1.00 93.19 732 VAL A O 1
ATOM 5423 N N . GLY A 1 733 ? 17.440 1.463 39.874 1.00 91.38 733 GLY A N 1
ATOM 5424 C CA . GLY A 1 733 ? 18.055 1.883 41.133 1.00 91.38 733 GLY A CA 1
ATOM 5425 C C . GLY A 1 733 ? 17.060 2.230 42.243 1.00 91.38 733 GLY A C 1
ATOM 5426 O O . GLY A 1 733 ? 17.502 2.554 43.345 1.00 91.38 733 GLY A O 1
ATOM 5427 N N . SER A 1 734 ? 15.752 2.149 41.986 1.00 94.94 734 SER A N 1
ATOM 5428 C CA . SER A 1 734 ? 14.719 2.442 42.982 1.00 94.94 734 SER A CA 1
ATOM 5429 C C . SER A 1 734 ? 14.680 1.436 44.133 1.00 94.94 734 SER A C 1
ATOM 5431 O O . SER A 1 734 ? 15.164 0.304 44.036 1.00 94.94 734 SER A O 1
ATOM 5433 N N . THR A 1 735 ? 14.086 1.874 45.244 1.00 95.50 735 THR A N 1
ATOM 5434 C CA . THR A 1 735 ? 13.740 1.021 46.384 1.00 95.50 735 THR A CA 1
ATOM 5435 C C . THR A 1 735 ? 12.245 0.764 46.356 1.00 95.50 735 THR A C 1
ATOM 5437 O O . THR A 1 735 ? 11.477 1.712 46.415 1.00 95.50 735 THR A O 1
ATOM 5440 N N . ILE A 1 736 ? 11.860 -0.504 46.288 1.00 96.81 736 ILE A N 1
ATOM 5441 C CA . ILE A 1 736 ? 10.483 -0.966 46.404 1.00 96.81 736 ILE A CA 1
ATOM 5442 C C . ILE A 1 736 ? 10.320 -1.525 47.811 1.00 96.81 736 ILE A C 1
ATOM 5444 O O . ILE A 1 736 ? 11.012 -2.465 48.220 1.00 96.81 736 ILE A O 1
ATOM 5448 N N . LYS A 1 737 ? 9.416 -0.923 48.565 1.00 96.75 737 LYS A N 1
ATOM 5449 C CA . LYS A 1 737 ? 9.007 -1.379 49.884 1.00 96.75 737 LYS A CA 1
ATOM 5450 C C . LYS A 1 737 ? 7.845 -2.341 49.716 1.00 96.75 737 LYS A C 1
ATOM 5452 O O . LYS A 1 737 ? 6.983 -2.106 48.880 1.00 96.75 737 LYS A O 1
ATOM 5457 N N . ILE A 1 738 ? 7.833 -3.420 50.487 1.00 96.12 738 ILE A N 1
ATOM 5458 C CA . ILE A 1 738 ? 6.828 -4.481 50.404 1.00 96.12 738 ILE A CA 1
ATOM 5459 C C . ILE A 1 738 ? 6.247 -4.712 51.799 1.00 96.12 738 ILE A C 1
ATOM 5461 O O . ILE A 1 738 ? 6.987 -4.733 52.787 1.00 96.12 738 ILE A O 1
ATOM 5465 N N . ALA A 1 739 ? 4.932 -4.886 51.875 1.00 93.00 739 ALA A N 1
ATOM 5466 C CA . ALA A 1 739 ? 4.231 -5.248 53.099 1.00 93.00 739 ALA A CA 1
ATOM 5467 C C . ALA A 1 739 ? 3.282 -6.430 52.861 1.00 93.00 739 ALA A C 1
ATOM 5469 O O . ALA A 1 739 ? 2.663 -6.540 51.802 1.00 93.00 739 ALA A O 1
ATOM 5470 N N . GLY A 1 740 ? 3.139 -7.277 53.883 1.00 90.94 740 GLY A N 1
ATOM 5471 C CA . GLY A 1 740 ? 2.201 -8.399 53.892 1.00 90.94 740 GLY A CA 1
ATOM 5472 C C . GLY A 1 740 ? 2.764 -9.725 53.363 1.00 90.94 740 GLY A C 1
ATOM 5473 O O . GLY A 1 740 ? 3.975 -9.935 53.298 1.00 90.94 740 GLY A O 1
ATOM 5474 N N . THR A 1 741 ? 1.859 -10.655 53.057 1.00 91.38 741 THR A N 1
ATOM 5475 C CA . THR A 1 741 ? 2.159 -11.995 52.527 1.00 91.38 741 THR A CA 1
ATOM 5476 C C . THR A 1 741 ? 1.720 -12.050 51.067 1.00 91.38 741 THR A C 1
ATOM 5478 O O . THR A 1 741 ? 0.538 -12.163 50.751 1.00 91.38 741 THR A O 1
ATOM 5481 N N . CYS A 1 742 ? 2.691 -11.958 50.172 1.00 93.00 742 CYS A N 1
ATOM 5482 C CA . CYS A 1 742 ? 2.525 -11.963 48.729 1.00 93.00 742 CYS A CA 1
ATOM 5483 C C . CYS A 1 742 ? 2.606 -13.399 48.206 1.00 93.00 742 CYS A C 1
ATOM 5485 O O . CYS A 1 742 ? 3.695 -13.898 47.923 1.00 93.00 742 CYS A O 1
ATOM 5487 N N . VAL A 1 743 ? 1.450 -14.058 48.115 1.00 91.75 743 VAL A N 1
ATOM 5488 C CA . VAL A 1 743 ? 1.331 -15.464 47.700 1.00 91.75 743 VAL A CA 1
ATOM 5489 C C . VAL A 1 743 ? 1.098 -15.568 46.192 1.00 91.75 743 VAL A C 1
ATOM 5491 O O . VAL A 1 743 ? 0.367 -14.760 45.635 1.00 91.75 743 VAL A O 1
ATOM 5494 N N . GLY A 1 744 ? 1.664 -16.568 45.525 1.00 88.50 744 GLY A N 1
ATOM 5495 C CA . GLY A 1 744 ? 1.407 -16.887 44.121 1.00 88.50 744 GLY A CA 1
ATOM 5496 C C . GLY A 1 744 ? 2.570 -16.568 43.181 1.00 88.50 744 GLY A C 1
ATOM 5497 O O . GLY A 1 744 ? 3.655 -16.153 43.591 1.00 88.50 744 GLY A O 1
ATOM 5498 N N . VAL A 1 745 ? 2.344 -16.815 41.890 1.00 87.94 745 VAL A N 1
ATOM 5499 C CA . VAL A 1 745 ? 3.364 -16.764 40.835 1.00 87.94 745 VAL A CA 1
ATOM 5500 C C . VAL A 1 745 ? 2.798 -16.203 39.527 1.00 87.94 745 VAL A C 1
ATOM 5502 O O . VAL A 1 745 ? 1.618 -16.376 39.231 1.00 87.94 745 VAL A O 1
ATOM 5505 N N . GLN A 1 746 ? 3.660 -15.604 38.704 1.00 84.19 746 GLN A N 1
ATOM 5506 C CA . GLN A 1 746 ? 3.386 -15.216 37.318 1.00 84.19 746 GLN A CA 1
ATOM 5507 C C . GLN A 1 746 ? 4.421 -15.803 36.348 1.00 84.19 746 GLN A C 1
ATOM 5509 O O . GLN A 1 746 ? 5.570 -16.074 36.709 1.00 84.19 746 GLN A O 1
ATOM 5514 N N . GLY A 1 747 ? 3.999 -16.006 35.098 1.00 74.50 747 GLY A N 1
ATOM 5515 C CA . GLY A 1 747 ? 4.861 -16.470 34.011 1.00 74.50 747 GLY A CA 1
ATOM 5516 C C . GLY A 1 747 ? 5.525 -15.301 33.287 1.00 74.50 747 GLY A C 1
ATOM 5517 O O . GLY A 1 747 ? 4.842 -14.382 32.848 1.00 74.50 747 GLY A O 1
ATOM 5518 N N . ASN A 1 748 ? 6.849 -15.350 33.129 1.00 59.19 748 ASN A N 1
ATOM 5519 C CA . ASN A 1 748 ? 7.603 -14.414 32.285 1.00 59.19 748 ASN A CA 1
ATOM 5520 C C . ASN A 1 748 ? 8.448 -15.219 31.287 1.00 59.19 748 ASN A C 1
ATOM 5522 O O . ASN A 1 748 ? 9.651 -15.418 31.463 1.00 59.19 748 ASN A O 1
ATOM 5526 N N . GLY A 1 749 ? 7.776 -15.805 30.293 1.00 61.88 749 GLY A N 1
ATOM 5527 C CA . GLY A 1 749 ? 8.380 -16.777 29.385 1.00 61.88 749 GLY A CA 1
ATOM 5528 C C . GLY A 1 749 ? 8.529 -18.156 30.032 1.00 61.88 749 GLY A C 1
ATOM 5529 O O . GLY A 1 749 ? 7.553 -18.748 30.480 1.00 61.88 749 GLY A O 1
ATOM 5530 N N . ALA A 1 750 ? 9.744 -18.709 30.038 1.00 58.72 750 ALA A N 1
ATOM 5531 C CA . ALA A 1 750 ? 9.959 -20.120 30.349 1.00 58.72 750 ALA A CA 1
ATOM 5532 C C . ALA A 1 750 ? 10.024 -20.460 31.855 1.00 58.72 750 ALA A C 1
ATOM 5534 O O . ALA A 1 750 ? 10.097 -21.640 32.175 1.00 58.72 750 ALA A O 1
ATOM 5535 N N . ILE A 1 751 ? 9.993 -19.481 32.770 1.00 73.94 751 ILE A N 1
ATOM 5536 C CA . ILE A 1 751 ? 10.018 -19.692 34.232 1.00 73.94 751 ILE A CA 1
ATOM 5537 C C . ILE A 1 751 ? 8.756 -19.077 34.859 1.00 73.94 751 ILE A C 1
ATOM 5539 O O . ILE A 1 751 ? 8.316 -17.992 34.464 1.00 73.94 751 ILE A O 1
ATOM 5543 N N . THR A 1 752 ? 8.192 -19.790 35.835 1.00 83.88 752 THR A N 1
ATOM 5544 C CA . THR A 1 752 ? 7.087 -19.339 36.687 1.00 83.88 752 THR A CA 1
ATOM 5545 C C . THR A 1 752 ? 7.647 -18.896 38.041 1.00 83.88 752 THR A C 1
ATOM 5547 O O . THR A 1 752 ? 8.361 -19.679 38.680 1.00 83.88 752 THR A O 1
ATOM 5550 N N . GLN A 1 753 ? 7.346 -17.665 38.479 1.00 90.44 753 GLN A N 1
ATOM 5551 C CA . GLN A 1 753 ? 7.881 -17.117 39.733 1.00 90.44 753 GLN A CA 1
ATOM 5552 C C . GLN A 1 753 ? 7.013 -16.056 40.431 1.00 90.44 753 GLN A C 1
ATOM 5554 O O . GLN A 1 753 ? 6.239 -15.369 39.772 1.00 90.44 753 GLN A O 1
ATOM 5559 N N . THR A 1 754 ? 7.202 -15.858 41.741 1.00 91.94 754 THR A N 1
ATOM 5560 C CA . THR A 1 754 ? 6.571 -14.788 42.549 1.00 91.94 754 THR A CA 1
ATOM 5561 C C . THR A 1 754 ? 7.071 -13.394 42.168 1.00 91.94 754 THR A C 1
ATOM 5563 O O . THR A 1 754 ? 6.312 -12.437 42.249 1.00 91.94 754 THR A O 1
ATOM 5566 N N . VAL A 1 755 ? 8.324 -13.241 41.724 1.00 93.50 755 VAL A N 1
ATOM 5567 C CA . VAL A 1 755 ? 8.836 -11.989 41.135 1.00 93.50 755 VAL A CA 1
ATOM 5568 C C . VAL A 1 755 ? 10.061 -12.237 40.246 1.00 93.50 755 VAL A C 1
ATOM 5570 O O . VAL A 1 755 ? 10.964 -12.998 40.602 1.00 93.50 755 VAL A O 1
ATOM 5573 N N . ALA A 1 756 ? 10.108 -11.577 39.087 1.00 92.69 756 ALA A N 1
ATOM 5574 C CA . ALA A 1 756 ? 11.224 -11.557 38.145 1.00 92.69 756 ALA A CA 1
ATOM 5575 C C . ALA A 1 756 ? 11.859 -10.159 38.072 1.00 92.69 756 ALA A C 1
ATOM 5577 O O . ALA A 1 756 ? 11.171 -9.167 37.846 1.00 92.69 756 ALA A O 1
ATOM 5578 N N . ILE A 1 757 ? 13.183 -10.088 38.230 1.00 93.25 757 ILE A N 1
ATOM 5579 C CA . ILE A 1 757 ? 13.964 -8.850 38.308 1.00 93.25 757 ILE A CA 1
ATOM 5580 C C . ILE A 1 757 ? 15.042 -8.852 37.216 1.00 93.25 757 ILE A C 1
ATOM 5582 O O . ILE A 1 757 ? 15.931 -9.704 37.213 1.00 93.25 757 ILE A O 1
ATOM 5586 N N . SER A 1 758 ? 14.994 -7.858 36.326 1.00 92.62 758 SER A N 1
ATOM 5587 C CA . SER A 1 758 ? 15.923 -7.694 35.191 1.00 92.62 758 SER A CA 1
ATOM 5588 C C . SER A 1 758 ? 16.706 -6.373 35.201 1.00 92.62 758 SER A C 1
ATOM 5590 O O . SER A 1 758 ? 17.435 -6.054 34.266 1.00 92.62 758 SER A O 1
ATOM 5592 N N . LYS A 1 759 ? 16.588 -5.580 36.272 1.00 93.81 759 LYS A N 1
ATOM 5593 C CA . LYS A 1 759 ? 17.256 -4.277 36.436 1.00 93.81 759 LYS A CA 1
ATOM 5594 C C . LYS A 1 759 ? 17.749 -4.076 37.868 1.00 93.81 759 LYS A C 1
ATOM 5596 O O . LYS A 1 759 ? 17.305 -4.765 38.780 1.00 93.81 759 LYS A O 1
ATOM 5601 N N . SER A 1 760 ? 18.687 -3.146 38.070 1.00 95.00 760 SER A N 1
ATOM 5602 C CA . SER A 1 760 ? 19.163 -2.799 39.419 1.00 95.00 760 SER A CA 1
ATOM 5603 C C . SER A 1 760 ? 18.020 -2.219 40.251 1.00 95.00 760 SER A C 1
ATOM 5605 O O . SER A 1 760 ? 17.388 -1.273 39.788 1.00 95.00 760 SER A O 1
ATOM 5607 N N . LEU A 1 761 ? 17.777 -2.739 41.455 1.00 95.94 761 LEU A N 1
ATOM 5608 C CA . LEU A 1 761 ? 16.765 -2.232 42.393 1.00 95.94 761 LEU A CA 1
ATOM 5609 C C . LEU A 1 761 ? 16.971 -2.798 43.805 1.00 95.94 761 LEU A C 1
ATOM 5611 O O . LEU A 1 761 ? 17.781 -3.701 44.020 1.00 95.94 761 LEU A O 1
ATOM 5615 N N . THR A 1 762 ? 16.229 -2.277 44.776 1.00 96.94 762 THR A N 1
ATOM 5616 C CA . THR A 1 762 ? 16.193 -2.806 46.146 1.00 96.94 762 THR A CA 1
ATOM 5617 C C . THR A 1 762 ? 14.766 -3.217 46.499 1.00 96.94 762 THR A C 1
ATOM 5619 O O . THR A 1 762 ? 13.883 -2.375 46.416 1.00 96.94 762 THR A O 1
ATOM 5622 N N . LEU A 1 763 ? 14.536 -4.464 46.920 1.00 97.69 763 LEU A N 1
ATOM 5623 C CA . LEU A 1 763 ? 13.281 -4.903 47.543 1.00 97.69 763 LEU A CA 1
ATOM 5624 C C . LEU A 1 763 ? 13.462 -4.948 49.062 1.00 97.69 763 LEU A C 1
ATOM 5626 O O . LEU A 1 763 ? 14.381 -5.612 49.549 1.00 97.69 763 LEU A O 1
ATOM 5630 N N . ILE A 1 764 ? 12.600 -4.259 49.809 1.00 97.25 764 ILE A N 1
ATOM 5631 C CA . ILE A 1 764 ? 12.667 -4.201 51.275 1.00 97.25 764 ILE A CA 1
ATOM 5632 C C . ILE A 1 764 ? 11.318 -4.587 51.878 1.00 97.25 7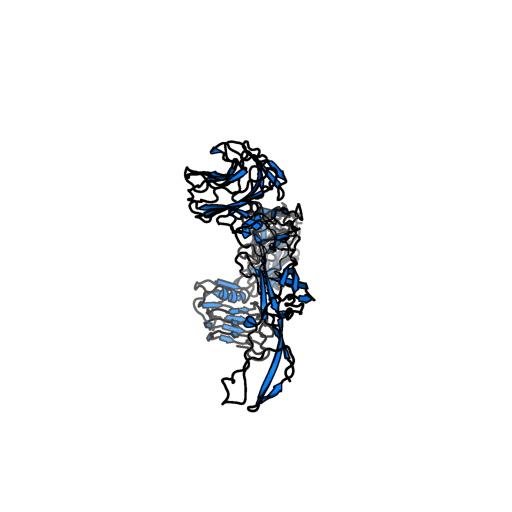64 ILE A C 1
ATOM 5634 O O . ILE A 1 764 ? 10.332 -3.893 51.659 1.00 97.25 764 ILE A O 1
ATOM 5638 N N . GLY A 1 765 ? 11.287 -5.650 52.677 1.00 95.06 765 GLY A N 1
ATOM 5639 C CA . GLY A 1 765 ? 10.144 -5.999 53.520 1.00 95.06 765 GLY A CA 1
ATOM 5640 C C . GLY A 1 765 ? 10.208 -5.357 54.909 1.00 95.06 765 GLY A C 1
ATOM 5641 O O . GLY A 1 765 ? 11.043 -4.493 55.192 1.00 95.06 765 GLY A O 1
ATOM 5642 N N . GLY A 1 766 ? 9.341 -5.773 55.821 1.00 93.38 766 GLY A N 1
ATOM 5643 C CA . GLY A 1 766 ? 9.271 -5.221 57.174 1.00 93.38 766 GLY A CA 1
ATOM 5644 C C . GLY A 1 766 ? 8.298 -4.054 57.323 1.00 93.38 766 GLY A C 1
ATOM 5645 O O . GLY A 1 766 ? 8.342 -3.369 58.341 1.00 93.38 766 GLY A O 1
ATOM 5646 N N . TYR A 1 767 ? 7.474 -3.766 56.319 1.00 92.81 767 TYR A N 1
ATOM 5647 C CA . TYR A 1 767 ? 6.524 -2.655 56.367 1.00 92.81 767 TYR A CA 1
ATOM 5648 C C . TYR A 1 767 ? 5.134 -3.117 56.786 1.00 92.81 767 TYR A C 1
ATOM 5650 O O . TYR A 1 767 ? 4.781 -4.293 56.674 1.00 92.81 767 TYR A O 1
ATOM 5658 N N . LYS A 1 768 ? 4.349 -2.178 57.309 1.00 86.19 768 LYS A N 1
ATOM 5659 C CA . LYS A 1 768 ? 3.035 -2.477 57.865 1.00 86.19 768 LYS A CA 1
ATOM 5660 C C . LYS A 1 768 ? 2.023 -2.744 56.736 1.00 86.19 768 LYS A C 1
ATOM 5662 O O . LYS A 1 768 ? 1.954 -1.933 55.813 1.00 86.19 768 LYS A O 1
ATOM 5667 N N . PRO A 1 769 ? 1.205 -3.815 56.802 1.00 73.62 769 PRO A N 1
ATOM 5668 C CA . PRO A 1 769 ? 0.219 -4.140 55.758 1.00 73.62 769 PRO A CA 1
ATOM 5669 C C . PRO A 1 769 ? -0.877 -3.088 55.503 1.00 73.62 769 PRO A C 1
ATOM 5671 O O . PRO A 1 769 ? -1.620 -3.217 54.539 1.00 73.62 769 PRO A O 1
ATOM 5674 N N . ASP A 1 770 ? -0.995 -2.052 56.338 1.00 70.69 770 ASP A N 1
ATOM 5675 C CA . ASP A 1 770 ? -1.941 -0.941 56.160 1.00 70.69 770 ASP A CA 1
ATOM 5676 C C . ASP A 1 770 ? -1.299 0.329 55.556 1.00 70.69 770 ASP A C 1
ATOM 5678 O O . ASP A 1 770 ? -1.919 1.392 55.565 1.00 70.69 770 ASP A O 1
ATOM 5682 N N . GLY A 1 771 ? -0.073 0.228 55.020 1.00 69.94 771 GLY A N 1
ATOM 5683 C CA . GLY A 1 771 ? 0.563 1.290 54.229 1.00 69.94 771 GLY A CA 1
ATOM 5684 C C . GLY A 1 771 ? 1.492 2.245 54.992 1.00 69.94 771 GLY A C 1
ATOM 5685 O O . GLY A 1 771 ? 1.836 3.301 54.468 1.00 69.94 771 GLY A O 1
ATOM 5686 N N . ASP A 1 772 ? 1.933 1.924 56.216 1.00 79.44 772 ASP A N 1
ATOM 5687 C CA . ASP A 1 772 ? 3.011 2.694 56.867 1.00 79.44 772 ASP A CA 1
ATOM 5688 C C . ASP A 1 772 ? 4.388 2.333 56.279 1.00 79.44 772 ASP A C 1
ATOM 5690 O O . ASP A 1 772 ? 5.013 1.328 56.639 1.00 79.44 772 ASP A O 1
ATOM 5694 N N . TRP A 1 773 ? 4.868 3.197 55.382 1.00 89.69 773 TRP A N 1
ATOM 5695 C CA . TRP A 1 773 ? 6.118 3.047 54.630 1.00 89.69 773 TRP A CA 1
ATOM 5696 C C . TRP A 1 773 ? 7.320 3.795 55.232 1.00 89.69 773 TRP A C 1
ATOM 5698 O O . TRP A 1 773 ? 8.386 3.872 54.604 1.00 89.69 773 TRP A O 1
ATOM 5708 N N . ALA A 1 774 ? 7.180 4.376 56.431 1.00 86.00 774 ALA A N 1
ATOM 5709 C CA . ALA A 1 774 ? 8.186 5.276 56.999 1.00 86.00 774 ALA A CA 1
ATOM 5710 C C . ALA A 1 774 ? 9.383 4.542 57.621 1.00 86.00 774 ALA A C 1
ATOM 5712 O O . ALA A 1 774 ? 10.510 5.038 57.587 1.00 86.00 774 ALA A O 1
ATOM 5713 N N . THR A 1 775 ? 9.166 3.379 58.242 1.00 88.25 775 THR A N 1
ATOM 5714 C CA . THR A 1 775 ? 10.224 2.619 58.928 1.00 88.25 775 THR A CA 1
ATOM 5715 C C . THR A 1 775 ? 9.997 1.120 58.782 1.00 88.25 775 THR A C 1
ATOM 5717 O O . THR A 1 775 ? 8.975 0.605 59.216 1.00 88.25 775 THR A O 1
ATOM 5720 N N . SER A 1 776 ? 10.987 0.411 58.234 1.00 91.69 776 SER A N 1
ATOM 5721 C CA . SER A 1 776 ? 10.972 -1.053 58.171 1.00 91.69 776 SER A CA 1
ATOM 5722 C C . SER A 1 776 ? 11.218 -1.652 59.567 1.00 91.69 776 SER A C 1
ATOM 5724 O O . SER A 1 776 ? 12.223 -1.352 60.218 1.00 91.69 776 SER A O 1
ATOM 5726 N N . GLN A 1 777 ? 10.286 -2.486 60.023 1.00 92.62 777 GLN A N 1
ATOM 5727 C CA . GLN A 1 777 ? 10.254 -3.204 61.298 1.00 92.62 777 GLN A CA 1
ATOM 5728 C C . GLN A 1 777 ? 10.055 -4.718 61.057 1.00 92.62 777 GLN A C 1
ATOM 5730 O O . GLN A 1 777 ? 8.987 -5.253 61.357 1.00 92.62 777 GLN A O 1
ATOM 5735 N N . PRO A 1 778 ? 11.074 -5.434 60.542 1.00 91.25 778 PRO A N 1
ATOM 5736 C CA . PRO A 1 778 ? 10.958 -6.846 60.151 1.00 91.25 778 PRO A CA 1
ATOM 5737 C C . PRO A 1 778 ? 10.547 -7.798 61.282 1.00 91.25 778 PRO A C 1
ATOM 5739 O O . PRO A 1 778 ? 9.901 -8.801 61.015 1.00 91.25 778 PRO A O 1
ATOM 5742 N N . ASP A 1 779 ? 10.881 -7.481 62.538 1.00 87.12 779 ASP A N 1
ATOM 5743 C CA . ASP A 1 779 ? 10.514 -8.312 63.696 1.00 87.12 779 ASP A CA 1
ATOM 5744 C C . ASP A 1 779 ? 9.025 -8.190 64.082 1.00 87.12 779 ASP A C 1
ATOM 5746 O O . ASP A 1 779 ? 8.520 -8.990 64.870 1.00 87.12 779 ASP A O 1
ATOM 5750 N N . VAL A 1 780 ? 8.337 -7.152 63.590 1.00 87.62 780 VAL A N 1
ATOM 5751 C CA . VAL A 1 780 ? 6.929 -6.855 63.907 1.00 87.62 780 VAL A CA 1
ATOM 5752 C C . VAL A 1 780 ? 6.031 -7.133 62.707 1.00 87.62 780 VAL A C 1
ATOM 5754 O O . VAL A 1 780 ? 4.959 -7.713 62.869 1.00 87.62 780 VAL A O 1
ATOM 5757 N N . TYR A 1 781 ? 6.467 -6.729 61.514 1.00 90.06 781 TYR A N 1
ATOM 5758 C CA . TYR A 1 781 ? 5.725 -6.894 60.271 1.00 90.06 781 TYR A CA 1
ATOM 5759 C C . TYR A 1 781 ? 6.514 -7.792 59.332 1.00 90.06 781 TYR A C 1
ATOM 5761 O O . TYR A 1 781 ? 7.261 -7.325 58.476 1.00 90.06 781 TYR A O 1
ATOM 5769 N N . GLU A 1 782 ? 6.367 -9.099 59.510 1.00 92.88 782 GLU A N 1
ATOM 5770 C CA . GLU A 1 782 ? 6.971 -10.048 58.585 1.00 92.88 782 GLU A CA 1
ATOM 5771 C C . GLU A 1 782 ? 6.429 -9.814 57.166 1.00 92.88 782 GLU A C 1
ATOM 5773 O O . GLU A 1 782 ? 5.234 -9.592 56.964 1.00 92.88 782 GLU A O 1
ATOM 5778 N N . THR A 1 783 ? 7.322 -9.824 56.178 1.00 95.38 783 THR A N 1
ATOM 5779 C CA . THR A 1 783 ? 6.953 -9.718 54.766 1.00 95.38 783 THR A CA 1
ATOM 5780 C C . THR A 1 783 ? 7.366 -10.987 54.058 1.00 95.38 783 THR A C 1
ATOM 5782 O O . THR A 1 783 ? 8.557 -11.289 53.971 1.00 95.38 783 THR A O 1
ATOM 5785 N N . VAL A 1 784 ? 6.379 -11.721 53.561 1.00 95.88 784 VAL A N 1
ATOM 5786 C CA . VAL A 1 784 ? 6.567 -13.053 52.990 1.00 95.88 784 VAL A CA 1
ATOM 5787 C C . VAL A 1 784 ? 6.297 -12.991 51.494 1.00 95.88 784 VAL A C 1
ATOM 5789 O O . VAL A 1 784 ? 5.247 -12.518 51.072 1.00 95.88 784 VAL A O 1
ATOM 5792 N N . LEU A 1 785 ? 7.238 -13.477 50.695 1.00 96.88 785 LEU A N 1
ATOM 5793 C CA . LEU A 1 785 ? 7.025 -13.827 49.298 1.00 96.88 785 LEU A CA 1
ATOM 5794 C C . LEU A 1 785 ? 6.876 -15.347 49.244 1.00 96.88 785 LEU A C 1
ATOM 5796 O O . LEU A 1 785 ? 7.804 -16.071 49.618 1.00 96.88 785 LEU A O 1
ATOM 5800 N N . ASP A 1 786 ? 5.707 -15.817 48.828 1.00 94.38 786 ASP A N 1
ATOM 5801 C CA . ASP A 1 786 ? 5.352 -17.233 48.845 1.00 94.38 786 ASP A CA 1
ATOM 5802 C C . ASP A 1 786 ? 4.930 -17.685 47.446 1.00 94.38 786 ASP A C 1
ATOM 5804 O O . ASP A 1 786 ? 3.996 -17.134 46.871 1.00 94.38 786 ASP A O 1
ATOM 5808 N N . ALA A 1 787 ? 5.600 -18.683 46.877 1.00 89.62 787 ALA A N 1
ATOM 5809 C CA . ALA A 1 787 ? 5.219 -19.221 45.570 1.00 89.62 787 ALA A CA 1
ATOM 5810 C C . ALA A 1 787 ? 4.111 -20.294 45.639 1.00 89.62 787 ALA A C 1
ATOM 5812 O O . ALA A 1 787 ? 3.654 -20.757 44.590 1.00 89.62 787 ALA A O 1
ATOM 5813 N N . ASP A 1 788 ? 3.676 -20.695 46.838 1.00 90.94 788 ASP A N 1
ATOM 5814 C CA . ASP A 1 788 ? 2.602 -21.671 47.092 1.00 90.94 788 ASP A CA 1
ATOM 5815 C C . ASP A 1 788 ? 2.788 -23.022 46.368 1.00 90.94 788 ASP A C 1
ATOM 5817 O O . ASP A 1 788 ? 1.842 -23.672 45.934 1.00 90.94 788 ASP A O 1
ATOM 5821 N N . GLY A 1 789 ? 4.039 -23.436 46.159 1.00 85.06 789 GLY A N 1
ATOM 5822 C CA . GLY A 1 789 ? 4.407 -24.658 45.437 1.00 85.06 789 GLY A CA 1
ATOM 5823 C C . GLY A 1 789 ? 4.292 -24.568 43.910 1.00 85.06 789 GLY A C 1
ATOM 5824 O O . GLY A 1 789 ? 4.546 -25.546 43.216 1.00 85.06 789 GLY A O 1
ATOM 5825 N N . ASN A 1 790 ? 3.926 -23.413 43.346 1.00 84.25 790 ASN A N 1
ATOM 5826 C CA . ASN A 1 790 ? 3.581 -23.296 41.922 1.00 84.25 790 ASN A CA 1
ATOM 5827 C C . ASN A 1 790 ? 4.716 -22.749 41.031 1.00 84.25 790 ASN A C 1
ATOM 5829 O O . ASN A 1 790 ? 4.533 -22.576 39.824 1.00 84.25 790 ASN A O 1
ATOM 5833 N N . GLY A 1 791 ? 5.893 -22.463 41.591 1.00 85.62 791 GLY A N 1
ATOM 5834 C CA . GLY A 1 791 ? 7.043 -21.923 40.859 1.00 85.62 791 GLY A CA 1
ATOM 5835 C C . GLY A 1 791 ? 8.147 -21.437 41.794 1.00 85.62 791 GLY A C 1
ATOM 5836 O O . GLY A 1 791 ? 8.152 -21.772 42.971 1.00 85.62 791 GLY A O 1
ATOM 5837 N N . ARG A 1 792 ? 9.098 -20.644 41.294 1.00 89.56 792 ARG A N 1
ATOM 5838 C CA . ARG A 1 792 ? 10.177 -20.062 42.119 1.00 89.56 792 ARG A CA 1
ATOM 5839 C C . ARG A 1 792 ? 9.690 -18.824 42.872 1.00 89.56 792 ARG A C 1
ATOM 5841 O O . ARG A 1 792 ? 8.780 -18.158 42.404 1.00 89.56 792 ARG A O 1
ATOM 5848 N N . VAL A 1 793 ? 10.326 -18.433 43.973 1.00 92.88 793 VAL A N 1
ATOM 5849 C CA . VAL A 1 793 ? 9.936 -17.180 44.649 1.00 92.88 793 VAL A CA 1
ATOM 5850 C C . VAL A 1 793 ? 10.549 -15.974 43.928 1.00 92.88 793 VAL A C 1
ATOM 5852 O O . VAL A 1 793 ? 9.852 -15.218 43.259 1.00 92.88 793 VAL A O 1
ATOM 5855 N N . VAL A 1 794 ? 11.870 -15.810 43.953 1.00 93.88 794 VAL A N 1
ATOM 5856 C CA . VAL A 1 794 ? 12.548 -14.666 43.319 1.00 93.88 794 VAL A CA 1
ATOM 5857 C C . VAL A 1 794 ? 13.451 -15.137 42.187 1.00 93.88 794 VAL A C 1
ATOM 5859 O O . VAL A 1 794 ? 14.283 -16.019 42.376 1.00 93.88 794 VAL A O 1
ATOM 5862 N N . THR A 1 795 ? 13.342 -14.513 41.016 1.00 91.25 795 THR A N 1
ATOM 5863 C CA . THR A 1 795 ? 14.235 -14.742 39.872 1.00 91.25 795 THR A CA 1
ATOM 5864 C C . THR A 1 795 ? 14.930 -13.445 39.471 1.00 91.25 795 THR A C 1
ATOM 5866 O O . THR A 1 795 ? 14.271 -12.443 39.222 1.00 91.25 795 THR A O 1
ATOM 5869 N N . ILE A 1 796 ? 16.260 -13.456 39.382 1.00 91.50 796 ILE A N 1
ATOM 5870 C CA . ILE A 1 796 ? 17.087 -12.308 38.998 1.00 91.50 796 ILE A CA 1
ATOM 5871 C C . ILE A 1 796 ? 17.938 -12.705 37.791 1.00 91.50 796 ILE A C 1
ATOM 5873 O O . ILE A 1 796 ? 18.857 -13.513 37.925 1.00 91.50 796 ILE A O 1
ATOM 5877 N N . ILE A 1 797 ? 17.655 -12.150 36.614 1.00 88.38 797 ILE A N 1
ATOM 5878 C CA . ILE A 1 797 ? 18.350 -12.504 35.365 1.00 88.38 797 ILE A CA 1
ATOM 5879 C C . ILE A 1 797 ? 18.754 -11.227 34.642 1.00 88.38 797 ILE A C 1
ATOM 5881 O O . ILE A 1 797 ? 17.930 -10.339 34.460 1.00 88.38 797 ILE A O 1
ATOM 5885 N N . ASP A 1 798 ? 20.028 -11.137 34.256 1.00 90.25 798 ASP A N 1
ATOM 5886 C CA . ASP A 1 798 ? 20.594 -10.014 33.490 1.00 90.25 798 ASP A CA 1
ATOM 5887 C C . ASP A 1 798 ? 20.362 -8.626 34.138 1.00 90.25 798 ASP A C 1
ATOM 5889 O O . ASP A 1 798 ? 20.431 -7.586 33.486 1.00 90.25 798 ASP A O 1
ATOM 5893 N N . ALA A 1 799 ? 20.136 -8.604 35.456 1.00 85.19 799 ALA A N 1
ATOM 5894 C CA . ALA A 1 799 ? 20.020 -7.395 36.260 1.00 85.19 799 ALA A CA 1
ATOM 5895 C C . ALA A 1 799 ? 21.397 -6.868 36.704 1.00 85.19 799 ALA A C 1
ATOM 5897 O O . ALA A 1 799 ? 22.361 -7.621 36.835 1.00 85.19 799 ALA A O 1
ATOM 5898 N N . GLY A 1 800 ? 21.486 -5.571 37.017 1.00 88.69 800 GLY A N 1
ATOM 5899 C CA . GLY A 1 800 ? 22.666 -4.993 37.668 1.00 88.69 800 GLY A CA 1
ATOM 5900 C C . GLY A 1 800 ? 22.782 -5.387 39.151 1.00 88.69 800 GLY A C 1
ATOM 5901 O O . GLY A 1 800 ? 22.859 -6.567 39.493 1.00 88.69 800 GLY A O 1
ATOM 5902 N N . ALA A 1 801 ? 22.839 -4.403 40.053 1.00 92.12 801 ALA A N 1
ATOM 5903 C CA . ALA A 1 801 ? 22.895 -4.653 41.497 1.00 92.12 801 ALA A CA 1
ATOM 5904 C C . ALA A 1 801 ? 21.477 -4.754 42.078 1.00 92.12 801 ALA A C 1
ATOM 5906 O O . ALA A 1 801 ? 20.725 -3.779 42.022 1.00 92.12 801 ALA A O 1
ATOM 5907 N N . VAL A 1 802 ? 21.131 -5.909 42.650 1.00 96.56 802 VAL A N 1
ATOM 5908 C CA . VAL A 1 802 ? 19.834 -6.151 43.297 1.00 96.56 802 VAL A CA 1
ATOM 5909 C C . VAL A 1 802 ? 20.041 -6.406 44.782 1.00 96.56 802 VAL A C 1
ATOM 5911 O O . VAL A 1 802 ? 20.857 -7.242 45.158 1.00 96.56 802 VAL A O 1
ATOM 5914 N N . THR A 1 803 ? 19.310 -5.696 45.636 1.00 97.38 803 THR A N 1
ATOM 5915 C CA . THR A 1 803 ? 19.344 -5.913 47.090 1.00 97.38 803 THR A CA 1
ATOM 5916 C C . THR A 1 803 ? 17.992 -6.425 47.565 1.00 97.38 803 THR A C 1
ATOM 5918 O O . THR A 1 803 ? 16.980 -5.780 47.317 1.00 97.38 803 THR A O 1
ATOM 5921 N N . LEU A 1 804 ? 17.968 -7.564 48.254 1.00 97.50 804 LEU A N 1
ATOM 5922 C CA . LEU A 1 804 ? 16.792 -8.073 48.958 1.00 97.50 804 LEU A CA 1
ATOM 5923 C C . LEU A 1 804 ? 17.024 -7.902 50.455 1.00 97.50 804 LEU A C 1
ATOM 5925 O O . LEU A 1 804 ? 18.057 -8.333 50.980 1.00 97.50 804 LEU A O 1
ATOM 5929 N N . LYS A 1 805 ? 16.076 -7.268 51.141 1.00 97.56 805 LYS A N 1
ATOM 5930 C CA . LYS A 1 805 ? 16.214 -6.940 52.555 1.00 97.56 805 LYS A CA 1
ATOM 5931 C C . LYS A 1 805 ? 14.935 -7.206 53.331 1.00 97.56 805 LYS A C 1
ATOM 5933 O O . LYS A 1 805 ? 13.877 -6.812 52.868 1.00 97.56 805 LYS A O 1
ATOM 5938 N N . ASN A 1 806 ? 15.031 -7.767 54.537 1.00 97.44 806 ASN A N 1
ATOM 5939 C CA . ASN A 1 806 ? 13.889 -7.907 55.456 1.00 97.44 806 ASN A CA 1
ATOM 5940 C C . ASN A 1 806 ? 12.708 -8.720 54.876 1.00 97.44 806 ASN A C 1
ATOM 5942 O O . ASN A 1 806 ? 11.553 -8.358 55.083 1.00 97.44 806 ASN A O 1
ATOM 5946 N N . LEU A 1 807 ? 12.993 -9.789 54.127 1.00 97.19 807 LEU A N 1
ATOM 5947 C CA . LEU A 1 807 ? 11.992 -10.619 53.440 1.00 97.19 807 LEU A CA 1
ATOM 5948 C C . LEU A 1 807 ? 12.088 -12.083 53.881 1.00 97.19 807 LEU A C 1
ATOM 5950 O O . LEU A 1 807 ? 13.189 -12.583 54.112 1.00 97.19 807 LEU A O 1
ATOM 5954 N N . THR A 1 808 ? 10.956 -12.779 53.897 1.00 97.19 808 THR A N 1
ATOM 5955 C CA . THR A 1 808 ? 10.873 -14.241 53.979 1.00 97.19 808 THR A CA 1
ATOM 5956 C C . THR A 1 808 ? 10.531 -14.790 52.592 1.00 97.19 808 THR A C 1
ATOM 5958 O O . THR A 1 808 ? 9.536 -14.379 52.006 1.00 97.19 808 THR A O 1
ATOM 5961 N N . LEU A 1 809 ? 11.348 -15.690 52.041 1.00 96.94 809 LEU A N 1
ATOM 5962 C CA . LEU A 1 809 ? 11.115 -16.359 50.754 1.00 96.94 809 LEU A CA 1
ATOM 5963 C C . LEU A 1 809 ? 10.748 -17.826 51.007 1.00 96.94 809 LEU A C 1
ATOM 5965 O O . LEU A 1 809 ? 11.589 -18.584 51.506 1.00 96.94 809 LEU A O 1
ATOM 5969 N N . THR A 1 810 ? 9.524 -18.230 50.663 1.00 95.25 810 THR A N 1
ATOM 5970 C CA . THR A 1 810 ? 8.998 -19.572 50.970 1.00 95.25 810 THR A CA 1
ATOM 5971 C C . THR A 1 810 ? 8.105 -20.156 49.875 1.00 95.25 810 THR A C 1
ATOM 5973 O O . THR A 1 810 ? 7.778 -19.488 48.900 1.00 95.25 810 THR A O 1
ATOM 5976 N N . GLY A 1 811 ? 7.776 -21.444 49.993 1.00 89.00 811 GLY A N 1
ATOM 5977 C CA . GLY A 1 811 ? 6.881 -22.153 49.072 1.00 89.00 811 GLY A CA 1
ATOM 5978 C C . GLY A 1 811 ? 7.380 -22.270 47.629 1.00 89.00 811 GLY A C 1
ATOM 5979 O O . GLY A 1 811 ? 6.635 -22.699 46.757 1.00 89.00 811 GLY A O 1
ATOM 5980 N N . GLY A 1 812 ? 8.632 -21.918 47.345 1.00 89.69 812 GLY A N 1
ATOM 5981 C CA . GLY A 1 812 ? 9.255 -22.061 46.036 1.00 89.69 812 GLY A CA 1
ATOM 5982 C C . GLY A 1 812 ? 9.461 -23.516 45.634 1.00 89.69 812 GLY A C 1
ATOM 5983 O O . GLY A 1 812 ? 10.136 -24.249 46.353 1.00 89.69 812 GLY A O 1
ATOM 5984 N N . GLU A 1 813 ? 8.970 -23.926 44.466 1.00 84.94 813 GLU A N 1
ATOM 5985 C CA . GLU A 1 813 ? 9.168 -25.256 43.888 1.00 84.94 813 GLU A CA 1
ATOM 5986 C C . GLU A 1 813 ? 9.890 -25.178 42.532 1.00 84.94 813 GLU A C 1
ATOM 5988 O O . GLU A 1 813 ? 9.369 -24.678 41.534 1.00 84.94 813 GLU A O 1
ATOM 5993 N N . ALA A 1 814 ? 11.124 -25.688 42.476 1.00 76.56 814 ALA A N 1
ATOM 5994 C CA . ALA A 1 814 ? 11.902 -25.780 41.241 1.00 76.56 814 ALA A CA 1
ATOM 5995 C C . ALA A 1 814 ? 11.844 -27.206 40.655 1.00 76.56 814 ALA A C 1
ATOM 5997 O O . ALA A 1 814 ? 12.707 -28.040 40.953 1.00 76.56 814 ALA A O 1
ATOM 5998 N N . VAL A 1 815 ? 10.853 -27.457 39.788 1.00 65.56 815 VAL A N 1
ATOM 5999 C CA . VAL A 1 815 ? 10.666 -28.705 39.016 1.00 65.56 815 VAL A CA 1
ATOM 6000 C C . VAL A 1 815 ? 10.892 -28.425 37.525 1.00 65.56 815 VAL A C 1
ATOM 6002 O O . VAL A 1 815 ? 10.433 -27.415 36.992 1.00 65.56 815 VAL A O 1
ATOM 6005 N N . ALA A 1 816 ? 11.647 -29.272 36.823 1.00 53.72 816 ALA A N 1
ATOM 6006 C CA . ALA A 1 816 ? 11.879 -29.088 35.387 1.00 53.72 816 ALA A CA 1
ATOM 6007 C C . ALA A 1 816 ? 10.624 -29.437 34.542 1.00 53.72 816 ALA A C 1
ATOM 6009 O O . ALA A 1 816 ? 9.894 -30.351 34.925 1.00 53.72 816 ALA A O 1
ATOM 6010 N N . PRO A 1 817 ? 10.410 -28.805 33.359 1.00 48.81 817 PRO A N 1
ATOM 6011 C CA . PRO A 1 817 ? 11.363 -27.973 32.629 1.00 48.81 817 PRO A CA 1
ATOM 6012 C C . PRO A 1 817 ? 10.833 -26.554 32.363 1.00 48.81 817 PRO A C 1
ATOM 6014 O O . PRO A 1 817 ? 10.438 -26.222 31.249 1.00 48.81 817 PRO A O 1
ATOM 6017 N N . GLY A 1 818 ? 10.911 -25.682 33.364 1.00 40.72 818 GLY A N 1
ATOM 6018 C CA . GLY A 1 818 ? 10.789 -24.242 33.156 1.00 40.72 818 GLY A CA 1
ATOM 6019 C C . GLY A 1 818 ? 12.071 -23.609 32.588 1.00 40.72 818 GLY A C 1
ATOM 6020 O O . GLY A 1 818 ? 12.740 -22.850 33.278 1.00 40.72 818 GLY A O 1
ATOM 6021 N N . GLY A 1 819 ? 12.471 -23.942 31.356 1.00 45.31 819 GLY A N 1
ATOM 6022 C CA . GLY A 1 819 ? 13.250 -22.992 30.542 1.00 45.31 819 GLY A CA 1
ATOM 6023 C C . GLY A 1 819 ? 14.779 -23.022 30.512 1.00 45.31 819 GLY A C 1
ATOM 6024 O O . GLY A 1 819 ? 15.354 -22.251 29.751 1.00 45.31 819 GLY A O 1
ATOM 6025 N N . PHE A 1 820 ? 15.473 -23.921 31.212 1.00 48.50 820 PHE A N 1
ATOM 6026 C CA . PHE A 1 820 ? 16.898 -24.161 30.935 1.00 48.50 820 PHE A CA 1
ATOM 6027 C C . PHE A 1 820 ? 17.174 -25.653 30.737 1.00 48.50 820 PHE A C 1
ATOM 6029 O O . PHE A 1 820 ? 16.912 -26.476 31.608 1.00 48.50 820 PHE A O 1
ATOM 6036 N N . SER A 1 821 ? 17.765 -25.999 29.591 1.00 46.44 821 SER A N 1
ATOM 6037 C CA . SER A 1 821 ? 18.179 -27.359 29.201 1.00 46.44 821 SER A CA 1
ATOM 6038 C C . SER A 1 821 ? 19.348 -27.920 30.023 1.00 46.44 821 SER A C 1
ATOM 6040 O O . SER A 1 821 ? 19.829 -29.022 29.752 1.00 46.44 821 SER A O 1
ATOM 6042 N N . ASN A 1 822 ? 19.817 -27.181 31.033 1.00 52.22 822 ASN A N 1
ATOM 6043 C CA . ASN A 1 822 ? 20.927 -27.578 31.881 1.00 52.22 822 ASN A CA 1
ATOM 6044 C C . ASN A 1 822 ? 20.415 -28.059 33.254 1.00 52.22 822 ASN A C 1
ATOM 6046 O O . ASN A 1 822 ? 19.874 -27.253 34.013 1.00 52.22 822 ASN A O 1
ATOM 6050 N N . PRO A 1 823 ? 20.616 -29.339 33.625 1.00 45.69 823 PRO A N 1
ATOM 6051 C CA . PRO A 1 823 ? 20.114 -29.938 34.865 1.00 45.69 823 PRO A CA 1
ATOM 6052 C C . PRO A 1 823 ? 20.869 -29.489 36.137 1.00 45.69 823 PRO A C 1
ATOM 6054 O O . PRO A 1 823 ? 21.009 -30.290 37.065 1.00 45.69 823 PRO A O 1
ATOM 6057 N N . ALA A 1 824 ? 21.359 -28.244 36.181 1.00 48.41 824 ALA A N 1
ATOM 6058 C CA . ALA A 1 824 ? 22.178 -27.669 37.253 1.00 48.41 824 ALA A CA 1
ATOM 6059 C C . ALA A 1 824 ? 21.654 -26.327 37.824 1.00 48.41 824 ALA A C 1
ATOM 6061 O O . ALA A 1 824 ? 22.260 -25.809 38.756 1.00 48.41 824 ALA A O 1
ATOM 6062 N N . ASN A 1 825 ? 20.545 -25.779 37.311 1.00 57.62 825 ASN A N 1
ATOM 6063 C CA . ASN A 1 825 ? 20.038 -24.448 37.683 1.00 57.62 825 ASN A CA 1
ATOM 6064 C C . ASN A 1 825 ? 18.829 -24.540 38.636 1.00 57.62 825 ASN A C 1
ATOM 6066 O O . ASN A 1 825 ? 17.682 -24.393 38.206 1.00 57.62 825 ASN A O 1
ATOM 6070 N N . TYR A 1 826 ? 19.057 -24.776 39.928 1.00 68.00 826 TYR A N 1
ATOM 6071 C CA . TYR A 1 826 ? 17.982 -24.924 40.916 1.00 68.00 826 TYR A CA 1
ATOM 6072 C C . TYR A 1 826 ? 18.149 -23.914 42.051 1.00 68.00 826 TYR A C 1
ATOM 6074 O O . TYR A 1 826 ? 19.232 -23.801 42.608 1.00 68.00 826 TYR A O 1
ATOM 6082 N N . GLY A 1 827 ? 17.062 -23.200 42.316 1.00 71.69 827 GLY A N 1
ATOM 6083 C CA . GLY A 1 827 ? 16.912 -22.092 43.253 1.00 71.69 827 GLY A CA 1
ATOM 6084 C C . GLY A 1 827 ? 15.411 -21.923 43.444 1.00 71.69 827 GLY A C 1
ATOM 6085 O O . GLY A 1 827 ? 14.776 -21.283 42.603 1.00 71.69 827 GLY A O 1
ATOM 6086 N N . GLY A 1 828 ? 14.826 -22.645 44.405 1.00 78.75 828 GLY A N 1
ATOM 6087 C CA . GLY A 1 828 ? 13.377 -22.635 44.658 1.00 78.75 828 GLY A CA 1
ATOM 6088 C C . GLY A 1 828 ? 12.937 -21.311 45.280 1.00 78.75 828 GLY A C 1
ATOM 6089 O O . GLY A 1 828 ? 12.019 -20.670 44.780 1.00 78.75 828 GLY A O 1
ATOM 6090 N N . GLY A 1 829 ? 13.665 -20.855 46.302 1.00 87.56 829 GLY A N 1
ATOM 6091 C CA . GLY A 1 829 ? 13.479 -19.539 46.916 1.00 87.56 829 GLY A CA 1
ATOM 6092 C C . GLY A 1 829 ? 14.063 -18.393 46.083 1.00 87.56 829 GLY A C 1
ATOM 6093 O O . GLY A 1 829 ? 13.374 -17.439 45.753 1.00 87.56 829 GLY A O 1
ATOM 6094 N N . LEU A 1 830 ? 15.332 -18.466 45.700 1.00 91.25 830 LEU A N 1
ATOM 6095 C CA . LEU A 1 830 ? 16.005 -17.423 44.928 1.00 91.25 830 LEU A CA 1
ATOM 6096 C C . LEU A 1 830 ? 16.778 -18.056 43.778 1.00 91.25 830 LEU A C 1
ATOM 6098 O O . LEU A 1 830 ? 17.542 -18.983 43.989 1.00 91.25 830 LEU A O 1
ATOM 6102 N N . PHE A 1 831 ? 16.620 -17.538 42.568 1.00 88.94 831 PHE A N 1
ATOM 6103 C CA . PHE A 1 831 ? 17.408 -17.923 41.405 1.00 88.94 831 PHE A CA 1
ATOM 6104 C C . PHE A 1 831 ? 18.090 -16.691 40.815 1.00 88.94 831 PHE A C 1
ATOM 6106 O O . PHE A 1 831 ? 17.429 -15.695 40.536 1.00 88.94 831 PHE A O 1
ATOM 6113 N N . GLN A 1 832 ? 19.408 -16.752 40.615 1.00 88.12 832 GLN A N 1
ATOM 6114 C CA . GLN A 1 832 ? 20.204 -15.627 40.122 1.00 88.12 832 GLN A CA 1
ATOM 6115 C C . GLN A 1 832 ? 21.084 -16.039 38.934 1.00 88.12 832 GLN A C 1
ATOM 6117 O O . GLN A 1 832 ? 21.838 -17.010 39.009 1.00 88.12 832 GLN A O 1
ATOM 6122 N N . GLN A 1 833 ? 21.053 -15.249 37.862 1.00 86.25 833 GLN A N 1
ATOM 6123 C CA . GLN A 1 833 ? 21.893 -15.393 36.675 1.00 86.25 833 GLN A CA 1
ATOM 6124 C C . GLN A 1 833 ? 22.390 -14.019 36.203 1.00 86.25 833 GLN A C 1
ATOM 6126 O O . GLN A 1 833 ? 21.632 -13.051 36.192 1.00 86.25 833 GLN A O 1
ATOM 6131 N N . ASN A 1 834 ? 23.670 -13.930 35.820 1.00 87.75 834 ASN A N 1
ATOM 6132 C CA . ASN A 1 834 ? 24.291 -12.735 35.220 1.00 87.75 834 ASN A CA 1
ATOM 6133 C C . ASN A 1 834 ? 24.051 -11.406 35.969 1.00 87.75 834 ASN A C 1
ATOM 6135 O O . ASN A 1 834 ? 23.973 -10.347 35.359 1.00 87.75 834 ASN A O 1
ATOM 6139 N N . SER A 1 835 ? 23.949 -11.455 37.294 1.00 88.00 835 SER A N 1
ATOM 6140 C CA . SER A 1 835 ? 23.601 -10.308 38.142 1.00 88.00 835 SER A CA 1
ATOM 6141 C C . SER A 1 835 ? 24.368 -10.342 39.463 1.00 88.00 835 SER A C 1
ATOM 6143 O O . SER A 1 835 ? 25.038 -11.333 39.770 1.00 88.00 835 SER A O 1
ATOM 6145 N N . THR A 1 836 ? 24.312 -9.255 40.242 1.00 91.00 836 THR A N 1
ATOM 6146 C CA . THR A 1 836 ? 24.895 -9.190 41.597 1.00 91.00 836 THR A CA 1
ATOM 6147 C C . THR A 1 836 ? 23.789 -9.004 42.635 1.00 91.00 836 THR A C 1
ATOM 6149 O O . THR A 1 836 ? 23.202 -7.927 42.711 1.00 91.00 836 THR A O 1
ATOM 6152 N N . GLY A 1 837 ? 23.522 -10.038 43.437 1.00 87.06 837 GLY A N 1
ATOM 6153 C CA . GLY A 1 837 ? 22.552 -10.013 44.533 1.00 87.06 837 GLY A CA 1
ATOM 6154 C C . GLY A 1 837 ? 23.186 -9.730 45.901 1.00 87.06 837 GLY A C 1
ATOM 6155 O O . GLY A 1 837 ? 24.207 -10.323 46.255 1.00 87.06 837 GLY A O 1
ATOM 6156 N N . TYR A 1 838 ? 22.558 -8.860 46.691 1.00 94.94 838 TYR A N 1
ATOM 6157 C CA . TYR A 1 838 ? 22.867 -8.611 48.100 1.00 94.94 838 TYR A CA 1
ATOM 6158 C C . TYR A 1 838 ? 21.675 -9.039 48.958 1.00 94.94 838 TYR A C 1
ATOM 6160 O O . TYR A 1 838 ? 20.557 -8.600 48.709 1.00 94.94 838 TYR A O 1
ATOM 6168 N N . LEU A 1 839 ? 21.906 -9.877 49.970 1.00 95.25 839 LEU A N 1
ATOM 6169 C CA . LEU A 1 839 ? 20.875 -10.307 50.919 1.00 95.25 839 LEU A CA 1
ATOM 6170 C C . LEU A 1 839 ? 21.172 -9.711 52.297 1.00 95.25 839 LEU A C 1
ATOM 6172 O O . LEU A 1 839 ? 22.252 -9.934 52.847 1.00 95.25 839 LEU A O 1
ATOM 6176 N N . GLU A 1 840 ? 20.219 -8.979 52.866 1.00 96.00 840 GLU A N 1
ATOM 6177 C CA . GLU A 1 840 ? 20.325 -8.395 54.206 1.00 96.00 840 GLU A CA 1
ATOM 6178 C C . GLU A 1 840 ? 19.091 -8.772 55.033 1.00 96.00 840 GLU A C 1
ATOM 6180 O O . GLU A 1 840 ? 17.995 -8.299 54.768 1.00 96.00 840 GLU A O 1
ATOM 6185 N N . ASN A 1 841 ? 19.248 -9.616 56.056 1.00 95.06 841 ASN A N 1
ATOM 6186 C CA . ASN A 1 841 ? 18.120 -10.080 56.876 1.00 95.06 841 ASN A CA 1
ATOM 6187 C C . ASN A 1 841 ? 16.988 -10.725 56.040 1.00 95.06 841 ASN A C 1
ATOM 6189 O O . ASN A 1 841 ? 15.825 -10.345 56.141 1.00 95.06 841 ASN A O 1
ATOM 6193 N N . VAL A 1 842 ? 17.355 -11.667 55.167 1.00 96.62 842 VAL A N 1
ATOM 6194 C CA . VAL A 1 842 ? 16.409 -12.448 54.358 1.00 96.62 842 VAL A CA 1
ATOM 6195 C C . VAL A 1 842 ? 16.339 -13.868 54.912 1.00 96.62 842 VAL A C 1
ATOM 6197 O O . VAL A 1 842 ? 17.370 -14.540 55.010 1.00 96.62 842 VAL A O 1
ATOM 6200 N N . LEU A 1 843 ? 15.139 -14.321 55.271 1.00 95.25 843 LEU A N 1
ATOM 6201 C CA . LEU A 1 843 ? 14.859 -15.703 55.649 1.00 95.25 843 LEU A CA 1
ATOM 6202 C C . LEU A 1 843 ? 14.447 -16.479 54.395 1.00 95.25 843 LEU A C 1
ATOM 6204 O O . LEU A 1 843 ? 13.592 -16.034 53.643 1.00 95.25 843 LEU A O 1
ATOM 6208 N N . ILE A 1 844 ? 15.061 -17.631 54.141 1.00 94.12 844 ILE A N 1
ATOM 6209 C CA . ILE A 1 844 ? 14.709 -18.494 53.006 1.00 94.12 844 ILE A CA 1
ATOM 6210 C C . ILE A 1 844 ? 14.415 -19.880 53.566 1.00 94.12 844 ILE A C 1
ATOM 6212 O O . ILE A 1 844 ? 15.330 -20.580 54.005 1.00 94.12 844 ILE A O 1
ATOM 6216 N N . GLU A 1 845 ? 13.146 -20.271 53.572 1.00 92.62 845 GLU A N 1
ATOM 6217 C CA . GLU A 1 845 ? 12.670 -21.505 54.204 1.00 92.62 845 GLU A CA 1
ATOM 6218 C C . GLU A 1 845 ? 11.530 -22.145 53.411 1.00 92.62 845 GLU A C 1
ATOM 6220 O O . GLU A 1 845 ? 11.031 -21.548 52.477 1.00 92.62 845 GLU A O 1
ATOM 6225 N N . GLY A 1 846 ? 11.161 -23.394 53.701 1.00 89.12 846 GLY A N 1
ATOM 6226 C CA . GLY A 1 846 ? 9.987 -24.021 53.069 1.00 89.12 846 GLY A CA 1
ATOM 6227 C C . GLY A 1 846 ? 10.061 -24.266 51.551 1.00 89.12 846 GLY A C 1
ATOM 6228 O O . GLY A 1 846 ? 9.084 -24.723 50.975 1.00 89.12 846 GLY A O 1
ATOM 6229 N N . ASN A 1 847 ? 11.200 -24.009 50.904 1.00 90.62 847 ASN A N 1
ATOM 6230 C CA . ASN A 1 847 ? 11.378 -24.174 49.459 1.00 90.62 847 ASN A CA 1
ATOM 6231 C C . ASN A 1 847 ? 11.871 -25.589 49.083 1.00 90.62 847 ASN A C 1
ATOM 6233 O O . ASN A 1 847 ? 12.614 -26.231 49.838 1.00 90.62 847 ASN A O 1
ATOM 6237 N N . TYR A 1 848 ? 11.529 -26.048 47.879 1.00 84.56 848 TYR A N 1
ATOM 6238 C CA . TYR A 1 848 ? 11.856 -27.356 47.316 1.00 84.56 848 TYR A CA 1
ATOM 6239 C C . TYR A 1 848 ? 12.561 -27.255 45.950 1.00 84.56 848 TYR A C 1
ATOM 6241 O O . TYR A 1 848 ? 12.247 -26.422 45.102 1.00 84.56 848 TYR A O 1
ATOM 6249 N N . ALA A 1 849 ? 13.520 -28.154 45.725 1.00 78.25 849 ALA A N 1
ATOM 6250 C CA . ALA A 1 849 ? 14.138 -28.400 44.426 1.00 78.25 849 ALA A CA 1
ATOM 6251 C C . ALA A 1 849 ? 14.520 -29.882 44.309 1.00 78.25 849 ALA A C 1
ATOM 6253 O O . ALA A 1 849 ? 14.969 -30.485 45.286 1.00 78.25 849 ALA A O 1
ATOM 6254 N N . GLU A 1 850 ? 14.412 -30.462 43.110 1.00 70.94 850 GLU A N 1
ATOM 6255 C CA . GLU A 1 850 ? 14.597 -31.909 42.900 1.00 70.94 850 GLU A CA 1
ATOM 6256 C C . GLU A 1 850 ? 16.018 -32.439 43.188 1.00 70.94 850 GLU A C 1
ATOM 6258 O O . GLU A 1 850 ? 16.197 -33.644 43.386 1.00 70.94 850 GLU A O 1
ATOM 6263 N N . ARG A 1 851 ? 17.056 -31.586 43.177 1.00 66.69 851 ARG A N 1
ATOM 6264 C CA . ARG A 1 851 ? 18.463 -32.017 43.343 1.00 66.69 851 ARG A CA 1
ATOM 6265 C C . ARG A 1 851 ? 19.226 -31.276 44.444 1.00 66.69 851 ARG A C 1
ATOM 6267 O O . ARG A 1 851 ? 19.572 -31.882 45.453 1.00 66.69 851 ARG A O 1
ATOM 6274 N N . TYR A 1 852 ? 19.543 -30.000 44.226 1.00 67.88 852 TYR A N 1
ATOM 6275 C CA . TYR A 1 852 ? 20.304 -29.118 45.130 1.00 67.88 852 TYR A CA 1
ATOM 6276 C C . TYR A 1 852 ? 19.731 -27.693 45.016 1.00 67.88 852 TYR A C 1
ATOM 6278 O O . TYR A 1 852 ? 18.971 -27.459 44.088 1.00 67.88 852 TYR A O 1
ATOM 6286 N N . GLY A 1 853 ? 20.062 -26.755 45.913 1.00 72.12 853 GLY A N 1
ATOM 6287 C CA . GLY A 1 853 ? 19.649 -25.343 45.767 1.00 72.12 853 GLY A CA 1
ATOM 6288 C C . GLY A 1 853 ? 18.157 -25.075 46.012 1.00 72.12 853 GLY A C 1
ATOM 6289 O O . GLY A 1 853 ? 17.531 -24.298 45.306 1.00 72.12 853 GLY A O 1
ATOM 6290 N N . SER A 1 854 ? 17.528 -25.736 46.990 1.00 75.19 854 SER A N 1
ATOM 6291 C CA . SER A 1 854 ? 16.116 -25.452 47.295 1.00 75.19 854 SER A CA 1
ATOM 6292 C C . SER A 1 854 ? 15.908 -24.016 47.794 1.00 75.19 854 SER A C 1
ATOM 6294 O O . SER A 1 854 ? 14.913 -23.394 47.449 1.00 75.19 854 SER A O 1
ATOM 6296 N N . GLY A 1 855 ? 16.872 -23.463 48.537 1.00 80.94 855 GLY A N 1
ATOM 6297 C CA . GLY A 1 855 ? 16.866 -22.070 48.990 1.00 80.94 855 GLY A CA 1
ATOM 6298 C C . GLY A 1 855 ? 17.343 -21.063 47.936 1.00 80.94 855 GLY A C 1
ATOM 6299 O O . GLY A 1 855 ? 16.538 -20.266 47.472 1.00 80.94 855 GLY A O 1
ATOM 6300 N N . 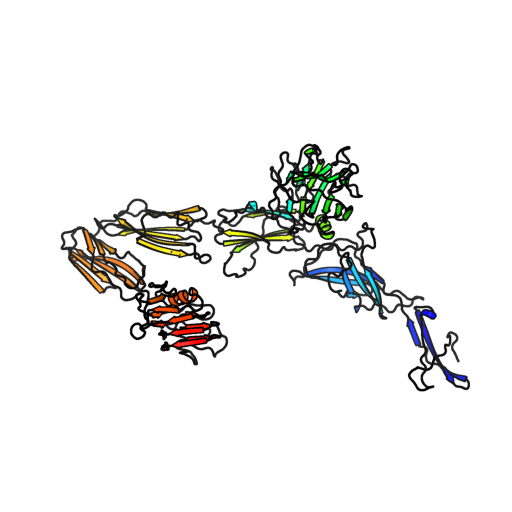ILE A 1 856 ? 18.635 -21.090 47.584 1.00 85.94 856 ILE A N 1
ATOM 6301 C CA . ILE A 1 856 ? 19.303 -20.192 46.615 1.00 85.94 856 ILE A CA 1
ATOM 6302 C C . ILE A 1 856 ? 19.975 -21.033 45.531 1.00 85.94 856 ILE A C 1
ATOM 6304 O O . ILE A 1 856 ? 20.562 -22.074 45.925 1.00 85.94 856 ILE A O 1
#

Foldseek 3Di:
DDDPDDDDDDFDADPPDDDDDHTDRDDDCVVPPAFDKDWDKDWDADPVGDIDIDPIDIDGGDQFWKDWDWPDFLDEFQWADDPVDPFKTWTKTKTFIWTDQDPPRHHHLIWPQQFWWKFKADQVRHTQDDTDRWDDDPGMTIDRDMHGHWDAFKIFMWTKTGGPVGNIDIDTLYDDPDPPDGSGGIYGGGLAFWDDFWPLVQDDAFEAAAWTKIKDKTFLQDDDLQWQFKFFPQDQDDQWTFTRHPNGQIKGWPDAFHWDQDLAGIWGFWAFQGHKIWTFFRDWLQPFWKKKKWKWAAADQADPDDFFAQKWFAQAVHDTFRQWTQDRQQWIWGPFADPPPGTDTFPDHDDHPDIKMWMWGGASFKIFIDILLHTGDMDGHNGITGGGTMMGQDDVVVSTGTRTIMGTITMGRHGDDSRSSNSNSDQDLLWWAWKWKFKAQDFPPPDDDDTDTDTWDWPDTSGSMTMTIDIDDLPDFHWTWIWMWTGTNSGNIDDTDTSDTHTYHNDKKDKDKDWDWAADDQQIKIKMKMKIFAQFWDPVQKDFLDDFPDKDFAHRPRGRVHTGMIITMDMDGHDDQDKGKIKTTGPSGHMDMDIDGDDDDDQAWHWGWPWPDFAEEDEEAFDQTKTKTKTAHPQFWQKKWKDKQNHTDDMDGPHQPDRMDITTDGTDTDPDFAKIKIKIWIAHPVRDIHIDIGIYGYQYWFKFKDWPPDQATPFTHSALVSVAVNLVPHDAAIEMEMFGAHEAWDDDALFTESYEHQEHYEYEYQAYPVRGPPDRHLVVTAAEQAHLLVGAYYEYENYEEYEYYSHEFANFEADDDRPDPDPPQDARRYGYYNYHYHYYNYHFDHADYPPDRRHD

Secondary structure (DSSP, 8-state):
---TTPPP-PPPBPTTSSSSS-B-----GGGTTSSEEEEE--EEE-TTS-EEEPPPEEEEE---PPEE-----S---PPEE-TT-TTEEEEEEEEEEEPPPBTTTB--S-B-GGG-EEEEE-TTS-BSS--EEPEEETTEEEEEEEEES--EEEEEEEEEEEBTT--EEEEE----SS-----TTEEEEE-PPPEE---GGGS-SSEE-S--EEEEEEESSPP-TTEEEEE----SS-SEE---STT---EE-SSPPEEEE-SSSEEEEEESSS--EEPPP---TTT--EEEEEEEEESSS--SSS-EEEEEE--TTS--EEEEEE-TTSEEEE-SS-TTT--EEEEEEPPSSS-EEEEEEE-SSEEEEEETTEEEEEEE-------S-EEESEEGGGTEE-EEEEEEEEEESSPPPHHHHHHHH---TT-EEEEEEEEEE--TT-PPPPP--EEPEESSTTSSEEEEEEEPPTT-EEEEEEEEEEEETT--BPPPEEEEEEEEE-SPPEEEEEEEEES-GGG-EEEEEEEEE-TTEEEEEEE-SS--SEEEEEEETTEEEEEEEEEEEEEEES---SPEEEEEEETT--EEEEEE-PPPPP---EEEEEESPTT-EEE-SS--B--EEEEE-TT-EEEEEEEETTEEEEEEE--S--SEEEEE-SPB---S-EEEEEEEEEEETT--EEEEEEEEEEE---EEEE-SSSSS-SEEESSTHHHHHHHHHSPTTPEEEEEEEEE--EEETTEEEEEEE-S-EEEEEEE-TTS--SS--TTTS--EEE-TTSSEEEEEES-SEEEEES-EEE--EE-TTSS-S-TT---SSEEEESSEEEEES-EE-S-EESSS-S--

pLDDT: mean 84.45, std 11.46, range [40.72, 97.81]

Radius of gyration: 45.97 Å; chains: 1; bounding box: 132×74×119 Å